Protein 2VBF (pdb70)

Radius of gyration: 30.28 Å; Cα contacts (8 Å, |Δi|>4): 2634; chains: 2; bounding box: 75×97×102 Å

CATH classification: 3.40.50.970 (+2 more: 3.40.50.1220, 3.40.50.970)

Secondary structure (DSSP, 8-state):
-TT----BHHHHHHHHHHHTT--EEEE---GGGHHHHHHHHH-SS-EEEE-SSHHHHHHHHHHHHHHHS-EEEEEETTHHHHHHHHHHHHHHHTT--EEEEEEE--HHHHHHT---TTS-SSS---HHHHHTGGG-SEEEE--TTTHHHHHHHHHHHHHHH---EEEEEEHHHHTSB----SS----HHHHHHHHHHHHHHHH-SSEEEEE-HHHHHTT-HHHHHHHHHHH---EEE-STTTTSS-TTSTTEEEE-BTBTS-HHHHHHHHH-SEEEEES----GGGTTTT-----GGGEEEE-SS-EEETTEEE-SS-HHHHHHTGGG--S----S---PPPP------SSBP-HHHHHHHHHHH--SSEEEEE-TTHHHHHHTTSPP-TT-EEE--TTT--TTTHHHHHHHHHHH-TTSEEEEEEEHHHHHHHGGGHHHHHHTT---EEEEEESSS-HHHHHHS-TT-GGG------GGGHHHHTT--TTTEEEEEE-BHHHHHHHHHHHHH-TTSEEEEEEE--TT---HHHHHHHHHHHHHT-/-TT----BHHHHHHHHHHHTT--EEEE---GGGHHHHHHHHH-SS-EEEE-SSHHHHHHHHHHHHHHHS-EEEEEETTHHHHHHHHHHHHHHHTT--EEEEEEE--HHHHHTT---TTS-SSS---HHHHHTGGG-SEEEE--TTTHHHHHHHHHHHHHHH---EEEEEEHHHHTSB----SS----HHHHHHHHHHHHHHHH-SSEEEEE-HHHHHTT-HHHHHHHHHHH---EEE-STTTTSS-TTSTTEEEE-BTBTS-HHHHHHHHH-SEEEEES--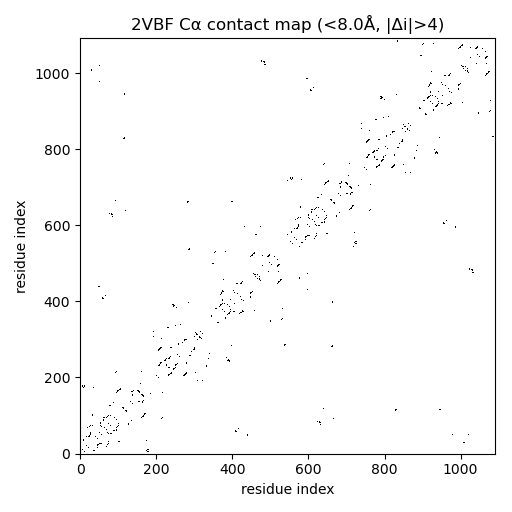--GGGTTTT-----GGGEEEE-SS-EEETTEEE-SS-HHHHHTTGGG--S----S-------------SSBP-HHHHHHHHHHH--SSEEEEE-TTHHHHHHTTSPP-TT-EEE--TTT--TTTHHHHHHHHHHH-TTSEEEEEEEHHHHHHHGGGHHHHHHTT---EEEEEESSS-HHHHHHS-TT-GGG------GGGHHHHTT--TTTEEEEEE-BHHHHHHHHHHHHH-TTSEEEEEEE--TT---TTHHHHHHHHHHHT-

GO terms:
  GO:0009082 branched-chain amino acid biosynthetic process (P, IDA)
  GO:0047433 branched-chain-2-oxoacid decarboxylase activity (F, IDA)

Foldseek 3Di:
DVVPDLAALLNQLVVQCVLLQAQEEEFADDPLCVVSVVVQVPDPRHYYQYFPAQLLRLLLQQLLCLFSVAGEYEAEAQPNLVSNLLSLQLLQQLQALYEYEYRYAAPVQLVVLQQDPNDPSRSHRCVSVVVCVVRAQEEDEDDLVCRNVRSLVRVLSCLQRNHYYYYYAGPVRRGHGDDHDPDHSDVDVLVVLLVLVLVLLQPWLQEEEEEASVLSSNVVQVLVQVLCLVQVHAYEYFLHRFSSYQLARQRDAFHAAAPLDDVLSLVSQQPTQAYEYQADDDDCRRRLHVNHRHDLQRYWYDHQQWIARNNNIDGPDGSVVSSNCSVVRPDRHRDDHHDDDDDQDADFDQAWDFLQNVLSLCLNLADALAEEEAAPALRSLSVSGRRHHHNYYYHYRVRSRQQLSRPSSQVSNCVSPVRHAYEYEHEPASCVVHVRCLLSCQVVLGAHEYEYEYQQFGLLQLLQDDVPDCVRGDDDDPQQCSNVVSPHDCQAEDGEEGTGRVRVNVVSVVSVVPRRHHYRYYRYYHSNGHHPSSNSSSPSNNVVVD/DVVPDFQALLNQLVVQCVLLVAAEEEFADDPLCVVSVVVQCPDPRHYYQYFPAQLLRLLLQQLLCLFRVAGEYEAEAQPNLVSNLLSLQLLQQLQALYEYEYRYAAPVQLVVLQQDPNDPSRSHRCVSVVVCVVRAQEEDEDDLVCSSVRSLVRVLSCLQRNHYYYYYAGSVRRGHGDDHDPDHRDDDVLVVLLVLVLVLLLPWQQEEEEEASVLSSNVNQVLVQVLCLVQVHAYEYFLHHFSSYQLARPRDAFHAAAPLDDPLQLVSQLPTQAYEYQADDDDCRRRLHVNHRHDLQRYWYDHSQWTARNNRIDGPDRSVVNSNCSSVRPNNHHDDDHDDDDDDALDFDQAWDFLQSLLVLCLNPADALAEEEAAPAQRSLSPSGRRHHGNYYYDYRVRSRQQLSRPSSQVSNCVSPVRRAYEYEHEPARCVVHVRCLLSCQVVLGAHEYEYEDQQFRLLQLLQDDVPDCVRGDDDDPQQCSNVVSPHDCQAEDGEEDTTRVRSSVVSVVSVVCSRYHYRYYRYYHSNGHHPSSNSSSHSVNVVVD

Organism: NCBI:txid1358

Structure (mmCIF, N/CA/C/O backbone):
data_2VBF
#
_entry.id   2VBF
#
_cell.length_a   65.603
_cell.length_b   108.421
_cell.length_c   146.593
_cell.angle_alpha   90.00
_cell.angle_beta   90.00
_cell.angle_gamma   90.00
#
_symmetry.space_group_name_H-M   'P 21 21 21'
#
loop_
_entity.id
_entity.type
_entity.pdbx_description
1 polymer 'BRANCHED-CHAIN ALPHA-KETOACID DECARBOXYLASE'
2 non-polymer 'MAGNESIUM ION'
3 non-polymer 'THIAMINE DIPHOSPHATE'
4 water water
#
loop_
_atom_site.group_PDB
_atom_site.id
_atom_site.type_symbol
_atom_site.label_atom_id
_atom_site.label_alt_id
_atom_site.label_comp_id
_atom_site.label_asym_id
_atom_site.label_entity_id
_atom_site.label_seq_id
_atom_site.pdbx_PDB_ins_code
_atom_site.Cartn_x
_atom_site.Cartn_y
_atom_site.Cartn_z
_atom_site.occupancy
_atom_site.B_iso_or_equiv
_atom_site.auth_seq_id
_atom_site.auth_comp_id
_atom_site.auth_asym_id
_atom_site.auth_atom_id
_atom_site.pdbx_PDB_model_num
ATOM 1 N N . HIS A 1 10 ? 0.627 91.529 -18.241 1.00 29.23 -14 HIS A N 1
ATOM 2 C CA . HIS A 1 10 ? -0.465 91.898 -17.284 1.00 28.09 -14 HIS A CA 1
ATOM 3 C C . HIS A 1 10 ? -1.473 90.749 -17.107 1.00 26.75 -14 HIS A C 1
ATOM 4 O O . HIS A 1 10 ? -1.792 90.040 -18.070 1.00 23.66 -14 HIS A O 1
ATOM 11 N N . SER A 1 11 ? -1.979 90.587 -15.882 1.00 25.08 -13 SER A N 1
ATOM 12 C CA . SER A 1 11 ? -2.993 89.562 -15.559 1.00 24.13 -13 SER A CA 1
ATOM 13 C C . SER A 1 11 ? -4.189 89.629 -16.513 1.00 23.16 -13 SER A C 1
ATOM 14 O O . SER A 1 11 ? -4.704 88.605 -16.964 1.00 19.26 -13 SER A O 1
ATOM 17 N N . SER A 1 12 ? -4.611 90.849 -16.830 1.00 22.03 -12 SER A N 1
ATOM 18 C CA . SER A 1 12 ? -5.749 91.072 -17.718 1.00 22.34 -12 SER A CA 1
ATOM 19 C C . SER A 1 12 ? -5.504 90.615 -19.152 1.00 22.22 -12 SER A C 1
ATOM 20 O O . SER A 1 12 ? -6.445 90.505 -19.930 1.00 20.45 -12 SER A O 1
ATOM 23 N N . GLY A 1 13 ? -4.238 90.416 -19.514 1.00 22.67 -11 GLY A N 1
ATOM 24 C CA . GLY A 1 13 ? -3.872 90.057 -20.875 1.00 23.27 -11 GLY A CA 1
ATOM 25 C C . GLY A 1 13 ? -3.705 91.237 -21.806 1.00 23.70 -11 GLY A C 1
ATOM 26 O O . GLY A 1 13 ? -3.525 91.044 -23.009 1.00 24.45 -11 GLY A O 1
ATOM 27 N N . LEU A 1 14 ? -3.775 92.460 -21.272 1.00 25.25 -10 LEU A N 1
ATOM 28 C CA . LEU A 1 14 ? -3.490 93.654 -22.079 1.00 26.25 -10 LEU A CA 1
ATOM 29 C C . LEU A 1 14 ? -1.982 93.832 -22.248 1.00 27.54 -10 LEU A C 1
ATOM 30 O O . LEU A 1 14 ? -1.215 93.582 -21.318 1.00 26.52 -10 LEU A O 1
ATOM 35 N N . MET A 1 24 ? 14.999 102.157 -19.044 1.00 34.26 1 MET A N 1
ATOM 36 C CA . MET A 1 24 ? 16.223 101.305 -18.975 1.00 32.05 1 MET A CA 1
ATOM 37 C C . MET A 1 24 ? 16.189 100.449 -17.704 1.00 29.06 1 MET A C 1
ATOM 38 O O . MET A 1 24 ? 15.909 100.961 -16.613 1.00 29.63 1 MET A O 1
ATOM 43 N N . TYR A 1 25 ? 16.455 99.151 -17.861 1.00 24.60 2 TYR A N 1
ATOM 44 C CA . TYR A 1 25 ? 16.607 98.221 -16.726 1.00 22.51 2 TYR A CA 1
ATOM 45 C C . TYR A 1 25 ? 17.965 98.471 -16.079 1.00 20.43 2 TYR A C 1
ATOM 46 O O . TYR A 1 25 ? 18.969 98.634 -16.775 1.00 18.55 2 TYR A O 1
ATOM 55 N N . THR A 1 26 ? 17.988 98.497 -14.746 1.00 17.97 3 THR A N 1
ATOM 56 C CA . THR A 1 26 ? 19.152 98.942 -13.994 1.00 18.01 3 THR A CA 1
ATOM 57 C C . THR A 1 26 ? 19.617 97.905 -12.966 1.00 15.94 3 THR A C 1
ATOM 58 O O . THR A 1 26 ? 18.906 96.943 -12.649 1.00 15.09 3 THR A O 1
ATOM 62 N N . VAL A 1 27 ? 20.792 98.161 -12.398 1.00 16.43 4 VAL A N 1
ATOM 63 C CA . VAL A 1 27 ? 21.326 97.339 -11.306 1.00 15.45 4 VAL A CA 1
ATOM 64 C C . VAL A 1 27 ? 20.333 97.308 -10.125 1.00 13.45 4 VAL A C 1
ATOM 65 O O . VAL A 1 27 ? 20.101 96.257 -9.519 1.00 13.72 4 VAL A O 1
ATOM 69 N N . GLY A 1 28 ? 19.737 98.457 -9.810 1.00 13.89 5 GLY A N 1
ATOM 70 C CA . GLY A 1 28 ? 18.682 98.528 -8.785 1.00 14.18 5 GLY A CA 1
ATOM 71 C C . GLY A 1 28 ? 17.530 97.569 -9.042 1.00 14.66 5 GLY A C 1
ATOM 72 O O . GLY A 1 28 ? 17.086 96.854 -8.146 1.00 13.54 5 GLY A O 1
ATOM 73 N N . ASP A 1 29 ? 17.049 97.551 -10.285 1.00 15.36 6 ASP A N 1
ATOM 74 C CA . ASP A 1 29 ? 16.000 96.615 -10.698 1.00 15.73 6 ASP A CA 1
ATOM 75 C C . ASP A 1 29 ? 16.445 95.156 -10.556 1.00 14.14 6 ASP A C 1
ATOM 76 O O . ASP A 1 29 ? 15.683 94.310 -10.098 1.00 16.38 6 ASP A O 1
ATOM 81 N N . TYR A 1 30 ? 17.686 94.881 -10.948 1.00 15.54 7 TYR A N 1
ATOM 82 C CA . TYR A 1 30 ? 18.259 93.534 -10.848 1.00 15.24 7 TYR A CA 1
ATOM 83 C C . TYR A 1 30 ? 18.249 93.029 -9.401 1.00 14.56 7 TYR A C 1
ATOM 84 O O . TYR A 1 30 ? 17.770 91.919 -9.109 1.00 13.78 7 TYR A O 1
ATOM 93 N N . LEU A 1 31 ? 18.755 93.873 -8.505 1.00 13.11 8 LEU A N 1
ATOM 94 C CA . LEU A 1 31 ? 18.778 93.571 -7.074 1.00 13.57 8 LEU A CA 1
ATOM 95 C C . LEU A 1 31 ? 17.379 93.323 -6.529 1.00 12.64 8 LEU A C 1
ATOM 96 O O . LEU A 1 31 ? 17.142 92.316 -5.858 1.00 14.50 8 LEU A O 1
ATOM 101 N N . LEU A 1 32 ? 16.436 94.206 -6.867 1.00 13.42 9 LEU A N 1
ATOM 102 C CA . LEU A 1 32 ? 15.082 94.080 -6.367 1.00 13.73 9 LEU A CA 1
ATOM 103 C C . LEU A 1 32 ? 14.388 92.832 -6.950 1.00 12.92 9 LEU A C 1
ATOM 104 O O . LEU A 1 32 ? 13.632 92.159 -6.252 1.00 14.37 9 LEU A O 1
ATOM 109 N N . ASP A 1 33 ? 14.684 92.502 -8.207 1.00 15.25 10 ASP A N 1
ATOM 110 C CA . ASP A 1 33 ? 14.163 91.277 -8.806 1.00 15.47 10 ASP A CA 1
ATOM 111 C C . ASP A 1 33 ? 14.654 90.045 -8.037 1.00 14.62 10 ASP A C 1
ATOM 112 O O . ASP A 1 33 ? 13.864 89.149 -7.724 1.00 15.00 10 ASP A O 1
ATOM 117 N N . ARG A 1 34 ? 15.948 90.019 -7.713 1.00 15.19 11 ARG A N 1
ATOM 118 C CA . ARG A 1 34 ? 16.526 88.901 -6.966 1.00 15.42 11 ARG A CA 1
ATOM 119 C C . ARG A 1 34 ? 15.942 88.804 -5.560 1.00 15.11 11 ARG A C 1
ATOM 120 O O . ARG A 1 34 ? 15.663 87.711 -5.089 1.00 16.08 11 ARG A O 1
ATOM 128 N N . LEU A 1 35 ? 15.754 89.945 -4.893 1.00 15.33 12 LEU A N 1
ATOM 129 C CA . LEU A 1 35 ? 15.102 89.948 -3.580 1.00 16.01 12 LEU A CA 1
ATOM 130 C C . LEU A 1 35 ? 13.678 89.399 -3.664 1.00 15.68 12 LEU A C 1
ATOM 131 O O . LEU A 1 35 ? 13.262 88.610 -2.819 1.00 16.56 12 LEU A O 1
ATOM 136 N N . HIS A 1 36 ? 12.931 89.803 -4.686 1.00 17.31 13 HIS A N 1
ATOM 137 C CA . HIS A 1 36 ? 11.606 89.227 -4.936 1.00 17.66 13 HIS A CA 1
ATOM 138 C C . HIS A 1 36 ? 11.652 87.704 -5.086 1.00 17.32 13 HIS A C 1
ATOM 139 O O . HIS A 1 36 ? 10.812 87.001 -4.534 1.00 17.63 13 HIS A O 1
ATOM 146 N N . GLU A 1 37 ? 12.634 87.199 -5.833 1.00 17.80 14 GLU A N 1
ATOM 147 C CA . GLU A 1 37 ? 12.801 85.756 -6.014 1.00 19.33 14 GLU A CA 1
ATOM 148 C C . GLU A 1 37 ? 12.992 85.025 -4.688 1.00 18.36 14 GLU A C 1
ATOM 149 O O . GLU A 1 37 ? 12.571 83.871 -4.539 1.00 17.42 14 GLU A O 1
ATOM 155 N N . LEU A 1 38 ? 13.661 85.693 -3.745 1.00 17.97 15 LEU A N 1
ATOM 156 C CA . LEU A 1 38 ? 13.875 85.147 -2.401 1.00 17.23 15 LEU A CA 1
ATOM 157 C C . LEU A 1 38 ? 12.621 85.172 -1.517 1.00 16.61 15 LEU A C 1
ATOM 158 O O . LEU A 1 38 ? 12.655 84.659 -0.395 1.00 17.53 15 LEU A O 1
ATOM 163 N N . GLY A 1 39 ? 11.528 85.763 -2.008 1.00 15.38 16 GLY A N 1
ATOM 164 C CA . GLY A 1 39 ? 10.267 85.820 -1.276 1.00 15.70 16 GLY A CA 1
ATOM 165 C C . GLY A 1 39 ? 10.089 87.060 -0.416 1.00 15.24 16 GLY A C 1
ATOM 166 O O . GLY A 1 39 ? 9.126 87.141 0.355 1.00 15.99 16 GLY A O 1
ATOM 167 N N . ILE A 1 40 ? 11.004 88.017 -0.549 1.00 15.14 17 ILE A N 1
ATOM 168 C CA . ILE A 1 40 ? 10.951 89.263 0.207 1.00 14.96 17 ILE A CA 1
ATOM 169 C C . ILE A 1 40 ? 9.929 90.203 -0.438 1.00 15.00 17 ILE A C 1
ATOM 170 O O . ILE A 1 40 ? 10.018 90.518 -1.629 1.00 15.32 17 ILE A O 1
ATOM 175 N N . GLU A 1 41 ? 8.973 90.648 0.376 1.00 15.96 18 GLU A N 1
ATOM 176 C CA . GLU A 1 41 ? 7.886 91.521 -0.075 1.00 17.14 18 GLU A CA 1
ATOM 177 C C . GLU A 1 41 ? 7.893 92.888 0.614 1.00 15.40 18 GLU A C 1
ATOM 178 O O . GLU A 1 41 ? 7.078 93.763 0.302 1.00 14.54 18 GLU A O 1
ATOM 184 N N . GLU A 1 42 ? 8.822 93.063 1.556 1.00 14.44 19 GLU A N 1
ATOM 185 C CA . GLU A 1 42 ? 8.932 94.277 2.354 1.00 14.52 19 GLU A CA 1
ATOM 186 C C . GLU A 1 42 ? 10.407 94.512 2.623 1.00 14.74 19 GLU A C 1
ATOM 187 O O . GLU A 1 42 ? 11.119 93.555 2.899 1.00 13.78 19 GLU A O 1
ATOM 193 N N . ILE A 1 43 ? 10.851 95.771 2.550 1.00 13.29 20 ILE A N 1
ATOM 194 C CA . ILE A 1 43 ? 12.232 96.146 2.884 1.00 12.15 20 ILE A CA 1
ATOM 195 C C . ILE A 1 43 ? 12.197 97.182 3.990 1.00 11.88 20 ILE A C 1
ATOM 196 O O . ILE A 1 43 ? 11.464 98.175 3.908 1.00 11.36 20 ILE A O 1
ATOM 201 N N . PHE A 1 44 ? 12.995 96.932 5.021 1.00 11.55 21 PHE A N 1
ATOM 202 C CA . PHE A 1 44 ? 13.079 97.838 6.171 1.00 11.05 21 PHE A CA 1
ATOM 203 C C . PHE A 1 44 ? 14.268 98.782 6.047 1.00 10.54 21 PHE A C 1
ATOM 204 O O . PHE A 1 44 ? 15.064 98.687 5.119 1.00 11.10 21 PHE A O 1
ATOM 212 N N . GLY A 1 45 ? 14.347 99.736 6.968 1.00 10.54 22 GLY A N 1
ATOM 213 C CA . GLY A 1 45 ? 15.522 100.587 7.078 1.00 10.05 22 GLY A CA 1
ATOM 214 C C . GLY A 1 45 ? 15.255 102.063 7.277 1.00 11.16 22 GLY A C 1
ATOM 215 O O . GLY A 1 45 ? 14.165 102.470 7.660 1.00 11.49 22 GLY A O 1
ATOM 216 N N . VAL A 1 46 ? 16.260 102.862 6.958 1.00 11.32 23 VAL A N 1
ATOM 217 C CA . VAL A 1 46 ? 16.215 104.304 7.173 1.00 10.84 23 VAL A CA 1
ATOM 218 C C . VAL A 1 46 ? 16.867 105.005 5.997 1.00 10.76 23 VAL A C 1
ATOM 219 O O . VAL A 1 46 ? 17.971 104.610 5.567 1.00 11.00 23 VAL A O 1
ATOM 223 N N . PRO A 1 47 ? 16.189 106.040 5.452 1.00 10.30 24 PRO A N 1
ATOM 224 C CA . PRO A 1 47 ? 16.792 106.764 4.338 1.00 11.09 24 PRO A CA 1
ATOM 225 C C . PRO A 1 47 ? 18.038 107.581 4.677 1.00 12.47 24 PRO A C 1
ATOM 226 O O . PRO A 1 47 ? 18.240 107.969 5.825 1.00 11.68 24 PRO A O 1
ATOM 230 N N . GLY A 1 48 ? 18.848 107.843 3.652 1.00 11.40 25 GLY A N 1
ATOM 231 C CA . GLY A 1 48 ? 19.922 108.813 3.717 1.00 13.06 25 GLY A CA 1
ATOM 232 C C . GLY A 1 48 ? 20.251 109.233 2.306 1.00 12.40 25 GLY A C 1
ATOM 233 O O . GLY A 1 48 ? 19.864 108.561 1.355 1.00 13.23 25 GLY A O 1
ATOM 234 N N . ASP A 1 49 ? 20.949 110.346 2.148 1.00 13.53 26 ASP A N 1
ATOM 235 C CA . ASP A 1 49 ? 21.196 110.861 0.802 1.00 14.18 26 ASP A CA 1
ATOM 236 C C . ASP A 1 49 ? 21.894 109.825 -0.108 1.00 13.98 26 ASP A C 1
ATOM 237 O O . ASP A 1 49 ? 21.643 109.796 -1.304 1.00 18.49 26 ASP A O 1
ATOM 242 N N . TYR A 1 50 ? 22.702 108.938 0.477 1.00 11.99 27 TYR A N 1
ATOM 243 C CA . TYR A 1 50 ? 23.412 107.908 -0.288 1.00 12.06 27 TYR A CA 1
ATOM 244 C C . TYR A 1 50 ? 22.512 106.734 -0.712 1.00 11.73 27 TYR A C 1
ATOM 245 O O . TYR A 1 50 ? 22.995 105.811 -1.385 1.00 13.61 27 TYR A O 1
ATOM 254 N N . ASN A 1 51 ? 21.233 106.726 -0.333 1.00 10.33 28 ASN A N 1
ATOM 255 C CA . ASN A 1 51 ? 20.333 105.659 -0.796 1.00 12.21 28 ASN A CA 1
ATOM 256 C C . ASN A 1 51 ? 18.975 106.092 -1.371 1.00 13.89 28 ASN A C 1
ATOM 257 O O . ASN A 1 51 ? 18.140 105.240 -1.655 1.00 14.26 28 ASN A O 1
ATOM 262 N N . LEU A 1 52 ? 18.761 107.400 -1.548 1.00 15.93 29 LEU A N 1
ATOM 263 C CA . LEU A 1 52 ? 17.433 107.893 -1.926 1.00 15.64 29 LEU A CA 1
ATOM 264 C C . LEU A 1 52 ? 17.019 107.478 -3.336 1.00 16.46 29 LEU A C 1
ATOM 265 O O . LEU A 1 52 ? 15.861 107.154 -3.554 1.00 17.55 29 LEU A O 1
ATOM 270 N N . GLN A 1 53 ? 17.963 107.465 -4.278 1.00 17.46 30 GLN A N 1
ATOM 271 C CA A GLN A 1 53 ? 17.667 107.085 -5.660 0.50 18.07 30 GLN A CA 1
ATOM 272 C CA B GLN A 1 53 ? 17.648 107.071 -5.661 0.50 18.35 30 GLN A CA 1
ATOM 273 C C . GLN A 1 53 ? 17.234 105.608 -5.722 1.00 18.32 30 GLN A C 1
ATOM 274 O O . GLN A 1 53 ? 16.271 105.258 -6.403 1.00 19.01 30 GLN A O 1
ATOM 285 N N . PHE A 1 54 ? 17.945 104.742 -5.000 1.00 15.63 31 PHE A N 1
ATOM 286 C CA . PHE A 1 54 ? 17.567 103.339 -4.912 1.00 16.08 31 PHE A CA 1
ATOM 287 C C . PHE A 1 54 ? 16.215 103.206 -4.204 1.00 16.26 31 PHE A C 1
ATOM 288 O O . PHE A 1 54 ? 15.389 102.394 -4.595 1.00 15.48 31 PHE A O 1
ATOM 296 N N . LEU A 1 55 ? 15.990 104.007 -3.160 1.00 14.78 32 LEU A N 1
ATOM 297 C CA . LEU A 1 55 ? 14.688 104.039 -2.482 1.00 15.17 32 LEU A CA 1
ATOM 298 C C . LEU A 1 55 ? 13.536 104.311 -3.452 1.00 15.13 32 LEU A C 1
ATOM 299 O O . LEU A 1 55 ? 12.498 103.645 -3.376 1.00 15.48 32 LEU A O 1
ATOM 304 N N . ASP A 1 56 ? 13.735 105.244 -4.380 1.00 14.42 33 ASP A N 1
ATOM 305 C CA . ASP A 1 56 ? 12.710 105.539 -5.387 1.00 15.86 33 ASP A CA 1
ATOM 306 C C . ASP A 1 56 ? 12.318 104.254 -6.106 1.00 15.94 33 ASP A C 1
ATOM 307 O O . ASP A 1 56 ? 11.149 104.035 -6.395 1.00 17.68 33 ASP A O 1
ATOM 312 N N . GLN A 1 57 ? 13.312 103.411 -6.392 1.00 15.51 34 GLN A N 1
ATOM 313 C CA . GLN A 1 57 ? 13.070 102.151 -7.110 1.00 15.44 34 GLN A CA 1
ATOM 314 C C . GLN A 1 57 ? 12.257 101.178 -6.285 1.00 16.25 34 GLN A C 1
ATOM 315 O O . GLN A 1 57 ? 11.410 100.455 -6.825 1.00 15.22 34 GLN A O 1
ATOM 321 N N . ILE A 1 58 ? 12.512 101.156 -4.976 1.00 15.20 35 ILE A N 1
ATOM 322 C CA . ILE A 1 58 ? 11.735 100.330 -4.062 1.00 16.83 35 ILE A CA 1
ATOM 323 C C . ILE A 1 58 ? 10.288 100.809 -4.017 1.00 17.22 35 ILE A C 1
ATOM 324 O O . ILE A 1 58 ? 9.373 99.993 -4.063 1.00 16.97 35 ILE A O 1
ATOM 329 N N . ILE A 1 59 ? 10.098 102.125 -3.932 1.00 17.40 36 ILE A N 1
ATOM 330 C CA . ILE A 1 59 ? 8.759 102.706 -3.860 1.00 18.67 36 ILE A CA 1
ATOM 331 C C . ILE A 1 59 ? 7.975 102.369 -5.129 1.00 18.73 36 ILE A C 1
ATOM 332 O O . ILE A 1 59 ? 6.784 102.057 -5.064 1.00 21.22 36 ILE A O 1
ATOM 337 N N . SER A 1 60 ? 8.657 102.399 -6.267 1.00 20.23 37 SER A N 1
ATOM 338 C CA . SER A 1 60 ? 8.014 102.159 -7.570 1.00 21.44 37 SER A CA 1
ATOM 339 C C . SER A 1 60 ? 7.594 100.704 -7.807 1.00 22.71 37 SER A C 1
ATOM 340 O O . SER A 1 60 ? 6.743 100.452 -8.654 1.00 22.14 37 SER A O 1
ATOM 343 N N . ARG A 1 61 ? 8.168 99.753 -7.070 1.00 22.19 38 ARG A N 1
ATOM 344 C CA . ARG A 1 61 ? 7.816 98.326 -7.229 1.00 23.87 38 ARG A CA 1
ATOM 345 C C . ARG A 1 61 ? 6.361 98.069 -6.876 1.00 24.48 38 ARG A C 1
ATOM 346 O O . ARG A 1 61 ? 5.899 98.543 -5.847 1.00 26.36 38 ARG A O 1
ATOM 354 N N . GLU A 1 62 ? 5.642 97.281 -7.672 1.00 25.59 39 GLU A N 1
ATOM 355 C CA . GLU A 1 62 ? 4.284 96.884 -7.257 1.00 25.90 39 GLU A CA 1
ATOM 356 C C . GLU A 1 62 ? 4.296 95.757 -6.239 1.00 25.83 39 GLU A C 1
ATOM 357 O O . GLU A 1 62 ? 3.320 95.586 -5.497 1.00 28.35 39 GLU A O 1
ATOM 363 N N . ASP A 1 63 ? 5.399 95.004 -6.199 1.00 23.06 40 ASP A N 1
ATOM 364 C CA . ASP A 1 63 ? 5.464 93.742 -5.465 1.00 22.45 40 ASP A CA 1
ATOM 365 C C . ASP A 1 63 ? 6.308 93.828 -4.192 1.00 21.33 40 ASP A C 1
ATOM 366 O O . ASP A 1 63 ? 6.589 92.802 -3.563 1.00 21.75 40 ASP A O 1
ATOM 371 N N . MET A 1 64 ? 6.669 95.050 -3.816 1.00 20.42 41 MET A N 1
ATOM 372 C CA A MET A 1 64 ? 7.608 95.301 -2.712 0.50 20.85 41 MET A CA 1
ATOM 373 C CA B MET A 1 64 ? 7.575 95.293 -2.705 0.50 21.55 41 MET A CA 1
ATOM 374 C C . MET A 1 64 ? 7.219 96.599 -2.016 1.00 21.08 41 MET A C 1
ATOM 375 O O . MET A 1 64 ? 6.977 97.600 -2.681 1.00 22.96 41 MET A O 1
ATOM 384 N N . LYS A 1 65 ? 7.190 96.584 -0.683 1.00 18.95 42 LYS A N 1
ATOM 385 C CA . LYS A 1 65 ? 6.839 97.768 0.083 1.00 18.95 42 LYS A CA 1
ATOM 386 C C . LYS A 1 65 ? 8.022 98.234 0.931 1.00 16.94 42 LYS A C 1
ATOM 387 O O . LYS A 1 65 ? 8.651 97.429 1.610 1.00 16.43 42 LYS A O 1
ATOM 393 N N . TRP A 1 66 ? 8.303 99.535 0.889 1.00 15.26 43 TRP A N 1
ATOM 394 C CA . TRP A 1 66 ? 9.212 100.166 1.845 1.00 14.85 43 TRP A CA 1
ATOM 395 C C . TRP A 1 66 ? 8.484 100.324 3.179 1.00 14.16 43 TRP A C 1
ATOM 396 O O . TRP A 1 66 ? 7.387 100.902 3.242 1.00 14.07 43 TRP A O 1
ATOM 407 N N . ILE A 1 67 ? 9.105 99.829 4.249 1.00 13.73 44 ILE A N 1
ATOM 408 C CA . ILE A 1 67 ? 8.602 100.043 5.598 1.00 13.80 44 ILE A CA 1
ATOM 409 C C . ILE A 1 67 ? 9.719 100.703 6.404 1.00 13.39 44 ILE A C 1
ATOM 410 O O . ILE A 1 67 ? 10.606 100.027 6.924 1.00 12.84 44 ILE A O 1
ATOM 415 N N . GLY A 1 68 ? 9.661 102.029 6.491 1.00 12.12 45 GLY A N 1
ATOM 416 C CA . GLY A 1 68 ? 10.745 102.804 7.101 1.00 11.87 45 GLY A CA 1
ATOM 417 C C . GLY A 1 68 ? 10.668 102.687 8.599 1.00 12.51 45 GLY A C 1
ATOM 418 O O . GLY A 1 68 ? 9.576 102.739 9.163 1.00 13.10 45 GLY A O 1
ATOM 419 N N . ASN A 1 69 ? 11.828 102.514 9.237 1.00 11.71 46 ASN A N 1
ATOM 420 C CA . ASN A 1 69 ? 11.947 102.440 10.698 1.00 11.57 46 ASN A CA 1
ATOM 421 C C . ASN A 1 69 ? 12.364 103.789 11.302 1.00 10.99 46 ASN A C 1
ATOM 422 O O . ASN A 1 69 ? 12.845 104.668 10.589 1.00 10.79 46 ASN A O 1
ATOM 427 N N . ALA A 1 70 ? 12.200 103.928 12.625 1.00 11.62 47 ALA A N 1
ATOM 428 C CA . ALA A 1 70 ? 12.672 105.118 13.333 1.00 11.81 47 ALA A CA 1
ATOM 429 C C . ALA A 1 70 ? 14.210 105.142 13.365 1.00 10.29 47 ALA A C 1
ATOM 430 O O . ALA A 1 70 ? 14.817 106.190 13.099 1.00 12.09 47 ALA A O 1
ATOM 432 N N . ASN A 1 71 ? 14.838 104.004 13.683 1.00 10.01 48 ASN A N 1
ATOM 433 C CA . ASN A 1 71 ? 16.293 103.887 13.638 1.00 11.01 48 ASN A CA 1
ATOM 434 C C . ASN A 1 71 ? 16.793 102.585 13.005 1.00 9.97 48 ASN A C 1
ATOM 435 O O . ASN A 1 71 ? 16.032 101.622 12.806 1.00 8.95 48 ASN A O 1
ATOM 440 N N . GLU A 1 72 ? 18.085 102.569 12.701 1.00 10.61 49 GLU A N 1
ATOM 441 C CA . GLU A 1 72 ? 18.700 101.438 11.992 1.00 10.53 49 GLU A CA 1
ATOM 442 C C . GLU A 1 72 ? 18.881 100.174 12.824 1.00 11.26 49 GLU A C 1
ATOM 443 O O . GLU A 1 72 ? 18.775 99.055 12.296 1.00 10.47 49 GLU A O 1
ATOM 449 N N . LEU A 1 73 ? 19.209 100.317 14.107 1.00 8.60 50 LEU A N 1
ATOM 450 C CA . LEU A 1 73 ? 19.302 99.141 14.946 1.00 8.90 50 LEU A CA 1
ATOM 451 C C . LEU A 1 73 ? 17.963 98.408 14.931 1.00 7.94 50 LEU A C 1
ATOM 452 O O . LEU A 1 73 ? 17.904 97.190 14.756 1.00 9.82 50 LEU A O 1
ATOM 457 N N . ASN A 1 74 ? 16.879 99.164 15.093 1.00 9.55 51 ASN A N 1
ATOM 458 C CA . ASN A 1 74 ? 15.555 98.584 15.079 1.00 10.17 51 ASN A CA 1
ATOM 459 C C . ASN A 1 74 ? 15.229 97.933 13.744 1.00 9.13 51 ASN A C 1
ATOM 460 O O . ASN A 1 74 ? 14.626 96.850 13.738 1.00 10.51 51 ASN A O 1
ATOM 465 N N . ALA A 1 75 ? 15.638 98.569 12.639 1.00 11.66 52 ALA A N 1
ATOM 466 C CA . ALA A 1 75 ? 15.480 98.029 11.283 1.00 11.43 52 ALA A CA 1
ATOM 467 C C . ALA A 1 75 ? 16.132 96.659 11.162 1.00 11.64 52 ALA A C 1
ATOM 468 O O . ALA A 1 75 ? 15.530 95.725 10.633 1.00 10.69 52 ALA A O 1
ATOM 470 N N . SER A 1 76 ? 17.338 96.531 11.705 1.00 11.09 53 SER A N 1
ATOM 471 C CA . SER A 1 76 ? 18.083 95.273 11.656 1.00 10.42 53 SER A CA 1
ATOM 472 C C . SER A 1 76 ? 17.389 94.164 12.469 1.00 10.12 53 SER A C 1
ATOM 473 O O . SER A 1 76 ? 17.256 93.029 12.016 1.00 9.74 53 SER A O 1
ATOM 476 N N . TYR A 1 77 ? 16.893 94.524 13.647 1.00 7.71 54 TYR A N 1
ATOM 477 C CA . TYR A 1 77 ? 16.112 93.614 14.469 1.00 9.49 54 TYR A CA 1
ATOM 478 C C . TYR A 1 77 ? 14.832 93.177 13.747 1.00 9.19 54 TYR A C 1
ATOM 479 O O . TYR A 1 77 ? 14.427 92.009 13.800 1.00 11.15 54 TYR A O 1
ATOM 488 N N . MET A 1 78 ? 14.178 94.148 13.125 1.00 9.53 55 MET A N 1
ATOM 489 C CA . MET A 1 78 ? 12.922 93.892 12.420 1.00 9.08 55 MET A CA 1
ATOM 490 C C . MET A 1 78 ? 13.120 92.944 11.251 1.00 10.24 55 MET A C 1
ATOM 491 O O . MET A 1 78 ? 12.329 92.019 11.074 1.00 9.86 55 MET A O 1
ATOM 496 N N . ALA A 1 79 ? 14.176 93.188 10.477 1.00 9.99 56 ALA A N 1
ATOM 497 C CA . ALA A 1 79 ? 14.553 92.309 9.361 1.00 10.61 56 ALA A CA 1
ATOM 498 C C . ALA A 1 79 ? 14.845 90.874 9.834 1.00 10.40 56 ALA A C 1
ATOM 499 O O . ALA A 1 79 ? 14.437 89.896 9.198 1.00 9.56 56 ALA A O 1
ATOM 501 N N . ASP A 1 80 ? 15.516 90.745 10.977 1.00 10.14 57 ASP A N 1
ATOM 502 C CA . ASP A 1 80 ? 15.780 89.445 11.581 1.00 10.21 57 ASP A CA 1
ATOM 503 C C . ASP A 1 80 ? 14.460 88.702 11.907 1.00 10.69 57 ASP A C 1
ATOM 504 O O . ASP A 1 80 ? 14.267 87.572 11.473 1.00 11.58 57 ASP A O 1
ATOM 509 N N . GLY A 1 81 ? 13.541 89.338 12.639 1.00 10.46 58 GLY A N 1
ATOM 510 C CA . GLY A 1 81 ? 12.228 88.749 12.888 1.00 11.41 58 GLY A CA 1
ATOM 511 C C . GLY A 1 81 ? 11.479 88.352 11.626 1.00 11.36 58 GLY A C 1
ATOM 512 O O . GLY A 1 81 ? 10.892 87.276 11.544 1.00 11.68 58 GLY A O 1
ATOM 513 N N . TYR A 1 82 ? 11.505 89.227 10.631 1.00 11.56 59 TYR A N 1
ATOM 514 C CA . TYR A 1 82 ? 10.881 88.932 9.342 1.00 12.52 59 TYR A CA 1
ATOM 515 C C . TYR A 1 82 ? 11.512 87.689 8.719 1.00 12.17 59 TYR A C 1
ATOM 516 O O . TYR A 1 82 ? 10.797 86.825 8.206 1.00 12.14 59 TYR A O 1
ATOM 525 N N . ALA A 1 83 ? 12.842 87.583 8.798 1.00 12.46 60 ALA A N 1
ATOM 526 C CA . ALA A 1 83 ? 13.560 86.435 8.231 1.00 12.92 60 ALA A CA 1
ATOM 527 C C . ALA A 1 83 ? 13.167 85.135 8.920 1.00 12.67 60 ALA A C 1
ATOM 528 O O . ALA A 1 83 ? 13.034 84.099 8.267 1.00 13.64 60 ALA A O 1
ATOM 530 N N . ARG A 1 84 ? 12.988 85.182 10.239 1.00 11.54 61 ARG A N 1
ATOM 531 C CA . ARG A 1 84 ? 12.574 84.000 10.985 1.00 11.90 61 ARG A CA 1
ATOM 532 C C . ARG A 1 84 ? 11.254 83.400 10.482 1.00 11.54 61 ARG A C 1
ATOM 533 O O . ARG A 1 84 ? 11.042 82.203 10.611 1.00 14.19 61 ARG A O 1
ATOM 541 N N . THR A 1 85 ? 10.385 84.241 9.929 1.00 12.81 62 THR A N 1
ATOM 542 C CA . THR A 1 85 ? 9.066 83.822 9.490 1.00 12.40 62 THR A CA 1
ATOM 543 C C . THR A 1 85 ? 8.943 83.702 7.967 1.00 13.43 62 THR A C 1
ATOM 544 O O . THR A 1 85 ? 8.406 82.697 7.466 1.00 14.34 62 THR A O 1
ATOM 548 N N . LYS A 1 86 ? 9.450 84.707 7.254 1.00 13.18 63 LYS A N 1
ATOM 549 C CA . LYS A 1 86 ? 9.431 84.751 5.778 1.00 13.38 63 LYS A CA 1
ATOM 550 C C . LYS A 1 86 ? 10.522 83.879 5.159 1.00 14.05 63 LYS A C 1
ATOM 551 O O . LYS A 1 86 ? 10.395 83.455 4.000 1.00 14.26 63 LYS A O 1
ATOM 557 N N . LYS A 1 87 ? 11.590 83.628 5.929 1.00 13.00 64 LYS A N 1
ATOM 558 C CA . LYS A 1 87 ? 12.732 82.777 5.539 1.00 12.63 64 LYS A CA 1
ATOM 559 C C . LYS A 1 87 ? 13.718 83.488 4.584 1.00 12.57 64 LYS A C 1
ATOM 560 O O . LYS A 1 87 ? 14.634 82.875 4.016 1.00 13.97 64 LYS A O 1
ATOM 566 N N . ALA A 1 88 ? 13.524 84.798 4.453 1.00 12.38 65 ALA A N 1
ATOM 567 C CA . ALA A 1 88 ? 14.482 85.714 3.849 1.00 11.68 65 ALA A CA 1
ATOM 568 C C . ALA A 1 88 ? 14.075 87.124 4.254 1.00 11.74 65 ALA A C 1
ATOM 569 O O . ALA A 1 88 ? 12.904 87.372 4.515 1.00 13.15 65 ALA A O 1
ATOM 571 N N . ALA A 1 89 ? 15.037 88.041 4.310 1.00 11.57 66 ALA A N 1
ATOM 572 C CA . ALA A 1 89 ? 14.725 89.443 4.607 1.00 11.50 66 ALA A CA 1
ATOM 573 C C . ALA A 1 89 ? 15.761 90.396 4.040 1.00 11.31 66 ALA A C 1
ATOM 574 O O . ALA A 1 89 ? 16.868 89.996 3.702 1.00 10.57 66 ALA A O 1
ATOM 576 N N . ALA A 1 90 ? 15.381 91.664 3.946 1.00 9.92 67 ALA A N 1
ATOM 577 C CA . ALA A 1 90 ? 16.295 92.734 3.554 1.00 10.20 67 ALA A CA 1
ATOM 578 C C . ALA A 1 90 ? 16.007 94.047 4.277 1.00 10.62 67 ALA A C 1
ATOM 579 O O . ALA A 1 90 ? 14.849 94.403 4.567 1.00 9.74 67 ALA A O 1
ATOM 581 N N . PHE A 1 91 ? 17.083 94.758 4.601 1.00 10.13 68 PHE A N 1
ATOM 582 C CA . PHE A 1 91 ? 16.949 96.144 5.054 1.00 11.13 68 PHE A CA 1
ATOM 583 C C . PHE A 1 91 ? 18.034 97.020 4.420 1.00 11.38 68 PHE A C 1
ATOM 584 O O . PHE A 1 91 ? 19.048 96.520 3.951 1.00 10.95 68 PHE A O 1
ATOM 592 N N . LEU A 1 92 ? 17.745 98.315 4.370 1.00 10.57 69 LEU A N 1
ATOM 593 C CA . LEU A 1 92 ? 18.538 99.307 3.669 1.00 10.88 69 LEU A CA 1
ATOM 594 C C . LEU A 1 92 ? 19.022 100.365 4.647 1.00 12.45 69 LEU A C 1
ATOM 595 O O . LEU A 1 92 ? 18.212 100.949 5.387 1.00 12.18 69 LEU A O 1
ATOM 600 N N . THR A 1 93 ? 20.320 100.659 4.621 1.00 11.09 70 THR A N 1
ATOM 601 C CA . THR A 1 93 ? 20.878 101.718 5.463 1.00 11.80 70 THR A CA 1
ATOM 602 C C . THR A 1 93 ? 21.744 102.630 4.622 1.00 12.89 70 THR A C 1
ATOM 603 O O . THR A 1 93 ? 21.969 102.368 3.438 1.00 12.02 70 THR A O 1
ATOM 607 N N . THR A 1 94 ? 22.231 103.698 5.243 1.00 13.79 71 THR A N 1
ATOM 608 C CA . THR A 1 94 ? 23.172 104.596 4.605 1.00 13.88 71 THR A CA 1
ATOM 609 C C . THR A 1 94 ? 24.584 104.335 5.156 1.00 13.18 71 THR A C 1
ATOM 610 O O . THR A 1 94 ? 24.769 103.910 6.294 1.00 12.60 71 THR A O 1
ATOM 614 N N . PHE A 1 95 ? 25.567 104.559 4.290 1.00 14.60 72 PHE A N 1
ATOM 615 C CA . PHE A 1 95 ? 26.985 104.404 4.578 1.00 12.67 72 PHE A CA 1
ATOM 616 C C . PHE A 1 95 ? 27.419 104.941 5.951 1.00 11.59 72 PHE A C 1
ATOM 617 O O . PHE A 1 95 ? 27.012 106.046 6.346 1.00 11.75 72 PHE A O 1
ATOM 625 N N . GLY A 1 96 ? 28.228 104.154 6.664 1.00 11.11 73 GLY A N 1
ATOM 626 C CA . GLY A 1 96 ? 28.801 104.561 7.939 1.00 10.88 73 GLY A CA 1
ATOM 627 C C . GLY A 1 96 ? 27.806 104.611 9.082 1.00 11.29 73 GLY A C 1
ATOM 628 O O . GLY A 1 96 ? 27.705 103.679 9.884 1.00 11.44 73 GLY A O 1
ATOM 629 N N . VAL A 1 97 ? 27.065 105.706 9.157 1.00 10.10 74 VAL A N 1
ATOM 630 C CA . VAL A 1 97 ? 26.164 105.935 10.300 1.00 9.94 74 VAL A CA 1
ATOM 631 C C . VAL A 1 97 ? 24.973 104.959 10.352 1.00 10.49 74 VAL A C 1
ATOM 632 O O . VAL A 1 97 ? 24.561 104.532 11.432 1.00 10.46 74 VAL A O 1
ATOM 636 N N . GLY A 1 98 ? 24.429 104.592 9.198 1.00 8.24 75 GLY A N 1
ATOM 637 C CA . GLY A 1 98 ? 23.316 103.649 9.138 1.00 10.36 75 GLY A CA 1
ATOM 638 C C . GLY A 1 98 ? 23.795 102.231 9.411 1.00 9.15 75 GLY A C 1
ATOM 639 O O . GLY A 1 98 ? 23.319 101.534 10.335 1.00 9.78 75 GLY A O 1
ATOM 640 N N . GLU A 1 99 ? 24.772 101.793 8.622 1.00 9.88 76 GLU A N 1
ATOM 641 C CA . GLU A 1 99 ? 25.278 100.437 8.768 1.00 9.96 76 GLU A CA 1
ATOM 642 C C . GLU A 1 99 ? 25.872 100.158 10.152 1.00 8.82 76 GLU A C 1
ATOM 643 O O . GLU A 1 99 ? 25.609 99.099 10.732 1.00 9.32 76 GLU A O 1
ATOM 649 N N . LEU A 1 100 ? 26.665 101.078 10.697 1.00 8.91 77 LEU A N 1
ATOM 650 C CA . LEU A 1 100 ? 27.235 100.834 12.030 1.00 8.48 77 LEU A CA 1
ATOM 651 C C . LEU A 1 100 ? 26.181 100.836 13.135 1.00 9.05 77 LEU A C 1
ATOM 652 O O . LEU A 1 100 ? 26.342 100.138 14.129 1.00 9.84 77 LEU A O 1
ATOM 657 N N . SER A 1 101 ? 25.105 101.590 12.958 1.00 9.56 78 SER A N 1
ATOM 658 C CA . SER A 1 101 ? 23.990 101.538 13.927 1.00 8.87 78 SER A CA 1
ATOM 659 C C . SER A 1 101 ? 23.302 100.163 13.913 1.00 9.89 78 SER A C 1
ATOM 660 O O . SER A 1 101 ? 22.781 99.700 14.925 1.00 12.06 78 SER A O 1
ATOM 663 N N . ALA A 1 102 ? 23.320 99.509 12.756 1.00 8.78 79 ALA A N 1
ATOM 664 C CA . ALA A 1 102 ? 22.607 98.255 12.532 1.00 9.25 79 ALA A CA 1
ATOM 665 C C . ALA A 1 102 ? 23.467 97.007 12.835 1.00 9.51 79 ALA A C 1
ATOM 666 O O . ALA A 1 102 ? 22.944 95.890 12.874 1.00 10.52 79 ALA A O 1
ATOM 668 N N . ILE A 1 103 ? 24.765 97.190 13.074 1.00 8.15 80 ILE A N 1
ATOM 669 C CA . ILE A 1 103 ? 25.699 96.039 13.061 1.00 9.59 80 ILE A CA 1
ATOM 670 C C . ILE A 1 103 ? 25.422 95.034 14.190 1.00 9.17 80 ILE A C 1
ATOM 671 O O . ILE A 1 103 ? 25.618 93.835 14.015 1.00 9.32 80 ILE A O 1
ATOM 676 N N . ASN A 1 104 ? 24.894 95.487 15.319 1.00 8.73 81 ASN A N 1
ATOM 677 C CA . ASN A 1 104 ? 24.535 94.546 16.383 1.00 9.69 81 ASN A CA 1
ATOM 678 C C . ASN A 1 104 ? 23.374 93.632 15.977 1.00 8.98 81 ASN A C 1
ATOM 679 O O . ASN A 1 104 ? 23.326 92.464 16.369 1.00 11.73 81 ASN A O 1
ATOM 684 N N . GLY A 1 105 ? 22.413 94.186 15.246 1.00 9.66 82 GLY A N 1
ATOM 685 C CA . GLY A 1 105 ? 21.322 93.386 14.695 1.00 9.58 82 GLY A CA 1
ATOM 686 C C . GLY A 1 105 ? 21.842 92.354 13.713 1.00 10.18 82 GLY A C 1
ATOM 687 O O . GLY A 1 105 ? 21.456 91.190 13.764 1.00 11.00 82 GLY A O 1
ATOM 688 N N . LEU A 1 106 ? 22.730 92.780 12.818 1.00 9.52 83 LEU A N 1
ATOM 689 C CA . LEU A 1 106 ? 23.299 91.861 11.843 1.00 10.68 83 LEU A CA 1
ATOM 690 C C . LEU A 1 106 ? 24.149 90.785 12.526 1.00 10.16 83 LEU A C 1
ATOM 691 O O . LEU A 1 106 ? 24.156 89.630 12.087 1.00 10.68 83 LEU A O 1
ATOM 696 N N . ALA A 1 107 ? 24.859 91.152 13.588 1.00 9.06 84 ALA A N 1
ATOM 697 C CA . ALA A 1 107 ? 25.627 90.186 14.373 1.00 9.64 84 ALA A CA 1
ATOM 698 C C . ALA A 1 107 ? 24.704 89.119 14.977 1.00 9.54 84 ALA A C 1
ATOM 699 O O . ALA A 1 107 ? 25.025 87.932 14.958 1.00 10.17 84 ALA A O 1
ATOM 701 N N . GLY A 1 108 ? 23.547 89.533 15.492 1.00 9.87 85 GLY A N 1
ATOM 702 C CA . GLY A 1 108 ? 22.561 88.562 15.999 1.00 9.79 85 GLY A CA 1
ATOM 703 C C . GLY A 1 108 ? 22.010 87.633 14.936 1.00 9.72 85 GLY A C 1
ATOM 704 O O . GLY A 1 108 ? 21.777 86.438 15.180 1.00 10.26 85 GLY A O 1
ATOM 705 N N . SER A 1 109 ? 21.793 88.181 13.747 1.00 9.42 86 SER A N 1
ATOM 706 C CA . SER A 1 109 ? 21.361 87.381 12.611 1.00 10.05 86 SER A CA 1
ATOM 707 C C . SER A 1 109 ? 22.473 86.388 12.223 1.00 9.84 86 SER A C 1
ATOM 708 O O . SER A 1 109 ? 22.183 85.277 11.800 1.00 11.82 86 SER A O 1
ATOM 711 N N . TYR A 1 110 ? 23.732 86.789 12.369 1.00 9.84 87 TYR A N 1
ATOM 712 C CA . TYR A 1 110 ? 24.842 85.861 12.102 1.00 10.04 87 TYR A CA 1
ATOM 713 C C . TYR A 1 110 ? 24.908 84.768 13.177 1.00 10.45 87 TYR A C 1
ATOM 714 O O . TYR A 1 110 ? 24.997 83.568 12.871 1.00 10.71 87 TYR A O 1
ATOM 723 N N . ALA A 1 111 ? 24.862 85.187 14.435 1.00 9.57 88 ALA A N 1
ATOM 724 C CA . ALA A 1 111 ? 24.930 84.250 15.552 1.00 9.74 88 ALA A CA 1
ATOM 725 C C . ALA A 1 111 ? 23.830 83.178 15.479 1.00 10.80 88 ALA A C 1
ATOM 726 O O . ALA A 1 111 ? 24.106 81.992 15.627 1.00 12.27 88 ALA A O 1
ATOM 728 N N . GLU A 1 112 ? 22.585 83.603 15.255 1.00 10.31 89 GLU A N 1
ATOM 729 C CA . GLU A 1 112 ? 21.452 82.675 15.250 1.00 11.13 89 GLU A CA 1
ATOM 730 C C . GLU A 1 112 ? 21.061 82.253 13.832 1.00 11.63 89 GLU A C 1
ATOM 731 O O . GLU A 1 112 ? 20.053 81.577 13.630 1.00 11.75 89 GLU A O 1
ATOM 737 N N . ASN A 1 113 ? 21.879 82.652 12.856 1.00 10.92 90 ASN A N 1
ATOM 738 C CA . ASN A 1 113 ? 21.826 82.109 11.493 1.00 11.41 90 ASN A CA 1
ATOM 739 C C . ASN A 1 113 ? 20.533 82.440 10.730 1.00 11.07 90 ASN A C 1
ATOM 740 O O . ASN A 1 113 ? 19.819 81.530 10.278 1.00 12.45 90 ASN A O 1
ATOM 745 N N . LEU A 1 114 ? 20.240 83.735 10.596 1.00 11.62 91 LEU A N 1
ATOM 746 C CA . LEU A 1 114 ? 19.076 84.208 9.831 1.00 11.55 91 LEU A CA 1
ATOM 747 C C . LEU A 1 114 ? 19.473 84.878 8.515 1.00 10.38 91 LEU A C 1
ATOM 748 O O . LEU A 1 114 ? 20.438 85.658 8.460 1.00 12.19 91 LEU A O 1
ATOM 753 N N . PRO A 1 115 ? 18.752 84.527 7.434 1.00 10.02 92 PRO A N 1
ATOM 754 C CA . PRO A 1 115 ? 19.064 84.985 6.087 1.00 11.92 92 PRO A CA 1
ATOM 755 C C . PRO A 1 115 ? 18.612 86.414 5.828 1.00 12.65 92 PRO A C 1
ATOM 756 O O . PRO A 1 115 ? 17.594 86.655 5.163 1.00 12.24 92 PRO A O 1
ATOM 760 N N . VAL A 1 116 ? 19.409 87.357 6.336 1.00 10.19 93 VAL A N 1
ATOM 761 C CA . VAL A 1 116 ? 19.134 88.787 6.182 1.00 10.95 93 VAL A CA 1
ATOM 762 C C . VAL A 1 116 ? 20.164 89.424 5.250 1.00 10.62 93 VAL A C 1
ATOM 763 O O . VAL A 1 116 ? 21.373 89.271 5.445 1.00 11.23 93 VAL A O 1
ATOM 767 N N . VAL A 1 117 ? 19.675 90.147 4.245 1.00 10.84 94 VAL A N 1
ATOM 768 C CA . VAL A 1 117 ? 20.513 90.982 3.385 1.00 10.55 94 VAL A CA 1
ATOM 769 C C . VAL A 1 117 ? 20.505 92.432 3.889 1.00 12.22 94 VAL A C 1
ATOM 770 O O . VAL A 1 117 ? 19.446 93.054 3.973 1.00 12.56 94 VAL A O 1
ATOM 774 N N . GLU A 1 118 ? 21.671 92.971 4.216 1.00 12.76 95 GLU A N 1
ATOM 775 C CA . GLU A 1 118 ? 21.790 94.408 4.423 1.00 11.04 95 GLU A CA 1
ATOM 776 C C . GLU A 1 118 ? 22.340 95.060 3.173 1.00 9.95 95 GLU A C 1
ATOM 777 O O . GLU A 1 118 ? 23.373 94.656 2.675 1.00 9.43 95 GLU A O 1
ATOM 783 N N . ILE A 1 119 ? 21.626 96.067 2.677 1.00 9.36 96 ILE A N 1
ATOM 784 C CA . ILE A 1 119 ? 22.060 96.866 1.541 1.00 10.61 96 ILE A CA 1
ATOM 785 C C . ILE A 1 119 ? 22.468 98.217 2.104 1.00 10.34 96 ILE A C 1
ATOM 786 O O . ILE A 1 119 ? 21.686 98.848 2.818 1.00 11.34 96 ILE A O 1
ATOM 791 N N . VAL A 1 120 ? 23.694 98.646 1.817 1.00 11.31 97 VAL A N 1
ATOM 792 C CA . VAL A 1 120 ? 24.218 99.902 2.326 1.00 11.42 97 VAL A CA 1
ATOM 793 C C . VAL A 1 120 ? 24.448 100.853 1.151 1.00 11.28 97 VAL A C 1
ATOM 794 O O . VAL A 1 120 ? 25.256 100.564 0.271 1.00 12.43 97 VAL A O 1
ATOM 798 N N . GLY A 1 121 ? 23.691 101.947 1.114 1.00 11.76 98 GLY A N 1
ATOM 799 C CA . GLY A 1 121 ? 23.889 102.984 0.120 1.00 10.92 98 GLY A CA 1
ATOM 800 C C . GLY A 1 121 ? 25.150 103.773 0.416 1.00 11.20 98 GLY A C 1
ATOM 801 O O . GLY A 1 121 ? 25.350 104.212 1.541 1.00 13.43 98 GLY A O 1
ATOM 802 N N . SER A 1 122 ? 26.009 103.933 -0.588 1.00 12.14 99 SER A N 1
ATOM 803 C CA . SER A 1 122 ? 27.302 104.586 -0.404 1.00 11.77 99 SER A CA 1
ATOM 804 C C . SER A 1 122 ? 27.497 105.738 -1.398 1.00 12.01 99 SER A C 1
ATOM 805 O O . SER A 1 122 ? 26.740 105.867 -2.373 1.00 13.27 99 SER A O 1
ATOM 808 N N . PRO A 1 123 ? 28.488 106.593 -1.141 1.00 12.26 100 PRO A N 1
ATOM 809 C CA . PRO A 1 123 ? 28.742 107.718 -2.067 1.00 13.41 100 PRO A CA 1
ATOM 810 C C . PRO A 1 123 ? 29.043 107.265 -3.506 1.00 14.34 100 PRO A C 1
ATOM 811 O O . PRO A 1 123 ? 29.400 106.110 -3.739 1.00 13.54 100 PRO A O 1
ATOM 815 N N . THR A 1 124 ? 28.912 108.171 -4.468 1.00 14.75 101 THR A N 1
ATOM 816 C CA . THR A 1 124 ? 29.180 107.805 -5.858 1.00 15.27 101 THR A CA 1
ATOM 817 C C . THR A 1 124 ? 30.586 107.240 -6.021 1.00 14.96 101 THR A C 1
ATOM 818 O O . THR A 1 124 ? 31.508 107.603 -5.279 1.00 14.93 101 THR A O 1
ATOM 822 N N . SER A 1 125 ? 30.743 106.341 -6.988 1.00 15.04 102 SER A N 1
ATOM 823 C CA . SER A 1 125 ? 32.046 105.803 -7.349 1.00 16.58 102 SER A CA 1
ATOM 824 C C . SER A 1 125 ? 33.105 106.889 -7.486 1.00 16.02 102 SER A C 1
ATOM 825 O O . SER A 1 125 ? 34.239 106.715 -7.032 1.00 13.85 102 SER A O 1
ATOM 828 N N . LYS A 1 126 ? 32.743 108.016 -8.105 1.00 17.74 103 LYS A N 1
ATOM 829 C CA . LYS A 1 126 ? 33.703 109.102 -8.312 1.00 18.37 103 LYS A CA 1
ATOM 830 C C . LYS A 1 126 ? 34.152 109.710 -6.985 1.00 16.50 103 LYS A C 1
ATOM 831 O O . LYS A 1 126 ? 35.340 109.940 -6.784 1.00 15.86 103 LYS A O 1
ATOM 837 N N . VAL A 1 127 ? 33.207 109.957 -6.079 1.00 14.82 104 VAL A N 1
ATOM 838 C CA . VAL A 1 127 ? 33.549 110.513 -4.760 1.00 14.66 104 VAL A CA 1
ATOM 839 C C . VAL A 1 127 ? 34.478 109.551 -4.006 1.00 13.35 104 VAL A C 1
ATOM 840 O O . VAL A 1 127 ? 35.471 109.964 -3.406 1.00 12.35 104 VAL A O 1
ATOM 844 N N . GLN A 1 128 ? 34.154 108.267 -4.054 1.00 13.89 105 GLN A N 1
ATOM 845 C CA . GLN A 1 128 ? 34.986 107.259 -3.398 1.00 13.29 105 GLN A CA 1
ATOM 846 C C . GLN A 1 128 ? 36.404 107.212 -3.979 1.00 13.63 105 GLN A C 1
ATOM 847 O O . GLN A 1 128 ? 37.391 107.195 -3.237 1.00 13.33 105 GLN A O 1
ATOM 853 N N . ASN A 1 129 ? 36.500 107.217 -5.305 1.00 12.88 106 ASN A N 1
ATOM 854 C CA . ASN A 1 129 ? 37.793 107.168 -5.977 1.00 13.77 106 ASN A CA 1
ATOM 855 C C . ASN A 1 129 ? 38.631 108.425 -5.745 1.00 13.63 106 ASN A C 1
ATOM 856 O O . ASN A 1 129 ? 39.857 108.373 -5.740 1.00 14.08 106 ASN A O 1
ATOM 861 N N . ASP A 1 130 ? 37.957 109.559 -5.571 1.00 14.39 107 ASP A N 1
ATOM 862 C CA . ASP A 1 130 ? 38.626 110.829 -5.281 1.00 14.94 107 ASP A CA 1
ATOM 863 C C . ASP A 1 130 ? 39.081 110.978 -3.826 1.00 14.76 107 ASP A C 1
ATOM 864 O O . ASP A 1 130 ? 39.855 111.886 -3.514 1.00 14.62 107 ASP A O 1
ATOM 869 N N . GLY A 1 131 ? 38.614 110.106 -2.934 1.00 14.49 108 GLY A N 1
ATOM 870 C CA . GLY A 1 131 ? 39.036 110.147 -1.538 1.00 14.48 108 GLY A CA 1
ATOM 871 C C . GLY A 1 131 ? 38.537 111.370 -0.781 1.00 13.71 108 GLY A C 1
ATOM 872 O O . GLY A 1 131 ? 39.203 111.855 0.145 1.00 12.76 108 GLY A O 1
ATOM 873 N N . LYS A 1 132 ? 37.361 111.853 -1.174 1.00 14.77 109 LYS A N 1
ATOM 874 C CA . LYS A 1 132 ? 36.787 113.085 -0.620 1.00 14.80 109 LYS A CA 1
ATOM 875 C C . LYS A 1 132 ? 36.384 112.910 0.845 1.00 12.82 109 LYS A C 1
ATOM 876 O O . LYS A 1 132 ? 35.886 111.850 1.243 1.00 13.96 109 LYS A O 1
ATOM 882 N N . PHE A 1 133 ? 36.580 113.975 1.619 1.00 11.68 110 PHE A N 1
ATOM 883 C CA . PHE A 1 133 ? 36.204 114.029 3.029 1.00 12.84 110 PHE A CA 1
ATOM 884 C C . PHE A 1 133 ? 34.725 114.364 3.135 1.00 12.02 110 PHE A C 1
ATOM 885 O O . PHE A 1 133 ? 34.337 115.490 3.463 1.00 13.85 110 PHE A O 1
ATOM 893 N N . VAL A 1 134 ? 33.886 113.384 2.821 1.00 12.08 111 VAL A N 1
ATOM 894 C CA . VAL A 1 134 ? 32.451 113.565 2.864 1.00 13.51 111 VAL A CA 1
ATOM 895 C C . VAL A 1 134 ? 31.825 113.050 4.166 1.00 12.35 111 VAL A C 1
ATOM 896 O O . VAL A 1 134 ? 32.413 112.254 4.931 1.00 10.82 111 VAL A O 1
ATOM 900 N N . HIS A 1 135 ? 30.598 113.500 4.397 1.00 12.31 112 HIS A N 1
ATOM 901 C CA . HIS A 1 135 ? 29.854 113.095 5.576 1.00 12.31 112 HIS A CA 1
ATOM 902 C C . HIS A 1 135 ? 29.706 111.578 5.670 1.00 11.69 112 HIS A C 1
ATOM 903 O O . HIS A 1 135 ? 29.610 110.883 4.654 1.00 12.06 112 HIS A O 1
ATOM 910 N N . HIS A 1 136 ? 29.681 111.096 6.913 1.00 12.40 113 HIS A N 1
ATOM 911 C CA . HIS A 1 136 ? 29.612 109.679 7.267 1.00 12.46 113 HIS A CA 1
ATOM 912 C C . HIS A 1 136 ? 30.920 108.938 6.960 1.00 11.64 113 HIS A C 1
ATOM 913 O O . HIS A 1 136 ? 30.898 107.732 6.729 1.00 13.14 113 HIS A O 1
ATOM 920 N N . THR A 1 137 ? 32.047 109.654 6.954 1.00 11.83 114 THR A N 1
ATOM 921 C CA . THR A 1 137 ? 33.370 109.029 6.853 1.00 11.05 114 THR A CA 1
ATOM 922 C C . THR A 1 137 ? 34.262 109.502 7.995 1.00 10.61 114 THR A C 1
ATOM 923 O O . THR A 1 137 ? 33.883 110.399 8.754 1.00 11.78 114 THR A O 1
ATOM 927 N N . LEU A 1 138 ? 35.450 108.912 8.094 1.00 10.98 115 LEU A N 1
ATOM 928 C CA . LEU A 1 138 ? 36.445 109.330 9.084 1.00 11.80 115 LEU A CA 1
ATOM 929 C C . LEU A 1 138 ? 37.354 110.454 8.572 1.00 11.44 115 LEU A C 1
ATOM 930 O O . LEU A 1 138 ? 38.363 110.790 9.216 1.00 11.37 115 LEU A O 1
ATOM 935 N N . ALA A 1 139 ? 36.992 111.029 7.423 1.00 11.49 116 ALA A N 1
ATOM 936 C CA . ALA A 1 139 ? 37.768 112.101 6.771 1.00 13.26 116 ALA A CA 1
ATOM 937 C C . ALA A 1 139 ? 39.217 111.665 6.495 1.00 14.34 116 ALA A C 1
ATOM 938 O O . ALA A 1 139 ? 40.172 112.420 6.715 1.00 15.92 116 ALA A O 1
ATOM 940 N N . ASP A 1 140 ? 39.357 110.436 6.010 1.00 13.09 117 ASP A N 1
ATOM 941 C CA . ASP A 1 140 ? 40.645 109.886 5.593 1.00 13.31 117 ASP A CA 1
ATOM 942 C C . ASP A 1 140 ? 40.613 109.377 4.143 1.00 13.97 117 ASP A C 1
ATOM 943 O O . ASP A 1 140 ? 41.590 108.826 3.667 1.00 15.04 117 ASP A O 1
ATOM 948 N N . GLY A 1 141 ? 39.501 109.565 3.439 1.00 14.06 118 GLY A N 1
ATOM 949 C CA . GLY A 1 141 ? 39.394 109.142 2.038 1.00 14.46 118 GLY A CA 1
ATOM 950 C C . GLY A 1 141 ? 39.177 107.653 1.827 1.00 14.31 118 GLY A C 1
ATOM 951 O O . GLY A 1 141 ? 39.147 107.189 0.686 1.00 13.93 118 GLY A O 1
ATOM 952 N N . ASP A 1 142 ? 38.988 106.900 2.913 1.00 14.19 119 ASP A N 1
ATOM 953 C CA . ASP A 1 142 ? 38.861 105.441 2.855 1.00 13.84 119 ASP A CA 1
ATOM 954 C C . ASP A 1 142 ? 37.413 105.016 3.057 1.00 13.32 119 ASP A C 1
ATOM 955 O O . ASP A 1 142 ? 36.819 105.216 4.126 1.00 13.55 119 ASP A O 1
ATOM 960 N N . PHE A 1 143 ? 36.848 104.427 2.013 1.00 11.32 120 PHE A N 1
ATOM 961 C CA . PHE A 1 143 ? 35.450 104.036 1.981 1.00 11.41 120 PHE A CA 1
ATOM 962 C C . PHE A 1 143 ? 35.256 102.535 2.198 1.00 11.95 120 PHE A C 1
ATOM 963 O O . PHE A 1 143 ? 34.164 102.019 1.997 1.00 12.97 120 PHE A O 1
ATOM 971 N N . LYS A 1 144 ? 36.299 101.866 2.679 1.00 11.02 121 LYS A N 1
ATOM 972 C CA . LYS A 1 144 ? 36.277 100.422 2.838 1.00 13.84 121 LYS A CA 1
ATOM 973 C C . LYS A 1 144 ? 36.341 99.918 4.274 1.00 12.40 121 LYS A C 1
ATOM 974 O O . LYS A 1 144 ? 36.201 98.713 4.480 1.00 12.93 121 LYS A O 1
ATOM 980 N N . HIS A 1 145 ? 36.523 100.819 5.248 1.00 11.80 122 HIS A N 1
ATOM 981 C CA . HIS A 1 145 ? 36.620 100.443 6.666 1.00 12.95 122 HIS A CA 1
ATOM 982 C C . HIS A 1 145 ? 35.371 99.701 7.136 1.00 11.74 122 HIS A C 1
ATOM 983 O O . HIS A 1 145 ? 35.454 98.720 7.867 1.00 11.35 122 HIS A O 1
ATOM 990 N N . PHE A 1 146 ? 34.203 100.217 6.759 1.00 12.72 123 PHE A N 1
ATOM 991 C CA . PHE A 1 146 ? 32.961 99.756 7.376 1.00 10.82 123 PHE A CA 1
ATOM 992 C C . PHE A 1 146 ? 32.609 98.363 6.855 1.00 11.33 123 PHE A C 1
ATOM 993 O O . PHE A 1 146 ? 32.157 97.524 7.622 1.00 10.80 123 PHE A O 1
ATOM 1001 N N . MET A 1 147 ? 32.881 98.084 5.584 1.00 11.61 124 MET A N 1
ATOM 1002 C CA . MET A 1 147 ? 32.689 96.738 5.055 1.00 11.79 124 MET A CA 1
ATOM 1003 C C . MET A 1 147 ? 33.644 95.749 5.745 1.00 11.32 124 MET A C 1
ATOM 1004 O O . MET A 1 147 ? 33.228 94.646 6.097 1.00 11.99 124 MET A O 1
ATOM 1009 N N . LYS A 1 148 ? 34.905 96.136 5.926 1.00 12.15 125 LYS A N 1
ATOM 1010 C CA . LYS A 1 148 ? 35.866 95.301 6.660 1.00 13.25 125 LYS A CA 1
ATOM 1011 C C . LYS A 1 148 ? 35.334 94.951 8.063 1.00 11.33 125 LYS A C 1
ATOM 1012 O O . LYS A 1 148 ? 35.420 93.806 8.509 1.00 10.73 125 LYS A O 1
ATOM 1018 N N . MET A 1 149 ? 34.765 95.943 8.742 1.00 10.66 126 MET A N 1
ATOM 1019 C CA . MET A 1 149 ? 34.216 95.737 10.097 1.00 10.98 126 MET A CA 1
ATOM 1020 C C . MET A 1 149 ? 33.079 94.708 10.113 1.00 10.67 126 MET A C 1
ATOM 1021 O O . MET A 1 149 ? 32.800 94.118 11.156 1.00 10.72 126 MET A O 1
ATOM 1026 N N . HIS A 1 150 ? 32.433 94.472 8.969 1.00 10.47 127 HIS A N 1
ATOM 1027 C CA . HIS A 1 150 ? 31.373 93.477 8.896 1.00 10.88 127 HIS A CA 1
ATOM 1028 C C . HIS A 1 150 ? 31.865 92.040 8.612 1.00 11.21 127 HIS A C 1
ATOM 1029 O O . HIS A 1 150 ? 31.062 91.113 8.556 1.00 11.06 127 HIS A O 1
ATOM 1036 N N . GLU A 1 151 ? 33.164 91.863 8.388 1.00 11.31 128 GLU A N 1
ATOM 1037 C CA . GLU A 1 151 ? 33.683 90.546 8.021 1.00 12.03 128 GLU A CA 1
ATOM 1038 C C . GLU A 1 151 ? 33.276 89.433 9.001 1.00 9.65 128 GLU A C 1
ATOM 1039 O O . GLU A 1 151 ? 32.779 88.398 8.558 1.00 12.31 128 GLU A O 1
ATOM 1045 N N . PRO A 1 152 ? 33.426 89.657 10.325 1.00 10.85 129 PRO A N 1
ATOM 1046 C CA . PRO A 1 152 ? 33.081 88.561 11.242 1.00 10.90 129 PRO A CA 1
ATOM 1047 C C . PRO A 1 152 ? 31.604 88.213 11.393 1.00 11.22 129 PRO A C 1
ATOM 1048 O O . PRO A 1 152 ? 31.294 87.173 11.985 1.00 12.91 129 PRO A O 1
ATOM 1052 N N . VAL A 1 153 ? 30.703 89.067 10.892 1.00 10.36 130 VAL A N 1
ATOM 1053 C CA . VAL A 1 153 ? 29.277 88.897 11.090 1.00 10.21 130 VAL A CA 1
ATOM 1054 C C . VAL A 1 153 ? 28.505 88.797 9.756 1.00 9.95 130 VAL A C 1
ATOM 1055 O O . VAL A 1 153 ? 27.286 88.980 9.704 1.00 10.78 130 VAL A O 1
ATOM 1059 N N . THR A 1 154 ? 29.216 88.473 8.678 1.00 10.14 131 THR A N 1
ATOM 1060 C CA . THR A 1 154 ? 28.572 88.239 7.393 1.00 10.81 131 THR A CA 1
ATOM 1061 C C . THR A 1 154 ? 29.176 87.018 6.696 1.00 11.05 131 THR A C 1
ATOM 1062 O O . THR A 1 154 ? 30.363 86.749 6.815 1.00 12.23 131 THR A O 1
ATOM 1066 N N . ALA A 1 155 ? 28.338 86.256 5.997 1.00 10.87 132 ALA A N 1
ATOM 1067 C CA . ALA A 1 155 ? 28.813 85.109 5.221 1.00 12.19 132 ALA A CA 1
ATOM 1068 C C . ALA A 1 155 ? 29.474 85.550 3.922 1.00 12.71 132 ALA A C 1
ATOM 1069 O O . ALA A 1 155 ? 30.335 84.846 3.377 1.00 12.88 132 ALA A O 1
ATOM 1071 N N . ALA A 1 156 ? 29.032 86.689 3.402 1.00 11.93 133 ALA A N 1
ATOM 1072 C CA . ALA A 1 156 ? 29.584 87.248 2.182 1.00 12.34 133 ALA A CA 1
ATOM 1073 C C . ALA A 1 156 ? 29.304 88.740 2.150 1.00 12.42 133 ALA A C 1
ATOM 1074 O O . ALA A 1 156 ? 28.342 89.213 2.762 1.00 11.78 133 ALA A O 1
ATOM 1076 N N . ARG A 1 157 ? 30.142 89.469 1.424 1.00 11.79 134 ARG A N 1
ATOM 1077 C CA . ARG A 1 157 ? 30.020 90.916 1.317 1.00 12.50 134 ARG A CA 1
ATOM 1078 C C . ARG A 1 157 ? 30.562 91.402 -0.014 1.00 12.52 134 ARG A C 1
ATOM 1079 O O . ARG A 1 157 ? 31.484 90.791 -0.563 1.00 11.66 134 ARG A O 1
ATOM 1087 N N . THR A 1 158 ? 29.993 92.489 -0.530 1.00 12.11 135 THR A N 1
ATOM 1088 C CA . THR A 1 158 ? 30.436 93.038 -1.809 1.00 12.94 135 THR A CA 1
ATOM 1089 C C . THR A 1 158 ? 30.313 94.556 -1.881 1.00 13.29 135 THR A C 1
ATOM 1090 O O . THR A 1 158 ? 29.368 95.132 -1.338 1.00 14.36 135 THR A O 1
ATOM 1094 N N . LEU A 1 159 ? 31.297 95.177 -2.528 1.00 14.16 136 LEU A N 1
ATOM 1095 C CA . LEU A 1 159 ? 31.203 96.558 -3.005 1.00 14.97 136 LEU A CA 1
ATOM 1096 C C . LEU A 1 159 ? 30.892 96.502 -4.496 1.00 15.74 136 LEU A C 1
ATOM 1097 O O . LEU A 1 159 ? 31.743 96.067 -5.297 1.00 16.69 136 LEU A O 1
ATOM 1102 N N . LEU A 1 160 ? 29.698 96.945 -4.881 1.00 14.94 137 LEU A N 1
ATOM 1103 C CA . LEU A 1 160 ? 29.281 96.814 -6.263 1.00 15.46 137 LEU A CA 1
ATOM 1104 C C . LEU A 1 160 ? 29.893 97.913 -7.139 1.00 15.61 137 LEU A C 1
ATOM 1105 O O . LEU A 1 160 ? 30.142 99.034 -6.683 1.00 16.40 137 LEU A O 1
ATOM 1110 N N . THR A 1 161 ? 30.138 97.529 -8.388 1.00 17.34 138 THR A N 1
ATOM 1111 C CA . THR A 1 161 ? 30.476 98.435 -9.474 1.00 18.79 138 THR A CA 1
ATOM 1112 C C . THR A 1 161 ? 29.476 98.163 -10.585 1.00 17.91 138 THR A C 1
ATOM 1113 O O . THR A 1 161 ? 28.814 97.128 -10.598 1.00 18.13 138 THR A O 1
ATOM 1117 N N . ALA A 1 162 ? 29.384 99.076 -11.547 1.00 21.23 139 ALA A N 1
ATOM 1118 C CA . ALA A 1 162 ? 28.550 98.836 -12.732 1.00 21.30 139 ALA A CA 1
ATOM 1119 C C . ALA A 1 162 ? 28.855 97.503 -13.434 1.00 22.33 139 ALA A C 1
ATOM 1120 O O . ALA A 1 162 ? 27.941 96.791 -13.850 1.00 24.07 139 ALA A O 1
ATOM 1122 N N . GLU A 1 163 ? 30.136 97.154 -13.546 1.00 22.31 140 GLU A N 1
ATOM 1123 C CA . GLU A 1 163 ? 30.551 95.960 -14.299 1.00 23.04 140 GLU A CA 1
ATOM 1124 C C . GLU A 1 163 ? 30.390 94.681 -13.507 1.00 21.24 140 GLU A C 1
ATOM 1125 O O . GLU A 1 163 ? 30.101 93.631 -14.088 1.00 21.71 140 GLU A O 1
ATOM 1131 N N . ASN A 1 164 ? 30.575 94.766 -12.187 1.00 21.05 141 ASN A N 1
ATOM 1132 C CA . ASN A 1 164 ? 30.543 93.567 -11.359 1.00 19.79 141 ASN A CA 1
ATOM 1133 C C . ASN A 1 164 ? 29.166 93.235 -10.772 1.00 18.35 141 ASN A C 1
ATOM 1134 O O . ASN A 1 164 ? 28.971 92.137 -10.257 1.00 18.16 141 ASN A O 1
ATOM 1139 N N . ALA A 1 165 ? 28.216 94.161 -10.899 1.00 17.55 142 ALA A N 1
ATOM 1140 C CA . ALA A 1 165 ? 27.021 94.143 -10.041 1.00 17.07 142 ALA A CA 1
ATOM 1141 C C . ALA A 1 165 ? 26.181 92.881 -10.134 1.00 18.62 142 ALA A C 1
ATOM 1142 O O . ALA A 1 165 ? 25.851 92.290 -9.103 1.00 17.08 142 ALA A O 1
ATOM 1144 N N . THR A 1 166 ? 25.820 92.456 -11.343 1.00 17.41 143 THR A N 1
ATOM 1145 C CA . THR A 1 166 ? 24.948 91.304 -11.476 1.00 18.54 143 THR A CA 1
ATOM 1146 C C . THR A 1 166 ? 25.618 90.044 -10.929 1.00 16.88 143 THR A C 1
ATOM 1147 O O . THR A 1 166 ? 24.968 89.281 -10.209 1.00 17.11 143 THR A O 1
ATOM 1151 N N . TYR A 1 167 ? 26.898 89.810 -11.240 1.00 17.06 144 TYR A N 1
ATOM 1152 C CA A TYR A 1 167 ? 27.586 88.615 -10.726 0.50 16.50 144 TYR A CA 1
ATOM 1153 C CA B TYR A 1 167 ? 27.550 88.604 -10.723 0.50 16.94 144 TYR A CA 1
ATOM 1154 C C . TYR A 1 167 ? 27.771 88.666 -9.208 1.00 16.05 144 TYR A C 1
ATOM 1155 O O . TYR A 1 167 ? 27.578 87.658 -8.517 1.00 17.09 144 TYR A O 1
ATOM 1172 N N . GLU A 1 168 ? 28.134 89.842 -8.700 1.00 16.53 145 GLU A N 1
ATOM 1173 C CA . GLU A 1 168 ? 28.350 90.028 -7.262 1.00 16.08 145 GLU A CA 1
ATOM 1174 C C . GLU A 1 168 ? 27.063 89.892 -6.449 1.00 14.50 145 GLU A C 1
ATOM 1175 O O . GLU A 1 168 ? 27.040 89.244 -5.390 1.00 13.42 145 GLU A O 1
ATOM 1181 N N . ILE A 1 169 ? 25.984 90.484 -6.945 1.00 15.43 146 ILE A N 1
ATOM 1182 C CA . ILE A 1 169 ? 24.678 90.293 -6.315 1.00 14.96 146 ILE A CA 1
ATOM 1183 C C . ILE A 1 169 ? 24.324 88.814 -6.252 1.00 15.39 146 ILE A C 1
ATOM 1184 O O . ILE A 1 169 ? 23.927 88.297 -5.208 1.00 14.73 146 ILE A O 1
ATOM 1189 N N . ASP A 1 170 ? 24.498 88.121 -7.373 1.00 14.90 147 ASP A N 1
ATOM 1190 C CA . ASP A 1 170 ? 24.181 86.716 -7.446 1.00 16.26 147 ASP A CA 1
ATOM 1191 C C . ASP A 1 170 ? 25.089 85.885 -6.539 1.00 14.33 147 ASP A C 1
ATOM 1192 O O . ASP A 1 170 ? 24.617 84.969 -5.886 1.00 15.30 147 ASP A O 1
ATOM 1197 N N . ARG A 1 171 ? 26.359 86.265 -6.461 1.00 15.15 148 ARG A N 1
ATOM 1198 C CA . ARG A 1 171 ? 27.321 85.571 -5.618 1.00 16.01 148 ARG A CA 1
ATOM 1199 C C . ARG A 1 171 ? 26.897 85.659 -4.160 1.00 15.62 148 ARG A C 1
ATOM 1200 O O . ARG A 1 171 ? 26.832 84.650 -3.471 1.00 16.04 148 ARG A O 1
ATOM 1208 N N . VAL A 1 172 ? 26.609 86.868 -3.694 1.00 15.26 149 VAL A N 1
ATOM 1209 C CA . VAL A 1 172 ? 26.313 87.034 -2.266 1.00 14.85 149 VAL A CA 1
ATOM 1210 C C . VAL A 1 172 ? 24.942 86.441 -1.907 1.00 14.03 149 VAL A C 1
ATOM 1211 O O . VAL A 1 172 ? 24.812 85.813 -0.862 1.00 15.49 149 VAL A O 1
ATOM 1215 N N . LEU A 1 173 ? 23.937 86.593 -2.771 1.00 14.51 150 LEU A N 1
ATOM 1216 C CA . LEU A 1 173 ? 22.621 86.030 -2.499 1.00 14.91 150 LEU A CA 1
ATOM 1217 C C . LEU A 1 173 ? 22.613 84.509 -2.628 1.00 14.66 150 LEU A C 1
ATOM 1218 O O . LEU A 1 173 ? 21.848 83.831 -1.951 1.00 14.94 150 LEU A O 1
ATOM 1223 N N . SER A 1 174 ? 23.460 83.975 -3.510 1.00 16.59 151 SER A N 1
ATOM 1224 C CA . SER A 1 174 ? 23.653 82.527 -3.579 1.00 17.13 151 SER A CA 1
ATOM 1225 C C . SER A 1 174 ? 24.249 82.022 -2.263 1.00 16.18 151 SER A C 1
ATOM 1226 O O . SER A 1 174 ? 23.835 80.970 -1.763 1.00 17.02 151 SER A O 1
ATOM 1229 N N . GLN A 1 175 ? 25.182 82.783 -1.687 1.00 17.20 152 GLN A N 1
ATOM 1230 C CA . GLN A 1 175 ? 25.729 82.460 -0.360 1.00 17.15 152 GLN A CA 1
ATOM 1231 C C . GLN A 1 175 ? 24.651 82.562 0.724 1.00 16.59 152 GLN A C 1
ATOM 1232 O O . GLN A 1 175 ? 24.610 81.741 1.636 1.00 16.54 152 GLN A O 1
ATOM 1238 N N . LEU A 1 176 ? 23.762 83.552 0.624 1.00 14.67 153 LEU A N 1
ATOM 1239 C CA . LEU A 1 176 ? 22.618 83.614 1.543 1.00 15.09 153 LEU A CA 1
ATOM 1240 C C . LEU A 1 176 ? 21.796 82.323 1.465 1.00 15.49 153 LEU A C 1
ATOM 1241 O O . LEU A 1 176 ? 21.449 81.730 2.482 1.00 16.05 153 LEU A O 1
ATOM 1246 N N . LEU A 1 177 ? 21.521 81.873 0.249 1.00 18.44 154 LEU A N 1
ATOM 1247 C CA . LEU A 1 177 ? 20.778 80.591 0.047 1.00 18.63 154 LEU A CA 1
ATOM 1248 C C . LEU A 1 177 ? 21.519 79.368 0.598 1.00 19.09 154 LEU A C 1
ATOM 1249 O O . LEU A 1 177 ? 20.900 78.491 1.209 1.00 17.83 154 LEU A O 1
ATOM 1254 N N . LYS A 1 178 ? 22.834 79.329 0.413 1.00 20.19 155 LYS A N 1
ATOM 1255 C CA . LYS A 1 178 ? 23.638 78.168 0.804 1.00 21.17 155 LYS A CA 1
ATOM 1256 C C . LYS A 1 178 ? 23.715 78.001 2.321 1.00 19.72 155 LYS A C 1
ATOM 1257 O O . LYS A 1 178 ? 23.565 76.885 2.830 1.00 20.41 155 LYS A O 1
ATOM 1263 N N . GLU A 1 179 ? 23.971 79.100 3.029 1.00 18.07 156 GLU A N 1
ATOM 1264 C CA . GLU A 1 179 ? 24.275 79.057 4.467 1.00 18.27 156 GLU A CA 1
ATOM 1265 C C . GLU A 1 179 ? 23.157 79.617 5.352 1.00 15.74 156 GLU A C 1
ATOM 1266 O O . GLU A 1 179 ? 23.155 79.365 6.550 1.00 15.57 156 GLU A O 1
ATOM 1272 N N . ARG A 1 180 ? 22.245 80.386 4.753 1.00 13.91 157 ARG A N 1
ATOM 1273 C CA . ARG A 1 180 ? 21.179 81.122 5.444 1.00 14.89 157 ARG A CA 1
ATOM 1274 C C . ARG A 1 180 ? 21.675 82.076 6.546 1.00 14.27 157 ARG A C 1
ATOM 1275 O O . ARG A 1 180 ? 20.943 82.380 7.491 1.00 14.09 157 ARG A O 1
ATOM 1283 N N . LYS A 1 181 ? 22.898 82.568 6.370 1.00 12.97 158 LYS A N 1
ATOM 1284 C CA . LYS A 1 181 ? 23.504 83.590 7.228 1.00 13.63 158 LYS A CA 1
ATOM 1285 C C . LYS A 1 181 ? 23.435 84.954 6.510 1.00 12.57 158 LYS A C 1
ATOM 1286 O O . LYS A 1 181 ? 23.235 85.018 5.293 1.00 13.03 158 LYS A O 1
ATOM 1292 N N . PRO A 1 182 ? 23.560 86.057 7.274 1.00 11.48 159 PRO A N 1
ATOM 1293 C CA . PRO A 1 182 ? 23.447 87.378 6.646 1.00 10.97 159 PRO A CA 1
ATOM 1294 C C . PRO A 1 182 ? 24.537 87.684 5.623 1.00 10.37 159 PRO A C 1
ATOM 1295 O O . PRO A 1 182 ? 25.670 87.213 5.730 1.00 9.04 159 PRO A O 1
ATOM 1299 N N . VAL A 1 183 ? 24.166 88.491 4.638 1.00 10.80 160 VAL A N 1
ATOM 1300 C CA . VAL A 1 183 ? 25.109 88.997 3.663 1.00 10.03 160 VAL A CA 1
ATOM 1301 C C . VAL A 1 183 ? 24.925 90.498 3.525 1.00 11.31 160 VAL A C 1
ATOM 1302 O O . VAL A 1 183 ? 23.949 91.073 4.024 1.00 11.30 160 VAL A O 1
ATOM 1306 N N . TYR A 1 184 ? 25.868 91.111 2.826 1.00 10.41 161 TYR A N 1
ATOM 1307 C CA . TYR A 1 184 ? 26.072 92.563 2.845 1.00 10.86 161 TYR A CA 1
ATOM 1308 C C . TYR A 1 184 ? 26.404 93.054 1.434 1.00 12.44 161 TYR A C 1
ATOM 1309 O O . TYR A 1 184 ? 27.303 92.524 0.783 1.00 11.99 161 TYR A O 1
ATOM 1318 N N . ILE A 1 185 ? 25.672 94.075 0.990 1.00 10.89 162 ILE A N 1
ATOM 1319 C CA . ILE A 1 185 ? 25.806 94.650 -0.347 1.00 11.24 162 ILE A CA 1
ATOM 1320 C C . ILE A 1 185 ? 25.961 96.148 -0.202 1.00 11.45 162 ILE A C 1
ATOM 1321 O O . ILE A 1 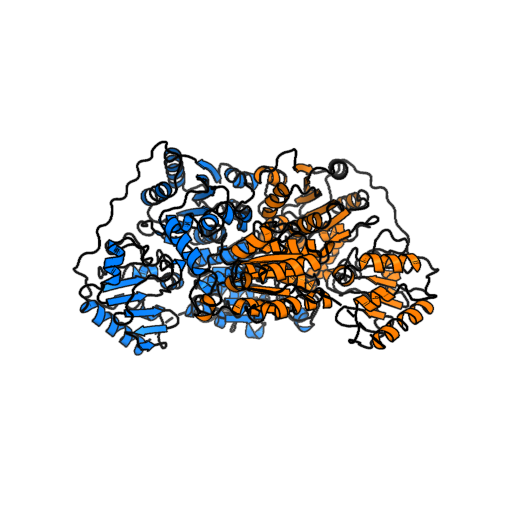185 ? 25.048 96.814 0.273 1.00 13.51 162 ILE A O 1
ATOM 1326 N N . ASN A 1 186 ? 27.138 96.659 -0.562 1.00 11.82 163 ASN A N 1
ATOM 1327 C CA . ASN A 1 186 ? 27.402 98.093 -0.583 1.00 11.90 163 ASN A CA 1
ATOM 1328 C C . ASN A 1 186 ? 27.093 98.561 -2.004 1.00 12.57 163 ASN A C 1
ATOM 1329 O O . ASN A 1 186 ? 27.695 98.082 -2.966 1.00 12.92 163 ASN A O 1
ATOM 1334 N N . LEU A 1 187 ? 26.136 99.489 -2.114 1.00 12.72 164 LEU A N 1
ATOM 1335 C CA . LEU A 1 187 ? 25.595 99.953 -3.391 1.00 12.16 164 LEU A CA 1
ATOM 1336 C C . LEU A 1 187 ? 25.837 101.456 -3.594 1.00 13.28 164 LEU A C 1
ATOM 1337 O O . LEU A 1 187 ? 25.096 102.290 -3.052 1.00 13.85 164 LEU A O 1
ATOM 1342 N N . PRO A 1 188 ? 26.882 101.821 -4.344 1.00 14.28 165 PRO A N 1
ATOM 1343 C CA . PRO A 1 188 ? 27.084 103.250 -4.636 1.00 15.52 165 PRO A CA 1
ATOM 1344 C C . PRO A 1 188 ? 25.902 103.854 -5.403 1.00 16.62 165 PRO A C 1
ATOM 1345 O O . PRO A 1 188 ? 25.266 103.160 -6.188 1.00 19.68 165 PRO A O 1
ATOM 1349 N N . VAL A 1 189 ? 25.608 105.127 -5.167 1.00 20.06 166 VAL A N 1
ATOM 1350 C CA . VAL A 1 189 ? 24.483 105.796 -5.864 1.00 21.10 166 VAL A CA 1
ATOM 1351 C C . VAL A 1 189 ? 24.457 105.601 -7.384 1.00 23.25 166 VAL A C 1
ATOM 1352 O O . VAL A 1 189 ? 23.446 105.147 -7.936 1.00 25.07 166 VAL A O 1
ATOM 1356 N N . ASP A 1 190 ? 25.545 105.952 -8.057 1.00 23.73 167 ASP A N 1
ATOM 1357 C CA . ASP A 1 190 ? 25.631 105.817 -9.521 1.00 23.56 167 ASP A CA 1
ATOM 1358 C C . ASP A 1 190 ? 25.500 104.365 -10.001 1.00 24.13 167 ASP A C 1
ATOM 1359 O O . ASP A 1 190 ? 25.094 104.105 -11.135 1.00 22.96 167 ASP A O 1
ATOM 1364 N N . VAL A 1 191 ? 25.850 103.406 -9.144 1.00 21.63 168 VAL A N 1
ATOM 1365 C CA . VAL A 1 191 ? 25.812 102.005 -9.554 1.00 20.09 168 VAL A CA 1
ATOM 1366 C C . VAL A 1 191 ? 24.374 101.483 -9.659 1.00 19.27 168 VAL A C 1
ATOM 1367 O O . VAL A 1 191 ? 24.048 100.729 -10.586 1.00 17.73 168 VAL A O 1
ATOM 1371 N N . ALA A 1 192 ? 23.511 101.902 -8.736 1.00 18.29 169 ALA A N 1
ATOM 1372 C CA . ALA A 1 192 ? 22.104 101.493 -8.737 1.00 18.25 169 ALA A CA 1
ATOM 1373 C C . ALA A 1 192 ? 21.384 101.900 -10.023 1.00 17.16 169 ALA A C 1
ATOM 1374 O O . ALA A 1 192 ? 20.508 101.184 -10.503 1.00 16.30 169 ALA A O 1
ATOM 1376 N N . ALA A 1 193 ? 21.774 103.055 -10.562 1.00 17.44 170 ALA A N 1
ATOM 1377 C CA . ALA A 1 193 ? 21.207 103.586 -11.812 1.00 18.36 170 ALA A CA 1
ATOM 1378 C C . ALA A 1 193 ? 21.858 103.024 -13.084 1.00 19.16 170 ALA A C 1
ATOM 1379 O O . ALA A 1 193 ? 21.365 103.269 -14.189 1.00 17.87 170 ALA A O 1
ATOM 1381 N N . ALA A 1 194 ? 22.958 102.282 -12.935 1.00 17.82 171 ALA A N 1
ATOM 1382 C CA . ALA A 1 194 ? 23.691 101.750 -14.086 1.00 17.92 171 ALA A CA 1
ATOM 1383 C C . ALA A 1 194 ? 22.867 100.689 -14.792 1.00 17.66 171 ALA A C 1
ATOM 1384 O O . ALA A 1 194 ? 22.046 100.013 -14.183 1.00 16.54 171 ALA A O 1
ATOM 1386 N N . LYS A 1 195 ? 23.096 100.560 -16.091 1.00 19.49 172 LYS A N 1
ATOM 1387 C CA . LYS A 1 195 ? 22.387 99.598 -16.922 1.00 20.65 172 LYS A CA 1
ATOM 1388 C C . LYS A 1 195 ? 22.668 98.163 -16.483 1.00 20.65 172 LYS A C 1
ATOM 1389 O O . LYS A 1 195 ? 23.771 97.849 -16.024 1.00 22.77 172 LYS A O 1
ATOM 1395 N N . ALA A 1 196 ? 21.659 97.309 -16.607 1.00 21.18 173 ALA A N 1
ATOM 1396 C CA . ALA A 1 196 ? 21.796 95.878 -16.370 1.00 22.76 173 ALA A CA 1
ATOM 1397 C C . ALA A 1 196 ? 20.868 95.118 -17.307 1.00 23.69 173 ALA A C 1
ATOM 1398 O O . ALA A 1 196 ? 19.963 95.702 -17.899 1.00 24.94 173 ALA A O 1
ATOM 1400 N N . GLU A 1 197 ? 21.107 93.820 -17.439 1.00 26.48 174 GLU A N 1
ATOM 1401 C CA . GLU A 1 197 ? 20.195 92.921 -18.140 1.00 28.01 174 GLU A CA 1
ATOM 1402 C C . GLU A 1 197 ? 19.461 92.040 -17.126 1.00 29.16 174 GLU A C 1
ATOM 1403 O O . GLU A 1 197 ? 20.062 91.560 -16.165 1.00 27.74 174 GLU A O 1
ATOM 1409 N N . LYS A 1 198 ? 18.162 91.846 -17.338 1.00 31.01 175 LYS A N 1
ATOM 1410 C CA . LYS A 1 198 ? 17.360 90.950 -16.510 1.00 33.05 175 LYS A CA 1
ATOM 1411 C C . LYS A 1 198 ? 18.048 89.604 -16.315 1.00 33.45 175 LYS A C 1
ATOM 1412 O O . LYS A 1 198 ? 18.712 89.119 -17.235 1.00 33.92 175 LYS A O 1
ATOM 1418 N N . PRO A 1 199 ? 17.889 88.990 -15.124 1.00 33.87 176 PRO A N 1
ATOM 1419 C CA . PRO A 1 199 ? 18.500 87.673 -14.930 1.00 34.89 176 PRO A CA 1
ATOM 1420 C C . PRO A 1 199 ? 17.910 86.602 -15.854 1.00 35.61 176 PRO A C 1
ATOM 1421 O O . PRO A 1 199 ? 16.694 86.533 -16.033 1.00 34.65 176 PRO A O 1
ATOM 1425 N N . ALA A 1 200 ? 18.781 85.777 -16.425 1.00 37.47 177 ALA A N 1
ATOM 1426 C CA . ALA A 1 200 ? 18.365 84.701 -17.323 1.00 37.96 177 ALA A CA 1
ATOM 1427 C C . ALA A 1 200 ? 17.860 83.481 -16.548 1.00 38.54 177 ALA A C 1
ATOM 1428 O O . ALA A 1 200 ? 16.880 82.848 -16.946 1.00 40.10 177 ALA A O 1
ATOM 1430 N N . LEU A 1 201 ? 18.529 83.158 -15.445 1.00 38.01 178 LEU A N 1
ATOM 1431 C CA . LEU A 1 201 ? 18.194 81.980 -14.651 1.00 38.63 178 LEU A CA 1
ATOM 1432 C C . LEU A 1 201 ? 17.918 82.364 -13.205 1.00 38.08 178 LEU A C 1
ATOM 1433 O O . LEU A 1 201 ? 18.381 83.396 -12.742 1.00 37.70 178 LEU A O 1
ATOM 1438 N N . SER A 1 202 ? 17.165 81.528 -12.497 1.00 38.77 179 SER A N 1
ATOM 1439 C CA . SER A 1 202 ? 16.897 81.754 -11.080 1.00 39.66 179 SER A CA 1
ATOM 1440 C C . SER A 1 202 ? 18.129 81.422 -10.240 1.00 40.24 179 SER A C 1
ATOM 1441 O O . SER A 1 202 ? 19.010 80.676 -10.681 1.00 39.01 179 SER A O 1
ATOM 1444 N N . LEU A 1 203 ? 18.180 81.988 -9.035 1.00 40.66 180 LEU A N 1
ATOM 1445 C CA . LEU A 1 203 ? 19.286 81.765 -8.105 1.00 42.18 180 LEU A CA 1
ATOM 1446 C C . LEU A 1 203 ? 19.343 80.316 -7.630 1.00 43.32 180 LEU A C 1
ATOM 1447 O O . LEU A 1 203 ? 20.425 79.753 -7.468 1.00 44.34 180 LEU A O 1
ATOM 1452 N N . GLU A 1 204 ? 18.174 79.728 -7.389 1.00 44.89 181 GLU A N 1
ATOM 1453 C CA . GLU A 1 204 ? 18.076 78.327 -6.986 1.00 45.96 181 GLU A CA 1
ATOM 1454 C C . GLU A 1 204 ? 18.583 77.395 -8.083 1.00 46.48 181 GLU A C 1
ATOM 1455 O O . GLU A 1 204 ? 18.083 77.422 -9.206 1.00 46.87 181 GLU A O 1
ATOM 1461 N N . ASN A 1 211 ? 26.502 63.596 -3.311 1.00 48.96 188 ASN A N 1
ATOM 1462 C CA . ASN A 1 211 ? 25.322 62.916 -2.791 1.00 48.48 188 ASN A CA 1
ATOM 1463 C C . ASN A 1 211 ? 25.638 61.536 -2.207 1.00 48.02 188 ASN A C 1
ATOM 1464 O O . ASN A 1 211 ? 24.764 60.911 -1.605 1.00 47.66 188 ASN A O 1
ATOM 1469 N N . THR A 1 212 ? 26.875 61.064 -2.376 1.00 47.32 189 THR A N 1
ATOM 1470 C CA . THR A 1 212 ? 27.276 59.749 -1.855 1.00 46.91 189 THR A CA 1
ATOM 1471 C C . THR A 1 212 ? 27.312 59.749 -0.330 1.00 45.91 189 THR A C 1
ATOM 1472 O O . THR A 1 212 ? 26.707 58.886 0.307 1.00 45.31 189 THR A O 1
ATOM 1476 N N . THR A 1 213 ? 28.024 60.717 0.242 1.00 44.60 190 THR A N 1
ATOM 1477 C CA . THR A 1 213 ? 28.116 60.851 1.699 1.00 43.65 190 THR A CA 1
ATOM 1478 C C . THR A 1 213 ? 26.748 61.168 2.300 1.00 41.90 190 THR A C 1
ATOM 1479 O O . THR A 1 213 ? 26.405 60.673 3.369 1.00 40.86 190 THR A O 1
ATOM 1483 N N . GLU A 1 214 ? 25.972 61.989 1.598 1.00 39.96 191 GLU A N 1
ATOM 1484 C CA . GLU A 1 214 ? 24.602 62.281 1.998 1.00 39.20 191 GLU A CA 1
ATOM 1485 C C . GLU A 1 214 ? 23.752 61.010 2.033 1.00 37.92 191 GLU A C 1
ATOM 1486 O O . GLU A 1 214 ? 22.907 60.855 2.911 1.00 37.69 191 GLU A O 1
ATOM 1492 N N . GLN A 1 215 ? 23.988 60.096 1.092 1.00 37.20 192 GLN A N 1
ATOM 1493 C CA . GLN A 1 215 ? 23.257 58.827 1.067 1.00 36.51 192 GLN A CA 1
ATOM 1494 C C . GLN A 1 215 ? 23.755 57.880 2.159 1.00 34.47 192 GLN A C 1
ATOM 1495 O O . GLN A 1 215 ? 22.964 57.163 2.764 1.00 35.10 192 GLN A O 1
ATOM 1501 N N . VAL A 1 216 ? 25.059 57.888 2.412 1.00 32.42 193 VAL A N 1
ATOM 1502 C CA . VAL A 1 216 ? 25.631 57.150 3.533 1.00 31.68 193 VAL A CA 1
ATOM 1503 C C . VAL A 1 216 ? 25.085 57.671 4.869 1.00 30.85 193 VAL A C 1
ATOM 1504 O O . VAL A 1 216 ? 24.751 56.880 5.756 1.00 30.99 193 VAL A O 1
ATOM 1508 N N . ILE A 1 217 ? 25.012 58.995 5.014 1.00 29.51 194 ILE A N 1
ATOM 1509 C CA . ILE A 1 217 ? 24.467 59.599 6.237 1.00 28.16 194 ILE A CA 1
ATOM 1510 C C . ILE A 1 217 ? 23.023 59.156 6.433 1.00 26.94 194 ILE A C 1
ATOM 1511 O O . ILE A 1 217 ? 22.641 58.752 7.533 1.00 26.17 194 ILE A O 1
ATOM 1516 N N . LEU A 1 218 ? 22.227 59.210 5.367 1.00 25.49 195 LEU A N 1
ATOM 1517 C CA . LEU A 1 218 ? 20.829 58.784 5.442 1.00 27.32 195 LEU A CA 1
ATOM 1518 C C . LEU A 1 218 ? 20.684 57.302 5.807 1.00 26.03 195 LEU A C 1
ATOM 1519 O O . LEU A 1 218 ? 19.810 56.937 6.591 1.00 25.24 195 LEU A O 1
ATOM 1524 N N . SER A 1 219 ? 21.542 56.462 5.234 1.00 27.70 196 SER A N 1
ATOM 1525 C CA . SER A 1 219 ? 21.520 55.020 5.514 1.00 27.79 196 SER A CA 1
ATOM 1526 C C . SER A 1 219 ? 21.835 54.718 6.974 1.00 26.74 196 SER A C 1
ATOM 1527 O O . SER A 1 219 ? 21.189 53.863 7.592 1.00 25.93 196 SER A O 1
ATOM 1530 N N . LYS A 1 220 ? 22.823 55.421 7.521 1.00 26.70 197 LYS A N 1
ATOM 1531 C CA . LYS A 1 220 ? 23.179 55.262 8.931 1.00 26.38 197 LYS A CA 1
ATOM 1532 C C . LYS A 1 220 ? 22.085 55.788 9.864 1.00 25.22 197 LYS A C 1
ATOM 1533 O O . LYS A 1 220 ? 21.833 55.205 10.924 1.00 22.62 197 LYS A O 1
ATOM 1539 N N . ILE A 1 221 ? 21.425 56.878 9.473 1.00 23.18 198 ILE A N 1
ATOM 1540 C CA . ILE A 1 221 ? 20.298 57.389 10.257 1.00 22.98 198 ILE A CA 1
ATOM 1541 C C . ILE A 1 221 ? 19.157 56.374 10.239 1.00 23.06 198 ILE A C 1
ATOM 1542 O O . ILE A 1 221 ? 18.573 56.065 11.278 1.00 21.26 198 ILE A O 1
ATOM 1547 N N . GLU A 1 222 ? 18.860 55.849 9.053 1.00 23.60 199 GLU A N 1
ATOM 1548 C CA . GLU A 1 222 ? 17.811 54.844 8.896 1.00 25.12 199 GLU A CA 1
ATOM 1549 C C . GLU A 1 222 ? 18.078 53.608 9.748 1.00 24.22 199 GLU A C 1
ATOM 1550 O O . GLU A 1 222 ? 17.216 53.173 10.500 1.00 24.48 199 GLU A O 1
ATOM 1556 N N . GLU A 1 223 ? 19.276 53.049 9.604 1.00 25.91 200 GLU A N 1
ATOM 1557 C CA . GLU A 1 223 ? 19.695 51.870 10.366 1.00 26.45 200 GLU A CA 1
ATOM 1558 C C . GLU A 1 223 ? 19.562 52.129 11.865 1.00 25.43 200 GLU A C 1
ATOM 1559 O O . GLU A 1 223 ? 18.965 51.335 12.607 1.00 25.15 200 GLU A O 1
ATOM 1565 N N . SER A 1 224 ? 20.109 53.262 12.303 1.00 24.20 201 SER A N 1
ATOM 1566 C CA . SER A 1 224 ? 20.090 53.620 13.715 1.00 23.06 201 SER A CA 1
ATOM 1567 C C . SER A 1 224 ? 18.671 53.763 14.252 1.00 22.43 201 SER A C 1
ATOM 1568 O O . SER A 1 224 ? 18.365 53.297 15.350 1.00 21.67 201 SER A O 1
ATOM 1571 N N . LEU A 1 225 ? 17.804 54.405 13.475 1.00 21.59 202 LEU A N 1
ATOM 1572 C CA . LEU A 1 225 ? 16.431 54.636 13.916 1.00 22.23 202 LEU A CA 1
ATOM 1573 C C . LEU A 1 225 ? 15.639 53.334 14.017 1.00 23.59 202 LEU A C 1
ATOM 1574 O O . LEU A 1 225 ? 14.858 53.157 14.943 1.00 24.05 202 LEU A O 1
ATOM 1579 N N . LYS A 1 226 ? 15.845 52.434 13.061 1.00 24.43 203 LYS A N 1
ATOM 1580 C CA . LYS A 1 226 ? 15.101 51.172 13.020 1.00 25.49 203 LYS A CA 1
ATOM 1581 C C . LYS A 1 226 ? 15.583 50.182 14.072 1.00 25.83 203 LYS A C 1
ATOM 1582 O O . LYS A 1 226 ? 14.793 49.374 14.549 1.00 27.74 203 LYS A O 1
ATOM 1588 N N . ASN A 1 227 ? 16.861 50.264 14.443 1.00 25.21 204 ASN A N 1
ATOM 1589 C CA . ASN A 1 227 ? 17.430 49.416 15.492 1.00 25.22 204 ASN A CA 1
ATOM 1590 C C . ASN A 1 227 ? 17.237 49.965 16.910 1.00 24.18 204 ASN A C 1
ATOM 1591 O O . ASN A 1 227 ? 17.381 49.229 17.888 1.00 24.26 204 ASN A O 1
ATOM 1596 N N . ALA A 1 228 ? 16.914 51.253 17.032 1.00 22.98 205 ALA A N 1
ATOM 1597 C CA . ALA A 1 228 ? 16.798 51.881 18.346 1.00 22.64 205 ALA A CA 1
ATOM 1598 C C . ALA A 1 228 ? 15.519 51.459 19.066 1.00 21.37 205 ALA A C 1
ATOM 1599 O O . ALA A 1 228 ? 14.459 51.391 18.456 1.00 21.97 205 ALA A O 1
ATOM 1601 N N . GLN A 1 229 ? 15.641 51.167 20.359 1.00 21.78 206 GLN A N 1
ATOM 1602 C CA A GLN A 1 229 ? 14.504 50.864 21.225 0.50 21.96 206 GLN A CA 1
ATOM 1603 C CA B GLN A 1 229 ? 14.466 50.883 21.176 0.50 21.64 206 GLN A CA 1
ATOM 1604 C C . GLN A 1 229 ? 13.934 52.149 21.834 1.00 21.25 206 GLN A C 1
ATOM 1605 O O . GLN A 1 229 ? 12.768 52.201 22.220 1.00 20.71 206 GLN A O 1
ATOM 1616 N N . LYS A 1 230 ? 14.782 53.175 21.948 1.00 20.35 207 LYS A N 1
ATOM 1617 C CA . LYS A 1 230 ? 14.389 54.453 22.523 1.00 19.91 207 LYS A CA 1
ATOM 1618 C C . LYS A 1 230 ? 15.122 55.606 21.829 1.00 16.72 207 LYS A C 1
ATOM 1619 O O . LYS A 1 230 ? 16.006 56.227 22.413 1.00 16.94 207 LYS A O 1
ATOM 1625 N N . PRO A 1 231 ? 14.748 55.885 20.581 1.00 16.21 208 PRO A N 1
ATOM 1626 C CA . PRO A 1 231 ? 15.374 56.995 19.879 1.00 15.92 208 PRO A CA 1
ATOM 1627 C C . PRO A 1 231 ? 14.830 58.329 20.366 1.00 16.19 208 PRO A C 1
ATOM 1628 O O . PRO A 1 231 ? 13.701 58.400 20.856 1.00 14.97 208 PRO A O 1
ATOM 1632 N N . VAL A 1 232 ? 15.618 59.387 20.217 1.00 15.18 209 VAL A N 1
ATOM 1633 C CA . VAL A 1 232 ? 15.110 60.737 20.432 1.00 15.33 209 VAL A CA 1
ATOM 1634 C C . VAL A 1 232 ? 15.716 61.657 19.371 1.00 15.36 209 VAL A C 1
ATOM 1635 O O . VAL A 1 232 ? 16.895 61.538 19.010 1.00 13.57 209 VAL A O 1
ATOM 1639 N N . VAL A 1 233 ? 14.873 62.531 18.826 1.00 15.16 210 VAL A N 1
ATOM 1640 C CA . VAL A 1 233 ? 15.304 63.564 17.894 1.00 14.50 210 VAL A CA 1
ATOM 1641 C C . VAL A 1 233 ? 15.398 64.871 18.672 1.00 13.72 210 VAL A C 1
ATOM 1642 O O . VAL A 1 233 ? 14.531 65.176 19.491 1.00 13.43 210 VAL A O 1
ATOM 1646 N N . ILE A 1 234 ? 16.467 65.628 18.451 1.00 14.01 211 ILE A N 1
ATOM 1647 C CA . ILE A 1 234 ? 16.565 66.971 19.005 1.00 14.47 211 ILE A CA 1
ATOM 1648 C C . ILE A 1 234 ? 16.679 67.940 17.820 1.00 15.40 211 ILE A C 1
ATOM 1649 O O . ILE A 1 234 ? 17.621 67.845 17.029 1.00 16.64 211 ILE A O 1
ATOM 1654 N N . ALA A 1 235 ? 15.705 68.842 17.674 1.00 14.66 212 ALA A N 1
ATOM 1655 C CA . ALA A 1 235 ? 15.713 69.832 16.591 1.00 15.11 212 ALA A CA 1
ATOM 1656 C C . ALA A 1 235 ? 16.133 71.196 17.146 1.00 14.70 212 ALA A C 1
ATOM 1657 O O . ALA A 1 235 ? 15.801 71.540 18.281 1.00 14.12 212 ALA A O 1
ATOM 1659 N N . GLY A 1 236 ? 16.871 71.960 16.342 1.00 13.82 213 GLY A N 1
ATOM 1660 C CA . GLY A 1 236 ? 17.392 73.252 16.765 1.00 14.79 213 GLY A CA 1
ATOM 1661 C C . GLY A 1 236 ? 17.182 74.366 15.759 1.00 14.21 213 GLY A C 1
ATOM 1662 O O . GLY A 1 236 ? 16.443 74.217 14.779 1.00 13.26 213 GLY A O 1
ATOM 1663 N N . HIS A 1 237 ? 17.864 75.483 16.015 1.00 13.22 214 HIS A N 1
ATOM 1664 C CA . HIS A 1 237 ? 17.581 76.730 15.335 1.00 14.27 214 HIS A CA 1
ATOM 1665 C C . HIS A 1 237 ? 17.894 76.666 13.850 1.00 12.43 214 HIS A C 1
ATOM 1666 O O . HIS A 1 237 ? 17.282 77.383 13.087 1.00 12.91 214 HIS A O 1
ATOM 1673 N N . GLU A 1 238 ? 18.836 75.824 13.434 1.00 13.52 215 GLU A N 1
ATOM 1674 C CA . GLU A 1 238 ? 19.207 75.790 12.014 1.00 12.88 215 GLU A CA 1
ATOM 1675 C C . GLU A 1 238 ? 18.075 75.213 11.151 1.00 13.04 215 GLU A C 1
ATOM 1676 O O . GLU A 1 238 ? 17.992 75.497 9.953 1.00 12.16 215 GLU A O 1
ATOM 1682 N N . VAL A 1 239 ? 17.203 74.406 11.759 1.00 13.42 216 VAL A N 1
ATOM 1683 C CA . VAL A 1 239 ? 15.966 73.987 11.089 1.00 13.35 216 VAL A CA 1
ATOM 1684 C C . VAL A 1 239 ? 15.143 75.230 10.724 1.00 14.30 216 VAL A C 1
ATOM 1685 O O . VAL A 1 239 ? 14.690 75.373 9.585 1.00 13.54 216 VAL A O 1
ATOM 1689 N N . ILE A 1 240 ? 15.033 76.156 11.670 1.00 12.99 217 ILE A N 1
ATOM 1690 C CA . ILE A 1 240 ? 14.267 77.387 11.457 1.00 13.95 217 ILE A CA 1
ATOM 1691 C C . ILE A 1 240 ? 14.931 78.253 10.378 1.00 14.50 217 ILE A C 1
ATOM 1692 O O . ILE A 1 240 ? 14.240 78.817 9.510 1.00 14.60 217 ILE A O 1
ATOM 1697 N N . SER A 1 241 ? 16.262 78.336 10.423 1.00 15.00 218 SER A N 1
ATOM 1698 C CA . SER A 1 241 ? 17.064 79.082 9.435 1.00 14.83 218 SER A CA 1
ATOM 1699 C C . SER A 1 241 ? 16.708 78.739 7.983 1.00 15.49 218 SER A C 1
ATOM 1700 O O . SER A 1 241 ? 16.613 79.620 7.126 1.00 14.60 218 SER A O 1
ATOM 1703 N N . PHE A 1 242 ? 16.500 77.448 7.734 1.00 15.14 219 PHE A N 1
ATOM 1704 C CA . PHE A 1 242 ? 16.216 76.935 6.394 1.00 16.39 219 PHE A CA 1
ATOM 1705 C C . PHE A 1 242 ? 14.726 76.755 6.100 1.00 16.93 219 PHE A C 1
ATOM 1706 O O . PHE A 1 242 ? 14.373 76.280 5.025 1.00 18.07 219 PHE A O 1
ATOM 1714 N N . GLY A 1 243 ? 13.848 77.126 7.028 1.00 15.86 220 GLY A N 1
ATOM 1715 C CA . GLY A 1 243 ? 12.415 76.902 6.845 1.00 16.59 220 GLY A CA 1
ATOM 1716 C C . GLY A 1 243 ? 12.065 75.420 6.725 1.00 16.65 220 GLY A C 1
ATOM 1717 O O . GLY A 1 243 ? 11.183 75.044 5.944 1.00 17.39 220 GLY A O 1
ATOM 1718 N N . LEU A 1 244 ? 12.755 74.585 7.496 1.00 16.29 221 LEU A N 1
ATOM 1719 C CA . LEU A 1 244 ? 12.572 73.131 7.469 1.00 16.66 221 LEU A CA 1
ATOM 1720 C C . LEU A 1 244 ? 11.632 72.622 8.565 1.00 16.08 221 LEU A C 1
ATOM 1721 O O . LEU A 1 244 ? 11.486 71.407 8.748 1.00 16.07 221 LEU A O 1
ATOM 1726 N N . GLU A 1 245 ? 10.961 73.524 9.284 1.00 15.61 222 GLU A N 1
ATOM 1727 C CA . GLU A 1 245 ? 10.096 73.101 10.389 1.00 15.16 222 GLU A CA 1
ATOM 1728 C C . GLU A 1 245 ? 9.002 72.140 9.935 1.00 15.56 222 GLU A C 1
ATOM 1729 O O . GLU A 1 245 ? 8.782 71.102 10.574 1.00 15.84 222 GLU A O 1
ATOM 1735 N N . LYS A 1 246 ? 8.302 72.488 8.863 1.00 16.39 223 LYS A N 1
ATOM 1736 C CA . LYS A 1 246 ? 7.191 71.641 8.408 1.00 18.85 223 LYS A CA 1
ATOM 1737 C C . LYS A 1 246 ? 7.694 70.274 7.945 1.00 19.65 223 LYS A C 1
ATOM 1738 O O . LYS A 1 246 ? 7.006 69.272 8.101 1.00 19.40 223 LYS A O 1
ATOM 1744 N N . THR A 1 247 ? 8.898 70.250 7.386 1.00 20.00 224 THR A N 1
ATOM 1745 C CA . THR A 1 247 ? 9.551 69.017 6.920 1.00 20.18 224 THR A CA 1
ATOM 1746 C C . THR A 1 247 ? 9.859 68.080 8.096 1.00 21.39 224 THR A C 1
ATOM 1747 O O . THR A 1 247 ? 9.540 66.887 8.061 1.00 20.36 224 THR A O 1
ATOM 1751 N N . VAL A 1 248 ? 10.468 68.627 9.142 1.00 19.35 225 VAL A N 1
ATOM 1752 C CA . VAL A 1 248 ? 10.749 67.855 10.354 1.00 19.91 225 VAL A CA 1
ATOM 1753 C C . VAL A 1 248 ? 9.461 67.405 11.068 1.00 18.89 225 VAL A C 1
ATOM 1754 O O . VAL A 1 248 ? 9.370 66.262 11.531 1.00 17.32 225 VAL A O 1
ATOM 1758 N N . THR A 1 249 ? 8.473 68.296 11.145 1.00 16.65 226 THR A N 1
ATOM 1759 C CA . THR A 1 249 ? 7.195 67.993 11.766 1.00 17.48 226 THR A CA 1
ATOM 1760 C C . THR A 1 249 ? 6.546 66.809 11.048 1.00 16.60 226 THR A C 1
ATOM 1761 O O . THR A 1 249 ? 6.098 65.879 11.707 1.00 17.68 226 THR A O 1
ATOM 1765 N N . GLN A 1 250 ? 6.567 66.825 9.713 1.00 18.01 227 GLN A N 1
ATOM 1766 C CA A GLN A 1 250 ? 5.999 65.729 8.912 0.50 17.11 227 GLN A CA 1
ATOM 1767 C CA B GLN A 1 250 ? 5.992 65.728 8.929 0.50 17.25 227 GLN A CA 1
ATOM 1768 C C . GLN A 1 250 ? 6.755 64.424 9.157 1.00 16.78 227 GLN A C 1
ATOM 1769 O O . GLN A 1 250 ? 6.143 63.371 9.333 1.00 17.27 227 GLN A O 1
ATOM 1780 N N . PHE A 1 251 ? 8.082 64.490 9.151 1.00 18.68 228 PHE A N 1
ATOM 1781 C CA . PHE A 1 25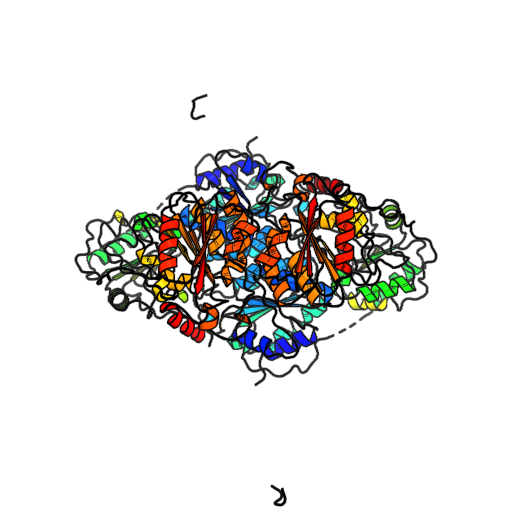1 ? 8.920 63.307 9.440 1.00 18.62 228 PHE A CA 1
ATOM 1782 C C . PHE A 1 251 ? 8.600 62.688 10.808 1.00 19.63 228 PHE A C 1
ATOM 1783 O O . PHE A 1 251 ? 8.367 61.479 10.928 1.00 20.01 228 PHE A O 1
ATOM 1791 N N . VAL A 1 252 ? 8.568 63.524 11.835 1.00 18.80 229 VAL A N 1
ATOM 1792 C CA . VAL A 1 252 ? 8.274 63.064 13.198 1.00 19.34 229 VAL A CA 1
ATOM 1793 C C . VAL A 1 252 ? 6.848 62.531 13.311 1.00 18.05 229 VAL A C 1
ATOM 1794 O O . VAL A 1 252 ? 6.606 61.540 14.005 1.00 18.60 229 VAL A O 1
ATOM 1798 N N . SER A 1 253 ? 5.909 63.198 12.634 1.00 17.61 230 SER A N 1
ATOM 1799 C CA A SER A 1 253 ? 4.513 62.791 12.614 0.50 18.35 230 SER A CA 1
ATOM 1800 C CA B SER A 1 253 ? 4.513 62.764 12.660 0.50 18.54 230 SER A CA 1
ATOM 1801 C C . SER A 1 253 ? 4.371 61.366 12.064 1.00 18.00 230 SER A C 1
ATOM 1802 O O . SER A 1 253 ? 3.713 60.516 12.663 1.00 19.93 230 SER A O 1
ATOM 1807 N N . GLU A 1 254 ? 4.996 61.132 10.913 1.00 18.97 231 GLU A N 1
ATOM 1808 C CA . GLU A 1 254 ? 4.856 59.864 10.187 1.00 20.42 231 GLU A CA 1
ATOM 1809 C C . GLU A 1 254 ? 5.517 58.702 10.946 1.00 20.28 231 GLU A C 1
ATOM 1810 O O . GLU A 1 254 ? 4.982 57.586 10.972 1.00 21.31 231 GLU A O 1
ATOM 1816 N N . THR A 1 255 ? 6.658 58.978 11.570 1.00 18.54 232 THR A N 1
ATOM 1817 C CA . THR A 1 255 ? 7.470 57.949 12.254 1.00 19.62 232 THR A CA 1
ATOM 1818 C C . THR A 1 255 ? 7.161 57.776 13.750 1.00 19.37 232 THR A C 1
ATOM 1819 O O . THR A 1 255 ? 7.602 56.797 14.357 1.00 18.92 232 THR A O 1
ATOM 1823 N N . LYS A 1 256 ? 6.451 58.749 14.336 1.00 18.62 233 LYS A N 1
ATOM 1824 C CA . LYS A 1 256 ? 6.085 58.785 15.762 1.00 19.32 233 LYS A CA 1
ATOM 1825 C C . LYS A 1 256 ? 7.287 58.918 16.696 1.00 17.03 233 LYS A C 1
ATOM 1826 O O . LYS A 1 256 ? 7.172 58.649 17.889 1.00 16.62 233 LYS A O 1
ATOM 1832 N N . LEU A 1 257 ? 8.425 59.359 16.157 1.00 14.98 234 LEU A N 1
ATOM 1833 C CA . LEU A 1 257 ? 9.666 59.414 16.939 1.00 15.31 234 LEU A CA 1
ATOM 1834 C C . LEU A 1 257 ? 9.553 60.450 18.045 1.00 15.11 234 LEU A C 1
ATOM 1835 O O . LEU A 1 257 ? 9.032 61.542 17.808 1.00 16.36 234 LEU A O 1
ATOM 1840 N N . PRO A 1 258 ? 10.036 60.122 19.263 1.00 14.07 235 PRO A N 1
ATOM 1841 C CA . PRO A 1 258 ? 10.112 61.141 20.313 1.00 13.91 235 PRO A CA 1
ATOM 1842 C C . PRO A 1 258 ? 10.986 62.314 19.865 1.00 13.88 235 PRO A C 1
ATOM 1843 O O . PRO A 1 258 ? 12.007 62.105 19.205 1.00 12.59 235 PRO A O 1
ATOM 1847 N N . ILE A 1 259 ? 10.552 63.528 20.189 1.00 13.54 236 ILE A N 1
ATOM 1848 C CA . ILE A 1 259 ? 11.300 64.732 19.816 1.00 13.65 236 ILE A CA 1
ATOM 1849 C C . ILE A 1 259 ? 11.257 65.805 20.901 1.00 12.59 236 ILE A C 1
ATOM 1850 O O . ILE A 1 259 ? 10.242 66.014 21.574 1.00 13.14 236 ILE A O 1
ATOM 1855 N N . THR A 1 260 ? 12.401 66.462 21.052 1.00 14.12 237 THR A N 1
ATOM 1856 C CA . THR A 1 260 ? 12.559 67.604 21.928 1.00 12.63 237 THR A CA 1
ATOM 1857 C C . THR A 1 260 ? 13.281 68.702 21.139 1.00 13.23 237 THR A C 1
ATOM 1858 O O . THR A 1 260 ? 13.830 68.443 20.070 1.00 12.62 237 THR A O 1
ATOM 1862 N N . THR A 1 261 ? 13.210 69.932 21.639 1.00 12.90 238 THR A N 1
ATOM 1863 C CA . THR A 1 261 ? 14.067 71.018 21.178 1.00 12.46 238 THR A CA 1
ATOM 1864 C C . THR A 1 261 ? 14.692 71.683 22.394 1.00 12.45 238 THR A C 1
ATOM 1865 O O . THR A 1 261 ? 14.208 71.546 23.525 1.00 13.08 238 THR A O 1
ATOM 1869 N N . LEU A 1 262 ? 15.778 72.404 22.163 1.00 13.07 239 LEU A N 1
ATOM 1870 C CA . LEU A 1 262 ? 16.288 73.334 23.171 1.00 12.93 239 LEU A CA 1
ATOM 1871 C C . LEU A 1 262 ? 15.392 74.571 23.126 1.00 13.25 239 LEU A C 1
ATOM 1872 O O . LEU A 1 262 ? 14.528 74.703 22.247 1.00 13.90 239 LEU A O 1
ATOM 1877 N N . ASN A 1 263 ? 15.611 75.513 24.037 1.00 11.81 240 ASN A N 1
ATOM 1878 C CA . ASN A 1 263 ? 14.934 76.805 23.921 1.00 12.81 240 ASN A CA 1
ATOM 1879 C C . ASN A 1 263 ? 15.546 77.669 22.792 1.00 12.48 240 ASN A C 1
ATOM 1880 O O . ASN A 1 263 ? 14.938 78.652 22.368 1.00 15.13 240 ASN A O 1
ATOM 1885 N N . PHE A 1 264 ? 16.730 77.267 22.318 1.00 12.86 241 PHE A N 1
ATOM 1886 C CA . PHE A 1 264 ? 17.409 77.854 21.153 1.00 12.14 241 PHE A CA 1
ATOM 1887 C C . PHE A 1 264 ? 16.979 76.985 19.977 1.00 13.23 241 PHE A C 1
ATOM 1888 O O . PHE A 1 264 ? 17.495 75.889 19.784 1.00 13.89 241 PHE A O 1
ATOM 1896 N N . GLY A 1 265 ? 16.011 77.488 19.225 1.00 12.59 242 GLY A N 1
ATOM 1897 C CA . GLY A 1 265 ? 15.329 76.711 18.216 1.00 13.65 242 GLY A CA 1
ATOM 1898 C C . GLY A 1 265 ? 13.944 76.236 18.625 1.00 13.67 242 GLY A C 1
ATOM 1899 O O . GLY A 1 265 ? 13.387 75.371 17.960 1.00 13.94 242 GLY A O 1
ATOM 1900 N N . LYS A 1 266 ? 13.361 76.811 19.684 1.00 13.34 243 LYS A N 1
ATOM 1901 C CA . LYS A 1 266 ? 11.999 76.460 20.067 1.00 13.50 243 LYS A CA 1
ATOM 1902 C C . LYS A 1 266 ? 11.056 76.729 18.890 1.00 12.28 243 LYS A C 1
ATOM 1903 O O . LYS A 1 266 ? 11.133 77.784 18.271 1.00 12.19 243 LYS A O 1
ATOM 1909 N N . SER A 1 267 ? 10.196 75.750 18.612 1.00 11.84 244 SER A N 1
ATOM 1910 C CA . SER A 1 267 ? 9.265 75.718 17.471 1.00 13.31 244 SER A CA 1
ATOM 1911 C C . SER A 1 267 ? 9.927 75.268 16.159 1.00 13.24 244 SER A C 1
ATOM 1912 O O . SER A 1 267 ? 9.321 75.387 15.091 1.00 13.92 244 SER A O 1
ATOM 1915 N N . ALA A 1 268 ? 11.139 74.709 16.255 1.00 12.86 245 ALA A N 1
ATOM 1916 C CA . ALA A 1 268 ? 11.770 74.000 15.129 1.00 14.38 245 ALA A CA 1
ATOM 1917 C C . ALA A 1 268 ? 10.895 72.828 14.656 1.00 13.86 245 ALA A C 1
ATOM 1918 O O . ALA A 1 268 ? 11.050 72.343 13.548 1.00 15.57 245 ALA A O 1
ATOM 1920 N N . VAL A 1 269 ? 10.031 72.355 15.543 1.00 13.88 246 VAL A N 1
ATOM 1921 C CA . VAL A 1 269 ? 8.959 71.418 15.213 1.00 16.45 246 VAL A CA 1
ATOM 1922 C C . VAL A 1 269 ? 7.674 71.908 15.863 1.00 17.03 246 VAL A C 1
ATOM 1923 O O . VAL A 1 269 ? 7.717 72.710 16.791 1.00 17.59 246 VAL A O 1
ATOM 1927 N N . ASP A 1 270 ? 6.542 71.406 15.391 1.00 17.10 247 ASP A N 1
ATOM 1928 C CA . ASP A 1 270 ? 5.239 71.726 15.970 1.00 18.01 247 ASP A CA 1
ATOM 1929 C C . ASP A 1 270 ? 5.113 71.028 17.319 1.00 18.01 247 ASP A C 1
ATOM 1930 O O . ASP A 1 270 ? 5.208 69.802 17.398 1.00 19.02 247 ASP A O 1
ATOM 1935 N N . GLU A 1 271 ? 4.905 71.804 18.376 1.00 16.78 248 GLU A N 1
ATOM 1936 C CA . GLU A 1 271 ? 4.856 71.267 19.733 1.00 18.15 248 GLU A CA 1
ATOM 1937 C C . GLU A 1 271 ? 3.566 70.517 20.118 1.00 19.30 248 GLU A C 1
ATOM 1938 O O . GLU A 1 271 ? 3.498 69.948 21.210 1.00 20.33 248 GLU A O 1
ATOM 1944 N N . SER A 1 272 ? 2.556 70.523 19.254 1.00 20.76 249 SER A N 1
ATOM 1945 C CA . SER A 1 272 ? 1.291 69.839 19.569 1.00 22.01 249 SER A CA 1
ATOM 1946 C C . SER A 1 272 ? 1.386 68.341 19.284 1.00 24.54 249 SER A C 1
ATOM 1947 O O . SER A 1 272 ? 0.572 67.559 19.797 1.00 25.45 249 SER A O 1
ATOM 1950 N N . LEU A 1 273 ? 2.374 67.956 18.469 1.00 24.74 250 LEU A N 1
ATOM 1951 C CA . LEU A 1 273 ? 2.649 66.546 18.147 1.00 24.43 250 LEU A CA 1
ATOM 1952 C C . LEU A 1 273 ? 2.653 65.649 19.374 1.00 23.91 250 LEU A C 1
ATOM 1953 O O . LEU A 1 273 ? 3.219 66.007 20.405 1.00 24.39 250 LEU A O 1
ATOM 1958 N N . PRO A 1 274 ? 2.022 64.459 19.271 1.00 23.43 251 PRO A N 1
ATOM 1959 C CA . PRO A 1 274 ? 1.954 63.594 20.438 1.00 22.87 251 PRO A CA 1
ATOM 1960 C C . PRO A 1 274 ? 3.328 63.143 20.935 1.00 20.15 251 PRO A C 1
ATOM 1961 O O . PRO A 1 274 ? 3.478 62.898 22.124 1.00 22.79 251 PRO A O 1
ATOM 1965 N N . SER A 1 275 ? 4.312 63.068 20.036 1.00 19.67 252 SER A N 1
ATOM 1966 C CA . SER A 1 275 ? 5.669 62.639 20.392 1.00 17.58 252 SER A CA 1
ATOM 1967 C C . SER A 1 275 ? 6.604 63.786 20.819 1.00 17.44 252 SER A C 1
ATOM 1968 O O . SER A 1 275 ? 7.761 63.527 21.136 1.00 15.86 252 SER A O 1
ATOM 1971 N N . PHE A 1 276 ? 6.110 65.028 20.835 1.00 18.39 253 PHE A N 1
ATOM 1972 C CA . PHE A 1 276 ? 6.905 66.156 21.347 1.00 15.94 253 PHE A CA 1
ATOM 1973 C C . PHE A 1 276 ? 6.927 66.093 22.875 1.00 16.09 253 PHE A C 1
ATOM 1974 O O . PHE A 1 276 ? 5.866 66.098 23.525 1.00 16.98 253 PHE A O 1
ATOM 1982 N N . LEU A 1 277 ? 8.136 66.039 23.443 1.00 15.39 254 LEU A N 1
ATOM 1983 C CA . LEU A 1 277 ? 8.345 65.815 24.874 1.00 14.99 254 LEU A CA 1
ATOM 1984 C C . LEU A 1 277 ? 8.297 67.108 25.699 1.00 16.01 254 LEU A C 1
ATOM 1985 O O . LEU A 1 277 ? 7.831 67.110 26.829 1.00 17.59 254 LEU A O 1
ATOM 1990 N N . GLY A 1 278 ? 8.760 68.207 25.116 1.00 14.86 255 GLY A N 1
ATOM 1991 C CA . GLY A 1 278 ? 9.014 69.428 25.857 1.00 14.76 255 GLY A CA 1
ATOM 1992 C C . GLY A 1 278 ? 10.388 69.963 25.494 1.00 13.85 255 GLY A C 1
ATOM 1993 O O . GLY A 1 278 ? 11.040 69.478 24.554 1.00 13.83 255 GLY A O 1
ATOM 1994 N N . ILE A 1 279 ? 10.817 70.971 26.243 1.00 14.69 256 ILE A N 1
ATOM 1995 C CA . ILE A 1 279 ? 12.103 71.615 26.044 1.00 14.44 256 ILE A CA 1
ATOM 1996 C C . ILE A 1 279 ? 13.179 70.988 26.936 1.00 14.87 256 ILE A C 1
ATOM 1997 O O . ILE A 1 279 ? 13.035 70.939 28.165 1.00 16.97 256 ILE A O 1
ATOM 2002 N N . TYR A 1 280 ? 14.239 70.488 26.305 1.00 14.07 257 TYR A N 1
ATOM 2003 C CA . TYR A 1 280 ? 15.391 69.981 27.031 1.00 15.72 257 TYR A CA 1
ATOM 2004 C C . TYR A 1 280 ? 16.287 71.163 27.385 1.00 18.15 257 TYR A C 1
ATOM 2005 O O . TYR A 1 280 ? 16.736 71.884 26.499 1.00 20.20 257 TYR A O 1
ATOM 2014 N N . ASN A 1 281 ? 16.541 71.355 28.674 1.00 17.77 258 ASN A N 1
ATOM 2015 C CA . ASN A 1 281 ? 17.415 72.431 29.137 1.00 17.92 258 ASN A CA 1
ATOM 2016 C C . ASN A 1 281 ? 18.351 71.924 30.232 1.00 17.68 258 ASN A C 1
ATOM 2017 O O . ASN A 1 281 ? 18.370 72.448 31.341 1.00 16.27 258 ASN A O 1
ATOM 2022 N N . GLY A 1 282 ? 19.130 70.900 29.893 1.00 18.15 259 GLY A N 1
ATOM 2023 C CA . GLY A 1 282 ? 20.071 70.289 30.827 1.00 18.93 259 GLY A CA 1
ATOM 2024 C C . GLY A 1 282 ? 19.411 69.901 32.137 1.00 19.27 259 GLY A C 1
ATOM 2025 O O . GLY A 1 282 ? 18.284 69.399 32.154 1.00 18.05 259 GLY A O 1
ATOM 2026 N N . LYS A 1 283 ? 20.103 70.153 33.245 1.00 19.07 260 LYS A N 1
ATOM 2027 C CA . LYS A 1 283 ? 19.599 69.739 34.558 1.00 21.11 260 LYS A CA 1
ATOM 2028 C C . LYS A 1 283 ? 18.329 70.478 34.988 1.00 20.73 260 LYS A C 1
ATOM 2029 O O . LYS A 1 283 ? 17.631 70.011 35.886 1.00 22.42 260 LYS A O 1
ATOM 2035 N N . LEU A 1 284 ? 18.015 71.598 34.330 1.00 20.45 261 LEU A N 1
ATOM 2036 C CA . LEU A 1 284 ? 16.792 72.356 34.606 1.00 21.05 261 LEU A CA 1
ATOM 2037 C C . LEU A 1 284 ? 15.562 71.831 33.850 1.00 19.77 261 LEU A C 1
ATOM 2038 O O . LEU A 1 284 ? 14.478 72.402 33.966 1.00 20.04 261 LEU A O 1
ATOM 2043 N N . SER A 1 285 ? 15.732 70.759 33.081 1.00 20.11 262 SER A N 1
ATOM 2044 C CA . SER A 1 285 ? 14.619 70.119 32.388 1.00 19.18 262 SER A CA 1
ATOM 2045 C C . SER A 1 285 ? 13.631 69.518 33.380 1.00 19.22 262 SER A C 1
ATOM 2046 O O . SER A 1 285 ? 14.006 69.129 34.482 1.00 19.28 262 SER A O 1
ATOM 2049 N N . GLU A 1 286 ? 12.374 69.426 32.972 1.00 20.17 263 GLU A N 1
ATOM 2050 C CA . GLU A 1 286 ? 11.406 68.611 33.700 1.00 20.35 263 GLU A CA 1
ATOM 2051 C C . GLU A 1 286 ? 11.993 67.197 33.831 1.00 20.74 263 GLU A C 1
ATOM 2052 O O . GLU A 1 286 ? 12.621 66.693 32.893 1.00 19.23 263 GLU A O 1
ATOM 2058 N N . ILE A 1 287 ? 11.811 66.577 34.996 1.00 22.36 264 ILE A N 1
ATOM 2059 C CA . ILE A 1 287 ? 12.502 65.322 35.332 1.00 21.98 264 ILE A CA 1
ATOM 2060 C C . ILE A 1 287 ? 12.215 64.155 34.361 1.00 21.01 264 ILE A C 1
ATOM 2061 O O . ILE A 1 287 ? 13.153 63.491 33.896 1.00 19.42 264 ILE A O 1
ATOM 2066 N N . SER A 1 288 ? 10.947 63.905 34.031 1.00 20.55 265 SER A N 1
ATOM 2067 C CA . SER A 1 288 ? 10.651 62.809 33.090 1.00 20.74 265 SER A CA 1
ATOM 2068 C C . SER A 1 288 ? 11.274 63.056 31.713 1.00 20.35 265 SER A C 1
ATOM 2069 O O . SER A 1 288 ? 11.776 62.125 31.093 1.00 19.42 265 SER A O 1
ATOM 2072 N N . LEU A 1 289 ? 11.242 64.306 31.241 1.00 18.89 266 LEU A N 1
ATOM 2073 C CA . LEU A 1 289 ? 11.884 64.663 29.971 1.00 18.39 266 LEU A CA 1
ATOM 2074 C C . LEU A 1 289 ? 13.400 64.434 30.013 1.00 17.58 266 LEU A C 1
ATOM 2075 O O . LEU A 1 289 ? 13.971 63.798 29.128 1.00 17.98 266 LEU A O 1
ATOM 2080 N N . LYS A 1 290 ? 14.036 64.966 31.051 1.00 19.62 267 LYS A N 1
ATOM 2081 C CA . LYS A 1 290 ? 15.461 64.778 31.290 1.00 20.01 267 LYS A CA 1
ATOM 2082 C C . LYS A 1 290 ? 15.855 63.303 31.253 1.00 17.95 267 LYS A C 1
ATOM 2083 O O . LYS A 1 290 ? 16.754 62.904 30.532 1.00 14.23 267 LYS A O 1
ATOM 2089 N N . ASN A 1 291 ? 15.145 62.488 32.015 1.00 19.07 268 ASN A N 1
ATOM 2090 C CA . ASN A 1 291 ? 15.429 61.064 32.060 1.00 18.63 268 ASN A CA 1
ATOM 2091 C C . ASN A 1 291 ? 15.275 60.363 30.707 1.00 17.18 268 ASN A C 1
ATOM 2092 O O . ASN A 1 291 ? 16.063 59.476 30.378 1.00 17.75 268 ASN A O 1
ATOM 2097 N N . PHE A 1 292 ? 14.265 60.767 29.935 1.00 16.36 269 PHE A N 1
ATOM 2098 C CA . PHE A 1 292 ? 13.984 60.165 28.646 1.00 17.86 269 PHE A CA 1
ATOM 2099 C C . PHE A 1 292 ? 15.119 60.478 27.677 1.00 16.42 269 PHE A C 1
ATOM 2100 O O . PHE A 1 292 ? 15.727 59.572 27.087 1.00 17.80 269 PHE A O 1
ATOM 2108 N N . VAL A 1 293 ? 15.405 61.769 27.519 1.00 17.08 270 VAL A N 1
ATOM 2109 C CA . VAL A 1 293 ? 16.450 62.217 26.597 1.00 16.64 270 VAL A CA 1
ATOM 2110 C C . VAL A 1 293 ? 17.801 61.589 26.921 1.00 16.26 270 VAL A C 1
ATOM 2111 O O . VAL A 1 293 ? 18.483 61.110 26.030 1.00 16.40 270 VAL A O 1
ATOM 2115 N N . GLU A 1 294 ? 18.161 61.580 28.200 1.00 16.46 271 GLU A N 1
ATOM 2116 C CA . GLU A 1 294 ? 19.482 61.130 28.649 1.00 18.10 271 GLU A CA 1
ATOM 2117 C C . GLU A 1 294 ? 19.625 59.602 28.762 1.00 18.15 271 GLU A C 1
ATOM 2118 O O . GLU A 1 294 ? 20.737 59.091 28.969 1.00 20.37 271 GLU A O 1
ATOM 2124 N N . SER A 1 295 ? 18.512 58.880 28.636 1.00 18.85 272 SER A N 1
ATOM 2125 C CA . SER A 1 295 ? 18.531 57.407 28.549 1.00 18.99 272 SER A CA 1
ATOM 2126 C C . SER A 1 295 ? 18.284 56.860 27.124 1.00 18.29 272 SER A C 1
ATOM 2127 O O . SER A 1 295 ? 18.354 55.640 26.901 1.00 19.26 272 SER A O 1
ATOM 2130 N N . ALA A 1 296 ? 18.010 57.744 26.160 1.00 18.22 273 ALA A N 1
ATOM 2131 C CA . ALA A 1 296 ? 17.792 57.331 24.772 1.00 17.53 273 ALA A CA 1
ATOM 2132 C C . ALA A 1 296 ? 18.998 56.537 24.280 1.00 17.46 273 ALA A C 1
ATOM 2133 O O . ALA A 1 296 ? 20.134 56.880 24.615 1.00 18.73 273 ALA A O 1
ATOM 2135 N N . ASP A 1 297 ? 18.752 55.467 23.518 1.00 17.34 274 ASP A N 1
ATOM 2136 C CA . ASP A 1 297 ? 19.848 54.655 22.958 1.00 17.47 274 ASP A CA 1
ATOM 2137 C C . ASP A 1 297 ? 20.371 55.153 21.602 1.00 16.90 274 ASP A C 1
ATOM 2138 O O . ASP A 1 297 ? 21.385 54.672 21.115 1.00 17.79 274 ASP A O 1
ATOM 2143 N N . PHE A 1 298 ? 19.679 56.118 21.006 1.00 15.95 275 PHE A N 1
ATOM 2144 C CA . PHE A 1 298 ? 20.159 56.791 19.800 1.00 15.16 275 PHE A CA 1
ATOM 2145 C C . PHE A 1 298 ? 19.631 58.214 19.819 1.00 14.76 275 PHE A C 1
ATOM 2146 O O . PHE A 1 298 ? 18.462 58.428 20.121 1.00 14.57 275 PHE A O 1
ATOM 2154 N N . ILE A 1 299 ? 20.494 59.174 19.493 1.00 14.82 276 ILE A N 1
ATOM 2155 C CA . ILE A 1 299 ? 20.124 60.587 19.443 1.00 14.90 276 ILE A CA 1
ATOM 2156 C C . ILE A 1 299 ? 20.428 61.117 18.047 1.00 14.55 276 ILE A C 1
ATOM 2157 O O . ILE A 1 299 ? 21.561 60.995 17.572 1.00 15.36 276 ILE A O 1
ATOM 2162 N N . LEU A 1 300 ? 19.414 61.694 17.406 1.00 14.31 277 LEU A N 1
ATOM 2163 C CA . LEU A 1 300 ? 19.570 62.425 16.143 1.00 13.73 277 LEU A CA 1
ATOM 2164 C C . LEU A 1 300 ? 19.375 63.922 16.417 1.00 13.43 277 LEU A C 1
ATOM 2165 O O . LEU A 1 300 ? 18.253 64.355 16.755 1.00 11.85 277 LEU A O 1
ATOM 2170 N N . MET A 1 301 ? 20.455 64.704 16.315 1.00 13.43 278 MET A N 1
ATOM 2171 C CA . MET A 1 301 ? 20.354 66.166 16.442 1.00 14.40 278 MET A CA 1
ATOM 2172 C C . MET A 1 301 ? 20.334 66.811 15.061 1.00 14.60 278 MET A C 1
ATOM 2173 O O . MET A 1 301 ? 21.207 66.541 14.218 1.00 14.73 278 MET A O 1
ATOM 2178 N N . LEU A 1 302 ? 19.337 67.661 14.835 1.00 13.77 279 LEU A N 1
ATOM 2179 C CA . LEU A 1 302 ? 19.163 68.357 13.565 1.00 13.90 279 LEU A CA 1
ATOM 2180 C C . LEU A 1 302 ? 19.246 69.855 13.803 1.00 15.09 279 LEU A C 1
ATOM 2181 O O . LEU A 1 302 ? 18.314 70.454 14.329 1.00 15.03 279 LEU A O 1
ATOM 2186 N N . GLY A 1 303 ? 20.370 70.445 13.418 1.00 14.32 280 GLY A N 1
ATOM 2187 C CA . GLY A 1 303 ? 20.544 71.893 13.476 1.00 13.46 280 GLY A CA 1
ATOM 2188 C C . GLY A 1 303 ? 20.619 72.510 14.857 1.00 13.32 280 GLY A C 1
ATOM 2189 O O . GLY A 1 303 ? 20.166 73.639 15.059 1.00 14.09 280 GLY A O 1
ATOM 2190 N N . VAL A 1 304 ? 21.204 71.775 15.795 1.00 12.11 281 VAL A N 1
ATOM 2191 C CA . VAL A 1 304 ? 21.280 72.169 17.203 1.00 12.70 281 VAL A CA 1
ATOM 2192 C C . VAL A 1 304 ? 22.643 72.772 17.566 1.00 11.51 281 VAL A C 1
ATOM 2193 O O . VAL A 1 304 ? 23.674 72.294 17.105 1.00 14.05 281 VAL A O 1
ATOM 2197 N N . LYS A 1 305 ? 22.647 73.807 18.403 1.00 12.15 282 LYS A N 1
ATOM 2198 C CA . LYS A 1 305 ? 23.879 74.253 19.029 1.00 13.05 282 LYS A CA 1
ATOM 2199 C C . LYS A 1 305 ? 23.641 74.377 20.519 1.00 12.23 282 LYS A C 1
ATOM 2200 O O . LYS A 1 305 ? 22.674 75.003 20.942 1.00 13.42 282 LYS A O 1
ATOM 2206 N N . LEU A 1 306 ? 24.550 73.783 21.289 1.00 14.21 283 LEU A N 1
ATOM 2207 C CA . LEU A 1 306 ? 24.459 73.737 22.733 1.00 14.19 283 LEU A CA 1
ATOM 2208 C C . LEU A 1 306 ? 25.142 74.956 23.356 1.00 14.54 283 LEU A C 1
ATOM 2209 O O . LEU A 1 306 ? 26.360 75.064 23.339 1.00 15.29 283 LEU A O 1
ATOM 2214 N N . THR A 1 307 ? 24.335 75.870 23.891 1.00 12.73 284 THR A N 1
ATOM 2215 C CA . THR A 1 307 ? 24.830 77.143 24.440 1.00 13.56 284 THR A CA 1
ATOM 2216 C C . THR A 1 307 ? 24.495 77.233 25.935 1.00 13.25 284 THR A C 1
ATOM 2217 O O . THR A 1 307 ? 23.687 76.450 26.440 1.00 13.58 284 THR A O 1
ATOM 2221 N N . ASP A 1 308 ? 25.074 78.201 26.652 1.00 14.27 285 ASP A N 1
ATOM 2222 C CA . ASP A 1 308 ? 24.820 78.270 28.109 1.00 15.24 285 ASP A CA 1
ATOM 2223 C C . ASP A 1 308 ? 23.328 78.357 28.464 1.00 16.27 285 ASP A C 1
ATOM 2224 O O . ASP A 1 308 ? 22.830 77.578 29.288 1.00 16.49 285 ASP A O 1
ATOM 2229 N N . SER A 1 309 ? 22.601 79.260 27.815 1.00 16.75 286 SER A N 1
ATOM 2230 C CA . SER A 1 309 ? 21.192 79.525 28.163 1.00 17.64 286 SER A CA 1
ATOM 2231 C C . SER A 1 309 ? 20.217 78.422 27.724 1.00 17.75 286 SER A C 1
ATOM 2232 O O . SER A 1 309 ? 19.081 78.374 28.210 1.00 18.02 286 SER A O 1
ATOM 2235 N N . SER A 1 310 ? 20.663 77.562 26.813 1.00 14.61 287 SER A N 1
ATOM 2236 C CA . SER A 1 310 ? 19.844 76.490 26.235 1.00 15.65 287 SER A CA 1
ATOM 2237 C C . SER A 1 310 ? 20.237 75.093 26.737 1.00 15.18 287 SER A C 1
ATOM 2238 O O . SER A 1 310 ? 19.685 74.082 26.280 1.00 16.22 287 SER A O 1
ATOM 2241 N N . THR A 1 311 ? 21.178 75.029 27.680 1.00 15.70 288 THR A N 1
ATOM 2242 C CA . THR A 1 311 ? 21.614 73.755 28.267 1.00 15.83 288 THR A CA 1
ATOM 2243 C C . THR A 1 311 ? 21.675 73.771 29.805 1.00 16.82 288 THR A C 1
ATOM 2244 O O . THR A 1 311 ? 22.348 72.934 30.410 1.00 16.66 288 THR A O 1
ATOM 2248 N N . GLY A 1 312 ? 20.956 74.707 30.432 1.00 17.26 289 GLY A N 1
ATOM 2249 C CA . GLY A 1 312 ? 21.006 74.866 31.887 1.00 17.38 289 GLY A CA 1
ATOM 2250 C C . GLY A 1 312 ? 22.430 75.086 32.367 1.00 18.95 289 GLY A C 1
ATOM 2251 O O . GLY A 1 312 ? 22.868 74.458 33.340 1.00 18.76 289 GLY A O 1
ATOM 2252 N N . ALA A 1 313 ? 23.154 75.955 31.651 1.00 19.29 290 ALA A N 1
ATOM 2253 C CA . ALA A 1 313 ? 24.577 76.252 31.893 1.00 18.62 290 ALA A CA 1
ATOM 2254 C C . ALA A 1 313 ? 25.473 75.020 31.719 1.00 19.54 290 ALA A C 1
ATOM 2255 O O . ALA A 1 313 ? 26.294 74.690 32.588 1.00 17.80 290 ALA A O 1
ATOM 2257 N N . PHE A 1 314 ? 25.296 74.358 30.577 1.00 17.60 291 PHE A N 1
ATOM 2258 C CA . PHE A 1 314 ? 26.119 73.231 30.158 1.00 18.07 291 PHE A CA 1
ATOM 2259 C C . PHE A 1 314 ? 25.988 72.025 31.095 1.00 17.44 291 PHE A C 1
ATOM 2260 O O . PHE A 1 314 ? 26.964 71.321 31.340 1.00 19.59 291 PHE A O 1
ATOM 2268 N N . THR A 1 315 ? 24.775 71.782 31.590 1.00 16.88 292 THR A N 1
ATOM 2269 C CA . THR A 1 315 ? 24.497 70.618 32.446 1.00 17.36 292 THR A CA 1
ATOM 2270 C C . THR A 1 315 ? 23.751 69.498 31.694 1.00 18.15 292 THR A C 1
ATOM 2271 O O . THR A 1 315 ? 23.136 68.634 32.312 1.00 19.92 292 THR A O 1
ATOM 2275 N N . HIS A 1 316 ? 23.811 69.541 30.365 1.00 19.08 293 HIS A N 1
ATOM 2276 C CA . HIS A 1 316 ? 23.275 68.494 29.494 1.00 18.71 293 HIS A CA 1
ATOM 2277 C C . HIS A 1 316 ? 24.114 67.217 29.561 1.00 19.45 293 HIS A C 1
ATOM 2278 O O . HIS A 1 316 ? 25.293 67.248 29.934 1.00 20.03 293 HIS A O 1
ATOM 2285 N N . HIS A 1 317 ? 23.491 66.095 29.217 1.00 18.99 294 HIS A N 1
ATOM 2286 C CA . HIS A 1 317 ? 24.180 64.810 29.124 1.00 19.72 294 HIS A CA 1
ATOM 2287 C C . HIS A 1 317 ? 23.739 64.136 27.836 1.00 18.97 294 HIS A C 1
ATOM 2288 O O . HIS A 1 317 ? 22.770 63.391 27.824 1.00 17.95 294 HIS A O 1
ATOM 2295 N N . LEU A 1 318 ? 24.452 64.429 26.754 1.00 19.14 295 LEU A N 1
ATOM 2296 C CA . LEU A 1 318 ? 24.116 63.912 25.440 1.00 19.44 295 LEU A CA 1
ATOM 2297 C C . LEU A 1 318 ? 25.342 63.174 24.923 1.00 20.79 295 LEU A C 1
ATOM 2298 O O . LEU A 1 318 ? 26.352 63.791 24.604 1.00 22.47 295 LEU A O 1
ATOM 2303 N N . ASP A 1 319 ? 25.231 61.853 24.832 1.00 20.82 296 ASP A N 1
ATOM 2304 C CA . ASP A 1 319 ? 26.367 60.985 24.517 1.00 21.15 296 ASP A CA 1
ATOM 2305 C C . ASP A 1 319 ? 26.673 60.944 23.011 1.00 20.95 296 ASP A C 1
ATOM 2306 O O . ASP A 1 319 ? 25.942 60.348 22.225 1.00 20.05 296 ASP A O 1
ATOM 2311 N N . GLU A 1 320 ? 27.768 61.601 22.630 1.00 21.66 297 GLU A N 1
ATOM 2312 C CA . GLU A 1 320 ? 28.314 61.558 21.269 1.00 22.56 297 GLU A CA 1
ATOM 2313 C C . GLU A 1 320 ? 28.428 60.146 20.682 1.00 20.53 297 GLU A C 1
ATOM 2314 O O . GLU A 1 320 ? 28.227 59.948 19.484 1.00 19.91 297 GLU A O 1
ATOM 2320 N N . ASN A 1 321 ? 28.731 59.156 21.528 1.00 20.28 298 ASN A N 1
ATOM 2321 C CA . ASN A 1 321 ? 28.895 57.774 21.062 1.00 20.40 298 ASN A CA 1
ATOM 2322 C C . ASN A 1 321 ? 27.593 57.134 20.580 1.00 20.27 298 ASN A C 1
ATOM 2323 O O . ASN A 1 321 ? 27.630 56.122 19.883 1.00 19.89 298 ASN A O 1
ATOM 2328 N N . LYS A 1 322 ? 26.461 57.738 20.952 1.00 19.01 299 LYS A N 1
ATOM 2329 C CA . LYS A 1 322 ? 25.133 57.266 20.575 1.00 19.95 299 LYS A CA 1
ATOM 2330 C C . LYS A 1 322 ? 24.419 58.266 19.660 1.00 19.11 299 LYS A C 1
ATOM 2331 O O . LYS A 1 322 ? 23.193 58.231 19.554 1.00 19.18 299 LYS A O 1
ATOM 2337 N N . MET A 1 323 ? 25.174 59.134 18.985 1.00 17.48 300 MET A N 1
ATOM 2338 C CA . MET A 1 323 ? 24.578 60.293 18.312 1.00 18.15 300 MET A CA 1
ATOM 2339 C C . MET A 1 323 ? 24.988 60.436 16.856 1.00 17.40 300 MET A C 1
ATOM 2340 O O . MET A 1 323 ? 26.140 60.177 16.503 1.00 18.45 300 MET A O 1
ATOM 2345 N N . ILE A 1 324 ? 24.030 60.841 16.025 1.00 16.70 301 ILE A N 1
ATOM 2346 C CA . ILE A 1 324 ? 24.311 61.457 14.730 1.00 16.66 301 ILE A CA 1
ATOM 2347 C C . ILE A 1 324 ? 23.801 62.900 14.825 1.00 15.89 301 ILE A C 1
ATOM 2348 O O . ILE A 1 324 ? 22.608 63.125 15.050 1.00 14.96 301 ILE A O 1
ATOM 2353 N N . SER A 1 325 ? 24.706 63.868 14.702 1.00 15.76 302 SER A N 1
ATOM 2354 C CA . SER A 1 325 ? 24.325 65.277 14.671 1.00 15.90 302 SER A CA 1
ATOM 2355 C C . SER A 1 325 ? 24.580 65.830 13.271 1.00 16.46 302 SER A C 1
ATOM 2356 O O . SER A 1 325 ? 25.596 65.511 12.644 1.00 16.66 302 SER A O 1
ATOM 2359 N N . LEU A 1 326 ? 23.628 66.618 12.788 1.00 16.41 303 LEU A N 1
ATOM 2360 C CA . LEU A 1 326 ? 23.726 67.306 11.515 1.00 16.87 303 LEU A CA 1
ATOM 2361 C C . LEU A 1 326 ? 23.568 68.804 11.763 1.00 17.02 303 LEU A C 1
ATOM 2362 O O . LEU A 1 326 ? 22.605 69.237 12.405 1.00 16.94 303 LEU A O 1
ATOM 2367 N N . ASN A 1 327 ? 24.537 69.570 11.271 1.00 17.06 304 ASN A N 1
ATOM 2368 C CA . ASN A 1 327 ? 24.518 71.026 11.335 1.00 17.52 304 ASN A CA 1
ATOM 2369 C C . ASN A 1 327 ? 24.850 71.559 9.955 1.00 18.40 304 ASN A C 1
ATOM 2370 O O . ASN A 1 327 ? 25.345 70.817 9.114 1.00 16.27 304 ASN A O 1
ATOM 2375 N N . ILE A 1 328 ? 24.595 72.849 9.738 1.00 18.03 305 ILE A N 1
ATOM 2376 C CA . ILE A 1 328 ? 24.946 73.493 8.473 1.00 18.94 305 ILE A CA 1
ATOM 2377 C C . ILE A 1 328 ? 26.431 73.280 8.148 1.00 19.09 305 ILE A C 1
ATOM 2378 O O . ILE A 1 328 ? 26.777 72.938 7.015 1.00 20.60 305 ILE A O 1
ATOM 2383 N N . ASP A 1 329 ? 27.302 73.437 9.144 1.00 19.48 306 ASP A N 1
ATOM 2384 C CA . ASP A 1 329 ? 28.755 73.453 8.895 1.00 22.23 306 ASP A CA 1
ATOM 2385 C C . ASP A 1 329 ? 29.403 72.074 8.937 1.00 22.76 306 ASP A C 1
ATOM 2386 O O . ASP A 1 329 ? 30.460 71.858 8.337 1.00 23.16 306 ASP A O 1
ATOM 2391 N N . GLU A 1 330 ? 28.785 71.138 9.648 1.00 22.92 307 GLU A N 1
ATOM 2392 C CA . GLU A 1 330 ? 29.374 69.811 9.789 1.00 22.99 307 GLU A CA 1
ATOM 2393 C C . GLU A 1 330 ? 28.389 68.822 10.379 1.00 23.18 307 GLU A C 1
ATOM 2394 O O . GLU A 1 330 ? 27.336 69.198 10.892 1.00 21.55 307 GLU A O 1
ATOM 2400 N N . GLY A 1 331 ? 28.742 67.546 10.272 1.00 22.46 308 GLY A N 1
ATOM 2401 C CA . GLY A 1 331 ? 27.984 66.464 10.878 1.00 21.71 308 GLY A CA 1
ATOM 2402 C C . GLY A 1 331 ? 28.948 65.626 11.690 1.00 21.65 308 GLY A C 1
ATOM 2403 O O . GLY A 1 331 ? 30.153 65.631 11.418 1.00 20.15 308 GLY A O 1
ATOM 2404 N N . ILE A 1 332 ? 28.429 64.941 12.708 1.00 21.05 309 ILE A N 1
ATOM 2405 C CA . ILE A 1 332 ? 29.219 64.024 13.525 1.00 21.41 309 ILE A CA 1
ATOM 2406 C C . ILE A 1 332 ? 28.438 62.716 13.584 1.00 21.92 309 ILE A C 1
ATOM 2407 O O . ILE A 1 332 ? 27.361 62.663 14.185 1.00 20.99 309 ILE A O 1
ATOM 2412 N N . ILE A 1 333 ? 28.976 61.686 12.933 1.00 21.26 310 ILE A N 1
ATOM 2413 C CA . ILE A 1 333 ? 28.313 60.385 12.810 1.00 21.76 310 ILE A CA 1
ATOM 2414 C C . ILE A 1 333 ? 29.018 59.443 13.771 1.00 22.05 310 ILE A C 1
ATOM 2415 O O . ILE A 1 333 ? 30.079 58.901 13.453 1.00 20.06 310 ILE A O 1
ATOM 2420 N N . PHE A 1 334 ? 28.448 59.271 14.959 1.00 20.93 311 PHE A N 1
ATOM 2421 C CA . PHE A 1 334 ? 29.076 58.450 15.991 1.00 23.00 311 PHE A CA 1
ATOM 2422 C C . PHE A 1 334 ? 30.567 58.789 16.102 1.00 24.04 311 PHE A C 1
ATOM 2423 O O . PHE A 1 334 ? 31.434 57.915 15.968 1.00 25.57 311 PHE A O 1
ATOM 2431 N N . ASN A 1 335 ? 30.839 60.079 16.307 1.00 24.50 312 ASN A N 1
ATOM 2432 C CA . ASN A 1 335 ? 32.186 60.634 16.537 1.00 25.03 312 ASN A CA 1
ATOM 2433 C C . ASN A 1 335 ? 33.027 60.893 15.299 1.00 25.51 312 ASN A C 1
ATOM 2434 O O . ASN A 1 335 ? 34.058 61.536 15.413 1.00 27.04 312 ASN A O 1
ATOM 2439 N N . LYS A 1 336 ? 32.583 60.432 14.132 1.00 25.23 313 LYS A N 1
ATOM 2440 C CA . LYS A 1 336 ? 33.295 60.699 12.884 1.00 25.98 313 LYS A CA 1
ATOM 2441 C C . LYS A 1 336 ? 32.805 62.031 12.324 1.00 24.76 313 LYS A C 1
ATOM 2442 O O . LYS A 1 336 ? 31.644 62.154 11.946 1.00 24.35 313 LYS A O 1
ATOM 2448 N N . VAL A 1 337 ? 33.697 63.020 12.263 1.00 25.10 314 VAL A N 1
ATOM 2449 C CA . VAL A 1 337 ? 33.342 64.340 11.744 1.00 25.46 314 VAL A CA 1
ATOM 2450 C C . VAL A 1 337 ? 33.310 64.296 10.223 1.00 26.44 314 VAL A C 1
ATOM 2451 O O . VAL A 1 337 ? 34.229 63.762 9.589 1.00 27.26 314 VAL A O 1
ATOM 2455 N N . VAL A 1 338 ? 32.246 64.844 9.644 1.00 25.98 315 VAL A N 1
ATOM 2456 C CA . VAL A 1 338 ? 32.117 64.969 8.193 1.00 28.08 315 VAL A CA 1
ATOM 2457 C C . VAL A 1 338 ? 31.726 66.400 7.845 1.00 29.51 315 VAL A C 1
ATOM 2458 O O . VAL A 1 338 ? 31.037 67.075 8.620 1.00 28.88 315 VAL A O 1
ATOM 2462 N N . GLU A 1 339 ? 32.189 66.866 6.690 1.00 29.68 316 GLU A N 1
ATOM 2463 C CA . GLU A 1 339 ? 31.856 68.206 6.205 1.00 31.02 316 GLU A CA 1
ATOM 2464 C C . GLU A 1 339 ? 31.258 68.211 4.786 1.00 30.98 316 GLU A C 1
ATOM 2465 O O . GLU A 1 339 ? 30.628 69.188 4.388 1.00 31.16 316 GLU A O 1
ATOM 2471 N N . ASP A 1 340 ? 31.436 67.118 4.043 1.00 31.29 317 ASP A N 1
ATOM 2472 C CA . ASP A 1 340 ? 31.071 67.066 2.621 1.00 32.18 317 ASP A CA 1
ATOM 2473 C C . ASP A 1 340 ? 29.605 66.688 2.374 1.00 31.27 317 ASP A C 1
ATOM 2474 O O . ASP A 1 340 ? 29.303 65.701 1.702 1.00 32.00 317 ASP A O 1
ATOM 2479 N N . PHE A 1 341 ? 28.690 67.490 2.907 1.00 30.51 318 PHE A N 1
ATOM 2480 C CA . PHE A 1 341 ? 27.259 67.251 2.722 1.00 29.09 318 PHE A CA 1
ATOM 2481 C C . PHE A 1 341 ? 26.480 68.556 2.835 1.00 28.26 318 PHE A C 1
ATOM 2482 O O . PHE A 1 341 ? 26.949 69.509 3.466 1.00 27.82 318 PHE A O 1
ATOM 2490 N N . ASP A 1 342 ? 25.288 68.582 2.242 1.00 27.02 319 ASP A N 1
ATOM 2491 C CA . ASP A 1 342 ? 24.353 69.696 2.408 1.00 26.68 319 ASP A CA 1
ATOM 2492 C C . ASP A 1 342 ? 23.283 69.359 3.450 1.00 24.97 319 ASP A C 1
ATOM 2493 O O . ASP A 1 342 ? 22.508 68.416 3.288 1.00 24.00 319 ASP A O 1
ATOM 2498 N N . PHE A 1 343 ? 23.248 70.157 4.513 1.00 22.56 320 PHE A N 1
ATOM 2499 C CA . PHE A 1 343 ? 22.272 70.025 5.599 1.00 22.71 320 PHE A CA 1
ATOM 2500 C C . PHE A 1 343 ? 20.811 69.988 5.112 1.00 22.14 320 PHE A C 1
ATOM 2501 O O . PHE A 1 343 ? 20.043 69.102 5.488 1.00 22.31 320 PHE A O 1
ATOM 2509 N N . ARG A 1 344 ? 20.428 70.962 4.292 1.00 23.86 321 ARG A N 1
ATOM 2510 C CA . ARG A 1 344 ? 19.063 71.035 3.771 1.00 24.64 321 ARG A CA 1
ATOM 2511 C C . ARG A 1 344 ? 18.703 69.760 3.011 1.00 24.26 321 ARG A C 1
ATOM 2512 O O . ARG A 1 344 ? 17.634 69.172 3.228 1.00 23.11 321 ARG A O 1
ATOM 2520 N N . ALA A 1 345 ? 19.612 69.346 2.128 1.00 23.47 322 ALA A N 1
ATOM 2521 C CA . ALA A 1 345 ? 19.444 68.127 1.325 1.00 24.35 322 ALA A CA 1
ATOM 2522 C C . ALA A 1 345 ? 19.192 66.910 2.206 1.00 24.01 322 ALA A C 1
ATOM 2523 O O . ALA A 1 345 ? 18.262 66.138 1.966 1.00 23.74 322 ALA A O 1
ATOM 2525 N N . VAL A 1 346 ? 19.999 66.753 3.246 1.00 25.13 323 VAL A N 1
ATOM 2526 C CA . VAL A 1 346 ? 19.872 65.578 4.101 1.00 24.63 323 VAL A CA 1
ATOM 2527 C C . VAL A 1 346 ? 18.556 65.614 4.881 1.00 25.13 323 VAL A C 1
ATOM 2528 O O . VAL A 1 346 ? 17.812 64.633 4.896 1.00 24.47 323 VAL A O 1
ATOM 2532 N N . VAL A 1 347 ? 18.235 66.757 5.487 1.00 24.60 324 VAL A N 1
ATOM 2533 C CA . VAL A 1 347 ? 17.012 66.864 6.285 1.00 25.66 324 VAL A CA 1
ATOM 2534 C C . VAL A 1 347 ? 15.763 66.626 5.438 1.00 26.47 324 VAL A C 1
ATOM 2535 O O . VAL A 1 347 ? 14.839 65.939 5.874 1.00 27.23 324 VAL A O 1
ATOM 2539 N N . SER A 1 348 ? 15.752 67.161 4.216 1.00 27.91 325 SER A N 1
ATOM 2540 C CA A SER A 1 348 ? 14.598 66.995 3.328 0.50 28.96 325 SER A CA 1
ATOM 2541 C CA B SER A 1 348 ? 14.615 67.002 3.308 0.50 28.71 325 SER A CA 1
ATOM 2542 C C . SER A 1 348 ? 14.502 65.582 2.736 1.00 29.78 325 SER A C 1
ATOM 2543 O O . SER A 1 348 ? 13.470 65.217 2.174 1.00 31.46 325 SER A O 1
ATOM 2548 N N . SER A 1 349 ? 15.563 64.786 2.870 1.00 30.06 326 SER A N 1
ATOM 2549 C CA A SER A 1 349 ? 15.545 63.394 2.408 0.50 31.00 326 SER A CA 1
ATOM 2550 C CA B SER A 1 349 ? 15.554 63.392 2.412 0.50 30.85 326 SER 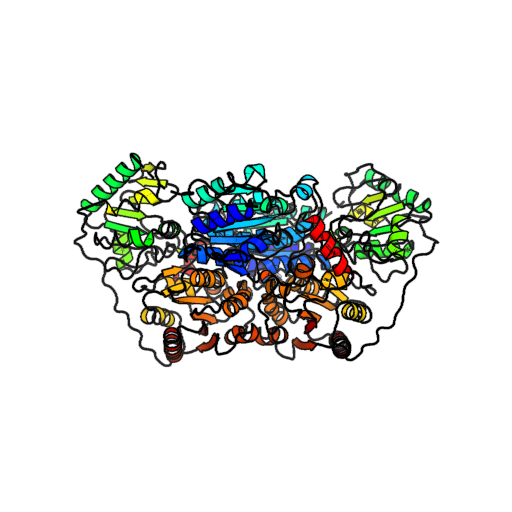A CA 1
ATOM 2551 C C . SER A 1 349 ? 15.087 62.422 3.504 1.00 31.74 326 SER A C 1
ATOM 2552 O O . SER A 1 349 ? 15.004 61.212 3.274 1.00 31.46 326 SER A O 1
ATOM 2557 N N . LEU A 1 350 ? 14.783 62.942 4.694 1.00 32.34 327 LEU A N 1
ATOM 2558 C CA . LEU A 1 350 ? 14.370 62.083 5.808 1.00 32.40 327 LEU A CA 1
ATOM 2559 C C . LEU A 1 350 ? 13.049 61.357 5.533 1.00 34.73 327 LEU A C 1
ATOM 2560 O O . LEU A 1 350 ? 12.872 60.218 5.967 1.00 35.06 327 LEU A O 1
ATOM 2565 N N . SER A 1 351 ? 12.127 62.000 4.817 1.00 35.79 328 SER A N 1
ATOM 2566 C CA . SER A 1 351 ? 10.843 61.354 4.503 1.00 36.15 328 SER A CA 1
ATOM 2567 C C . SER A 1 351 ? 10.902 60.444 3.254 1.00 36.29 328 SER A C 1
ATOM 2568 O O . SER A 1 351 ? 9.892 59.858 2.872 1.00 38.55 328 SER A O 1
ATOM 2571 N N . GLU A 1 352 ? 12.076 60.321 2.635 1.00 35.40 329 GLU A N 1
ATOM 2572 C CA . GLU A 1 352 ? 12.359 59.199 1.730 1.00 34.73 329 GLU A CA 1
ATOM 2573 C C . GLU A 1 352 ? 12.501 57.896 2.523 1.00 32.84 329 GLU A C 1
ATOM 2574 O O . GLU A 1 352 ? 12.402 56.802 1.950 1.00 32.68 329 GLU A O 1
ATOM 2580 N N . LEU A 1 353 ? 12.797 58.013 3.820 1.00 29.68 330 LEU A N 1
ATOM 2581 C CA . LEU A 1 353 ? 13.004 56.845 4.664 1.00 27.79 330 LEU A CA 1
ATOM 2582 C C . LEU A 1 353 ? 11.650 56.271 5.027 1.00 25.78 330 LEU A C 1
ATOM 2583 O O . LEU A 1 353 ? 10.770 56.978 5.529 1.00 23.99 330 LEU A O 1
ATOM 2588 N N . LYS A 1 354 ? 11.501 54.982 4.758 1.00 24.27 331 LYS A N 1
ATOM 2589 C CA . LYS A 1 354 ? 10.262 54.274 4.978 1.00 22.88 331 LYS A CA 1
ATOM 2590 C C . LYS A 1 354 ? 10.426 53.214 6.059 1.00 21.54 331 LYS A C 1
ATOM 2591 O O . LYS A 1 354 ? 11.527 52.721 6.314 1.00 23.84 331 LYS A O 1
ATOM 2597 N N . GLY A 1 355 ? 9.317 52.871 6.695 1.00 21.13 332 GLY A N 1
ATOM 2598 C CA . GLY A 1 355 ? 9.278 51.763 7.615 1.00 20.99 332 GLY A CA 1
ATOM 2599 C C . GLY A 1 355 ? 9.757 52.064 9.018 1.00 20.78 332 GLY A C 1
ATOM 2600 O O . GLY A 1 355 ? 9.864 51.153 9.820 1.00 20.34 332 GLY A O 1
ATOM 2601 N N . ILE A 1 356 ? 10.029 53.336 9.310 1.00 20.53 333 ILE A N 1
ATOM 2602 C CA . ILE A 1 356 ? 10.409 53.746 10.659 1.00 21.01 333 ILE A CA 1
ATOM 2603 C C . ILE A 1 356 ? 9.151 54.052 11.455 1.00 20.74 333 ILE A C 1
ATOM 2604 O O . ILE A 1 356 ? 8.365 54.927 11.075 1.00 20.85 333 ILE A O 1
ATOM 2609 N N . GLU A 1 357 ? 8.964 53.334 12.559 1.00 20.43 334 GLU A N 1
ATOM 2610 C CA . GLU A 1 357 ? 7.805 53.523 13.410 1.00 21.58 334 GLU A CA 1
ATOM 2611 C C . GLU A 1 357 ? 8.155 53.240 14.871 1.00 22.65 334 GLU A C 1
ATOM 2612 O O . GLU A 1 357 ? 8.406 52.094 15.254 1.00 21.93 334 GLU A O 1
ATOM 2618 N N . TYR A 1 358 ? 8.191 54.297 15.681 1.00 20.57 335 TYR A N 1
ATOM 2619 C CA . TYR A 1 358 ? 8.400 54.160 17.118 1.00 21.96 335 TYR A CA 1
ATOM 2620 C C . TYR A 1 358 ? 7.143 53.569 17.764 1.00 22.61 335 TYR A C 1
ATOM 2621 O O . TYR A 1 358 ? 6.045 54.082 17.559 1.00 23.08 335 TYR A O 1
ATOM 2630 N N . GLU A 1 359 ? 7.315 52.510 18.556 1.00 23.88 336 GLU A N 1
ATOM 2631 C CA . GLU A 1 359 ? 6.194 51.800 19.178 1.00 25.72 336 GLU A CA 1
ATOM 2632 C C . GLU A 1 359 ? 6.179 51.894 20.711 1.00 25.42 336 GLU A C 1
ATOM 2633 O O . GLU A 1 359 ? 5.383 51.227 21.368 1.00 26.52 336 GLU A O 1
ATOM 2639 N N . GLY A 1 360 ? 7.062 52.705 21.280 1.00 23.78 337 GLY A N 1
ATOM 2640 C CA . GLY A 1 360 ? 7.150 52.858 22.716 1.00 24.47 337 GLY A CA 1
ATOM 2641 C C . GLY A 1 360 ? 6.294 54.001 23.202 1.00 23.30 337 GLY A C 1
ATOM 2642 O O . GLY A 1 360 ? 5.440 54.511 22.482 1.00 23.28 337 GLY A O 1
ATOM 2643 N N . GLN A 1 361 ? 6.544 54.394 24.443 1.00 24.55 338 GLN A N 1
ATOM 2644 C CA . GLN A 1 361 ? 5.799 55.446 25.098 1.00 26.14 338 GLN A CA 1
ATOM 2645 C C . GLN A 1 361 ? 6.614 56.729 25.081 1.00 25.08 338 GLN A C 1
ATOM 2646 O O . GLN A 1 361 ? 7.798 56.726 24.739 1.00 23.50 338 GLN A O 1
ATOM 2652 N N . TYR A 1 362 ? 5.956 57.825 25.436 1.00 24.65 339 TYR A N 1
ATOM 2653 C CA . TYR A 1 362 ? 6.625 59.111 25.574 1.00 24.74 339 TYR A CA 1
ATOM 2654 C C . TYR A 1 362 ? 6.685 59.385 27.080 1.00 25.89 339 TYR A C 1
ATOM 2655 O O . TYR A 1 362 ? 7.057 58.498 27.844 1.00 25.42 339 TYR A O 1
ATOM 2664 N N . ILE A 1 363 ? 6.363 60.602 27.500 1.00 26.71 340 ILE A N 1
ATOM 2665 C CA . ILE A 1 363 ? 6.281 60.925 28.913 1.00 29.21 340 ILE A CA 1
ATOM 2666 C C . ILE A 1 363 ? 4.904 61.494 29.191 1.00 31.55 340 ILE A C 1
ATOM 2667 O O . ILE A 1 363 ? 4.258 62.022 28.282 1.00 32.66 340 ILE A O 1
ATOM 2672 N N . ASP A 1 364 ? 4.457 61.379 30.437 1.00 34.67 341 ASP A N 1
ATOM 2673 C CA . ASP A 1 364 ? 3.123 61.838 30.805 1.00 37.44 341 ASP A CA 1
ATOM 2674 C C . ASP A 1 364 ? 3.044 63.342 30.610 1.00 38.91 341 ASP A C 1
ATOM 2675 O O . ASP A 1 364 ? 3.886 64.087 31.111 1.00 39.31 341 ASP A O 1
ATOM 2680 N N . LYS A 1 365 ? 2.051 63.777 29.846 1.00 40.83 342 LYS A N 1
ATOM 2681 C CA . LYS A 1 365 ? 1.799 65.197 29.667 1.00 42.37 342 LYS A CA 1
ATOM 2682 C C . LYS A 1 365 ? 0.902 65.684 30.798 1.00 43.37 342 LYS A C 1
ATOM 2683 O O . LYS A 1 365 ? -0.136 65.080 31.082 1.00 43.87 342 LYS A O 1
ATOM 2689 N N . GLN A 1 366 ? 1.320 66.766 31.450 1.00 44.46 343 GLN A N 1
ATOM 2690 C CA . GLN A 1 366 ? 0.530 67.379 32.511 1.00 44.69 343 GLN A CA 1
ATOM 2691 C C . GLN A 1 366 ? -0.689 68.078 31.909 1.00 44.58 343 GLN A C 1
ATOM 2692 O O . GLN A 1 366 ? -0.610 68.679 30.829 1.00 44.31 343 GLN A O 1
ATOM 2698 N N . TYR A 1 367 ? -1.818 67.982 32.603 1.00 43.78 344 TYR A N 1
ATOM 2699 C CA . TYR A 1 367 ? -3.055 68.603 32.139 1.00 43.36 344 TYR A CA 1
ATOM 2700 C C . TYR A 1 367 ? -2.970 70.134 32.257 1.00 43.33 344 TYR A C 1
ATOM 2701 O O . TYR A 1 367 ? -2.602 70.670 33.304 1.00 43.66 344 TYR A O 1
ATOM 2710 N N . GLU A 1 368 ? -3.316 70.830 31.176 1.00 42.95 345 GLU A N 1
ATOM 2711 C CA . GLU A 1 368 ? -3.209 72.287 31.128 1.00 42.16 345 GLU A CA 1
ATOM 2712 C C . GLU A 1 368 ? -4.539 72.971 31.418 1.00 41.79 345 GLU A C 1
ATOM 2713 O O . GLU A 1 368 ? -5.492 72.868 30.640 1.00 42.27 345 GLU A O 1
ATOM 2719 N N . GLU A 1 369 ? -4.580 73.684 32.539 1.00 40.94 346 GLU A N 1
ATOM 2720 C CA . GLU A 1 369 ? -5.755 74.428 32.944 1.00 39.53 346 GLU A CA 1
ATOM 2721 C C . GLU A 1 369 ? -5.328 75.659 33.740 1.00 37.82 346 GLU A C 1
ATOM 2722 O O . GLU A 1 369 ? -4.343 75.615 34.483 1.00 39.64 346 GLU A O 1
ATOM 2728 N N . PHE A 1 370 ? -6.058 76.755 33.564 1.00 33.87 347 PHE A N 1
ATOM 2729 C CA . PHE A 1 370 ? -5.847 77.953 34.372 1.00 32.32 347 PHE A CA 1
ATOM 2730 C C . PHE A 1 370 ? -7.184 78.536 34.791 1.00 30.74 347 PHE A C 1
ATOM 2731 O O . PHE A 1 370 ? -7.976 78.955 33.944 1.00 32.25 347 PHE A O 1
ATOM 2739 N N . ILE A 1 371 ? -7.417 78.551 36.097 1.00 31.37 348 ILE A N 1
ATOM 2740 C CA . ILE A 1 371 ? -8.613 79.155 36.670 1.00 30.64 348 ILE A CA 1
ATOM 2741 C C . ILE A 1 371 ? -8.146 80.399 37.413 1.00 27.63 348 ILE A C 1
ATOM 2742 O O . ILE A 1 371 ? -7.466 80.276 38.421 1.00 25.17 348 ILE A O 1
ATOM 2747 N N . PRO A 1 372 ? -8.504 81.598 36.919 1.00 26.53 349 PRO A N 1
ATOM 2748 C CA . PRO A 1 372 ? -8.003 82.800 37.586 1.00 26.65 349 PRO A CA 1
ATOM 2749 C C . PRO A 1 372 ? -8.658 83.058 38.940 1.00 27.03 349 PRO A C 1
ATOM 2750 O O . PRO A 1 372 ? -9.777 82.595 39.189 1.00 26.35 349 PRO A O 1
ATOM 2754 N N . SER A 1 373 ? -7.933 83.768 39.800 1.00 26.05 350 SER A N 1
ATOM 2755 C CA . SER A 1 373 ? -8.468 84.310 41.041 1.00 26.46 350 SER A CA 1
ATOM 2756 C C . SER A 1 373 ? -8.270 85.829 41.031 1.00 25.99 350 SER A C 1
ATOM 2757 O O . SER A 1 373 ? -7.783 86.394 40.042 1.00 25.22 350 SER A O 1
ATOM 2760 N N . SER A 1 374 ? -8.631 86.482 42.131 1.00 25.05 351 SER A N 1
ATOM 2761 C CA . SER A 1 374 ? -8.412 87.913 42.282 1.00 25.04 351 SER A CA 1
ATOM 2762 C C . SER A 1 374 ? -6.989 88.238 42.743 1.00 24.82 351 SER A C 1
ATOM 2763 O O . SER A 1 374 ? -6.678 89.401 42.988 1.00 24.47 351 SER A O 1
ATOM 2766 N N . ALA A 1 375 ? -6.130 87.222 42.860 1.00 22.67 352 ALA A N 1
ATOM 2767 C CA . ALA A 1 375 ? -4.779 87.412 43.358 1.00 22.70 352 ALA A CA 1
ATOM 2768 C C . ALA A 1 375 ? -3.985 88.325 42.431 1.00 21.46 352 ALA A C 1
ATOM 2769 O O . ALA A 1 375 ? -4.210 88.326 41.221 1.00 20.06 352 ALA A O 1
ATOM 2771 N N . PRO A 1 376 ? -3.054 89.103 42.999 1.00 21.35 353 PRO A N 1
ATOM 2772 C CA . PRO A 1 376 ? -2.149 89.863 42.135 1.00 21.79 353 PRO A CA 1
ATOM 2773 C C . PRO A 1 376 ? -1.355 88.915 41.244 1.00 21.03 353 PRO A C 1
ATOM 2774 O O . PRO A 1 376 ? -1.042 87.801 41.654 1.00 22.32 353 PRO A O 1
ATOM 2778 N N . LEU A 1 377 ? -1.034 89.368 40.040 1.00 22.06 354 LEU A N 1
ATOM 2779 C CA . LEU A 1 377 ? -0.264 88.562 39.096 1.00 21.09 354 LEU A CA 1
ATOM 2780 C C . LEU A 1 377 ? 1.091 88.161 39.651 1.00 20.83 354 LEU A C 1
ATOM 2781 O O . LEU A 1 377 ? 1.810 88.982 40.214 1.00 21.30 354 LEU A O 1
ATOM 2786 N N . SER A 1 378 ? 1.423 86.888 39.470 1.00 20.76 355 SER A N 1
ATOM 2787 C CA . SER A 1 378 ? 2.741 86.364 39.791 1.00 21.54 355 SER A CA 1
ATOM 2788 C C . SER A 1 378 ? 3.311 85.731 38.525 1.00 20.45 355 SER A C 1
ATOM 2789 O O . SER A 1 378 ? 2.559 85.328 37.620 1.00 17.83 355 SER A O 1
ATOM 2792 N N . GLN A 1 379 ? 4.633 85.632 38.475 1.00 20.28 356 GLN A N 1
ATOM 2793 C CA . GLN A 1 379 ? 5.310 85.125 37.283 1.00 19.45 356 GLN A CA 1
ATOM 2794 C C . GLN A 1 379 ? 4.881 83.702 36.925 1.00 18.70 356 GLN A C 1
ATOM 2795 O O . GLN A 1 379 ? 4.467 83.449 35.806 1.00 18.51 356 GLN A O 1
ATOM 2801 N N . ASP A 1 380 ? 4.962 82.783 37.874 1.00 19.68 357 ASP A N 1
ATOM 2802 C CA . ASP A 1 380 ? 4.617 81.385 37.582 1.00 20.75 357 ASP A CA 1
ATOM 2803 C C . ASP A 1 380 ? 3.180 81.223 37.069 1.00 20.64 357 ASP A C 1
ATOM 2804 O O . ASP A 1 380 ? 2.943 80.510 36.090 1.00 20.63 357 ASP A O 1
ATOM 2809 N N . ARG A 1 381 ? 2.234 81.909 37.710 1.00 20.29 358 ARG A N 1
ATOM 2810 C CA . ARG A 1 381 ? 0.838 81.894 37.267 1.00 19.76 358 ARG A CA 1
ATOM 2811 C C . ARG A 1 381 ? 0.636 82.571 35.914 1.00 19.25 358 ARG A C 1
ATOM 2812 O O . ARG A 1 381 ? -0.195 82.132 35.116 1.00 18.80 358 ARG A O 1
ATOM 2820 N N . LEU A 1 382 ? 1.388 83.647 35.657 1.00 17.54 359 LEU A N 1
ATOM 2821 C CA . LEU A 1 382 ? 1.323 84.330 34.376 1.00 16.86 359 LEU A CA 1
ATOM 2822 C C . LEU A 1 382 ? 1.584 83.353 33.233 1.00 16.27 359 LEU A C 1
ATOM 2823 O O . LEU A 1 382 ? 0.820 83.317 32.264 1.00 15.88 359 LEU A O 1
ATOM 2828 N N . TRP A 1 383 ? 2.657 82.566 33.338 1.00 17.29 360 TRP A N 1
ATOM 2829 C CA . TRP A 1 383 ? 3.039 81.698 32.203 1.00 16.61 360 TRP A CA 1
ATOM 2830 C C . TRP A 1 383 ? 2.086 80.508 32.079 1.00 17.48 360 TRP A C 1
ATOM 2831 O O . TRP A 1 383 ? 1.850 80.032 30.977 1.00 18.65 360 TRP A O 1
ATOM 2842 N N . GLN A 1 384 ? 1.530 80.058 33.206 1.00 18.40 361 GLN A N 1
ATOM 2843 C CA A GLN A 1 384 ? 0.464 79.040 33.192 0.50 18.66 361 GLN A CA 1
ATOM 2844 C CA B GLN A 1 384 ? 0.460 79.044 33.199 0.50 19.02 361 GLN A CA 1
ATOM 2845 C C . GLN A 1 384 ? -0.741 79.574 32.420 1.00 18.88 361 GLN A C 1
ATOM 2846 O O . GLN A 1 384 ? -1.325 78.876 31.579 1.00 19.15 361 GLN A O 1
ATOM 2857 N N . ALA A 1 385 ? -1.107 80.823 32.698 1.00 17.35 362 ALA A N 1
ATOM 2858 C CA . ALA A 1 385 ? -2.202 81.488 32.005 1.00 18.09 362 ALA A CA 1
ATOM 2859 C C . ALA A 1 385 ? -1.945 81.636 30.505 1.00 19.53 362 ALA A C 1
ATOM 2860 O O . ALA A 1 385 ? -2.825 81.354 29.695 1.00 20.52 362 ALA A O 1
ATOM 2862 N N . VAL A 1 386 ? -0.738 82.075 30.135 1.00 19.20 363 VAL A N 1
ATOM 2863 C CA . VAL A 1 386 ? -0.387 82.231 28.719 1.00 19.05 363 VAL A CA 1
ATOM 2864 C C . VAL A 1 386 ? -0.445 80.877 27.995 1.00 18.96 363 VAL A C 1
ATOM 2865 O O . VAL A 1 386 ? -0.973 80.793 26.884 1.00 20.16 363 VAL A O 1
ATOM 2869 N N . GLU A 1 387 ? 0.057 79.830 28.647 1.00 20.06 364 GLU A N 1
ATOM 2870 C CA . GLU A 1 387 ? 0.053 78.484 28.070 1.00 23.17 364 GLU A CA 1
ATOM 2871 C C . GLU A 1 387 ? -1.363 78.021 27.764 1.00 23.78 364 GLU A C 1
ATOM 2872 O O . GLU A 1 387 ? -1.629 77.510 26.679 1.00 25.84 364 GLU A O 1
ATOM 2878 N N . SER A 1 388 ? -2.257 78.203 28.732 1.00 25.94 365 SER A N 1
ATOM 2879 C CA . SER A 1 388 ? -3.666 77.835 28.581 1.00 26.21 365 SER A CA 1
ATOM 2880 C C . SER A 1 388 ? -4.360 78.663 27.499 1.00 27.17 365 SER A C 1
ATOM 2881 O O . SER A 1 388 ? -5.036 78.116 26.621 1.00 28.42 365 SER A O 1
ATOM 2884 N N . LEU A 1 389 ? -4.165 79.975 27.542 1.00 26.18 366 LEU A N 1
ATOM 2885 C CA . LEU A 1 389 ? -4.923 80.899 26.704 1.00 26.84 366 LEU A CA 1
ATOM 2886 C C . LEU A 1 389 ? -4.332 81.159 25.328 1.00 27.58 366 LEU A C 1
ATOM 2887 O O . LEU A 1 389 ? -4.982 81.806 24.506 1.00 28.96 366 LEU A O 1
ATOM 2892 N N . THR A 1 390 ? -3.109 80.694 25.066 1.00 27.47 367 THR A N 1
ATOM 2893 C CA . THR A 1 390 ? -2.534 80.829 23.729 1.00 26.40 367 THR A CA 1
ATOM 2894 C C . THR A 1 390 ? -3.265 79.846 22.815 1.00 25.78 367 THR A C 1
ATOM 2895 O O . THR A 1 390 ? -3.648 78.751 23.244 1.00 26.76 367 THR A O 1
ATOM 2899 N N . GLN A 1 391 ? -3.498 80.279 21.577 1.00 24.19 368 GLN A N 1
ATOM 2900 C CA . GLN A 1 391 ? -4.256 79.518 20.589 1.00 22.96 368 GLN A CA 1
ATOM 2901 C C . GLN A 1 391 ? -3.356 78.946 19.490 1.00 22.04 368 GLN A C 1
ATOM 2902 O O . GLN A 1 391 ? -2.159 79.240 19.417 1.00 19.98 368 GLN A O 1
ATOM 2908 N N . SER A 1 392 ? -3.946 78.114 18.641 1.00 19.27 369 SER A N 1
ATOM 2909 C CA A SER A 1 392 ? -3.284 77.665 17.418 0.50 19.43 369 SER A CA 1
ATOM 2910 C CA B SER A 1 392 ? -3.281 77.663 17.420 0.50 19.44 369 SER A CA 1
ATOM 2911 C C . SER A 1 392 ? -3.033 78.841 16.465 1.00 18.13 369 SER A C 1
ATOM 2912 O O . SER A 1 392 ? -3.693 79.888 16.560 1.00 18.32 369 SER A O 1
ATOM 2917 N N . ASN A 1 393 ? -2.090 78.658 15.541 1.00 17.68 370 ASN A N 1
ATOM 2918 C CA . ASN A 1 393 ? -1.708 79.672 14.554 1.00 18.43 370 ASN A CA 1
ATOM 2919 C C . ASN A 1 393 ? -1.339 81.022 15.186 1.00 18.03 370 ASN A C 1
ATOM 2920 O O . ASN A 1 393 ? -1.737 82.079 14.698 1.00 18.33 370 ASN A O 1
ATOM 2925 N N . GLU A 1 394 ? -0.600 80.975 16.285 1.00 15.79 371 GLU A N 1
ATOM 2926 C CA . GLU A 1 394 ? -0.025 82.186 16.895 1.00 16.56 371 GLU A CA 1
ATOM 2927 C C . GLU A 1 394 ? 1.484 82.101 16.920 1.00 15.19 371 GLU A C 1
ATOM 2928 O O . GLU A 1 394 ? 2.050 81.014 16.833 1.00 14.22 371 GLU A O 1
ATOM 2934 N N . THR A 1 395 ? 2.123 83.262 17.043 1.00 14.62 372 THR A N 1
ATOM 2935 C CA . THR A 1 395 ? 3.566 83.338 17.231 1.00 14.71 372 THR A CA 1
ATOM 2936 C C . THR A 1 395 ? 3.817 84.038 18.567 1.00 14.64 372 THR A C 1
ATOM 2937 O O . THR A 1 395 ? 3.340 85.167 18.776 1.00 14.89 372 THR A O 1
ATOM 2941 N N . ILE A 1 396 ? 4.518 83.347 19.467 1.00 13.20 373 ILE A N 1
ATOM 2942 C CA . ILE A 1 396 ? 4.923 83.909 20.762 1.00 13.90 373 ILE A CA 1
ATOM 2943 C C . ILE A 1 396 ? 6.343 84.443 20.632 1.00 13.68 373 ILE A C 1
ATOM 2944 O O . ILE A 1 396 ? 7.245 83.725 20.204 1.00 13.01 373 ILE A O 1
ATOM 2949 N N . VAL A 1 397 ? 6.532 85.706 20.990 1.00 12.95 374 VAL A N 1
ATOM 2950 C CA . VAL A 1 397 ? 7.858 86.331 20.942 1.00 12.80 374 VAL A CA 1
ATOM 2951 C C . VAL A 1 397 ? 8.201 86.741 22.370 1.00 12.69 374 VAL A C 1
ATOM 2952 O O . VAL A 1 397 ? 7.393 87.397 23.040 1.00 12.13 374 VAL A O 1
ATOM 2956 N N . ALA A 1 398 ? 9.370 86.328 22.857 1.00 11.59 375 ALA A N 1
ATOM 2957 C CA . ALA A 1 398 ? 9.717 86.529 24.273 1.00 11.36 375 ALA A CA 1
ATOM 2958 C C . ALA A 1 398 ? 11.139 87.051 24.483 1.00 10.87 375 ALA A C 1
ATOM 2959 O O . ALA A 1 398 ? 12.114 86.435 24.059 1.00 10.31 375 ALA A O 1
ATOM 2961 N N . GLU A 1 399 ? 11.228 88.181 25.176 1.00 10.46 376 GLU A N 1
ATOM 2962 C CA . GLU A 1 399 ? 12.494 88.881 25.371 1.00 11.05 376 GLU A CA 1
ATOM 2963 C C . GLU A 1 399 ? 13.323 88.254 26.496 1.00 12.26 376 GLU A C 1
ATOM 2964 O O . GLU A 1 399 ? 12.780 87.711 27.462 1.00 13.09 376 GLU A O 1
ATOM 2970 N N . GLN A 1 400 ? 14.643 88.341 26.361 1.00 10.83 377 GLN A N 1
ATOM 2971 C CA . GLN A 1 400 ? 15.566 87.974 27.442 1.00 11.57 377 GLN A CA 1
ATOM 2972 C C . GLN A 1 400 ? 15.152 88.697 28.732 1.00 11.69 377 GLN A C 1
ATOM 2973 O O . GLN A 1 400 ? 14.854 89.890 28.716 1.00 12.10 377 GLN A O 1
ATOM 2979 N N . GLY A 1 401 ? 15.137 87.941 29.827 1.00 13.29 378 GLY A N 1
ATOM 2980 C CA . GLY A 1 401 ? 14.515 88.368 31.070 1.00 13.14 378 GLY A CA 1
ATOM 2981 C C . GLY A 1 401 ? 13.472 87.368 31.516 1.00 11.82 378 GLY A C 1
ATOM 2982 O O . GLY A 1 401 ? 13.427 86.229 31.042 1.00 13.81 378 GLY A O 1
ATOM 2983 N N . THR A 1 402 ? 12.621 87.783 32.452 1.00 12.51 379 THR A N 1
ATOM 2984 C CA . THR A 1 402 ? 11.592 86.870 32.960 1.00 12.51 379 THR A CA 1
ATOM 2985 C C . THR A 1 402 ? 10.732 86.326 31.820 1.00 11.61 379 THR A C 1
ATOM 2986 O O . THR A 1 402 ? 10.323 85.172 31.870 1.00 13.08 379 THR A O 1
ATOM 2990 N N . SER A 1 403 ? 10.468 87.151 30.810 1.00 10.90 380 SER A N 1
ATOM 2991 C CA . SER A 1 403 ? 9.614 86.734 29.675 1.00 11.62 380 SER A CA 1
ATOM 2992 C C . SER A 1 403 ? 10.156 85.496 28.943 1.00 12.75 380 SER A C 1
ATOM 2993 O O . SER A 1 403 ? 9.439 84.504 28.766 1.00 11.01 380 SER A O 1
ATOM 2996 N N . PHE A 1 404 ? 11.419 85.538 28.522 1.00 12.96 381 PHE A N 1
ATOM 2997 C CA . PHE A 1 404 ? 11.995 84.386 27.821 1.00 14.82 381 PHE A CA 1
ATOM 2998 C C . PHE A 1 404 ? 11.978 83.146 28.696 1.00 15.59 381 PHE A C 1
ATOM 2999 O O . PHE A 1 404 ? 11.548 82.086 28.249 1.00 17.31 381 PHE A O 1
ATOM 3007 N N . PHE A 1 405 ? 12.441 83.262 29.934 1.00 16.37 382 PHE A N 1
ATOM 3008 C CA . PHE A 1 405 ? 12.545 82.078 30.785 1.00 17.61 382 PHE A CA 1
ATOM 3009 C C . PHE A 1 405 ? 11.186 81.499 31.191 1.00 18.51 382 PHE A C 1
ATOM 3010 O O . PHE A 1 405 ? 11.042 80.284 31.283 1.00 21.22 382 PHE A O 1
ATOM 3018 N N . GLY A 1 406 ? 10.187 82.362 31.347 1.00 15.68 383 GLY A N 1
ATOM 3019 C CA . GLY A 1 406 ? 8.812 81.916 31.553 1.00 15.91 383 GLY A CA 1
ATOM 3020 C C . GLY A 1 406 ? 8.150 81.325 30.320 1.00 15.05 383 GLY A C 1
ATOM 3021 O O . GLY A 1 406 ? 7.575 80.225 30.373 1.00 16.70 383 GLY A O 1
ATOM 3022 N N . ALA A 1 407 ? 8.212 82.057 29.210 1.00 13.86 384 ALA A N 1
ATOM 3023 C CA . ALA A 1 407 ? 7.509 81.650 27.999 1.00 13.55 384 ALA A CA 1
ATOM 3024 C C . ALA A 1 407 ? 8.156 80.417 27.356 1.00 13.84 384 ALA A C 1
ATOM 3025 O O . ALA A 1 407 ? 7.484 79.666 26.646 1.00 15.01 384 ALA A O 1
ATOM 3027 N N . SER A 1 408 ? 9.452 80.213 27.589 1.00 14.23 385 SER A N 1
ATOM 3028 C CA . SER A 1 408 ? 10.202 79.179 26.871 1.00 15.48 385 SER A CA 1
ATOM 3029 C C . SER A 1 408 ? 9.682 77.769 27.158 1.00 16.58 385 SER A C 1
ATOM 3030 O O . SER A 1 408 ? 9.795 76.892 26.301 1.00 19.53 385 SER A O 1
ATOM 3033 N N . THR A 1 409 ? 9.094 77.551 28.332 1.00 18.32 386 THR A N 1
ATOM 3034 C CA . THR A 1 409 ? 8.621 76.194 28.694 1.00 20.09 386 THR A CA 1
ATOM 3035 C C . THR A 1 409 ? 7.135 75.944 28.416 1.00 21.21 386 THR A C 1
ATOM 3036 O O . THR A 1 409 ? 6.629 74.859 28.717 1.00 22.96 386 THR A O 1
ATOM 3040 N N . ILE A 1 410 ? 6.449 76.913 27.819 1.00 18.66 387 ILE A N 1
ATOM 3041 C CA A ILE A 1 410 ? 5.036 76.709 27.493 0.50 19.25 387 ILE A CA 1
ATOM 3042 C CA B ILE A 1 410 ? 5.037 76.781 27.419 0.50 18.82 387 ILE A CA 1
ATOM 3043 C C . ILE A 1 410 ? 4.896 75.804 26.258 1.00 18.83 387 ILE A C 1
ATOM 3044 O O . ILE A 1 410 ? 5.669 75.883 25.301 1.00 19.82 387 ILE A O 1
ATOM 3053 N N . PHE A 1 411 ? 3.920 74.895 26.323 1.00 19.22 388 PHE A N 1
ATOM 3054 C CA . PHE A 1 411 ? 3.617 74.024 25.189 1.00 17.67 388 PHE A CA 1
ATOM 3055 C C . PHE A 1 411 ? 2.761 74.804 24.220 1.00 17.60 388 PHE A C 1
ATOM 3056 O O . PHE A 1 411 ? 1.677 75.281 24.570 1.00 17.90 388 PHE A O 1
ATOM 3064 N N . LEU A 1 412 ? 3.272 74.957 23.007 1.00 16.00 389 LEU A N 1
ATOM 3065 C CA . LEU A 1 412 ? 2.569 75.676 21.975 1.00 19.02 389 LEU A CA 1
ATOM 3066 C C . LEU A 1 412 ? 1.538 74.756 21.355 1.00 20.60 389 LEU A C 1
ATOM 3067 O O . LEU A 1 412 ? 1.705 73.526 21.330 1.00 20.64 389 LEU A O 1
ATOM 3072 N N . LYS A 1 413 ? 0.486 75.376 20.839 1.00 22.24 390 LYS A N 1
ATOM 3073 C CA . LYS A 1 413 ? -0.564 74.657 20.140 1.00 22.67 390 LYS A CA 1
ATOM 3074 C C . LYS A 1 413 ? -0.213 74.465 18.679 1.00 22.37 390 LYS A C 1
ATOM 3075 O O . LYS A 1 413 ? 0.845 74.896 18.195 1.00 21.73 390 LYS A O 1
ATOM 3081 N N . SER A 1 414 ? -1.094 73.785 17.962 1.00 21.93 391 SER A N 1
ATOM 3082 C CA . SER A 1 414 ? -0.834 73.449 16.579 1.00 21.74 391 SER A CA 1
ATOM 3083 C C . SER A 1 414 ? -0.558 74.685 15.711 1.00 20.96 391 SER A C 1
ATOM 3084 O O . SER A 1 414 ? -1.207 75.722 15.876 1.00 20.68 391 SER A O 1
ATOM 3087 N N . ASN A 1 415 ? 0.404 74.550 14.796 1.00 19.29 392 ASN A N 1
ATOM 3088 C CA . ASN A 1 415 ? 0.826 75.602 13.863 1.00 20.56 392 ASN A CA 1
ATOM 3089 C C . ASN A 1 415 ? 1.258 76.910 14.537 1.00 20.31 392 ASN A C 1
ATOM 3090 O O . ASN A 1 415 ? 1.242 77.983 13.925 1.00 21.21 392 ASN A O 1
ATOM 3095 N N . SER A 1 416 ? 1.669 76.810 15.790 1.00 18.58 393 SER A N 1
ATOM 3096 C CA . SER A 1 416 ? 2.164 77.968 16.511 1.00 18.24 393 SER A CA 1
ATOM 3097 C C . SER A 1 416 ? 3.685 77.993 16.526 1.00 18.84 393 SER A C 1
ATOM 3098 O O . SER A 1 416 ? 4.354 76.947 16.457 1.00 16.81 393 SER A O 1
ATOM 3101 N N . ARG A 1 417 ? 4.227 79.205 16.618 1.00 17.14 394 ARG A N 1
ATOM 3102 C CA . ARG A 1 417 ? 5.660 79.407 16.563 1.00 17.18 394 ARG A CA 1
ATOM 3103 C C . ARG A 1 417 ? 6.153 80.246 17.732 1.00 15.40 394 ARG A C 1
ATOM 3104 O O . ARG A 1 417 ? 5.361 80.821 18.474 1.00 12.54 394 ARG A O 1
ATOM 3112 N N . PHE A 1 418 ? 7.471 80.274 17.874 1.00 13.69 395 PHE A N 1
ATOM 3113 C CA . PHE A 1 418 ? 8.147 80.983 18.951 1.00 13.44 395 PHE A CA 1
ATOM 3114 C C . PHE A 1 418 ? 9.341 81.720 18.354 1.00 12.42 395 PHE A C 1
ATOM 3115 O O . PHE A 1 418 ? 10.034 81.201 17.467 1.00 12.00 395 PHE A O 1
ATOM 3123 N N . ILE A 1 419 ? 9.571 82.934 18.843 1.00 10.83 396 ILE A N 1
ATOM 3124 C CA . ILE A 1 419 ? 10.779 83.674 18.555 1.00 11.32 396 ILE A CA 1
ATOM 3125 C C . ILE A 1 419 ? 11.414 84.110 19.888 1.00 10.58 396 ILE A C 1
ATOM 3126 O O . ILE A 1 419 ? 10.793 84.797 20.701 1.00 11.52 396 ILE A O 1
ATOM 3131 N N . GLY A 1 420 ? 12.632 83.633 20.104 1.00 12.27 397 GLY A N 1
ATOM 3132 C CA . GLY A 1 420 ? 13.487 84.040 21.211 1.00 11.82 397 GLY A CA 1
ATOM 3133 C C . GLY A 1 420 ? 14.928 84.014 20.711 1.00 12.31 397 GLY A C 1
ATOM 3134 O O . GLY A 1 420 ? 15.241 83.355 19.720 1.00 9.90 397 GLY A O 1
ATOM 3135 N N . GLN A 1 421 ? 15.805 84.732 21.401 1.00 10.33 398 GLN A N 1
ATOM 3136 C CA . GLN A 1 421 ? 17.173 84.955 20.925 1.00 10.83 398 GLN A CA 1
ATOM 3137 C C . GLN A 1 421 ? 18.165 84.604 22.037 1.00 10.34 398 GLN A C 1
ATOM 3138 O O . GLN A 1 421 ? 18.896 85.462 22.513 1.00 10.35 398 GLN A O 1
ATOM 3144 N N . PRO A 1 422 ? 18.196 83.332 22.460 1.00 11.42 399 PRO A N 1
ATOM 3145 C CA . PRO A 1 422 ? 19.009 82.973 23.637 1.00 10.86 399 PRO A CA 1
ATOM 3146 C C . PRO A 1 422 ? 20.525 82.970 23.466 1.00 11.65 399 PRO A C 1
ATOM 3147 O O . PRO A 1 422 ? 21.242 83.061 24.470 1.00 11.99 399 PRO A O 1
ATOM 3151 N N . LEU A 1 423 ? 21.016 82.820 22.236 1.00 10.17 400 LEU A N 1
ATOM 3152 C CA . LEU A 1 423 ? 22.463 82.876 21.997 1.00 9.95 400 LEU A CA 1
ATOM 3153 C C . LEU A 1 423 ? 22.948 84.337 21.969 1.00 10.82 400 LEU A C 1
ATOM 3154 O O . LEU A 1 423 ? 23.794 84.741 22.771 1.00 9.82 400 LEU A O 1
ATOM 3159 N N . TRP A 1 424 ? 22.431 85.132 21.037 1.00 10.85 401 TRP A N 1
ATOM 3160 C CA . TRP A 1 424 ? 22.896 86.504 20.931 1.00 9.28 401 TRP A CA 1
ATOM 3161 C C . TRP A 1 424 ? 22.383 87.321 22.120 1.00 9.63 401 TRP A C 1
ATOM 3162 O O . TRP A 1 424 ? 23.159 88.014 22.777 1.00 11.35 401 TRP A O 1
ATOM 3173 N N . GLY A 1 425 ? 21.100 87.177 22.435 1.00 10.38 402 GLY A N 1
ATOM 3174 C CA . GLY A 1 425 ? 20.531 87.735 23.663 1.00 10.30 402 GLY A CA 1
ATOM 3175 C C . GLY A 1 425 ? 20.582 89.241 23.826 1.00 12.20 402 GLY A C 1
ATOM 3176 O O . GLY A 1 425 ? 20.922 89.740 24.899 1.00 13.11 402 GLY A O 1
ATOM 3177 N N . SER A 1 426 ? 20.200 89.957 22.781 1.00 10.41 403 SER A N 1
ATOM 3178 C CA . SER A 1 426 ? 20.269 91.412 22.759 1.00 10.45 403 SER A CA 1
ATOM 3179 C C . SER A 1 426 ? 18.937 92.013 23.183 1.00 10.17 403 SER A C 1
ATOM 3180 O O . SER A 1 426 ? 17.971 91.998 22.414 1.00 11.60 403 SER A O 1
ATOM 3183 N N . ILE A 1 427 ? 18.870 92.537 24.406 1.00 10.16 404 ILE A N 1
ATOM 3184 C CA . ILE A 1 427 ? 17.594 93.042 24.891 1.00 10.40 404 ILE A CA 1
ATOM 3185 C C . ILE A 1 427 ? 17.117 94.207 24.035 1.00 9.54 404 ILE A C 1
ATOM 3186 O O . ILE A 1 427 ? 17.916 95.053 23.616 1.00 9.99 404 ILE A O 1
ATOM 3191 N N . GLY A 1 428 ? 15.803 94.235 23.803 1.00 11.02 405 GLY A N 1
ATOM 3192 C CA . GLY A 1 428 ? 15.168 95.192 22.918 1.00 10.05 405 GLY A CA 1
ATOM 3193 C C . GLY A 1 428 ? 14.847 94.595 21.563 1.00 9.67 405 GLY A C 1
ATOM 3194 O O . GLY A 1 428 ? 13.935 95.053 20.897 1.00 11.19 405 GLY A O 1
ATOM 3195 N N . TYR A 1 429 ? 15.633 93.594 21.155 1.00 10.28 406 TYR A N 1
ATOM 3196 C CA . TYR A 1 429 ? 15.441 92.877 19.901 1.00 9.95 406 TYR A CA 1
ATOM 3197 C C . TYR A 1 429 ? 13.974 92.539 19.622 1.00 8.72 406 TYR A C 1
ATOM 3198 O O . TYR A 1 429 ? 13.490 92.729 18.503 1.00 10.51 406 TYR A O 1
ATOM 3207 N N . THR A 1 430 ? 13.287 92.008 20.633 1.00 9.15 407 THR A N 1
ATOM 3208 C CA . THR A 1 430 ? 11.987 91.375 20.402 1.00 9.61 407 THR A CA 1
ATOM 3209 C C . THR A 1 430 ? 10.871 92.300 19.909 1.00 11.02 407 THR A C 1
ATOM 3210 O O . THR A 1 430 ? 9.944 91.835 19.236 1.00 11.21 407 THR A O 1
ATOM 3214 N N . PHE A 1 431 ? 10.935 93.580 20.250 1.00 9.38 408 PHE A N 1
ATOM 3215 C CA . PHE A 1 431 ? 9.865 94.488 19.868 1.00 10.43 408 PHE A CA 1
ATOM 3216 C C . PHE A 1 431 ? 9.866 94.727 18.350 1.00 10.57 408 PHE A C 1
ATOM 3217 O O . PHE A 1 431 ? 8.913 94.345 17.673 1.00 12.04 408 PHE A O 1
ATOM 3225 N N . PRO A 1 432 ? 10.952 95.288 17.775 1.00 11.30 409 PRO A N 1
ATOM 3226 C CA . PRO A 1 432 ? 10.938 95.352 16.308 1.00 11.65 409 PRO A CA 1
ATOM 3227 C C . PRO A 1 432 ? 10.847 93.969 15.637 1.00 11.52 409 PRO A C 1
ATOM 3228 O O . PRO A 1 432 ? 10.201 93.814 14.591 1.00 11.72 409 PRO A O 1
ATOM 3232 N N . ALA A 1 433 ? 11.509 92.971 16.209 1.00 11.18 410 ALA A N 1
ATOM 3233 C CA . ALA A 1 433 ? 11.487 91.621 15.626 1.00 11.19 410 ALA A CA 1
ATOM 3234 C C . ALA A 1 433 ? 10.059 91.052 15.553 1.00 10.63 410 ALA A C 1
ATOM 3235 O O . ALA A 1 433 ? 9.662 90.468 14.537 1.00 10.80 410 ALA A O 1
ATOM 3237 N N . ALA A 1 434 ? 9.278 91.233 16.619 1.00 11.61 411 ALA A N 1
ATOM 3238 C CA . ALA A 1 434 ? 7.886 90.798 16.627 1.00 11.60 411 ALA A CA 1
ATOM 3239 C C . ALA A 1 434 ? 7.082 91.477 15.527 1.00 11.57 411 ALA A C 1
ATOM 3240 O O . ALA A 1 434 ? 6.237 90.840 14.884 1.00 12.23 411 ALA A O 1
ATOM 3242 N N . LEU A 1 435 ? 7.328 92.767 15.320 1.00 10.89 412 LEU A N 1
ATOM 3243 C CA . LEU A 1 435 ? 6.637 93.523 14.279 1.00 11.96 412 LEU A CA 1
ATOM 3244 C C . LEU A 1 435 ? 7.036 93.005 12.908 1.00 11.19 412 LEU A C 1
ATOM 3245 O O . LEU A 1 435 ? 6.186 92.843 12.032 1.00 12.82 412 LEU A O 1
ATOM 3250 N N . GLY A 1 436 ? 8.326 92.760 12.712 1.00 10.67 413 GLY A N 1
ATOM 3251 C CA . GLY A 1 436 ? 8.810 92.224 11.431 1.00 9.69 413 GLY A CA 1
ATOM 3252 C C . GLY A 1 436 ? 8.203 90.872 11.086 1.00 12.09 413 GLY A C 1
ATOM 3253 O O . GLY A 1 436 ? 7.764 90.631 9.959 1.00 11.81 413 GLY A O 1
ATOM 3254 N N . SER A 1 437 ? 8.196 89.984 12.065 1.00 11.80 414 SER A N 1
ATOM 3255 C CA . SER A 1 437 ? 7.605 88.663 11.922 1.00 11.79 414 SER A CA 1
ATOM 3256 C C . SER A 1 437 ? 6.092 88.771 11.662 1.00 12.69 414 SER A C 1
ATOM 3257 O O . SER A 1 437 ? 5.552 88.053 10.820 1.00 12.28 414 SER A O 1
ATOM 3260 N N . GLN A 1 438 ? 5.418 89.677 12.362 1.00 11.62 415 GLN A N 1
ATOM 3261 C CA . GLN A 1 438 ? 3.981 89.909 12.153 1.00 13.14 415 GLN A CA 1
ATOM 3262 C C . GLN A 1 438 ? 3.654 90.381 10.740 1.00 13.62 415 GLN A C 1
ATOM 3263 O O . GLN A 1 438 ? 2.629 89.976 10.180 1.00 13.21 415 GLN A O 1
ATOM 3269 N N . ILE A 1 439 ? 4.510 91.242 10.180 1.00 12.53 416 ILE A N 1
ATOM 3270 C CA . ILE A 1 439 ? 4.401 91.706 8.792 1.00 13.46 416 ILE A CA 1
ATOM 3271 C C . ILE A 1 439 ? 4.618 90.526 7.838 1.00 13.98 416 ILE A C 1
ATOM 3272 O O . ILE A 1 439 ? 3.899 90.381 6.837 1.00 14.52 416 ILE A O 1
ATOM 3277 N N . ALA A 1 440 ? 5.592 89.676 8.173 1.00 13.56 417 ALA A N 1
ATOM 3278 C CA . ALA A 1 440 ? 5.933 88.503 7.354 1.00 13.24 417 ALA A CA 1
ATOM 3279 C C . ALA A 1 440 ? 4.766 87.510 7.200 1.00 14.62 417 ALA A C 1
ATOM 3280 O O . ALA A 1 440 ? 4.564 86.953 6.118 1.00 16.57 417 ALA A O 1
ATOM 3282 N N . ASP A 1 441 ? 4.036 87.260 8.288 1.00 14.28 418 ASP A N 1
ATOM 3283 C CA . ASP A 1 441 ? 2.865 86.381 8.269 1.00 15.88 418 ASP A CA 1
ATOM 3284 C C . ASP A 1 441 ? 1.707 87.047 9.000 1.00 16.57 418 ASP A C 1
ATOM 3285 O O . ASP A 1 441 ? 1.517 86.859 10.209 1.00 16.15 418 ASP A O 1
ATOM 3290 N N . LYS A 1 442 ? 0.904 87.792 8.240 1.00 18.45 419 LYS A N 1
ATOM 3291 C CA . LYS A 1 442 ? -0.211 88.524 8.831 1.00 19.78 419 LYS A CA 1
ATOM 3292 C C . LYS A 1 442 ? -1.353 87.606 9.278 1.00 19.64 419 LYS A C 1
ATOM 3293 O O . LYS A 1 442 ? -2.262 88.053 9.968 1.00 20.55 419 LYS A O 1
ATOM 3299 N N . GLU A 1 443 ? -1.288 86.328 8.915 1.00 19.37 420 GLU A N 1
ATOM 3300 C CA . GLU A 1 443 ? -2.271 85.338 9.355 1.00 20.69 420 GLU A CA 1
ATOM 3301 C C . GLU A 1 443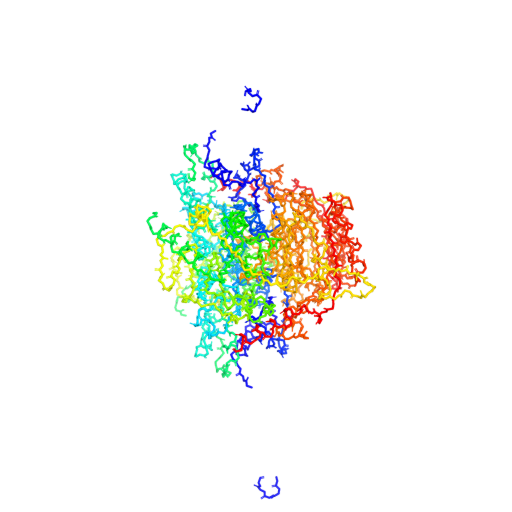 ? -1.927 84.672 10.690 1.00 19.82 420 GLU A C 1
ATOM 3302 O O . GLU A 1 443 ? -2.750 83.928 11.240 1.00 21.04 420 GLU A O 1
ATOM 3308 N N . SER A 1 444 ? -0.726 84.926 11.217 1.00 17.62 421 SER A N 1
ATOM 3309 C CA . SER A 1 444 ? -0.304 84.344 12.492 1.00 16.77 421 SER A CA 1
ATOM 3310 C C . SER A 1 444 ? -0.279 85.464 13.520 1.00 15.95 421 SER A C 1
ATOM 3311 O O . SER A 1 444 ? 0.543 86.365 13.412 1.00 17.20 421 SER A O 1
ATOM 3314 N N . ARG A 1 445 ? -1.196 85.417 14.488 1.00 16.75 422 ARG A N 1
ATOM 3315 C CA . ARG A 1 445 ? -1.315 86.470 15.507 1.00 15.56 422 ARG A CA 1
ATOM 3316 C C . ARG A 1 445 ? -0.103 86.410 16.423 1.00 13.65 422 ARG A C 1
ATOM 3317 O O . ARG A 1 445 ? 0.134 85.402 17.074 1.00 13.38 422 ARG A O 1
ATOM 3325 N N . HIS A 1 446 ? 0.626 87.517 16.485 1.00 14.00 423 HIS A N 1
ATOM 3326 C CA . HIS A 1 446 ? 1.796 87.630 17.338 1.00 14.00 423 HIS A CA 1
ATOM 3327 C C . HIS A 1 446 ? 1.463 88.150 18.726 1.00 13.95 423 HIS A C 1
ATOM 3328 O O . HIS A 1 446 ? 0.772 89.175 18.876 1.00 15.00 423 HIS A O 1
ATOM 3335 N N . LEU A 1 447 ? 1.966 87.424 19.714 1.00 13.68 424 LEU A N 1
ATOM 3336 C CA . LEU A 1 447 ? 1.904 87.785 21.113 1.00 13.36 424 LEU A CA 1
ATOM 3337 C C . LEU A 1 447 ? 3.334 88.052 21.582 1.00 13.09 424 LEU A C 1
ATOM 3338 O O . LEU A 1 447 ? 4.174 87.151 21.555 1.00 13.17 424 LEU A O 1
ATOM 3343 N N . LEU A 1 448 ? 3.601 89.303 21.969 1.00 12.22 425 LEU A N 1
ATOM 3344 C CA . LEU A 1 448 ? 4.913 89.737 22.469 1.00 12.40 425 LEU A CA 1
ATOM 3345 C C . LEU A 1 448 ? 4.931 89.876 23.981 1.00 12.08 425 LEU A C 1
ATOM 3346 O O . LEU A 1 448 ? 4.068 90.532 24.551 1.00 13.51 425 LEU A O 1
ATOM 3351 N N . PHE A 1 449 ? 5.949 89.287 24.598 1.00 11.82 426 PHE A N 1
ATOM 3352 C CA . PHE A 1 449 ? 6.237 89.476 25.999 1.00 12.36 426 PHE A CA 1
ATOM 3353 C C . PHE A 1 449 ? 7.616 90.104 26.104 1.00 12.82 426 PHE A C 1
ATOM 3354 O O . PHE A 1 449 ? 8.626 89.462 25.788 1.00 12.60 426 PHE A O 1
ATOM 3362 N N . ILE A 1 450 ? 7.634 91.362 26.529 1.00 13.41 427 ILE A N 1
ATOM 3363 C CA . ILE A 1 450 ? 8.861 92.142 26.648 1.00 12.07 427 ILE A CA 1
ATOM 3364 C C . ILE A 1 450 ? 8.897 92.867 27.997 1.00 12.30 427 ILE A C 1
ATOM 3365 O O . ILE A 1 450 ? 7.873 93.359 28.476 1.00 11.56 427 ILE A O 1
ATOM 3370 N N . GLY A 1 451 ? 10.072 92.905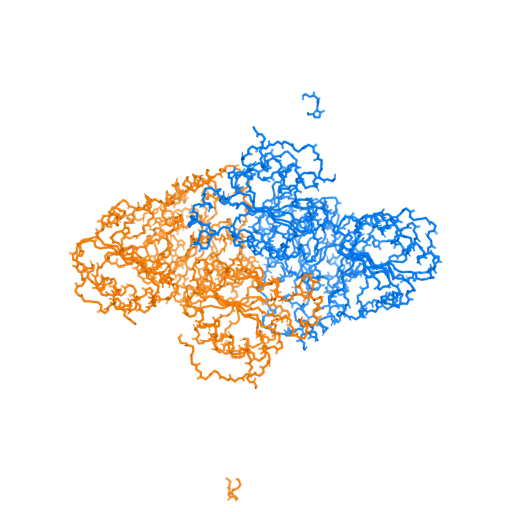 28.620 1.00 12.07 428 GLY A N 1
ATOM 3371 C CA . GLY A 1 451 ? 10.244 93.581 29.884 1.00 11.59 428 GLY A CA 1
ATOM 3372 C C . GLY A 1 451 ? 10.273 95.096 29.722 1.00 11.00 428 GLY A C 1
ATOM 3373 O O . GLY A 1 451 ? 10.569 95.625 28.647 1.00 11.41 428 GLY A O 1
ATOM 3374 N N . ASP A 1 452 ? 9.955 95.799 30.803 1.00 11.53 429 ASP A N 1
ATOM 3375 C CA . ASP A 1 452 ? 10.099 97.242 30.848 1.00 11.72 429 ASP A CA 1
ATOM 3376 C C . ASP A 1 452 ? 11.499 97.734 30.452 1.00 11.14 429 ASP A C 1
ATOM 3377 O O . ASP A 1 452 ? 11.631 98.641 29.631 1.00 13.00 429 ASP A O 1
ATOM 3382 N N . GLY A 1 453 ? 12.528 97.101 30.988 1.00 10.80 430 GLY A N 1
ATOM 3383 C CA . GLY A 1 453 ? 13.898 97.524 30.739 1.00 11.54 430 GLY A CA 1
ATOM 3384 C C . GLY A 1 453 ? 14.290 97.345 29.291 1.00 10.76 430 GLY A C 1
ATOM 3385 O O . GLY A 1 453 ? 15.011 98.172 28.742 1.00 13.17 430 GLY A O 1
ATOM 3386 N N . SER A 1 454 ? 13.809 96.255 28.682 1.00 10.10 431 SER A N 1
ATOM 3387 C CA . SER A 1 454 ? 14.116 95.925 27.284 1.00 11.62 431 SER A CA 1
ATOM 3388 C C . SER A 1 454 ? 13.336 96.784 26.311 1.00 12.31 431 SER A C 1
ATOM 3389 O O . SER A 1 454 ? 13.875 97.222 25.286 1.00 10.45 431 SER A O 1
ATOM 3392 N N . LEU A 1 455 ? 12.060 97.041 26.612 1.00 10.61 432 LEU A N 1
ATOM 3393 C CA . LEU A 1 455 ? 11.252 97.947 25.769 1.00 11.58 432 LEU A CA 1
ATOM 3394 C C . LEU A 1 455 ? 11.911 99.317 25.603 1.00 10.47 432 LEU A C 1
ATOM 3395 O O . LEU A 1 455 ? 11.842 99.905 24.545 1.00 11.76 432 LEU A O 1
ATOM 3400 N N . GLN A 1 456 ? 12.578 99.800 26.651 1.00 10.70 433 GLN A N 1
ATOM 3401 C CA . GLN A 1 456 ? 13.174 101.120 26.619 1.00 10.37 433 GLN A CA 1
ATOM 3402 C C . GLN A 1 456 ? 14.278 101.254 25.544 1.00 10.39 433 GLN A C 1
ATOM 3403 O O . GLN A 1 456 ? 14.560 102.353 25.079 1.00 10.73 433 GLN A O 1
ATOM 3409 N N . LEU A 1 457 ? 14.872 100.142 25.125 1.00 8.47 434 LEU A N 1
ATOM 3410 C CA . LEU A 1 457 ? 15.914 100.196 24.088 1.00 10.00 434 LEU A CA 1
ATOM 3411 C C . LEU A 1 457 ? 15.378 100.428 22.670 1.00 9.18 434 LEU A C 1
ATOM 3412 O O . LEU A 1 457 ? 16.099 100.959 21.816 1.00 12.13 434 LEU A O 1
ATOM 3417 N N . THR A 1 458 ? 14.133 100.015 22.407 1.00 10.17 435 THR A N 1
ATOM 3418 C CA . THR A 1 458 ? 13.606 99.948 21.024 1.00 10.84 435 THR A CA 1
ATOM 3419 C C . THR A 1 458 ? 12.163 100.473 20.856 1.00 11.13 435 THR A C 1
ATOM 3420 O O . THR A 1 458 ? 11.545 100.282 19.798 1.00 10.98 435 THR A O 1
ATOM 3424 N N . VAL A 1 459 ? 11.677 101.210 21.858 1.00 12.77 436 VAL A N 1
ATOM 3425 C CA . VAL A 1 459 ? 10.305 101.711 21.912 1.00 11.86 436 VAL A CA 1
ATOM 3426 C C . VAL A 1 459 ? 9.843 102.501 20.680 1.00 13.20 436 VAL A C 1
ATOM 3427 O O . VAL A 1 459 ? 8.660 102.485 20.351 1.00 12.88 436 VAL A O 1
ATOM 3431 N N . GLN A 1 460 ? 10.763 103.163 19.974 1.00 9.88 437 GLN A N 1
ATOM 3432 C CA . GLN A 1 460 ? 10.367 104.081 18.897 1.00 11.76 437 GLN A CA 1
ATOM 3433 C C . GLN A 1 460 ? 9.693 103.407 17.707 1.00 12.37 437 GLN A C 1
ATOM 3434 O O . GLN A 1 460 ? 9.046 104.105 16.906 1.00 13.50 437 GLN A O 1
ATOM 3440 N N . GLU A 1 461 ? 9.785 102.077 17.580 1.00 12.72 438 GLU A N 1
ATOM 3441 C CA . GLU A 1 461 ? 9.067 101.396 16.478 1.00 12.90 438 GLU A CA 1
ATOM 3442 C C . GLU A 1 461 ? 7.554 101.278 16.729 1.00 11.96 438 GLU A C 1
ATOM 3443 O O . GLU A 1 461 ? 6.812 100.773 15.885 1.00 13.88 438 GLU A O 1
ATOM 3449 N N . LEU A 1 462 ? 7.094 101.740 17.889 1.00 14.04 439 LEU A N 1
ATOM 3450 C CA . LEU A 1 462 ? 5.663 101.938 18.116 1.00 14.54 439 LEU A CA 1
ATOM 3451 C C . LEU A 1 462 ? 5.044 102.768 16.969 1.00 13.05 439 LEU A C 1
ATOM 3452 O O . LEU A 1 462 ? 3.951 102.457 16.507 1.00 14.14 439 LEU A O 1
ATOM 3457 N N . GLY A 1 463 ? 5.741 103.797 16.482 1.00 10.87 440 GLY A N 1
ATOM 3458 C CA . GLY A 1 463 ? 5.243 104.601 15.364 1.00 12.16 440 GLY A CA 1
ATOM 3459 C C . GLY A 1 463 ? 4.939 103.773 14.125 1.00 12.75 440 GLY A C 1
ATOM 3460 O O . GLY A 1 463 ? 3.863 103.878 13.534 1.00 12.88 440 GLY A O 1
ATOM 3461 N N . LEU A 1 464 ? 5.903 102.945 13.731 1.00 12.02 441 LEU A N 1
ATOM 3462 C CA . LEU A 1 464 ? 5.732 102.021 12.622 1.00 11.93 441 LEU A CA 1
ATOM 3463 C C . LEU A 1 464 ? 4.525 101.105 12.810 1.00 11.86 441 LEU A C 1
ATOM 3464 O O . LEU A 1 464 ? 3.756 100.889 11.878 1.00 13.97 441 LEU A O 1
ATOM 3469 N N . SER A 1 465 ? 4.364 100.554 14.010 1.00 10.69 442 SER A N 1
ATOM 3470 C CA . SER A 1 465 ? 3.282 99.600 14.255 1.00 12.32 442 SER A CA 1
ATOM 3471 C C . SER A 1 465 ? 1.919 100.259 14.006 1.00 13.94 442 SER A C 1
ATOM 3472 O O . SER A 1 465 ? 0.997 99.620 13.506 1.00 14.31 442 SER A O 1
ATOM 3475 N N . ILE A 1 466 ? 1.829 101.539 14.333 1.00 13.47 443 ILE A N 1
ATOM 3476 C CA . ILE A 1 466 ? 0.599 102.316 14.195 1.00 14.24 443 ILE A CA 1
ATOM 3477 C C . ILE A 1 466 ? 0.359 102.631 12.729 1.00 14.76 443 ILE A C 1
ATOM 3478 O O . ILE A 1 466 ? -0.737 102.366 12.196 1.00 16.07 443 ILE A O 1
ATOM 3483 N N . ARG A 1 467 ? 1.389 103.147 12.062 1.00 14.95 444 ARG A N 1
ATOM 3484 C CA . ARG A 1 467 ? 1.306 103.465 10.638 1.00 14.87 444 ARG A CA 1
ATOM 3485 C C . ARG A 1 467 ? 0.934 102.251 9.789 1.00 14.92 444 ARG A C 1
ATOM 3486 O O . ARG A 1 467 ? 0.101 102.363 8.889 1.00 14.93 444 ARG A O 1
ATOM 3494 N N . GLU A 1 468 ? 1.570 101.113 10.054 1.00 14.20 445 GLU A N 1
ATOM 3495 C CA . GLU A 1 468 ? 1.343 99.880 9.286 1.00 14.26 445 GLU A CA 1
ATOM 3496 C C . GLU A 1 468 ? 0.078 99.118 9.691 1.00 13.95 445 GLU A C 1
ATOM 3497 O O . GLU A 1 468 ? -0.272 98.100 9.066 1.00 15.07 445 GLU A O 1
ATOM 3503 N N . LYS A 1 469 ? -0.599 99.592 10.738 1.00 15.24 446 LYS A N 1
ATOM 3504 C CA . LYS A 1 469 ? -1.849 99.004 11.214 1.00 16.09 446 LYS A CA 1
ATOM 3505 C C . LYS A 1 469 ? -1.712 97.528 11.585 1.00 15.76 446 LYS A C 1
ATOM 3506 O O . LYS A 1 469 ? -2.566 96.695 11.280 1.00 14.77 446 LYS A O 1
ATOM 3512 N N . LEU A 1 470 ? -0.619 97.222 12.280 1.00 14.74 447 LEU A N 1
ATOM 3513 C CA . LEU A 1 470 ? -0.343 95.872 12.735 1.00 14.75 447 LEU A CA 1
ATOM 3514 C C . LEU A 1 470 ? -1.183 95.603 13.966 1.00 15.32 447 LEU A C 1
ATOM 3515 O O . LEU A 1 470 ? -1.405 96.507 14.774 1.00 14.96 447 LEU A O 1
ATOM 3520 N N . ASN A 1 471 ? -1.621 94.358 14.123 1.00 14.17 448 ASN A N 1
ATOM 3521 C CA . ASN A 1 471 ? -2.516 93.991 15.207 1.00 15.11 448 ASN A CA 1
ATOM 3522 C C . ASN A 1 471 ? -1.959 92.968 16.201 1.00 15.33 448 ASN A C 1
ATOM 3523 O O . ASN A 1 471 ? -2.688 92.094 16.646 1.00 15.99 448 ASN A O 1
ATOM 3528 N N . PRO A 1 472 ? -0.680 93.101 16.597 1.00 14.21 449 PRO A N 1
ATOM 3529 C CA . PRO A 1 472 ? -0.175 92.137 17.567 1.00 14.00 449 PRO A CA 1
ATOM 3530 C C . PRO A 1 472 ? -0.756 92.400 18.952 1.00 13.53 449 PRO A C 1
ATOM 3531 O O . PRO A 1 472 ? -1.333 93.462 19.184 1.00 15.68 449 PRO A O 1
ATOM 3535 N N . ILE A 1 473 ? -0.570 91.448 19.859 1.00 13.21 450 ILE A N 1
ATOM 3536 C CA . ILE A 1 473 ? -0.941 91.605 21.257 1.00 14.31 450 ILE A CA 1
ATOM 3537 C C . ILE A 1 473 ? 0.376 91.713 22.038 1.00 14.89 450 ILE A C 1
ATOM 3538 O O . ILE A 1 473 ? 1.158 90.758 22.088 1.00 15.51 450 ILE A O 1
ATOM 3543 N N . CYS A 1 474 ? 0.627 92.891 22.603 1.00 12.87 451 CYS A N 1
ATOM 3544 C CA . CYS A 1 474 ? 1.894 93.198 23.246 1.00 14.08 451 CYS A CA 1
ATOM 3545 C C . CYS A 1 474 ? 1.699 93.297 24.743 1.00 13.95 451 CYS A C 1
ATOM 3546 O O . CYS A 1 474 ? 0.845 94.062 25.203 1.00 15.80 451 CYS A O 1
ATOM 3549 N N . PHE A 1 475 ? 2.479 92.516 25.481 1.00 14.57 452 PHE A N 1
ATOM 3550 C CA . PHE A 1 475 ? 2.490 92.513 26.947 1.00 14.53 452 PHE A CA 1
ATOM 3551 C C . PHE A 1 475 ? 3.809 93.094 27.436 1.00 14.83 452 PHE A C 1
ATOM 3552 O O . PHE A 1 475 ? 4.870 92.542 27.142 1.00 14.81 452 PHE A O 1
ATOM 3560 N N . ILE A 1 476 ? 3.735 94.192 28.181 1.00 12.74 453 ILE A N 1
ATOM 3561 C CA . ILE A 1 476 ? 4.925 94.853 28.746 1.00 14.40 453 ILE A CA 1
ATOM 3562 C C . ILE A 1 476 ? 4.991 94.490 30.230 1.00 14.54 453 ILE A C 1
ATOM 3563 O O . ILE A 1 476 ? 4.076 94.827 30.997 1.00 15.20 453 ILE A O 1
ATOM 3568 N N . ILE A 1 477 ? 6.060 93.802 30.639 1.00 14.25 454 ILE A N 1
ATOM 3569 C CA . ILE A 1 477 ? 6.202 93.396 32.033 1.00 14.30 454 ILE A CA 1
ATOM 3570 C C . ILE A 1 477 ? 6.866 94.507 32.846 1.00 14.65 454 ILE A C 1
ATOM 3571 O O . ILE A 1 477 ? 8.072 94.656 32.858 1.00 15.88 454 ILE A O 1
ATOM 3576 N N . ASN A 1 478 ? 6.037 95.291 33.526 1.00 13.89 455 ASN A N 1
ATOM 3577 C CA . ASN A 1 478 ? 6.541 96.342 34.377 1.00 12.98 455 ASN A CA 1
ATOM 3578 C C . ASN A 1 478 ? 6.805 95.754 35.760 1.00 14.16 455 ASN A C 1
ATOM 3579 O O . ASN A 1 478 ? 5.875 95.596 36.565 1.00 15.55 455 ASN A O 1
ATOM 3584 N N . ASN A 1 479 ? 8.066 95.422 36.025 1.00 13.18 456 ASN A N 1
ATOM 3585 C CA . ASN A 1 479 ? 8.504 94.978 37.351 1.00 12.22 456 ASN A CA 1
ATOM 3586 C C . ASN A 1 479 ? 9.557 95.930 37.942 1.00 10.80 456 ASN A C 1
ATOM 3587 O O . ASN A 1 479 ? 10.397 95.521 38.745 1.00 12.17 456 ASN A O 1
ATOM 3592 N N . ASP A 1 480 ? 9.479 97.194 37.541 1.00 13.88 457 ASP A N 1
ATOM 3593 C CA . ASP A 1 480 ? 10.295 98.251 38.120 1.00 13.02 457 ASP A CA 1
ATOM 3594 C C . ASP A 1 480 ? 11.796 97.955 37.978 1.00 12.36 457 ASP A C 1
ATOM 3595 O O . ASP A 1 480 ? 12.557 98.085 38.946 1.00 12.39 457 ASP A O 1
ATOM 3600 N N . GLY A 1 481 ? 12.220 97.603 36.756 1.00 13.07 458 GLY A N 1
ATOM 3601 C CA . GLY A 1 481 ? 13.647 97.409 36.431 1.00 12.65 458 GLY A CA 1
ATOM 3602 C C . GLY A 1 481 ? 14.055 96.049 35.873 1.00 11.88 458 GLY A C 1
ATOM 3603 O O . GLY A 1 481 ? 13.224 95.314 35.318 1.00 10.95 458 GLY A O 1
ATOM 3604 N N . TYR A 1 482 ? 15.333 95.712 36.063 1.00 11.95 459 TYR A N 1
ATOM 3605 C CA . TYR A 1 482 ? 15.966 94.561 35.414 1.00 12.76 459 TYR A CA 1
ATOM 3606 C C . TYR A 1 482 ? 15.960 93.362 36.352 1.00 11.76 459 TYR A C 1
ATOM 3607 O O . TYR A 1 482 ? 16.952 93.086 37.049 1.00 12.79 459 TYR A O 1
ATOM 3616 N N . THR A 1 483 ? 14.849 92.637 36.381 1.00 12.69 460 THR A N 1
ATOM 3617 C CA . THR A 1 483 ? 14.684 91.535 37.334 1.00 14.27 460 THR A CA 1
ATOM 3618 C C . THR A 1 483 ? 15.646 90.387 37.060 1.00 14.00 460 THR A C 1
ATOM 3619 O O . THR A 1 483 ? 16.225 89.841 37.985 1.00 14.78 460 THR A O 1
ATOM 3623 N N . VAL A 1 484 ? 15.837 90.014 35.796 1.00 13.90 461 VAL A N 1
ATOM 3624 C CA . VAL A 1 484 ? 16.826 88.979 35.487 1.00 15.73 461 VAL A CA 1
ATOM 3625 C C . VAL A 1 484 ? 18.216 89.364 36.013 1.00 16.44 461 VAL A C 1
ATOM 3626 O O . VAL A 1 484 ? 18.923 88.520 36.564 1.00 17.00 461 VAL A O 1
ATOM 3630 N N . GLU A 1 485 ? 18.587 90.639 35.887 1.00 15.22 462 GLU A N 1
ATOM 3631 C CA . GLU A 1 485 ? 19.883 91.100 36.403 1.00 17.32 462 GLU A CA 1
ATOM 3632 C C . GLU A 1 485 ? 19.940 91.025 37.928 1.00 16.14 462 GLU A C 1
ATOM 3633 O O . GLU A 1 485 ? 20.954 90.588 38.502 1.00 17.03 462 GLU A O 1
ATOM 3639 N N . ARG A 1 486 ? 18.849 91.419 38.586 1.00 16.91 463 ARG A N 1
ATOM 3640 C CA . ARG A 1 486 ? 18.751 91.334 40.052 1.00 16.79 463 ARG A CA 1
ATOM 3641 C C . ARG A 1 486 ? 18.946 89.900 40.540 1.00 17.78 463 ARG A C 1
ATOM 3642 O O . ARG A 1 486 ? 19.541 89.671 41.589 1.00 19.13 463 ARG A O 1
ATOM 3650 N N . GLU A 1 487 ? 18.443 88.943 39.767 1.00 18.39 464 GLU A N 1
ATOM 3651 C CA . GLU A 1 487 ? 18.586 87.512 40.071 1.00 19.29 464 GLU A CA 1
ATOM 3652 C C . GLU A 1 487 ? 20.013 86.988 39.926 1.00 19.51 464 GLU A C 1
ATOM 3653 O O . GLU A 1 487 ? 20.402 86.043 40.623 1.00 23.16 464 GLU A O 1
ATOM 3659 N N . ILE A 1 488 ? 20.785 87.575 39.013 1.00 18.93 465 ILE A N 1
ATOM 3660 C CA . ILE A 1 488 ? 22.177 87.167 38.794 1.00 18.53 465 ILE A CA 1
ATOM 3661 C C . ILE A 1 488 ? 23.086 87.829 39.827 1.00 18.76 465 ILE A C 1
ATOM 3662 O O . ILE A 1 488 ? 23.871 87.149 40.503 1.00 16.62 465 ILE A O 1
ATOM 3667 N N . HIS A 1 489 ? 22.949 89.146 39.971 1.00 19.05 466 HIS A N 1
ATOM 3668 C CA . HIS A 1 489 ? 23.854 89.932 40.814 1.00 19.36 466 HIS A CA 1
ATOM 3669 C C . HIS A 1 489 ? 23.297 91.311 41.176 1.00 19.16 466 HIS A C 1
ATOM 3670 O O . HIS A 1 489 ? 22.806 92.039 40.311 1.00 17.70 466 HIS A O 1
ATOM 3677 N N . GLY A 1 490 ? 23.404 91.679 42.456 1.00 19.07 467 GLY A N 1
ATOM 3678 C CA . GLY A 1 490 ? 23.051 93.031 42.913 1.00 18.78 467 GLY A CA 1
ATOM 3679 C C . GLY A 1 490 ? 21.564 93.339 42.922 1.00 18.54 467 GLY A C 1
ATOM 3680 O O . GLY A 1 490 ? 21.133 94.333 42.354 1.00 17.42 467 GLY A O 1
ATOM 3681 N N . PRO A 1 491 ? 20.764 92.493 43.597 1.00 18.94 468 PRO A N 1
ATOM 3682 C CA . PRO A 1 491 ? 19.311 92.632 43.582 1.00 19.65 468 PRO A CA 1
ATOM 3683 C C . PRO A 1 491 ? 18.799 93.997 44.030 1.00 17.99 468 PRO A C 1
ATOM 3684 O O . PRO A 1 491 ? 17.738 94.414 43.581 1.00 19.33 468 PRO A O 1
ATOM 3688 N N . THR A 1 492 ? 19.524 94.678 44.918 1.00 19.19 469 THR A N 1
ATOM 3689 C CA . THR A 1 492 ? 19.112 96.011 45.359 1.00 19.06 469 THR A CA 1
ATOM 3690 C C . THR A 1 492 ? 20.093 97.115 44.954 1.00 19.12 469 THR A C 1
ATOM 3691 O O . THR A 1 492 ? 20.041 98.210 45.504 1.00 19.37 469 THR A O 1
ATOM 3695 N N . GLN A 1 493 ? 20.962 96.842 43.976 1.00 17.46 470 GLN A N 1
ATOM 3696 C CA . GLN A 1 493 ? 21.898 97.840 43.466 1.00 17.59 470 GLN A CA 1
ATOM 3697 C C . GLN A 1 493 ? 21.183 98.784 42.497 1.00 17.06 470 GLN A C 1
ATOM 3698 O O . GLN A 1 493 ? 20.352 98.348 41.694 1.00 15.72 470 GLN A O 1
ATOM 3704 N N . SER A 1 494 ? 21.526 100.068 42.558 1.00 16.02 471 SER A N 1
ATOM 3705 C CA . SER A 1 494 ? 20.814 101.108 41.812 1.00 16.46 471 SER A CA 1
ATOM 3706 C C . SER A 1 494 ? 20.900 100.951 40.287 1.00 14.83 471 SER A C 1
ATOM 3707 O O . SER A 1 494 ? 20.052 101.458 39.556 1.00 15.07 471 SER A O 1
ATOM 3710 N N . TYR A 1 495 ? 21.929 100.262 39.809 1.00 14.36 472 TYR A N 1
ATOM 3711 C CA . TYR A 1 495 ? 22.079 100.075 38.374 1.00 13.80 472 TYR A CA 1
ATOM 3712 C C . TYR A 1 495 ? 21.028 99.136 37.786 1.00 13.52 472 TYR A C 1
ATOM 3713 O O . TYR A 1 495 ? 20.897 99.057 36.562 1.00 14.13 472 TYR A O 1
ATOM 3722 N N . ASN A 1 496 ? 20.296 98.406 38.636 1.00 13.57 473 ASN A N 1
ATOM 3723 C CA . ASN A 1 496 ? 19.223 97.519 38.166 1.00 14.15 473 ASN A CA 1
ATOM 3724 C C . ASN A 1 496 ? 17.877 98.229 38.126 1.00 14.81 473 ASN A C 1
ATOM 3725 O O . ASN A 1 496 ? 16.877 97.682 37.647 1.00 14.52 473 ASN A O 1
ATOM 3730 N N . ASP A 1 497 ? 17.874 99.470 38.613 1.00 13.10 474 ASP A N 1
ATOM 3731 C CA . ASP A 1 497 ? 16.722 100.354 38.500 1.00 14.10 474 ASP A CA 1
ATOM 3732 C C . ASP A 1 497 ? 16.733 101.089 37.157 1.00 12.90 474 ASP A C 1
ATOM 3733 O O . ASP A 1 497 ? 17.804 101.421 36.632 1.00 14.08 474 ASP A O 1
ATOM 3738 N N . ILE A 1 498 ? 15.545 101.358 36.626 1.00 13.91 475 ILE A N 1
ATOM 3739 C CA . ILE A 1 498 ? 15.361 102.188 35.435 1.00 13.82 475 ILE A CA 1
ATOM 3740 C C . ILE A 1 498 ? 14.297 103.252 35.693 1.00 14.83 475 ILE A C 1
ATOM 3741 O O . ILE A 1 498 ? 13.460 103.090 36.595 1.00 14.89 475 ILE A O 1
ATOM 3746 N N . PRO A 1 499 ? 14.316 104.342 34.922 1.00 14.31 476 PRO A N 1
ATOM 3747 C CA . PRO A 1 499 ? 13.238 105.330 35.050 1.00 15.76 476 PRO A CA 1
ATOM 3748 C C . PRO A 1 499 ? 11.886 104.696 34.695 1.00 16.43 476 PRO A C 1
ATOM 3749 O O . PRO A 1 499 ? 11.790 104.012 33.674 1.00 15.29 476 PRO A O 1
ATOM 3753 N N . MET A 1 500 ? 10.858 104.852 35.535 1.00 16.16 477 MET A N 1
ATOM 3754 C CA . MET A 1 500 ? 9.575 104.229 35.209 1.00 16.58 477 MET A CA 1
ATOM 3755 C C . MET A 1 500 ? 8.748 105.129 34.296 1.00 16.75 477 MET A C 1
ATOM 3756 O O . MET A 1 500 ? 8.332 106.236 34.667 1.00 17.74 477 MET A O 1
ATOM 3761 N N . TRP A 1 501 ? 8.508 104.639 33.096 1.00 13.97 478 TRP A N 1
ATOM 3762 C CA . TRP A 1 501 ? 7.587 105.282 32.180 1.00 13.79 478 TRP A CA 1
ATOM 3763 C C . TRP A 1 501 ? 6.151 104.853 32.479 1.00 13.38 478 TRP A C 1
ATOM 3764 O O . TRP A 1 501 ? 5.918 103.842 33.141 1.00 15.21 478 TRP A O 1
ATOM 3775 N N . ASN A 1 502 ? 5.203 105.625 31.959 1.00 14.25 479 ASN A N 1
ATOM 3776 C CA . ASN A 1 502 ? 3.792 105.234 31.936 1.00 14.80 479 ASN A CA 1
ATOM 3777 C C . ASN A 1 502 ? 3.534 104.410 30.685 1.00 13.73 479 ASN A C 1
ATOM 3778 O O . ASN A 1 502 ? 3.036 104.920 29.683 1.00 13.40 479 ASN A O 1
ATOM 3783 N N . TYR A 1 503 ? 3.890 103.128 30.766 1.00 13.43 480 TYR A N 1
ATOM 3784 C CA . TYR A 1 503 ? 3.959 102.243 29.581 1.00 14.12 480 TYR A CA 1
ATOM 3785 C C . TYR A 1 503 ? 2.632 102.170 28.834 1.00 14.46 480 TYR A C 1
ATOM 3786 O O . TYR A 1 503 ? 2.617 102.188 27.622 1.00 14.08 480 TYR A O 1
ATOM 3795 N N . SER A 1 504 ? 1.517 102.125 29.563 1.00 15.21 481 SER A N 1
ATOM 3796 C CA . SER A 1 504 ? 0.203 101.986 28.927 1.00 15.97 481 SER A CA 1
ATOM 3797 C C . SER A 1 504 ? -0.187 103.202 28.065 1.00 16.78 481 SER A C 1
ATOM 3798 O O . SER A 1 504 ? -1.033 103.094 27.167 1.00 20.17 481 SER A O 1
ATOM 3801 N N . LYS A 1 505 ? 0.447 104.345 28.323 1.00 16.02 482 LYS A N 1
ATOM 3802 C CA . LYS A 1 505 ? 0.153 105.585 27.617 1.00 17.62 482 LYS A CA 1
ATOM 3803 C C . LYS A 1 505 ? 1.038 105.823 26.388 1.00 15.94 482 LYS A C 1
ATOM 3804 O O . LYS A 1 505 ? 0.850 106.805 25.668 1.00 16.21 482 LYS A O 1
ATOM 3810 N N . LEU A 1 506 ? 1.982 104.921 26.121 1.00 14.71 483 LEU A N 1
ATOM 3811 C CA . LEU A 1 506 ? 2.854 105.076 24.958 1.00 14.79 483 LEU A CA 1
ATOM 3812 C C . LEU A 1 506 ? 2.117 105.164 23.604 1.00 15.00 483 LEU A C 1
ATOM 3813 O O . LEU A 1 506 ? 2.378 106.080 22.818 1.00 16.37 483 LEU A O 1
ATOM 3818 N N . PRO A 1 507 ? 1.218 104.202 23.301 1.00 15.24 484 PRO A N 1
ATOM 3819 C CA . PRO A 1 507 ? 0.557 104.294 21.992 1.00 16.41 484 PRO A CA 1
ATOM 3820 C C . PRO A 1 507 ? -0.136 105.638 21.742 1.00 16.98 484 PRO A C 1
ATOM 3821 O O . PRO A 1 507 ? 0.022 106.217 20.674 1.00 16.80 484 PRO A O 1
ATOM 3825 N N . GLU A 1 508 ? -0.872 106.149 22.724 1.00 16.94 485 GLU A N 1
ATOM 3826 C CA . GLU A 1 508 ? -1.532 107.455 22.583 1.00 18.66 485 GLU A CA 1
ATOM 3827 C C . GLU A 1 508 ? -0.513 108.555 22.286 1.00 17.11 485 GLU A C 1
ATOM 3828 O O . GLU A 1 508 ? -0.706 109.382 21.391 1.00 17.18 485 GLU A O 1
ATOM 3834 N N . THR A 1 509 ? 0.573 108.560 23.055 1.00 15.77 486 THR A N 1
ATOM 3835 C CA . THR A 1 509 ? 1.600 109.585 22.916 1.00 17.05 486 THR A CA 1
ATOM 3836 C C . THR A 1 509 ? 2.304 109.496 21.553 1.00 16.41 486 THR A C 1
ATOM 3837 O O . THR A 1 509 ? 2.707 110.512 20.994 1.00 16.42 486 THR A O 1
ATOM 3841 N N . PHE A 1 510 ? 2.393 108.283 21.009 1.00 15.65 487 PHE A N 1
ATOM 3842 C CA . PHE A 1 510 ? 3.032 108.042 19.718 1.00 18.10 487 PHE A CA 1
ATOM 3843 C C . PHE A 1 510 ? 2.049 108.130 18.539 1.00 19.34 487 PHE A C 1
ATOM 3844 O O . PHE A 1 510 ? 2.405 107.781 17.403 1.00 21.87 487 PHE A O 1
ATOM 3852 N N . GLY A 1 511 ? 0.831 108.599 18.815 1.00 19.79 488 GLY A N 1
ATOM 3853 C CA . GLY A 1 511 ? -0.137 108.968 17.775 1.00 20.22 488 GLY A CA 1
ATOM 3854 C C . GLY A 1 511 ? -1.290 108.009 17.540 1.00 19.98 488 GLY A C 1
ATOM 3855 O O . GLY A 1 511 ? -2.106 108.252 16.649 1.00 20.99 488 GLY A O 1
ATOM 3856 N N . ALA A 1 512 ? -1.380 106.938 18.329 1.00 19.58 489 ALA A N 1
ATOM 3857 C CA . ALA A 1 512 ? -2.448 105.947 18.151 1.00 21.12 489 ALA A CA 1
ATOM 3858 C C . ALA A 1 512 ? -3.781 106.476 18.665 1.00 22.57 489 ALA A C 1
ATOM 3859 O O . ALA A 1 512 ? -3.826 107.202 19.656 1.00 23.00 489 ALA A O 1
ATOM 3861 N N . THR A 1 513 ? -4.853 106.082 17.983 1.00 24.65 490 THR A N 1
ATOM 3862 C CA . THR A 1 513 ? -6.212 106.289 18.463 1.00 25.01 490 THR A CA 1
ATOM 3863 C C . THR A 1 513 ? -6.804 104.971 18.962 1.00 25.85 490 THR A C 1
ATOM 3864 O O . THR A 1 513 ? -6.268 103.875 18.709 1.00 24.32 490 THR A O 1
ATOM 3868 N N . GLU A 1 514 ? -7.916 105.083 19.676 1.00 25.02 491 GLU A N 1
ATOM 3869 C CA . GLU A 1 514 ? -8.556 103.935 20.314 1.00 26.95 491 GLU A CA 1
ATOM 3870 C C . GLU A 1 514 ? -9.072 102.898 19.308 1.00 24.87 491 GLU A C 1
ATOM 3871 O O . GLU A 1 514 ? -9.268 101.736 19.661 1.00 23.53 491 GLU A O 1
ATOM 3877 N N . ASP A 1 515 ? -9.297 103.316 18.067 1.00 24.32 492 ASP A N 1
ATOM 3878 C CA . ASP A 1 515 ? -9.722 102.385 17.013 1.00 24.92 492 ASP A CA 1
ATOM 3879 C C . ASP A 1 515 ? -8.544 101.622 16.372 1.00 22.84 492 ASP A C 1
ATOM 3880 O O . ASP A 1 515 ? -8.750 100.782 15.495 1.00 22.65 492 ASP A O 1
ATOM 3885 N N . ARG A 1 516 ? -7.324 101.924 16.807 1.00 20.73 493 ARG A N 1
ATOM 3886 C CA . ARG A 1 516 ? -6.111 101.265 16.291 1.00 19.45 493 ARG A CA 1
ATOM 3887 C C . ARG A 1 516 ? -5.452 100.433 17.394 1.00 18.62 493 ARG A C 1
ATOM 3888 O O . ARG A 1 516 ? -5.206 99.233 17.232 1.00 16.83 493 ARG A O 1
ATOM 3896 N N . VAL A 1 517 ? -5.169 101.081 18.516 1.00 17.54 494 VAL A N 1
ATOM 3897 C CA . VAL A 1 517 ? -4.555 100.425 19.672 1.00 17.76 494 VAL A CA 1
ATOM 3898 C C . VAL A 1 517 ? -5.441 100.516 20.905 1.00 19.16 494 VAL A C 1
ATOM 3899 O O . VAL A 1 517 ? -5.905 101.609 21.255 1.00 20.93 494 VAL A O 1
ATOM 3903 N N . VAL A 1 518 ? -5.655 99.376 21.552 1.00 17.77 495 VAL A N 1
ATOM 3904 C CA . VAL A 1 518 ? -6.310 99.309 22.856 1.00 18.61 495 VAL A CA 1
ATOM 3905 C C . VAL A 1 518 ? -5.250 99.116 23.942 1.00 18.73 495 VAL A C 1
ATOM 3906 O O . VAL A 1 518 ? -4.516 98.108 23.948 1.00 17.74 495 VAL A O 1
ATOM 3910 N N . SER A 1 519 ? -5.184 100.069 24.867 1.00 19.39 496 SER A N 1
ATOM 3911 C CA . SER A 1 519 ? -4.197 100.030 25.948 1.00 19.58 496 SER A CA 1
ATOM 3912 C C . SER A 1 519 ? -4.830 99.713 27.298 1.00 20.35 496 SER A C 1
ATOM 3913 O O . SER A 1 519 ? -5.931 100.183 27.597 1.00 19.42 496 SER A O 1
ATOM 3916 N N . LYS A 1 520 ? -4.113 98.928 28.103 1.00 19.02 497 LYS A N 1
ATOM 3917 C CA . LYS A 1 520 ? -4.605 98.390 29.366 1.00 20.11 497 LYS A CA 1
ATOM 3918 C C . LYS A 1 520 ? -3.515 98.366 30.424 1.00 19.05 497 LYS A C 1
ATOM 3919 O O . LYS A 1 520 ? -2.346 98.224 30.091 1.00 20.42 497 LYS A O 1
ATOM 3925 N N . ILE A 1 521 ? -3.912 98.459 31.694 1.00 19.37 498 ILE A N 1
ATOM 3926 C CA . ILE A 1 521 ? -3.031 98.116 32.817 1.00 19.70 498 ILE A CA 1
ATOM 3927 C C . ILE A 1 521 ? -3.644 96.933 33.580 1.00 19.66 498 ILE A C 1
ATOM 3928 O O . ILE A 1 521 ? -4.809 96.975 33.958 1.00 20.51 498 ILE A O 1
ATOM 3933 N N . VAL A 1 522 ? -2.852 95.886 33.797 1.00 17.87 499 VAL A N 1
ATOM 3934 C CA . VAL A 1 522 ? -3.319 94.638 34.415 1.00 18.99 499 VAL A CA 1
ATOM 3935 C C . VAL A 1 522 ? -2.509 94.337 35.673 1.00 19.38 499 VAL A C 1
ATOM 3936 O O . VAL A 1 522 ? -1.278 94.319 35.630 1.00 19.07 499 VAL A O 1
ATOM 3940 N N . ARG A 1 523 ? -3.203 94.097 36.788 1.00 18.43 500 ARG A N 1
ATOM 3941 C CA . ARG A 1 523 ? -2.561 93.798 38.072 1.00 19.29 500 ARG A CA 1
ATOM 3942 C C . ARG A 1 523 ? -2.897 92.423 38.662 1.00 18.02 500 ARG A C 1
ATOM 3943 O O . ARG A 1 523 ? -2.102 91.873 39.434 1.00 17.88 500 ARG A O 1
ATOM 3951 N N . THR A 1 524 ? -4.059 91.870 38.316 1.00 18.06 501 THR A N 1
ATOM 3952 C CA . THR A 1 524 ? -4.537 90.625 38.920 1.00 19.44 501 THR A CA 1
ATOM 3953 C C . THR A 1 524 ? -4.737 89.541 37.860 1.00 19.01 501 THR A C 1
ATOM 3954 O O . THR A 1 524 ? -4.763 89.823 36.659 1.00 18.65 501 THR A O 1
ATOM 3958 N N . GLU A 1 525 ? -4.880 88.300 38.309 1.00 18.96 502 GLU A N 1
ATOM 3959 C CA . GLU A 1 525 ? -5.107 87.182 37.398 1.00 19.44 502 GLU A CA 1
ATOM 3960 C C . GLU A 1 525 ? -6.417 87.338 36.635 1.00 20.74 502 GLU A C 1
ATOM 3961 O O . GLU A 1 525 ? -6.471 87.034 35.457 1.00 19.07 502 GLU A O 1
ATOM 3967 N N . ASN A 1 526 ? -7.475 87.789 37.310 1.00 20.48 503 ASN A N 1
ATOM 3968 C CA . ASN A 1 526 ? -8.774 87.995 36.654 1.00 21.01 503 ASN A CA 1
ATOM 3969 C C . ASN A 1 526 ? -8.692 89.015 35.533 1.00 20.36 503 ASN A C 1
ATOM 3970 O O . ASN A 1 526 ? -9.266 88.829 34.456 1.00 18.91 503 ASN A O 1
ATOM 3975 N N . GLU A 1 527 ? -7.996 90.113 35.813 1.00 19.88 504 GLU A N 1
ATOM 3976 C CA . GLU A 1 527 ? -7.787 91.157 34.824 1.00 20.06 504 GLU A CA 1
ATOM 3977 C C . GLU A 1 527 ? -6.998 90.628 33.631 1.00 19.14 504 GLU A C 1
ATOM 3978 O O . GLU A 1 527 ? -7.320 90.949 32.495 1.00 19.54 504 GLU A O 1
ATOM 3984 N N . PHE A 1 528 ? -5.990 89.803 33.897 1.00 19.29 505 PHE A N 1
ATOM 3985 C CA . PHE A 1 528 ? -5.176 89.229 32.821 1.00 19.69 505 PHE A CA 1
ATOM 3986 C C . PHE A 1 528 ? -6.002 88.364 31.870 1.00 19.11 505 PHE A C 1
ATOM 3987 O O . PHE A 1 528 ? -5.954 88.542 30.653 1.00 20.71 505 PHE A O 1
ATOM 3995 N N . VAL A 1 529 ? -6.782 87.447 32.436 1.00 20.39 506 VAL A N 1
ATOM 3996 C CA . VAL A 1 529 ? -7.662 86.587 31.643 1.00 20.28 506 VAL A CA 1
ATOM 3997 C C . VAL A 1 529 ? -8.681 87.402 30.842 1.00 21.11 506 VAL A C 1
ATOM 3998 O O . VAL A 1 529 ? -8.883 87.126 29.658 1.00 23.39 506 VAL A O 1
ATOM 4002 N N . SER A 1 530 ? -9.294 88.414 31.462 1.00 20.96 507 SER A N 1
ATOM 4003 C CA . SER A 1 530 ? -10.278 89.269 30.779 1.00 22.67 507 SER A CA 1
ATOM 4004 C C . SER A 1 530 ? -9.669 89.965 29.563 1.00 22.86 507 SER A C 1
ATOM 4005 O O . SER A 1 530 ? -10.208 89.894 28.461 1.00 24.27 507 SER A O 1
ATOM 4008 N N . VAL A 1 531 ? -8.529 90.616 29.771 1.00 23.04 508 VAL A N 1
ATOM 4009 C CA . VAL A 1 531 ? -7.871 91.366 28.703 1.00 22.78 508 VAL A CA 1
ATOM 4010 C C . VAL A 1 531 ? -7.298 90.447 27.622 1.00 22.30 508 VAL A C 1
ATOM 4011 O O . VAL A 1 531 ? -7.367 90.760 26.438 1.00 20.40 508 VAL A O 1
ATOM 4015 N N . MET A 1 532 ? -6.726 89.320 28.023 1.00 22.39 509 MET A N 1
ATOM 4016 C CA . MET A 1 532 ? -6.206 88.360 27.055 1.00 23.47 509 MET A CA 1
ATOM 4017 C C . MET A 1 532 ? -7.304 87.859 26.114 1.00 23.83 509 MET A C 1
ATOM 4018 O O . MET A 1 532 ? -7.108 87.806 24.907 1.00 22.11 509 MET A O 1
ATOM 4023 N N . LYS A 1 533 ? -8.453 87.486 26.675 1.00 24.22 510 LYS A N 1
ATOM 4024 C CA . LYS A 1 533 ? -9.574 86.990 25.869 1.00 25.13 510 LYS A CA 1
ATOM 4025 C C . LYS A 1 533 ? -10.125 88.082 24.959 1.00 24.29 510 LYS A C 1
ATOM 4026 O O . LYS A 1 533 ? -10.435 87.838 23.786 1.00 24.36 510 LYS A O 1
ATOM 4032 N N . GLU A 1 534 ? -10.247 89.281 25.520 1.00 23.63 511 GLU A N 1
ATOM 4033 C CA . GLU A 1 534 ? -10.676 90.480 24.800 1.00 23.57 511 GLU A CA 1
ATOM 4034 C C . GLU A 1 534 ? -9.747 90.705 23.607 1.00 22.74 511 GLU A C 1
ATOM 4035 O O . GLU A 1 534 ? -10.204 90.860 22.468 1.00 22.87 511 GLU A O 1
ATOM 4041 N N . ALA A 1 535 ? -8.443 90.704 23.879 1.00 21.13 512 ALA A N 1
ATOM 4042 C CA . ALA A 1 535 ? -7.419 90.897 22.836 1.00 21.50 512 ALA A CA 1
ATOM 4043 C C . ALA A 1 535 ? -7.511 89.824 21.750 1.00 20.95 512 ALA A C 1
ATOM 4044 O O . ALA A 1 535 ? -7.600 90.148 20.557 1.00 21.03 512 ALA A O 1
ATOM 4046 N N . GLN A 1 536 ? -7.522 88.558 22.160 1.00 21.03 513 GLN A N 1
ATOM 4047 C CA . GLN A 1 536 ? -7.603 87.432 21.216 1.00 22.20 513 GLN A CA 1
ATOM 4048 C C . GLN A 1 536 ? -8.840 87.470 20.318 1.00 21.53 513 GLN A C 1
ATOM 4049 O O . GLN A 1 536 ? -8.774 87.133 19.137 1.00 21.91 513 GLN A O 1
ATOM 4055 N N . ALA A 1 537 ? -9.967 87.874 20.892 1.00 22.39 514 ALA A N 1
ATOM 4056 C CA . ALA A 1 537 ? -11.224 87.993 20.144 1.00 22.80 514 ALA A CA 1
ATOM 4057 C C . ALA A 1 537 ? -11.168 89.091 19.088 1.00 23.36 514 ALA A C 1
ATOM 4058 O O . ALA A 1 537 ? -11.669 88.921 17.978 1.00 24.90 514 ALA A O 1
ATOM 4060 N N . ASP A 1 538 ? -10.539 90.211 19.435 1.00 21.32 515 ASP A N 1
ATOM 4061 C CA . ASP A 1 538 ? -10.518 91.400 18.594 1.00 20.66 515 ASP A CA 1
ATOM 4062 C C . ASP A 1 538 ? -9.272 91.380 17.710 1.00 20.80 515 ASP A C 1
ATOM 4063 O O . ASP A 1 538 ? -8.238 91.948 18.057 1.00 21.77 515 ASP A O 1
ATOM 4068 N N . VAL A 1 539 ? -9.387 90.727 16.560 1.00 19.45 516 VAL A N 1
ATOM 4069 C CA . VAL A 1 539 ? -8.254 90.556 15.634 1.00 19.42 516 VAL A CA 1
ATOM 4070 C C . VAL A 1 539 ? -7.909 91.808 14.810 1.00 19.40 516 VAL A C 1
ATOM 4071 O O . VAL A 1 539 ? -6.885 91.836 14.123 1.00 20.22 516 VAL A O 1
ATOM 4075 N N . ASN A 1 540 ? -8.741 92.849 14.874 1.00 18.58 517 ASN A N 1
ATOM 4076 C CA . ASN A 1 540 ? -8.552 94.025 14.021 1.00 19.54 517 ASN A CA 1
ATOM 4077 C C . ASN A 1 540 ? -7.913 95.227 14.709 1.00 17.33 517 ASN A C 1
ATOM 4078 O O . ASN A 1 540 ? -7.835 96.315 14.120 1.00 16.55 517 ASN A O 1
ATOM 4083 N N . ARG A 1 541 ? -7.456 95.036 15.943 1.00 16.66 518 ARG A N 1
ATOM 4084 C CA . ARG A 1 541 ? -6.706 96.079 16.642 1.00 17.24 518 ARG A CA 1
ATOM 4085 C C . ARG A 1 541 ? -5.487 95.504 17.356 1.00 16.55 518 ARG A C 1
ATOM 4086 O O . ARG A 1 541 ? -5.436 94.321 17.678 1.00 16.36 518 ARG A O 1
ATOM 4094 N N . MET A 1 542 ? -4.510 96.374 17.579 1.00 16.70 519 MET A N 1
ATOM 4095 C CA . MET A 1 542 ? -3.326 96.065 18.358 1.00 16.10 519 MET A CA 1
ATOM 4096 C C . MET A 1 542 ? -3.682 96.235 19.834 1.00 15.84 519 MET A C 1
ATOM 4097 O O . MET A 1 542 ? -4.457 97.129 20.196 1.00 15.55 519 MET A O 1
ATOM 4102 N N . TYR A 1 543 ? -3.124 95.379 20.678 1.00 15.48 520 TYR A N 1
ATOM 4103 C CA . TYR A 1 543 ? -3.301 95.492 22.116 1.00 15.42 520 TYR A CA 1
ATOM 4104 C C . TYR A 1 543 ? -1.956 95.787 22.783 1.00 14.74 520 TYR A C 1
ATOM 4105 O O . TYR A 1 543 ? -0.936 95.194 22.425 1.00 14.37 520 TYR A O 1
ATOM 4114 N N . TRP A 1 544 ? -1.982 96.735 23.718 1.00 14.95 521 TRP A N 1
ATOM 4115 C CA . TRP A 1 544 ? -0.796 97.211 24.425 1.00 13.99 521 TRP A CA 1
ATOM 4116 C C . TRP A 1 544 ? -1.087 97.134 25.927 1.00 15.08 521 TRP A C 1
ATOM 4117 O O . TRP A 1 544 ? -1.771 97.994 26.491 1.00 16.09 521 TRP A O 1
ATOM 4128 N N . ILE A 1 545 ? -0.580 96.080 26.557 1.00 14.77 522 ILE A N 1
ATOM 4129 C CA . ILE A 1 545 ? -1.013 95.677 27.877 1.00 15.39 522 ILE A CA 1
ATOM 4130 C C . ILE A 1 545 ? 0.134 95.751 28.862 1.00 16.02 522 ILE A C 1
ATOM 4131 O O . ILE A 1 545 ? 1.072 94.947 28.802 1.00 13.79 522 ILE A O 1
ATOM 4136 N N . GLU A 1 546 ? 0.041 96.707 29.788 1.00 15.13 523 GLU A N 1
ATOM 4137 C CA . GLU A 1 546 ? 1.046 96.847 30.830 1.00 15.91 523 GLU A CA 1
ATOM 4138 C C . GLU A 1 546 ? 0.712 95.887 31.971 1.00 16.83 523 GLU A C 1
ATOM 4139 O O . GLU A 1 546 ? -0.321 96.037 32.634 1.00 17.88 523 GLU A O 1
ATOM 4145 N N . LEU A 1 547 ? 1.574 94.891 32.178 1.00 14.84 524 LEU A N 1
ATOM 4146 C CA . LEU A 1 547 ? 1.447 93.950 33.298 1.00 16.26 524 LEU A CA 1
ATOM 4147 C C . LEU A 1 547 ? 2.291 94.450 34.452 1.00 17.82 524 LEU A C 1
ATOM 4148 O O . LEU A 1 547 ? 3.476 94.743 34.272 1.00 17.70 524 LEU A O 1
ATOM 4153 N N . VAL A 1 548 ? 1.696 94.543 35.643 1.00 16.11 525 VAL A N 1
ATOM 4154 C CA . VAL A 1 548 ? 2.452 94.932 36.825 1.00 16.31 525 VAL A CA 1
ATOM 4155 C C . VAL A 1 548 ? 2.809 93.694 37.652 1.00 16.79 525 VAL A C 1
ATOM 4156 O O . VAL A 1 548 ? 1.935 92.920 38.061 1.00 16.15 525 VAL A O 1
ATOM 4160 N N . LEU A 1 549 ? 4.105 93.508 37.881 1.00 16.55 526 LEU A N 1
ATOM 4161 C CA . LEU A 1 549 ? 4.618 92.403 38.673 1.00 16.91 526 LEU A CA 1
ATOM 4162 C C . LEU A 1 549 ? 5.722 92.898 39.601 1.00 17.68 526 LEU A C 1
ATOM 4163 O O . LEU A 1 549 ? 6.322 93.948 39.358 1.00 17.32 526 LEU A O 1
ATOM 4168 N N . GLU A 1 550 ? 5.975 92.154 40.675 1.00 17.66 527 GLU A N 1
ATOM 4169 C CA . GLU A 1 550 ? 6.961 92.569 41.670 1.00 19.08 527 GLU A CA 1
ATOM 4170 C C . GLU A 1 550 ? 8.380 92.367 41.153 1.00 18.34 527 GLU A C 1
ATOM 4171 O O . GLU A 1 550 ? 8.666 91.399 40.454 1.00 16.88 527 GLU A O 1
ATOM 4177 N N . LYS A 1 551 ? 9.273 93.286 41.502 1.00 17.87 528 LYS A N 1
ATOM 4178 C CA . LYS A 1 551 ? 10.662 93.196 41.053 1.00 19.57 528 LYS A CA 1
ATOM 4179 C C . LYS A 1 551 ? 11.378 91.934 41.549 1.00 18.71 528 LYS A C 1
ATOM 4180 O O . LYS A 1 551 ? 12.285 91.428 40.885 1.00 17.36 528 LYS A O 1
ATOM 4186 N N . GLU A 1 552 ? 10.953 91.424 42.707 1.00 17.81 529 GLU A N 1
ATOM 4187 C CA . GLU A 1 552 ? 11.563 90.241 43.327 1.00 19.55 529 GLU A CA 1
ATOM 4188 C C . GLU A 1 552 ? 11.050 88.932 42.738 1.00 18.14 529 GLU A C 1
ATOM 4189 O O . GLU A 1 552 ? 11.588 87.863 43.031 1.00 21.08 529 GLU A O 1
ATOM 4195 N N . ASP A 1 553 ? 10.009 89.018 41.917 1.00 18.16 530 ASP A N 1
ATOM 4196 C CA . ASP A 1 553 ? 9.344 87.836 41.371 1.00 17.88 530 ASP A CA 1
ATOM 4197 C C . ASP A 1 553 ? 10.005 87.386 40.066 1.00 17.77 530 ASP A C 1
ATOM 4198 O O . ASP A 1 553 ? 10.134 88.161 39.124 1.00 16.08 530 ASP A O 1
ATOM 4203 N N . ALA A 1 554 ? 10.426 86.132 40.033 1.00 18.81 531 ALA A N 1
ATOM 4204 C CA . ALA A 1 554 ? 11.007 85.531 38.831 1.00 18.48 531 ALA A CA 1
ATOM 4205 C C . ALA A 1 554 ? 10.423 84.131 38.628 1.00 19.35 531 ALA A C 1
ATOM 4206 O O . ALA A 1 554 ? 10.173 83.428 39.607 1.00 19.67 531 ALA A O 1
ATOM 4208 N N . PRO A 1 555 ? 10.215 83.722 37.367 1.00 19.10 532 PRO A N 1
ATOM 4209 C CA . PRO A 1 555 ? 9.700 82.380 37.109 1.00 19.27 532 PRO A CA 1
ATOM 4210 C C . PRO A 1 555 ? 10.683 81.324 37.603 1.00 20.46 532 PRO A C 1
ATOM 4211 O O . PRO A 1 555 ? 11.888 81.570 37.636 1.00 17.06 532 PRO A O 1
ATOM 4215 N N . LYS A 1 556 ? 10.165 80.166 38.006 1.00 20.29 533 LYS A N 1
ATOM 4216 C CA . LYS A 1 556 ? 11.002 79.106 38.582 1.00 22.75 533 LYS A CA 1
ATOM 4217 C C . LYS A 1 556 ? 12.270 78.826 37.780 1.00 21.44 533 LYS A C 1
ATOM 4218 O O . LYS A 1 556 ? 13.344 78.679 38.359 1.00 22.80 533 LYS A O 1
ATOM 4224 N N . LEU A 1 557 ? 12.163 78.775 36.456 1.00 22.07 534 LEU A N 1
ATOM 4225 C CA . LEU A 1 557 ? 13.336 78.472 35.623 1.00 22.30 534 LEU A CA 1
ATOM 4226 C C . LEU A 1 557 ? 14.433 79.524 35.823 1.00 21.74 534 LEU A C 1
ATOM 4227 O O . LEU A 1 557 ? 15.613 79.175 35.905 1.00 22.62 534 LEU A O 1
ATOM 4232 N N . LEU A 1 558 ? 14.044 80.797 35.909 1.00 21.18 535 LEU A N 1
ATOM 4233 C CA . LEU A 1 558 ? 15.013 81.891 36.043 1.00 22.08 535 LEU A CA 1
ATOM 4234 C C . LEU A 1 558 ? 15.608 81.944 37.447 1.00 22.29 535 LEU A C 1
ATOM 4235 O O . LEU A 1 558 ? 16.772 82.308 37.620 1.00 21.08 535 LEU A O 1
ATOM 4240 N N . LYS A 1 559 ? 14.820 81.582 38.452 1.00 22.53 536 LYS A N 1
ATOM 4241 C CA . LYS A 1 559 ? 15.348 81.506 39.810 1.00 24.32 536 LYS A CA 1
ATOM 4242 C C . LYS A 1 559 ? 16.556 80.573 39.843 1.00 24.36 536 LYS A C 1
ATOM 4243 O O . LYS A 1 559 ? 17.534 80.843 40.538 1.00 24.72 536 LYS A O 1
ATOM 4249 N N . LYS A 1 560 ? 16.496 79.493 39.066 1.00 23.62 537 LYS A N 1
ATOM 4250 C CA . LYS A 1 560 ? 17.592 78.527 38.998 1.00 24.02 537 LYS A CA 1
ATOM 4251 C C . LYS A 1 560 ? 18.711 79.014 38.082 1.00 23.28 537 LYS A C 1
ATOM 4252 O O . LYS A 1 560 ? 19.883 78.954 38.433 1.00 21.02 537 LYS A O 1
ATOM 4258 N N . MET A 1 561 ? 18.335 79.517 36.912 1.00 21.95 538 MET A N 1
ATOM 4259 C CA . MET A 1 561 ? 19.320 79.924 35.906 1.00 22.75 538 MET A CA 1
ATOM 4260 C C . MET A 1 561 ? 20.125 81.167 36.307 1.00 22.88 538 MET A C 1
ATOM 4261 O O . MET A 1 561 ? 21.301 81.323 35.916 1.00 21.46 538 MET A O 1
ATOM 4266 N N . GLY A 1 562 ? 19.491 82.063 37.061 1.00 22.66 539 GLY A N 1
ATOM 4267 C CA . GLY A 1 562 ? 20.154 83.268 37.566 1.00 22.78 539 GLY A CA 1
ATOM 4268 C C . GLY A 1 562 ? 21.400 82.914 38.360 1.00 22.99 539 GLY A C 1
ATOM 4269 O O . GLY A 1 562 ? 22.451 83.542 38.201 1.00 22.36 539 GLY A O 1
ATOM 4270 N N . LYS A 1 563 ? 21.275 81.891 39.206 1.00 22.51 540 LYS A N 1
ATOM 4271 C CA . LYS A 1 563 ? 22.378 81.465 40.058 1.00 22.83 540 LYS A CA 1
ATOM 4272 C C . LYS A 1 563 ? 23.472 80.762 39.245 1.00 21.86 540 LYS A C 1
ATOM 4273 O O . LYS A 1 563 ? 24.653 80.844 39.580 1.00 22.13 540 LYS A O 1
ATOM 4279 N N . LEU A 1 564 ? 23.081 80.103 38.155 1.00 21.79 541 LEU A N 1
ATOM 4280 C CA . LEU A 1 564 ? 24.040 79.433 37.287 1.00 20.82 541 LEU A CA 1
ATOM 4281 C C . LEU A 1 564 ? 24.816 80.439 36.440 1.00 20.77 541 LEU A C 1
ATOM 4282 O O . LEU A 1 564 ? 26.013 80.244 36.209 1.00 20.11 541 LEU A O 1
ATOM 4287 N N . PHE A 1 565 ? 24.146 81.498 35.970 1.00 19.74 542 PHE A N 1
ATOM 4288 C CA . PHE A 1 565 ? 24.852 82.604 35.319 1.00 19.52 542 PHE A CA 1
ATOM 4289 C C . PHE A 1 565 ? 25.862 83.241 36.286 1.00 19.28 542 PHE A C 1
ATOM 4290 O O . PHE A 1 565 ? 27.001 83.525 35.906 1.00 17.82 542 PHE A O 1
ATOM 4298 N N . ALA A 1 566 ? 25.437 83.459 37.530 1.00 19.97 543 ALA A N 1
ATOM 4299 C CA . ALA A 1 566 ? 26.296 84.049 38.553 1.00 19.81 543 ALA A CA 1
ATOM 4300 C C . ALA A 1 566 ? 27.553 83.205 38.746 1.00 20.91 543 ALA A C 1
ATOM 4301 O O . ALA A 1 566 ? 28.665 83.728 38.841 1.00 21.09 543 ALA A O 1
ATOM 4303 N N . GLU A 1 567 ? 27.364 81.891 38.778 1.00 21.83 544 GLU A N 1
ATOM 4304 C CA . GLU A 1 567 ? 28.449 80.936 38.981 1.00 23.01 544 GLU A CA 1
ATOM 4305 C C . GLU A 1 567 ? 29.421 80.938 37.796 1.00 21.91 544 GLU A C 1
ATOM 4306 O O . GLU A 1 567 ? 30.640 80.826 37.964 1.00 19.75 544 GLU A O 1
ATOM 4312 N N . GLN A 1 568 ? 28.866 81.092 36.596 1.00 20.14 545 GLN A N 1
ATOM 4313 C CA . GLN A 1 568 ? 29.661 81.153 35.370 1.00 20.22 545 GLN A CA 1
ATOM 4314 C C . GLN A 1 568 ? 30.604 82.353 35.356 1.00 19.52 545 GLN A C 1
ATOM 4315 O O . GLN A 1 568 ? 31.655 82.330 34.697 1.00 18.79 545 GLN A O 1
ATOM 4321 N N . ASN A 1 569 ? 30.232 83.401 36.081 1.00 19.90 546 ASN A N 1
ATOM 4322 C CA . ASN A 1 569 ? 31.040 84.624 36.153 1.00 21.56 546 ASN A CA 1
ATOM 4323 C C . ASN A 1 569 ? 31.989 84.671 37.355 1.00 23.13 546 ASN A C 1
ATOM 4324 O O . ASN A 1 569 ? 32.620 85.703 37.602 1.00 23.98 546 ASN A O 1
ATOM 4329 N N . LYS A 1 570 ? 32.077 83.564 38.097 1.00 24.43 547 LYS A N 1
ATOM 4330 C CA . LYS A 1 570 ? 33.018 83.452 39.221 1.00 26.61 547 LYS A CA 1
ATOM 4331 C C . LYS A 1 570 ? 34.259 82.673 38.796 1.00 27.53 547 LYS A C 1
ATOM 4332 O O . LYS A 1 570 ? 34.246 81.971 37.783 1.00 28.51 547 LYS A O 1
ATOM 4338 N N . HIS B 1 10 ? 51.851 102.049 75.978 1.00 32.68 -14 HIS B N 1
ATOM 4339 C CA . HIS B 1 10 ? 51.677 100.965 76.997 1.00 30.12 -14 HIS B CA 1
ATOM 4340 C C . HIS B 1 10 ? 52.808 101.026 78.016 1.00 28.86 -14 HIS B C 1
ATOM 4341 O O . HIS B 1 10 ? 53.984 100.977 77.647 1.00 27.61 -14 HIS B O 1
ATOM 4348 N N . SER B 1 11 ? 52.436 101.097 79.293 1.00 26.91 -13 SER B N 1
ATOM 4349 C CA . SER B 1 11 ? 53.379 101.172 80.417 1.00 25.75 -13 SER B CA 1
ATOM 4350 C C . SER B 1 11 ? 54.442 100.064 80.368 1.00 24.00 -13 SER B C 1
ATOM 4351 O O . SER B 1 11 ? 55.619 100.310 80.611 1.00 21.17 -13 SER B O 1
ATOM 4354 N N . SER B 1 12 ? 54.022 98.853 80.016 1.00 22.52 -12 SER B N 1
ATOM 4355 C CA . SER B 1 12 ? 54.919 97.695 79.957 1.00 23.04 -12 SER B CA 1
ATOM 4356 C C . SER B 1 12 ? 56.021 97.797 78.891 1.00 21.93 -12 SER B C 1
ATOM 4357 O O . SER B 1 12 ? 57.015 97.089 78.970 1.00 21.38 -12 SER B O 1
ATOM 4360 N N . GLY B 1 13 ? 55.811 98.638 77.881 1.00 22.71 -11 GLY B N 1
ATOM 4361 C CA . GLY B 1 13 ? 56.754 98.770 76.780 1.00 23.09 -11 GLY B CA 1
ATOM 4362 C C . GLY B 1 13 ? 56.461 97.825 75.634 1.00 23.83 -11 GLY B C 1
ATOM 4363 O O . GLY B 1 13 ? 57.235 97.765 74.682 1.00 24.73 -11 GLY B O 1
ATOM 4364 N N . LEU B 1 14 ? 55.357 97.081 75.720 1.00 25.98 -10 LEU B N 1
ATOM 4365 C CA . LEU B 1 14 ? 54.884 96.272 74.582 1.00 26.84 -10 LEU B CA 1
ATOM 4366 C C . LEU B 1 14 ? 54.044 97.121 73.622 1.00 27.99 -10 LEU B C 1
ATOM 4367 O O . LEU B 1 14 ? 53.482 98.146 74.015 1.00 28.04 -10 LEU B O 1
ATOM 4372 N N . MET B 1 24 ? 41.478 95.400 49.674 1.00 36.57 1 MET B N 1
ATOM 4373 C CA . MET B 1 24 ? 42.241 94.738 48.586 1.00 33.19 1 MET B CA 1
ATOM 4374 C C . MET B 1 24 ? 42.013 95.525 47.303 1.00 30.90 1 MET B C 1
ATOM 4375 O O . MET B 1 24 ? 40.942 95.457 46.697 1.00 30.78 1 MET B O 1
ATOM 4380 N N . TYR B 1 25 ? 43.024 96.294 46.921 1.00 26.64 2 TYR B N 1
ATOM 4381 C CA . TYR B 1 25 ? 42.975 97.132 45.729 1.00 24.02 2 TYR B CA 1
ATOM 4382 C C . TYR B 1 25 ? 43.038 96.225 44.508 1.00 21.85 2 TYR B C 1
ATOM 4383 O O . TYR B 1 25 ? 43.815 95.276 44.475 1.00 22.59 2 TYR B O 1
ATOM 4392 N N . THR B 1 26 ? 42.198 96.513 43.513 1.00 20.59 3 THR B N 1
ATOM 4393 C CA . THR B 1 26 ? 42.048 95.652 42.346 1.00 19.11 3 THR B CA 1
ATOM 4394 C C . THR B 1 26 ? 42.285 96.399 41.041 1.00 18.22 3 THR B C 1
ATOM 4395 O O . THR B 1 26 ? 42.406 97.624 41.012 1.00 16.07 3 THR B O 1
ATOM 4399 N N . VAL B 1 27 ? 42.335 95.634 39.956 1.00 16.58 4 VAL B N 1
ATOM 4400 C CA . VAL B 1 27 ? 42.424 96.197 38.606 1.00 15.20 4 VAL B CA 1
ATOM 4401 C C . VAL B 1 27 ? 41.265 97.165 38.313 1.00 15.17 4 VAL B C 1
ATOM 4402 O O . VAL B 1 27 ? 41.482 98.219 37.727 1.00 14.19 4 VAL B O 1
ATOM 4406 N N . GLY B 1 28 ? 40.044 96.811 38.708 1.00 14.02 5 GLY B N 1
ATOM 4407 C CA . GLY B 1 28 ? 38.904 97.723 38.559 1.00 14.90 5 GLY B CA 1
ATOM 4408 C C . GLY B 1 28 ? 39.151 99.048 39.259 1.00 13.96 5 GLY B C 1
ATOM 4409 O O . GLY B 1 28 ? 38.862 100.110 38.712 1.00 15.25 5 GLY B O 1
ATOM 4410 N N . ASP B 1 29 ? 39.698 98.993 40.475 1.00 14.97 6 ASP B N 1
ATOM 4411 C CA . ASP B 1 29 ? 40.025 100.214 41.223 1.00 15.63 6 ASP B CA 1
ATOM 4412 C C . ASP B 1 29 ? 41.070 101.057 40.499 1.00 14.79 6 ASP B C 1
ATOM 4413 O O . ASP B 1 29 ? 40.953 102.285 40.432 1.00 15.58 6 ASP B O 1
ATOM 4418 N N . TYR B 1 30 ? 42.083 100.378 39.962 1.00 14.56 7 TYR B N 1
ATOM 4419 C CA . TYR B 1 30 ? 43.140 101.006 39.170 1.00 13.42 7 TYR B CA 1
ATOM 4420 C C . TYR B 1 30 ? 42.561 101.753 37.975 1.00 13.88 7 TYR B C 1
ATOM 4421 O O . TYR B 1 30 ? 42.870 102.919 37.760 1.00 12.65 7 TYR B O 1
ATOM 4430 N N . LEU B 1 31 ? 41.717 101.074 37.204 1.00 13.51 8 LEU B N 1
ATOM 4431 C CA . LEU B 1 31 ? 41.042 101.713 36.067 1.00 12.97 8 LEU B CA 1
ATOM 4432 C C . LEU B 1 31 ? 40.244 102.959 36.474 1.00 12.67 8 LEU B C 1
ATOM 4433 O O . LEU B 1 31 ? 40.390 104.035 35.895 1.00 13.30 8 LEU B O 1
ATOM 4438 N N . LEU B 1 32 ? 39.420 102.813 37.498 1.00 12.90 9 LEU B N 1
ATOM 4439 C CA . LEU B 1 32 ? 38.590 103.913 37.950 1.00 13.08 9 LEU B CA 1
ATOM 4440 C C . LEU B 1 32 ? 39.448 105.065 38.503 1.00 13.17 9 LEU B C 1
ATOM 4441 O O . LEU B 1 32 ? 39.155 106.212 38.253 1.00 12.66 9 LEU B O 1
ATOM 4446 N N . ASP B 1 33 ? 40.544 104.753 39.199 1.00 13.51 10 ASP B N 1
ATOM 4447 C CA . ASP B 1 33 ? 41.491 105.790 39.625 1.00 14.44 10 ASP B CA 1
ATOM 4448 C C . ASP B 1 33 ? 42.057 106.564 38.430 1.00 13.72 10 ASP B C 1
ATOM 4449 O O . ASP B 1 33 ? 42.133 107.790 38.460 1.00 15.26 10 ASP B O 1
ATOM 4454 N N . ARG B 1 34 ? 42.443 105.854 37.368 1.00 13.59 11 ARG B N 1
ATOM 4455 C CA . ARG B 1 34 ? 42.927 106.523 36.150 1.00 13.25 11 ARG B CA 1
ATOM 4456 C C . ARG B 1 34 ? 41.834 107.382 35.490 1.00 13.41 11 ARG B C 1
ATOM 4457 O O . ARG B 1 34 ? 42.116 108.485 35.032 1.00 12.63 11 ARG B O 1
ATOM 4465 N N . LEU B 1 35 ? 40.596 106.891 35.433 1.00 13.41 12 LEU B N 1
ATOM 4466 C CA . LEU B 1 35 ? 39.503 107.704 34.875 1.00 14.12 12 LEU B CA 1
ATOM 4467 C C . LEU B 1 35 ? 39.289 108.986 35.688 1.00 13.41 12 LEU B C 1
ATOM 4468 O O . LEU B 1 35 ? 39.021 110.049 35.135 1.00 13.03 12 LEU B O 1
ATOM 4473 N N . HIS B 1 36 ? 39.397 108.878 37.008 1.00 14.41 13 HIS B N 1
ATOM 4474 C CA . HIS B 1 36 ? 39.341 110.049 37.874 1.00 15.96 13 HIS B CA 1
ATOM 4475 C C . HIS B 1 36 ? 40.435 111.057 37.498 1.00 14.86 13 HIS B C 1
ATOM 4476 O O . HIS B 1 36 ? 40.186 112.261 37.447 1.00 13.27 13 HIS B O 1
ATOM 4483 N N . GLU B 1 37 ? 41.641 110.547 37.256 1.00 15.63 14 GLU B N 1
ATOM 4484 C CA . GLU B 1 37 ? 42.784 111.379 36.852 1.00 17.78 14 GLU B CA 1
ATOM 4485 C C . GLU B 1 37 ? 42.548 112.165 35.577 1.00 15.24 14 GLU B C 1
ATOM 4486 O O . GLU B 1 37 ? 43.098 113.248 35.404 1.00 16.29 14 GLU B O 1
ATOM 4492 N N . LEU B 1 38 ? 41.771 111.583 34.667 1.00 13.92 15 LEU B N 1
ATOM 4493 C CA . LEU B 1 38 ? 41.407 112.227 33.408 1.00 15.48 15 LEU B CA 1
ATOM 4494 C C . LEU B 1 38 ? 40.325 113.293 33.594 1.00 15.06 15 LEU B C 1
ATOM 4495 O O . LEU B 1 38 ? 40.005 114.017 32.660 1.00 17.20 15 LEU B O 1
ATOM 4500 N N . GLY B 1 39 ? 39.749 113.380 34.787 1.00 14.93 16 GLY B N 1
ATOM 4501 C CA . GLY B 1 39 ? 38.733 114.391 35.089 1.00 14.21 16 GLY B CA 1
ATOM 4502 C C . GLY B 1 39 ? 37.306 113.896 34.949 1.00 14.37 16 GLY B C 1
ATOM 4503 O O . GLY B 1 39 ? 36.364 114.683 35.034 1.00 15.73 16 GLY B O 1
ATOM 4504 N N . ILE B 1 40 ? 37.158 112.589 34.753 1.00 13.56 17 ILE B N 1
ATOM 4505 C CA . ILE B 1 40 ? 35.860 111.955 34.568 1.00 14.07 17 ILE B CA 1
ATOM 4506 C C . ILE B 1 40 ? 35.153 111.765 35.917 1.00 13.94 17 ILE B C 1
ATOM 4507 O O . ILE B 1 40 ? 35.716 111.163 36.838 1.00 16.01 17 ILE B O 1
ATOM 4512 N N . GLU B 1 41 ? 33.942 112.313 36.030 1.00 14.47 18 GLU B N 1
ATOM 4513 C CA . GLU B 1 41 ? 33.138 112.224 37.254 1.00 15.10 18 GLU B CA 1
ATOM 4514 C C . GLU B 1 41 ? 31.833 111.455 37.092 1.00 15.63 18 GLU B C 1
ATOM 4515 O O . GLU B 1 41 ? 31.062 111.299 38.067 1.00 14.23 18 GLU B O 1
ATOM 4521 N N . GLU B 1 42 ? 31.558 111.028 35.861 1.00 13.72 19 GLU B N 1
ATOM 4522 C CA . GLU B 1 42 ? 30.340 110.299 35.526 1.00 13.87 19 GLU B CA 1
ATOM 4523 C C . GLU B 1 42 ? 30.688 109.247 34.491 1.00 11.03 19 GLU B C 1
ATOM 4524 O O . GLU B 1 42 ? 31.481 109.512 33.584 1.00 13.50 19 GLU B O 1
ATOM 4530 N N . ILE B 1 43 ? 30.109 108.061 34.629 1.00 12.71 20 ILE B N 1
ATOM 4531 C CA . ILE B 1 43 ? 30.304 106.984 33.652 1.00 13.02 20 ILE B CA 1
ATOM 4532 C C . ILE B 1 43 ? 28.932 106.567 33.148 1.00 11.98 20 ILE B C 1
ATOM 4533 O O . ILE B 1 43 ? 28.010 106.314 33.937 1.00 13.54 20 ILE B O 1
ATOM 4538 N N . PHE B 1 44 ? 28.800 106.518 31.829 1.00 11.02 21 PHE B N 1
ATOM 4539 C CA . PHE B 1 44 ? 27.549 106.136 31.176 1.00 9.97 21 PHE B CA 1
ATOM 4540 C C . PHE B 1 44 ? 27.580 104.675 30.773 1.00 9.42 21 PHE B C 1
ATOM 4541 O O . PHE B 1 44 ? 28.617 104.005 30.893 1.00 9.69 21 PHE B O 1
ATOM 4549 N N . GLY B 1 45 ? 26.441 104.194 30.287 1.00 9.27 22 GLY B N 1
ATOM 4550 C CA . GLY B 1 45 ? 26.367 102.843 29.787 1.00 9.43 22 GLY B CA 1
ATOM 4551 C C . GLY B 1 45 ? 25.134 102.071 30.186 1.00 9.73 22 GLY B C 1
ATOM 4552 O O . GLY B 1 45 ? 24.124 102.638 30.660 1.00 10.48 22 GLY B O 1
ATOM 4553 N N . VAL B 1 46 ? 25.228 100.769 29.967 1.00 9.35 23 VAL B N 1
ATOM 4554 C CA . VAL B 1 46 ? 24.140 99.823 30.244 1.00 9.67 23 VAL B CA 1
ATOM 4555 C C . VAL B 1 46 ? 24.709 98.539 30.883 1.00 10.05 23 VAL B C 1
ATOM 4556 O O . VAL B 1 46 ? 25.701 97.975 30.400 1.00 8.71 23 VAL B O 1
ATOM 4560 N N . PRO B 1 47 ? 24.108 98.061 31.992 1.00 10.62 24 PRO B N 1
ATOM 4561 C CA . PRO B 1 47 ? 24.595 96.842 32.634 1.00 11.40 24 PRO B CA 1
ATOM 4562 C C . PRO B 1 47 ? 24.380 95.583 31.810 1.00 11.53 24 PRO B C 1
ATOM 4563 O O . PRO B 1 47 ? 23.489 95.535 30.949 1.00 12.29 24 PRO B O 1
ATOM 4567 N N . GLY B 1 48 ? 25.191 94.584 32.110 1.00 12.17 25 GLY B N 1
ATOM 4568 C CA . GLY B 1 48 ? 25.010 93.212 31.658 1.00 11.84 25 GLY B CA 1
ATOM 4569 C C . GLY B 1 48 ? 25.765 92.310 32.622 1.00 11.30 25 GLY B C 1
ATOM 4570 O O . GLY B 1 48 ? 26.648 92.782 33.343 1.00 11.18 25 GLY B O 1
ATOM 4571 N N . ASP B 1 49 ? 25.439 91.027 32.648 1.00 13.21 26 ASP B N 1
ATOM 4572 C CA . ASP B 1 49 ? 26.054 90.146 33.655 1.00 13.75 26 ASP B CA 1
ATOM 4573 C C . ASP B 1 49 ? 27.602 90.193 33.632 1.00 13.09 26 ASP B C 1
ATOM 4574 O O . ASP B 1 49 ? 28.245 90.115 34.683 1.00 14.95 26 ASP B O 1
ATOM 4579 N N . TYR B 1 50 ? 28.194 90.379 32.454 1.00 12.49 27 TYR B N 1
ATOM 4580 C CA . TYR B 1 50 ? 29.652 90.430 32.312 1.00 12.10 27 TYR B CA 1
ATOM 4581 C C . TYR B 1 50 ? 30.286 91.715 32.858 1.00 13.29 27 TYR B C 1
ATOM 4582 O O . TYR B 1 50 ? 31.514 91.806 32.901 1.00 16.03 27 TYR B O 1
ATOM 4591 N N . ASN B 1 51 ? 29.483 92.703 33.262 1.00 11.85 28 ASN B N 1
ATOM 4592 C CA . ASN B 1 51 ? 30.046 93.914 33.868 1.00 12.95 28 ASN B CA 1
ATOM 4593 C C . ASN B 1 51 ? 29.497 94.319 35.246 1.00 12.94 28 ASN B C 1
ATOM 4594 O O . ASN B 1 51 ? 29.916 95.343 35.770 1.00 13.49 28 ASN B O 1
ATOM 4599 N N . LEU B 1 52 ? 28.579 93.538 35.823 1.00 12.50 29 LEU B N 1
ATOM 4600 C CA . LEU B 1 52 ? 27.904 93.951 37.064 1.00 13.67 29 LEU B CA 1
ATOM 4601 C C . LEU B 1 52 ? 28.851 94.083 38.263 1.00 14.37 29 LEU B C 1
ATOM 4602 O O . LEU B 1 52 ? 28.693 94.992 39.076 1.00 13.88 29 LEU B O 1
ATOM 4607 N N . GLN B 1 53 ? 29.817 93.182 38.382 1.00 16.69 30 GLN B N 1
ATOM 4608 C CA . GLN B 1 53 ? 30.749 93.239 39.515 1.00 15.95 30 GLN B CA 1
ATOM 4609 C C . GLN B 1 53 ? 31.661 94.480 39.423 1.00 15.91 30 GLN B C 1
ATOM 4610 O O . GLN B 1 53 ? 31.956 95.127 40.442 1.00 17.16 30 GLN B O 1
ATOM 4616 N N . PHE B 1 54 ? 32.070 94.845 38.208 1.00 15.18 31 PHE B N 1
ATOM 4617 C CA . PHE B 1 54 ? 32.783 96.099 37.990 1.00 14.42 31 PHE B CA 1
ATOM 4618 C C . PHE B 1 54 ? 31.857 97.289 38.303 1.00 15.18 31 PHE B C 1
ATOM 4619 O O . PHE B 1 54 ? 32.272 98.273 38.913 1.00 15.76 31 PHE B O 1
ATOM 4627 N N . LEU B 1 55 ? 30.596 97.192 37.881 1.00 15.26 32 LEU B N 1
ATOM 4628 C CA . LEU B 1 55 ? 29.600 98.200 38.241 1.00 15.12 32 LEU B CA 1
ATOM 4629 C C . LEU B 1 55 ? 29.504 98.461 39.745 1.00 15.76 32 LEU B C 1
ATOM 4630 O O . LEU B 1 55 ? 29.370 99.617 40.135 1.00 16.79 32 LEU B O 1
ATOM 4635 N N . ASP B 1 56 ? 29.566 97.409 40.569 1.00 15.54 33 ASP B N 1
ATOM 4636 C CA . ASP B 1 56 ? 29.585 97.575 42.037 1.00 16.02 33 ASP B CA 1
ATOM 4637 C C . ASP B 1 56 ? 30.708 98.533 42.447 1.00 16.26 33 ASP B C 1
ATOM 4638 O O . ASP B 1 56 ? 30.535 99.365 43.344 1.00 16.14 33 ASP B O 1
ATOM 4643 N N . GLN B 1 57 ? 31.859 98.391 41.788 1.00 16.46 34 GLN B N 1
ATOM 4644 C CA . GLN B 1 57 ? 33.025 99.229 42.070 1.00 16.32 34 GLN B CA 1
ATOM 4645 C C . GLN B 1 57 ? 32.775 100.679 41.694 1.00 16.82 34 GLN B C 1
ATOM 4646 O O . GLN B 1 57 ? 33.205 101.584 42.397 1.00 18.18 34 GLN B O 1
ATOM 4652 N N . ILE B 1 58 ? 32.069 100.911 40.594 1.00 14.14 35 ILE B N 1
ATOM 4653 C CA . ILE B 1 58 ? 31.704 102.270 40.205 1.00 14.81 35 ILE B CA 1
ATOM 4654 C C . ILE B 1 58 ? 30.748 102.881 41.241 1.00 15.43 35 ILE B C 1
ATOM 4655 O O . ILE B 1 58 ? 30.948 103.996 41.704 1.00 16.62 35 ILE B O 1
ATOM 4660 N N . ILE B 1 59 ? 29.714 102.121 41.592 1.00 16.33 36 ILE B N 1
ATOM 4661 C CA . ILE B 1 59 ? 28.691 102.571 42.542 1.00 17.32 36 ILE B CA 1
ATOM 4662 C C . ILE B 1 59 ? 29.298 102.932 43.899 1.00 17.10 36 ILE B C 1
ATOM 4663 O O . ILE B 1 59 ? 28.865 103.880 44.542 1.00 18.24 36 ILE B O 1
ATOM 4668 N N . SER B 1 60 ? 30.286 102.165 44.325 1.00 16.51 37 SER B N 1
ATOM 4669 C CA . SER B 1 60 ? 30.949 102.411 45.610 1.00 19.06 37 SER B CA 1
ATOM 4670 C C . SER B 1 60 ? 31.871 103.640 45.622 1.00 19.85 37 SER B C 1
ATOM 4671 O O . SER B 1 60 ? 32.202 104.144 46.698 1.00 18.37 37 SER B O 1
ATOM 4674 N N . ARG B 1 61 ? 32.292 104.114 44.450 1.00 20.10 38 ARG B N 1
ATOM 4675 C CA . ARG B 1 61 ? 33.139 105.311 44.347 1.00 20.77 38 ARG B CA 1
ATOM 4676 C C . ARG B 1 61 ? 32.430 106.522 44.910 1.00 20.93 38 ARG B C 1
ATOM 4677 O O . ARG B 1 61 ? 31.247 106.724 44.666 1.00 21.13 38 ARG B O 1
ATOM 4685 N N . GLU B 1 62 ? 33.171 107.359 45.621 1.00 21.40 39 GLU B N 1
ATOM 4686 C CA . GLU B 1 62 ? 32.637 108.624 46.105 1.00 22.70 39 GLU B CA 1
ATOM 4687 C C . GLU B 1 62 ? 32.883 109.765 45.108 1.00 22.45 39 GLU B C 1
ATOM 4688 O O . GLU B 1 62 ? 32.216 110.801 45.162 1.00 25.55 39 GLU B O 1
ATOM 4694 N N . ASP B 1 63 ? 33.826 109.560 44.187 1.00 20.13 40 ASP B N 1
ATOM 4695 C CA . ASP B 1 63 ? 34.296 110.626 43.295 1.00 19.55 40 ASP B CA 1
ATOM 4696 C C . ASP B 1 63 ? 33.691 110.575 41.885 1.00 19.59 40 ASP B C 1
ATOM 4697 O O . ASP B 1 63 ? 34.003 111.420 41.046 1.00 18.81 40 ASP B O 1
ATOM 4702 N N . MET B 1 64 ? 32.835 109.585 41.637 1.00 18.33 41 MET B N 1
ATOM 4703 C CA . MET B 1 64 ? 32.114 109.505 40.381 1.00 19.36 41 MET B CA 1
ATOM 4704 C C . MET B 1 64 ? 30.815 108.722 40.488 1.00 18.54 41 MET B C 1
ATOM 4705 O O . MET B 1 64 ? 30.636 107.902 41.392 1.00 21.95 41 MET B O 1
ATOM 4710 N N . LYS B 1 65 ? 29.944 108.970 39.517 1.00 18.02 42 LYS B N 1
ATOM 4711 C CA . LYS B 1 65 ? 28.578 108.492 39.526 1.00 17.50 42 LYS B CA 1
ATOM 4712 C C . LYS B 1 65 ? 28.278 107.656 38.279 1.00 15.59 42 LYS B C 1
ATOM 4713 O O . LYS B 1 65 ? 28.641 108.045 37.156 1.00 15.90 42 LYS B O 1
ATOM 4719 N N . TRP B 1 66 ? 27.618 106.519 38.487 1.00 14.16 43 TRP B N 1
ATOM 4720 C CA . TRP B 1 66 ? 27.027 105.752 37.378 1.00 13.40 43 TRP B CA 1
ATOM 4721 C C . TRP B 1 66 ? 25.764 106.438 36.896 1.00 14.01 43 TRP B C 1
ATOM 4722 O O . TRP B 1 66 ? 24.860 106.720 37.683 1.00 12.40 43 TRP B O 1
ATOM 4733 N N . ILE B 1 67 ? 25.691 106.667 35.590 1.00 13.49 44 ILE B N 1
ATOM 4734 C CA . ILE B 1 67 ? 24.516 107.280 34.973 1.00 13.60 44 ILE B CA 1
ATOM 4735 C C . ILE B 1 67 ? 24.056 106.335 33.869 1.00 12.22 44 ILE B C 1
ATOM 4736 O O . ILE B 1 67 ? 24.532 106.401 32.739 1.00 12.09 44 ILE B O 1
ATOM 4741 N N . GLY B 1 68 ? 23.162 105.425 34.230 1.00 12.60 45 GLY B N 1
ATOM 4742 C CA . GLY B 1 68 ? 22.734 104.375 33.331 1.00 11.56 45 GLY B CA 1
ATOM 4743 C C . GLY B 1 68 ? 21.862 104.926 32.223 1.00 12.47 45 GLY B C 1
ATOM 4744 O O . GLY B 1 68 ? 20.978 105.731 32.464 1.00 11.22 45 GLY B O 1
ATOM 4745 N N . ASN B 1 69 ? 22.112 104.480 31.002 1.00 10.21 46 ASN B N 1
ATOM 4746 C CA . ASN B 1 69 ? 21.290 104.848 29.842 1.00 9.60 46 ASN B CA 1
ATOM 4747 C C . ASN B 1 69 ? 20.230 103.790 29.531 1.00 9.34 46 ASN B C 1
ATOM 4748 O O . ASN B 1 69 ? 20.301 102.674 30.014 1.00 10.09 46 ASN B O 1
ATOM 4753 N N . ALA B 1 70 ? 19.264 104.159 28.685 1.00 10.34 47 ALA B N 1
ATOM 4754 C CA . ALA B 1 70 ? 18.260 103.207 28.200 1.00 10.60 47 ALA B CA 1
ATOM 4755 C C . ALA B 1 70 ? 18.876 102.224 27.211 1.00 9.68 47 ALA B C 1
ATOM 4756 O O . ALA B 1 70 ? 18.607 101.031 27.271 1.00 11.00 47 ALA B O 1
ATOM 4758 N N . ASN B 1 71 ? 19.695 102.730 26.287 1.00 9.74 48 ASN B N 1
ATOM 4759 C CA . ASN B 1 71 ? 20.442 101.843 25.371 1.00 9.35 48 ASN B CA 1
ATOM 4760 C C . ASN B 1 71 ? 21.875 102.300 25.145 1.00 9.07 48 ASN B C 1
ATOM 4761 O O . ASN B 1 71 ? 22.247 103.427 25.487 1.00 8.39 48 ASN B O 1
ATOM 4766 N N . GLU B 1 72 ? 22.672 101.403 24.558 1.00 9.20 49 GLU B N 1
ATOM 4767 C CA . GLU B 1 72 ? 24.112 101.601 24.430 1.00 9.24 49 GLU B CA 1
ATOM 4768 C C . GLU B 1 72 ? 24.493 102.587 23.331 1.00 9.88 49 GLU B C 1
ATOM 4769 O O . GLU B 1 72 ? 25.490 103.320 23.487 1.00 9.63 49 GLU B O 1
ATOM 4775 N N . LEU B 1 73 ? 23.744 102.622 22.229 1.00 9.31 50 LEU B N 1
ATOM 4776 C CA . LEU B 1 73 ? 24.046 103.608 21.199 1.00 9.93 50 LEU B CA 1
ATOM 4777 C C . LEU B 1 73 ? 23.945 104.984 21.844 1.00 8.72 50 LEU B C 1
ATOM 4778 O O . LEU B 1 73 ? 24.814 105.853 21.673 1.00 9.01 50 LEU B O 1
ATOM 4783 N N . ASN B 1 74 ? 22.890 105.176 22.628 1.00 8.08 51 ASN B N 1
ATOM 4784 C CA . ASN B 1 74 ? 22.684 106.462 23.285 1.00 9.81 51 ASN B CA 1
ATOM 4785 C C . ASN B 1 74 ? 23.750 106.781 24.316 1.00 6.85 51 ASN B C 1
ATOM 4786 O O . ASN B 1 74 ? 24.172 107.933 24.447 1.00 11.07 51 ASN B O 1
ATOM 4791 N N . ALA B 1 75 ? 24.193 105.759 25.034 1.00 9.01 52 ALA B N 1
ATOM 4792 C CA . ALA B 1 75 ? 25.319 105.897 25.960 1.00 7.95 52 ALA B CA 1
ATOM 4793 C C . ALA B 1 75 ? 26.554 106.426 25.251 1.00 8.24 52 ALA B C 1
ATOM 4794 O O . ALA B 1 75 ? 27.193 107.362 25.744 1.00 9.65 52 ALA B O 1
ATOM 4796 N N . SER B 1 76 ? 26.869 105.871 24.075 1.00 8.93 53 SER B N 1
ATOM 4797 C CA . SER B 1 76 ? 28.069 106.285 23.357 1.00 8.62 53 SER B CA 1
ATOM 4798 C C . SER B 1 76 ? 27.966 107.746 22.879 1.00 8.40 53 SER B C 1
ATOM 4799 O O . SER B 1 76 ? 28.931 108.528 22.967 1.00 9.77 53 SER B O 1
ATOM 4802 N N . TYR B 1 77 ? 26.784 108.110 22.391 1.00 8.75 54 TYR B N 1
ATOM 4803 C CA . TYR B 1 77 ? 26.489 109.498 22.046 1.00 9.99 54 TYR B CA 1
ATOM 4804 C C . TYR B 1 77 ? 26.630 110.431 23.256 1.00 8.89 54 TYR B C 1
ATOM 4805 O O . TYR B 1 77 ? 27.206 111.519 23.164 1.00 9.77 54 TYR B O 1
ATOM 4814 N N . MET B 1 78 ? 26.085 110.002 24.388 1.00 11.05 55 MET B N 1
ATOM 4815 C CA . MET B 1 78 ? 26.133 110.802 25.608 1.00 9.83 55 MET B CA 1
ATOM 4816 C C . MET B 1 78 ? 27.570 111.021 26.073 1.00 9.52 55 MET B C 1
ATOM 4817 O O . MET B 1 78 ? 27.949 112.150 26.423 1.00 8.68 55 MET B O 1
ATOM 4822 N N . ALA B 1 79 ? 28.384 109.967 26.009 1.00 9.86 56 ALA B N 1
ATOM 4823 C CA . ALA B 1 79 ? 29.790 110.041 26.416 1.00 10.50 56 ALA B CA 1
ATOM 4824 C C . ALA B 1 79 ? 30.554 111.013 25.486 1.00 8.80 56 ALA B C 1
ATOM 4825 O O . ALA B 1 79 ? 31.418 111.775 25.914 1.00 8.76 56 ALA B O 1
ATOM 4827 N N . ASP B 1 80 ? 30.207 110.996 24.208 1.00 9.82 57 ASP B N 1
ATOM 4828 C CA . ASP B 1 80 ? 30.801 111.906 23.231 1.00 10.06 57 ASP B CA 1
ATOM 4829 C C . ASP B 1 80 ? 30.499 113.366 23.609 1.00 9.28 57 ASP B C 1
ATOM 4830 O O . ASP B 1 80 ? 31.405 114.209 23.718 1.00 10.05 57 ASP B O 1
ATOM 4835 N N . GLY B 1 81 ? 29.222 113.679 23.808 1.00 10.54 58 GLY B N 1
ATOM 4836 C CA . GLY B 1 81 ? 28.841 115.021 24.254 1.00 10.84 58 GLY B CA 1
ATOM 4837 C C . GLY B 1 81 ? 29.540 115.439 25.546 1.00 10.57 58 GLY B C 1
ATOM 4838 O O . GLY B 1 81 ? 30.020 116.585 25.680 1.00 11.17 58 GLY B O 1
ATOM 4839 N N . TYR B 1 82 ? 29.603 114.514 26.505 1.00 10.31 59 TYR B N 1
ATOM 4840 C CA . TYR B 1 82 ? 30.334 114.755 27.762 1.00 11.25 59 TYR B CA 1
ATOM 4841 C C . TYR B 1 82 ? 31.801 115.082 27.491 1.00 11.26 59 TYR B C 1
ATOM 4842 O O . TYR B 1 82 ? 32.333 116.036 28.059 1.00 12.47 59 TYR B O 1
ATOM 4851 N N . ALA B 1 83 ? 32.441 114.303 26.611 1.00 9.80 60 ALA B N 1
ATOM 4852 C CA . ALA B 1 83 ? 33.833 114.539 26.245 1.00 10.37 60 ALA B CA 1
ATOM 4853 C C . ALA B 1 83 ? 34.032 115.923 25.635 1.00 9.31 60 ALA B C 1
ATOM 4854 O O . ALA B 1 83 ? 35.032 116.582 25.894 1.00 9.76 60 ALA B O 1
ATOM 4856 N N . ARG B 1 84 ? 33.091 116.384 24.815 1.00 10.26 61 ARG B N 1
ATOM 4857 C CA . ARG B 1 84 ? 33.239 117.685 24.158 1.00 10.93 61 ARG B CA 1
ATOM 4858 C C . ARG B 1 84 ? 33.343 118.834 25.149 1.00 11.06 61 ARG B C 1
ATOM 4859 O O . ARG B 1 84 ? 33.956 119.857 24.853 1.00 11.65 61 ARG B O 1
ATOM 4867 N N . THR B 1 85 ? 32.733 118.651 26.317 1.00 11.79 62 THR B N 1
ATOM 4868 C CA . THR B 1 85 ? 32.726 119.677 27.363 1.00 11.47 62 THR B CA 1
ATOM 4869 C C . THR B 1 85 ? 33.690 119.405 28.522 1.00 12.37 62 THR B C 1
ATOM 4870 O O . THR B 1 85 ? 34.418 120.317 28.939 1.00 12.06 62 THR B O 1
ATOM 4874 N N . LYS B 1 86 ? 33.702 118.162 29.006 1.00 12.42 63 LYS B N 1
ATOM 4875 C CA . LYS B 1 86 ? 34.567 117.737 30.111 1.00 12.12 63 LYS B CA 1
ATOM 4876 C C . LYS B 1 86 ? 36.008 117.488 29.666 1.00 13.43 63 LYS B C 1
ATOM 4877 O O . LYS B 1 86 ? 36.934 117.543 30.492 1.00 14.32 63 LYS B O 1
ATOM 4883 N N . LYS B 1 87 ? 36.173 117.180 28.378 1.00 12.40 64 LYS B N 1
ATOM 4884 C CA . LYS B 1 87 ? 37.473 116.924 27.725 1.00 12.41 64 LYS B CA 1
ATOM 4885 C C . LYS B 1 87 ? 38.031 115.517 27.983 1.00 13.10 64 LYS B C 1
ATOM 4886 O O . LYS B 1 87 ? 39.179 115.210 27.633 1.00 13.09 64 LYS B O 1
ATOM 4892 N N . ALA B 1 88 ? 37.197 114.660 28.568 1.00 12.34 65 ALA B N 1
ATOM 4893 C CA . ALA B 1 88 ? 37.439 113.218 28.635 1.00 12.02 65 ALA B CA 1
ATOM 4894 C C . ALA B 1 88 ? 36.096 112.596 29.008 1.00 10.86 65 ALA B C 1
ATOM 4895 O O . ALA B 1 88 ? 35.267 113.274 29.618 1.00 11.70 65 ALA B O 1
ATOM 4897 N N . ALA B 1 89 ? 35.888 111.336 28.651 1.00 10.93 66 ALA B N 1
ATOM 4898 C CA . ALA B 1 89 ? 34.638 110.619 28.971 1.00 10.38 66 ALA B CA 1
ATOM 4899 C C . ALA B 1 89 ? 34.843 109.121 28.978 1.00 10.80 66 ALA B C 1
ATOM 4900 O O . ALA B 1 89 ? 35.793 108.604 28.396 1.00 11.10 66 ALA B O 1
ATOM 4902 N N . ALA B 1 90 ? 33.937 108.426 29.654 1.00 9.27 67 ALA B N 1
ATOM 4903 C CA . ALA B 1 90 ? 33.922 106.982 29.628 1.00 10.25 67 ALA B CA 1
ATOM 4904 C C . ALA B 1 90 ? 32.514 106.433 29.645 1.00 9.61 67 ALA B C 1
ATOM 4905 O O . ALA B 1 90 ? 31.611 107.004 30.283 1.00 9.13 67 ALA B O 1
ATOM 4907 N N . PHE B 1 91 ? 32.342 105.294 28.994 1.00 10.09 68 PHE B N 1
ATOM 4908 C CA . PHE B 1 91 ? 31.115 104.516 29.123 1.00 9.93 68 PHE B CA 1
ATOM 4909 C C . PHE B 1 91 ? 31.382 103.019 29.148 1.00 11.05 68 PHE B C 1
ATOM 4910 O O . PHE B 1 91 ? 32.426 102.551 28.676 1.00 11.92 68 PHE B O 1
ATOM 4918 N N . LEU B 1 92 ? 30.423 102.287 29.717 1.00 10.78 69 LEU B N 1
ATOM 4919 C CA . LEU B 1 92 ? 30.553 100.865 30.012 1.00 10.51 69 LEU B CA 1
ATOM 4920 C C . LEU B 1 92 ? 29.476 100.060 29.274 1.00 9.06 69 LEU B C 1
ATOM 4921 O O . LEU B 1 92 ? 28.289 100.366 29.383 1.00 10.30 69 LEU B O 1
ATOM 4926 N N . THR B 1 93 ? 29.896 99.038 28.535 1.00 9.42 70 THR B N 1
ATOM 4927 C CA . THR B 1 93 ? 28.977 98.134 27.851 1.00 8.26 70 THR B CA 1
ATOM 4928 C C . THR B 1 93 ? 29.297 96.694 28.216 1.00 9.52 70 THR B C 1
ATOM 4929 O O . THR B 1 93 ? 30.317 96.405 28.866 1.00 10.48 70 THR B O 1
ATOM 4933 N N . THR B 1 94 ? 28.405 95.788 27.809 1.00 10.57 71 THR B N 1
ATOM 4934 C CA . THR B 1 94 ? 28.641 94.366 27.945 1.00 10.72 71 THR B CA 1
ATOM 4935 C C . THR B 1 94 ? 29.120 93.797 26.600 1.00 10.13 71 THR B C 1
ATOM 4936 O O . THR B 1 94 ? 28.775 94.316 25.527 1.00 10.26 71 THR B O 1
ATOM 4940 N N . PHE B 1 95 ? 29.915 92.739 26.688 1.00 10.73 72 PHE B N 1
ATOM 4941 C CA . PHE B 1 95 ? 30.504 92.023 25.549 1.00 11.54 72 PHE B CA 1
ATOM 4942 C C . PHE B 1 95 ? 29.494 91.733 24.438 1.00 10.43 72 PHE B C 1
ATOM 4943 O O . PHE B 1 95 ? 28.383 91.289 24.710 1.00 10.73 72 PHE B O 1
ATOM 4951 N N . GLY B 1 96 ? 29.896 91.983 23.192 1.00 10.49 73 GLY B N 1
ATOM 4952 C CA . GLY B 1 96 ? 29.097 91.622 22.019 1.00 9.30 73 GLY B CA 1
ATOM 4953 C C . GLY B 1 96 ? 27.935 92.569 21.815 1.00 9.11 73 GLY B C 1
ATOM 4954 O O . GLY B 1 96 ? 28.020 93.521 21.052 1.00 8.79 73 GLY B O 1
ATOM 4955 N N . VAL B 1 97 ? 26.842 92.307 22.509 1.00 9.10 74 VAL B N 1
ATOM 4956 C CA . VAL B 1 97 ? 25.602 93.072 22.307 1.00 9.63 74 VAL B CA 1
ATOM 4957 C C . VAL B 1 97 ? 25.685 94.551 22.702 1.00 10.19 74 VAL B C 1
ATOM 4958 O O . VAL B 1 97 ? 25.130 95.420 22.036 1.00 10.25 74 VAL B O 1
ATOM 4962 N N . GLY B 1 98 ? 26.364 94.851 23.797 1.00 8.06 75 GLY B N 1
ATOM 4963 C CA . GLY B 1 98 ? 26.483 96.226 24.245 1.00 9.31 75 GLY B CA 1
ATOM 4964 C C . GLY B 1 98 ? 27.451 96.996 23.369 1.00 8.64 75 GLY B C 1
ATOM 4965 O O . GLY B 1 98 ? 27.124 98.060 22.832 1.00 10.24 75 GLY B O 1
ATOM 4966 N N . GLU B 1 99 ? 28.645 96.447 23.203 1.00 8.12 76 GLU B N 1
ATOM 4967 C CA . GLU B 1 99 ? 29.692 97.129 22.440 1.00 8.78 76 GLU B CA 1
ATOM 4968 C C . GLU B 1 99 ? 29.296 97.347 20.980 1.00 8.20 76 GLU B C 1
ATOM 4969 O O . GLU B 1 99 ? 29.518 98.439 20.451 1.00 10.83 76 GLU B O 1
ATOM 4975 N N . LEU B 1 100 ? 28.698 96.336 20.322 1.00 8.81 77 LEU B N 1
ATOM 4976 C CA . LEU B 1 100 ? 28.286 96.510 18.913 1.00 8.69 77 LEU B CA 1
ATOM 4977 C C . LEU B 1 100 ? 27.116 97.499 18.777 1.00 8.34 77 LEU B C 1
ATOM 4978 O O . LEU B 1 100 ? 27.015 98.198 17.784 1.00 10.02 77 LEU B O 1
ATOM 4983 N N . SER B 1 101 ? 26.249 97.580 19.790 1.00 8.57 78 SER B N 1
ATOM 4984 C CA . SER B 1 101 ? 25.211 98.595 19.785 1.00 8.20 78 SER B CA 1
ATOM 4985 C C . SER B 1 101 ? 25.804 100.020 19.806 1.00 8.66 78 SER B C 1
ATOM 4986 O O . SER B 1 101 ? 25.222 100.946 19.249 1.00 9.69 78 SER B O 1
ATOM 4989 N N . ALA B 1 102 ? 26.959 100.177 20.453 1.00 8.76 79 ALA B N 1
ATOM 4990 C CA . ALA B 1 102 ? 27.582 101.482 20.677 1.00 10.44 79 ALA B CA 1
ATOM 4991 C C . ALA B 1 102 ? 28.581 101.881 19.601 1.00 9.29 79 ALA B C 1
ATOM 4992 O O . ALA B 1 102 ? 29.094 103.005 19.624 1.00 10.47 79 ALA B O 1
ATOM 4994 N N . ILE B 1 103 ? 28.892 100.977 18.671 1.00 8.32 80 ILE B N 1
ATOM 4995 C CA . ILE B 1 103 ? 30.044 101.203 17.771 1.00 9.49 80 ILE B CA 1
ATOM 4996 C C . ILE B 1 103 ? 29.869 102.416 16.839 1.00 8.97 80 ILE B C 1
ATOM 4997 O O . ILE B 1 103 ? 30.857 103.096 16.502 1.00 9.51 80 ILE B O 1
ATOM 5002 N N . ASN B 1 104 ? 28.635 102.719 16.443 1.00 9.25 81 ASN B N 1
ATOM 5003 C CA . ASN B 1 104 ? 28.389 103.921 15.657 1.00 9.71 81 ASN B CA 1
ATOM 5004 C C . ASN B 1 104 ? 28.715 105.211 16.427 1.00 10.05 81 ASN B C 1
ATOM 5005 O O . ASN B 1 104 ? 29.222 106.178 15.853 1.00 10.62 81 ASN B O 1
ATOM 5010 N N . GLY B 1 105 ? 28.399 105.242 17.716 1.00 11.54 82 GLY B N 1
ATOM 5011 C CA . GLY B 1 105 ? 28.781 106.377 18.546 1.00 11.28 82 GLY B CA 1
ATOM 5012 C C . GLY B 1 105 ? 30.276 106.510 18.645 1.00 11.20 82 GLY B C 1
ATOM 5013 O O . GLY B 1 105 ? 30.821 107.612 18.520 1.00 13.00 82 GLY B O 1
ATOM 5014 N N . LEU B 1 106 ? 30.953 105.384 18.889 1.00 10.54 83 LEU B N 1
ATOM 5015 C CA . LEU B 1 106 ? 32.407 105.405 19.030 1.00 9.72 83 LEU B CA 1
ATOM 5016 C C . LEU B 1 106 ? 33.033 105.822 17.703 1.00 9.39 83 LEU B C 1
ATOM 5017 O O . LEU B 1 106 ? 33.988 106.582 17.686 1.00 9.37 83 LEU B O 1
ATOM 5022 N N . ALA B 1 107 ? 32.466 105.352 16.596 1.00 9.58 84 ALA B N 1
ATOM 5023 C CA . ALA B 1 107 ? 32.914 105.775 15.266 1.00 9.84 84 ALA B CA 1
ATOM 5024 C C . ALA B 1 107 ? 32.829 107.291 15.099 1.00 10.28 84 ALA B C 1
ATOM 5025 O O . ALA B 1 107 ? 33.727 107.933 14.518 1.00 10.43 84 ALA B O 1
ATOM 5027 N N . GLY B 1 108 ? 31.737 107.883 15.574 1.00 8.80 85 GLY B N 1
ATOM 5028 C CA . GLY B 1 108 ? 31.598 109.333 15.504 1.00 9.78 85 GLY B CA 1
ATOM 5029 C C . GLY B 1 108 ? 32.612 110.064 16.365 1.00 9.67 85 GLY B C 1
ATOM 5030 O O . GLY B 1 108 ? 33.097 111.132 15.991 1.00 8.91 85 GLY B O 1
ATOM 5031 N N . SER B 1 109 ? 32.935 109.485 17.522 1.00 8.87 86 SER B N 1
ATOM 5032 C CA . SER B 1 109 ? 33.981 110.017 18.403 1.00 10.24 86 SER B CA 1
ATOM 5033 C C . SER B 1 109 ? 35.361 109.914 17.743 1.00 9.81 86 SER B C 1
ATOM 5034 O O . SER B 1 109 ? 36.222 110.779 17.950 1.00 11.00 86 SER B O 1
ATOM 5037 N N . TYR B 1 110 ? 35.574 108.871 16.945 1.00 10.61 87 TYR B N 1
ATOM 5038 C CA . TYR B 1 110 ? 36.814 108.747 16.177 1.00 9.58 87 TYR B CA 1
ATOM 5039 C C . TYR B 1 110 ? 36.881 109.800 15.058 1.00 11.15 87 TYR B C 1
ATOM 5040 O O . TYR B 1 110 ? 37.853 110.552 14.958 1.00 11.01 87 TYR B O 1
ATOM 5049 N N . ALA B 1 111 ? 35.817 109.876 14.264 1.00 9.57 88 ALA B N 1
ATOM 5050 C CA . ALA B 1 111 ? 35.735 110.812 13.145 1.00 9.99 88 ALA B CA 1
ATOM 5051 C C . ALA B 1 111 ? 35.970 112.255 13.567 1.00 9.73 88 ALA B C 1
ATOM 5052 O O . ALA B 1 111 ? 36.754 112.965 12.920 1.00 11.38 88 ALA B O 1
ATOM 5054 N N . GLU B 1 112 ? 35.304 112.686 14.645 1.00 9.27 89 GLU B N 1
ATOM 5055 C CA . GLU B 1 112 ? 35.403 114.066 15.108 1.00 10.85 89 GLU B CA 1
ATOM 5056 C C . GLU B 1 112 ? 36.369 114.247 16.292 1.00 10.05 89 GLU B C 1
ATOM 5057 O O . GLU B 1 112 ? 36.447 115.327 16.900 1.00 11.00 89 GLU B O 1
ATOM 5063 N N . ASN B 1 113 ? 37.146 113.197 16.566 1.00 10.48 90 ASN B N 1
ATOM 5064 C CA . ASN B 1 113 ? 38.282 113.251 17.490 1.00 9.99 90 ASN B CA 1
ATOM 5065 C C . ASN B 1 113 ? 37.920 113.631 18.930 1.00 10.16 90 ASN B C 1
ATOM 5066 O O . ASN B 1 113 ? 38.448 114.591 19.461 1.00 11.63 90 ASN B O 1
ATOM 5071 N N . LEU B 1 114 ? 37.062 112.845 19.569 1.00 9.68 91 LEU B N 1
ATOM 5072 C CA . LEU B 1 114 ? 36.745 113.041 20.980 1.00 10.55 91 LEU B CA 1
ATOM 5073 C C . LEU B 1 114 ? 37.336 111.946 21.864 1.00 11.50 91 LEU B C 1
ATOM 5074 O O . LEU B 1 114 ? 37.279 110.766 21.538 1.00 12.68 91 LEU B O 1
ATOM 5079 N N . PRO B 1 115 ? 37.910 112.344 23.002 1.00 10.49 92 PRO B N 1
ATOM 5080 C CA . PRO B 1 115 ? 38.593 111.429 23.921 1.00 11.09 92 PRO B CA 1
ATOM 5081 C C . PRO B 1 115 ? 37.622 110.630 24.803 1.00 11.62 92 PRO B C 1
ATOM 5082 O O . PRO B 1 115 ? 37.392 110.963 25.976 1.00 12.39 92 PRO B O 1
ATOM 5086 N N . VAL B 1 116 ? 37.037 109.600 24.200 1.00 11.44 93 VAL B N 1
ATOM 5087 C CA . VAL B 1 116 ? 36.077 108.708 24.872 1.00 10.37 93 VAL B CA 1
ATOM 5088 C C . VAL B 1 116 ? 36.689 107.337 25.084 1.00 11.92 93 VAL B C 1
ATOM 5089 O O . VAL B 1 116 ? 37.284 106.754 24.166 1.00 10.87 93 VAL B O 1
ATOM 5093 N N . VAL B 1 117 ? 36.550 106.821 26.301 1.00 11.47 94 VAL B N 1
ATOM 5094 C CA . VAL B 1 117 ? 37.006 105.478 26.628 1.00 10.88 94 VAL B CA 1
ATOM 5095 C C . VAL B 1 117 ? 35.795 104.580 26.706 1.00 11.18 94 VAL B C 1
ATOM 5096 O O . VAL B 1 117 ? 34.878 104.861 27.482 1.00 12.46 94 VAL B O 1
ATOM 5100 N N . GLU B 1 118 ? 35.776 103.512 25.918 1.00 9.94 95 GLU B N 1
ATOM 5101 C CA . GLU B 1 118 ? 34.738 102.505 26.081 1.00 10.04 95 GLU B CA 1
ATOM 5102 C C . GLU B 1 118 ? 35.333 101.336 26.830 1.00 11.40 95 GLU B C 1
ATOM 5103 O O . GLU B 1 118 ? 36.355 100.797 26.407 1.00 10.40 95 GLU B O 1
ATOM 5109 N N . ILE B 1 119 ? 34.663 100.949 27.921 1.00 10.69 96 ILE B N 1
ATOM 5110 C CA . ILE B 1 119 ? 34.993 99.776 28.712 1.00 10.36 96 ILE B CA 1
ATOM 5111 C C . ILE B 1 119 ? 33.950 98.711 28.386 1.00 9.68 96 ILE B C 1
ATOM 5112 O O . ILE B 1 119 ? 32.740 98.980 28.455 1.00 9.56 96 ILE B O 1
ATOM 5117 N N . VAL B 1 120 ? 34.418 97.526 28.006 1.00 9.49 97 VAL B N 1
ATOM 5118 C CA . VAL B 1 120 ? 33.554 96.399 27.662 1.00 10.07 97 VAL B CA 1
ATOM 5119 C C . VAL B 1 120 ? 33.778 95.264 28.664 1.00 11.23 97 VAL B C 1
ATOM 5120 O O . VAL B 1 120 ? 34.850 94.681 28.680 1.00 11.94 97 VAL B O 1
ATOM 5124 N N . GLY B 1 121 ? 32.770 94.959 29.482 1.00 11.28 98 GLY B N 1
ATOM 5125 C CA . GLY B 1 121 ? 32.832 93.814 30.394 1.00 11.27 98 GLY B CA 1
ATOM 5126 C C . GLY B 1 121 ? 32.690 92.515 29.616 1.00 11.51 98 GLY B C 1
ATOM 5127 O O . GLY B 1 121 ? 31.767 92.375 28.811 1.00 12.22 98 GLY B O 1
ATOM 5128 N N . SER B 1 122 ? 33.609 91.572 29.833 1.00 12.92 99 SER B N 1
ATOM 5129 C CA . SER B 1 122 ? 33.641 90.323 29.063 1.00 12.24 99 SER B CA 1
ATOM 5130 C C . SER B 1 122 ? 33.680 89.087 29.980 1.00 12.58 99 SER B C 1
ATOM 5131 O O . SER B 1 122 ? 33.899 89.220 31.191 1.00 14.29 99 SER B O 1
ATOM 5134 N N . PRO B 1 123 ? 33.424 87.888 29.419 1.00 13.97 100 PRO B N 1
ATOM 5135 C CA . PRO B 1 123 ? 33.365 86.690 30.252 1.00 13.14 100 PRO B CA 1
ATOM 5136 C C . PRO B 1 123 ? 34.693 86.421 30.960 1.00 14.91 100 PRO B C 1
ATOM 5137 O O . PRO B 1 123 ? 35.727 86.959 30.580 1.00 13.62 100 PRO B O 1
ATOM 5141 N N . THR B 1 124 ? 34.667 85.612 32.006 1.00 14.54 101 THR B N 1
ATOM 5142 C CA . THR B 1 124 ? 35.914 85.267 32.675 1.00 15.54 101 THR B CA 1
ATOM 5143 C C . THR B 1 124 ? 36.946 84.686 31.707 1.00 15.52 101 THR B C 1
ATOM 5144 O O . THR B 1 124 ? 36.600 84.080 30.691 1.00 16.60 101 THR B O 1
ATOM 5148 N N . SER B 1 125 ? 38.220 84.850 32.043 1.00 16.56 102 SER B N 1
ATOM 5149 C CA A SER B 1 125 ? 39.287 84.342 31.183 0.50 17.77 102 SER B CA 1
ATOM 5150 C CA B SER B 1 125 ? 39.319 84.334 31.229 0.50 17.40 102 SER B CA 1
ATOM 5151 C C . SER B 1 125 ? 39.178 82.824 31.013 1.00 17.32 102 SER B C 1
ATOM 5152 O O . SER B 1 125 ? 39.515 82.309 29.961 1.00 19.47 102 SER B O 1
ATOM 5157 N N . LYS B 1 126 ? 38.673 82.126 32.029 1.00 20.52 103 LYS B N 1
ATOM 5158 C CA . LYS B 1 126 ? 38.484 80.667 31.933 1.00 19.87 103 LYS B CA 1
ATOM 5159 C C . LYS B 1 126 ? 37.452 80.321 30.866 1.00 19.49 103 LYS B C 1
ATOM 5160 O O . LYS B 1 126 ? 37.673 79.439 30.041 1.00 18.71 103 LYS B O 1
ATOM 5166 N N . VAL B 1 127 ? 36.318 81.015 30.898 1.00 17.14 104 VAL B N 1
ATOM 5167 C CA . VAL B 1 127 ? 35.282 80.835 29.888 1.00 16.93 104 VAL B CA 1
ATOM 5168 C C . VAL B 1 127 ? 35.814 81.146 28.475 1.00 15.42 104 VAL B C 1
ATOM 5169 O O . VAL B 1 127 ? 35.552 80.396 27.534 1.00 16.43 104 VAL B O 1
ATOM 5173 N N . GLN B 1 128 ? 36.572 82.233 28.339 1.00 14.93 105 GLN B N 1
ATOM 5174 C CA . GLN B 1 128 ? 37.125 82.621 27.039 1.00 15.84 105 GLN B CA 1
ATOM 5175 C C . GLN B 1 128 ? 38.143 81.594 26.556 1.00 17.27 105 GLN B C 1
ATOM 5176 O O . GLN B 1 128 ? 38.132 81.173 25.392 1.00 17.13 105 GLN B O 1
ATOM 5182 N N . ASN B 1 129 ? 39.014 81.172 27.463 1.00 17.87 106 ASN B N 1
ATOM 5183 C CA . ASN B 1 129 ? 40.042 80.188 27.123 1.00 19.30 106 ASN B CA 1
ATOM 5184 C C . ASN B 1 129 ? 39.477 78.817 26.717 1.00 18.48 106 ASN B C 1
ATOM 5185 O O . ASN B 1 129 ? 40.020 78.159 25.828 1.00 19.67 106 ASN B O 1
ATOM 5190 N N . ASP B 1 130 ? 38.385 78.411 27.355 1.00 18.69 107 ASP B N 1
ATOM 5191 C CA . ASP B 1 130 ? 37.699 77.145 27.047 1.00 19.84 107 ASP B CA 1
ATOM 5192 C C . ASP B 1 130 ? 36.863 77.202 25.761 1.00 19.02 107 ASP B C 1
ATOM 5193 O O . ASP B 1 130 ? 36.356 76.176 25.302 1.00 20.90 107 ASP B O 1
ATOM 5198 N N . GLY B 1 131 ? 36.690 78.393 25.191 1.00 17.96 108 GLY B N 1
ATOM 5199 C CA . GLY B 1 131 ? 35.914 78.540 23.956 1.00 17.77 108 GLY B CA 1
ATOM 5200 C C . GLY B 1 131 ? 34.439 78.212 24.124 1.00 16.71 108 GLY B C 1
ATOM 5201 O O . GLY B 1 131 ? 33.806 77.682 23.199 1.00 17.24 108 GLY B O 1
ATOM 5202 N N . LYS B 1 132 ? 33.884 78.533 25.289 1.00 17.09 109 LYS B N 1
ATOM 5203 C CA . LYS B 1 132 ? 32.505 78.145 25.614 1.00 17.09 109 LYS B CA 1
ATOM 5204 C C . LYS B 1 132 ? 31.493 78.892 24.751 1.00 15.94 109 LYS B C 1
ATOM 5205 O O . LYS B 1 132 ? 31.706 80.052 24.406 1.00 14.56 109 LYS B O 1
ATOM 5211 N N . PHE B 1 133 ? 30.411 78.203 24.382 1.00 15.85 110 PHE B N 1
ATOM 5212 C CA . PHE B 1 133 ? 29.328 78.794 23.583 1.00 14.57 110 PHE B CA 1
ATOM 5213 C C . PHE B 1 133 ? 28.378 79.571 24.510 1.00 13.76 110 PHE B C 1
ATOM 5214 O O . PHE B 1 133 ? 27.266 79.129 24.800 1.00 13.95 110 PHE B O 1
ATOM 5222 N N . VAL B 1 134 ? 28.840 80.718 24.997 1.00 13.18 111 VAL B N 1
ATOM 5223 C CA . VAL B 1 134 ? 28.063 81.540 25.920 1.00 13.69 111 VAL B CA 1
ATOM 5224 C C . VAL B 1 134 ? 27.344 82.684 25.211 1.00 12.27 111 VAL B C 1
ATOM 5225 O O . VAL B 1 134 ? 27.679 83.078 24.079 1.00 12.40 111 VAL B O 1
ATOM 5229 N N . HIS B 1 135 ? 26.344 83.218 25.898 1.00 11.57 112 HIS B N 1
ATOM 5230 C CA . HIS B 1 135 ? 25.528 84.306 25.380 1.00 12.62 112 HIS B CA 1
ATOM 5231 C C . HIS B 1 135 ? 26.375 85.522 24.993 1.00 11.48 112 HIS B C 1
ATOM 5232 O O . HIS B 1 135 ? 27.397 85.803 25.633 1.00 10.48 112 HIS B O 1
ATOM 5239 N N . HIS B 1 136 ? 25.914 86.243 23.961 1.00 10.79 113 HIS B N 1
ATOM 5240 C CA . HIS B 1 136 ? 26.604 87.407 23.373 1.00 11.38 113 HIS B CA 1
ATOM 5241 C C . HIS B 1 136 ? 27.848 86.976 22.568 1.00 11.63 113 HIS B C 1
ATOM 5242 O O . HIS B 1 136 ? 28.768 87.758 22.395 1.00 12.48 113 HIS B O 1
ATOM 5249 N N . THR B 1 137 ? 27.861 85.741 22.069 1.00 12.38 114 THR B N 1
ATOM 5250 C CA . THR B 1 137 ? 28.913 85.285 21.155 1.00 12.28 114 THR B CA 1
ATOM 5251 C C . THR B 1 137 ? 28.275 84.661 19.921 1.00 12.16 114 THR B C 1
ATOM 5252 O O . THR B 1 137 ? 27.058 84.492 19.861 1.00 13.24 114 THR B O 1
ATOM 5256 N N . LEU B 1 138 ? 29.104 84.341 18.937 1.00 11.63 115 LEU B N 1
ATOM 5257 C CA . LEU B 1 138 ? 28.652 83.696 17.707 1.00 11.95 115 LEU B CA 1
ATOM 5258 C C . LEU B 1 138 ? 28.652 82.156 17.838 1.00 13.25 115 LEU B C 1
ATOM 5259 O O . LEU B 1 138 ? 28.498 81.457 16.843 1.00 12.83 115 LEU B O 1
ATOM 5264 N N . ALA B 1 139 ? 28.837 81.640 19.057 1.00 12.81 116 ALA B N 1
ATOM 5265 C CA . ALA B 1 139 ? 28.932 80.194 19.318 1.00 13.53 116 ALA B CA 1
ATOM 5266 C C . ALA B 1 139 ? 30.001 79.538 18.435 1.00 13.82 116 ALA B C 1
ATOM 5267 O O . ALA B 1 139 ? 29.773 78.483 17.840 1.00 14.72 116 ALA B O 1
ATOM 5269 N N . ASP B 1 140 ? 31.149 80.203 18.341 1.00 13.96 117 ASP B N 1
ATOM 5270 C CA . ASP B 1 140 ? 32.341 79.665 17.703 1.00 15.25 117 ASP B CA 1
ATOM 5271 C C . ASP B 1 140 ? 33.562 79.654 18.642 1.00 14.70 117 ASP B C 1
ATOM 5272 O O . ASP B 1 140 ? 34.668 79.347 18.203 1.00 18.81 117 ASP B O 1
ATOM 5277 N N . GLY B 1 141 ? 33.372 79.999 19.914 1.00 16.41 118 GLY B N 1
ATOM 5278 C CA . GLY B 1 141 ? 34.453 79.987 20.903 1.00 15.75 118 GLY B CA 1
ATOM 5279 C C . GLY B 1 141 ? 35.494 81.085 20.754 1.00 17.11 118 GLY B C 1
ATOM 5280 O O . GLY B 1 141 ? 36.527 81.044 21.420 1.00 15.69 118 GLY B O 1
ATOM 5281 N N . ASP B 1 142 ? 35.217 82.075 19.899 1.00 14.73 119 ASP B N 1
ATOM 5282 C CA . ASP B 1 142 ? 36.160 83.145 19.590 1.00 15.08 119 ASP B CA 1
ATOM 5283 C C . ASP B 1 142 ? 35.712 84.439 20.273 1.00 14.01 119 ASP B C 1
ATOM 5284 O O . ASP B 1 142 ? 34.642 84.958 19.971 1.00 14.43 119 ASP B O 1
ATOM 5289 N N . PHE B 1 143 ? 36.515 84.934 21.213 1.00 13.07 120 PHE B N 1
ATOM 5290 C CA . PHE B 1 143 ? 36.140 86.104 21.996 1.00 12.64 120 PHE B CA 1
ATOM 5291 C C . PHE B 1 143 ? 36.879 87.363 21.544 1.00 12.76 120 PHE B C 1
ATOM 5292 O O . PHE B 1 143 ? 36.858 88.376 22.234 1.00 13.09 120 PHE B O 1
ATOM 5300 N N . LYS B 1 144 ? 37.483 87.305 20.358 1.00 12.88 121 LYS B N 1
ATOM 5301 C CA . LYS B 1 144 ? 38.313 88.404 19.829 1.00 14.31 121 LYS B CA 1
ATOM 5302 C C . LYS B 1 144 ? 37.723 89.156 18.622 1.00 12.12 121 LYS B C 1
ATOM 5303 O O . LYS B 1 144 ? 38.276 90.188 18.232 1.00 14.01 121 LYS B O 1
ATOM 5309 N N . HIS B 1 145 ? 36.630 88.648 18.042 1.00 11.37 122 HIS B N 1
ATOM 5310 C CA . HIS B 1 145 ? 36.036 89.271 16.828 1.00 11.12 122 HIS B CA 1
ATOM 5311 C C . HIS B 1 145 ? 35.665 90.744 17.071 1.00 9.95 122 HIS B C 1
ATOM 5312 O O . HIS B 1 145 ? 35.888 91.614 16.224 1.00 11.04 122 HIS B O 1
ATOM 5319 N N . PHE B 1 146 ? 35.073 91.023 18.227 1.00 9.29 123 PHE B N 1
ATOM 5320 C CA . PHE B 1 146 ? 34.449 92.322 18.425 1.00 9.52 123 PHE B CA 1
ATOM 5321 C C . PHE B 1 146 ? 35.501 93.396 18.648 1.00 8.99 123 PHE B C 1
ATOM 5322 O O . PHE B 1 146 ? 35.368 94.506 18.154 1.00 10.10 123 PHE B O 1
ATOM 5330 N N . MET B 1 147 ? 36.587 93.060 19.338 1.00 10.14 124 MET B N 1
ATOM 5331 C CA . MET B 1 147 ? 37.692 94.012 19.467 1.00 10.61 124 MET B CA 1
ATOM 5332 C C . MET B 1 147 ? 38.308 94.292 18.089 1.00 11.68 124 MET B C 1
ATOM 5333 O O . MET B 1 147 ? 38.611 95.447 17.782 1.00 12.57 124 MET B O 1
ATOM 5338 N N . LYS B 1 148 ? 38.493 93.242 17.278 1.00 12.02 125 LYS B N 1
ATOM 5339 C CA . LYS B 1 148 ? 38.998 93.417 15.905 1.00 12.56 125 LYS B CA 1
ATOM 5340 C C . LYS B 1 148 ? 38.095 94.366 15.113 1.00 11.50 125 LYS B C 1
ATOM 5341 O O . LYS B 1 148 ? 38.578 95.244 14.391 1.00 11.01 125 LYS B O 1
ATOM 5347 N N . MET B 1 149 ? 36.786 94.214 15.275 1.00 10.58 126 MET B N 1
ATOM 5348 C CA . MET B 1 149 ? 35.823 95.099 14.579 1.00 10.52 126 MET B CA 1
ATOM 5349 C C . MET B 1 149 ? 35.954 96.579 14.953 1.00 10.57 126 MET B C 1
ATOM 5350 O O . MET B 1 149 ? 35.496 97.450 14.209 1.00 9.94 126 MET B O 1
ATOM 5355 N N . HIS B 1 150 ? 36.559 96.860 16.108 1.00 9.65 127 HIS B N 1
ATOM 5356 C CA . HIS B 1 150 ? 36.793 98.232 16.562 1.00 10.93 127 HIS B CA 1
ATOM 5357 C C . HIS B 1 150 ? 38.085 98.857 16.028 1.00 10.63 127 HIS B C 1
ATOM 5358 O O . HIS B 1 150 ? 38.366 100.024 16.294 1.00 10.84 127 HIS B O 1
ATOM 5365 N N . GLU B 1 151 ? 38.880 98.088 15.296 1.00 11.58 128 GLU B N 1
ATOM 5366 C CA . GLU B 1 151 ? 40.199 98.565 14.930 1.00 12.30 128 GLU B CA 1
ATOM 5367 C C . GLU B 1 151 ? 40.162 99.899 14.173 1.00 11.73 128 GLU B C 1
ATOM 5368 O O . GLU B 1 151 ? 40.935 100.792 14.504 1.00 11.69 128 GLU B O 1
ATOM 5374 N N . PRO B 1 152 ? 39.281 100.041 13.164 1.00 11.82 129 PRO B N 1
ATOM 5375 C CA . PRO B 1 152 ? 39.273 101.303 12.401 1.00 11.51 129 PRO B CA 1
ATOM 5376 C C . PRO B 1 152 ? 38.734 102.543 13.117 1.00 11.98 129 PRO B C 1
ATOM 5377 O O . PRO B 1 152 ? 38.892 103.638 12.595 1.00 11.21 129 PRO B O 1
ATOM 5381 N N . VAL B 1 153 ? 38.111 102.366 14.280 1.00 11.39 130 VAL B N 1
ATOM 5382 C CA . VAL B 1 153 ? 37.454 103.466 14.973 1.00 11.43 130 VAL B CA 1
ATOM 5383 C C . VAL B 1 153 ? 37.982 103.648 16.410 1.00 11.93 130 VAL B C 1
ATOM 5384 O O . VAL B 1 153 ? 37.331 104.264 17.263 1.00 11.61 130 VAL B O 1
ATOM 5388 N N . THR B 1 154 ? 39.185 103.138 16.675 1.00 12.36 131 THR B N 1
ATOM 5389 C CA . THR B 1 154 ? 39.844 103.323 17.966 1.00 11.62 131 THR B CA 1
ATOM 5390 C C . THR B 1 154 ? 41.320 103.635 17.756 1.00 12.27 131 THR B C 1
ATOM 5391 O O . THR B 1 154 ? 41.962 103.048 16.881 1.00 11.60 131 THR B O 1
ATOM 5395 N N . ALA B 1 155 ? 41.847 104.561 18.553 1.00 11.17 132 ALA B N 1
ATOM 5396 C CA . ALA B 1 155 ? 43.274 104.901 18.505 1.00 11.25 132 ALA B CA 1
ATOM 5397 C C . ALA B 1 155 ? 44.112 103.790 19.137 1.00 13.01 132 ALA B C 1
ATOM 5398 O O . ALA B 1 155 ? 45.278 103.591 18.774 1.00 12.83 132 ALA B O 1
ATOM 5400 N N . ALA B 1 156 ? 43.518 103.070 20.091 1.00 11.13 133 ALA B N 1
ATOM 5401 C CA . ALA B 1 156 ? 44.174 101.948 20.780 1.00 10.80 133 ALA B CA 1
ATOM 5402 C C . ALA B 1 156 ? 43.127 101.054 21.449 1.00 11.05 133 ALA B C 1
ATOM 5403 O O . ALA B 1 156 ? 42.027 101.490 21.760 1.00 11.18 133 ALA B O 1
ATOM 5405 N N . ARG B 1 157 ? 43.487 99.801 21.675 1.00 11.32 134 ARG B N 1
ATOM 5406 C CA . ARG B 1 157 ? 42.565 98.841 22.244 1.00 11.79 134 ARG B CA 1
ATOM 5407 C C . ARG B 1 157 ? 43.331 97.753 22.983 1.00 13.20 134 ARG B C 1
ATOM 5408 O O . ARG B 1 157 ? 44.479 97.435 22.644 1.00 12.90 134 ARG B O 1
ATOM 5416 N N . THR B 1 158 ? 42.687 97.180 23.993 1.00 11.37 135 THR B N 1
ATOM 5417 C CA . THR B 1 158 ? 43.322 96.131 24.754 1.00 13.24 135 THR B CA 1
ATOM 5418 C C . THR B 1 158 ? 42.294 95.157 25.317 1.00 13.59 135 THR B C 1
ATOM 5419 O O . THR B 1 158 ? 41.175 95.552 25.677 1.00 13.66 135 THR B O 1
ATOM 5423 N N . LEU B 1 159 ? 42.690 93.882 25.345 1.00 14.17 136 LEU B N 1
ATOM 5424 C CA . LEU B 1 159 ? 42.003 92.835 26.083 1.00 14.14 136 LEU B CA 1
ATOM 5425 C C . LEU B 1 159 ? 42.870 92.562 27.300 1.00 15.31 136 LEU B C 1
ATOM 5426 O O . LEU B 1 159 ? 43.939 91.974 27.179 1.00 16.05 136 LEU B O 1
ATOM 5431 N N . LEU B 1 160 ? 42.411 93.004 28.467 1.00 14.35 137 LEU B N 1
ATOM 5432 C CA . LEU B 1 160 ? 43.201 92.897 29.693 1.00 15.23 137 LEU B CA 1
ATOM 5433 C C . LEU B 1 160 ? 43.338 91.476 30.206 1.00 15.56 137 LEU B C 1
ATOM 5434 O O . LEU B 1 160 ? 42.401 90.673 30.129 1.00 13.67 137 LEU B O 1
ATOM 5439 N N . THR B 1 161 ? 44.520 91.204 30.755 1.00 16.04 138 THR B N 1
ATOM 5440 C CA . THR B 1 161 ? 44.789 90.002 31.531 1.00 17.90 138 THR B CA 1
ATOM 5441 C C . THR B 1 161 ? 45.209 90.464 32.924 1.00 18.76 138 THR B C 1
ATOM 5442 O O . THR B 1 161 ? 45.586 91.626 33.123 1.00 20.31 138 THR B O 1
ATOM 5446 N N . ALA B 1 162 ? 45.159 89.552 33.889 1.00 21.42 139 ALA B N 1
ATOM 5447 C CA . ALA B 1 162 ? 45.631 89.853 35.239 1.00 22.79 139 ALA B CA 1
ATOM 5448 C C . ALA B 1 162 ? 47.098 90.265 35.211 1.00 23.39 139 ALA B C 1
ATOM 5449 O O . ALA B 1 162 ? 47.515 91.151 35.957 1.00 26.39 139 ALA B O 1
ATOM 5451 N N . GLU B 1 163 ? 47.870 89.653 34.318 1.00 24.40 140 GLU B N 1
ATOM 5452 C CA . GLU B 1 163 ? 49.316 89.903 34.271 1.00 25.06 140 GLU B CA 1
ATOM 5453 C C . GLU B 1 163 ? 49.685 91.209 33.568 1.00 24.29 140 GLU B C 1
ATOM 5454 O O . GLU B 1 163 ? 50.701 91.805 33.902 1.00 26.41 140 GLU B O 1
ATOM 5460 N N . ASN B 1 164 ? 48.870 91.676 32.621 1.00 20.85 141 ASN B N 1
ATOM 5461 C CA . ASN B 1 164 ? 49.213 92.899 31.896 1.00 20.50 141 ASN B CA 1
ATOM 5462 C C . ASN B 1 164 ? 48.330 94.126 32.190 1.00 17.81 141 ASN B C 1
ATOM 5463 O O . ASN B 1 164 ? 48.527 95.176 31.583 1.00 17.44 141 ASN B O 1
ATOM 5468 N N . ALA B 1 165 ? 47.383 93.999 33.125 1.00 18.50 142 ALA B N 1
ATOM 5469 C CA . ALA B 1 165 ? 46.276 94.969 33.237 1.00 18.40 142 ALA B CA 1
ATOM 5470 C C . ALA B 1 165 ? 46.709 96.420 33.408 1.00 17.61 142 ALA B C 1
ATOM 5471 O O . ALA B 1 165 ? 46.287 97.277 32.641 1.00 17.66 142 ALA B O 1
ATOM 5473 N N . THR B 1 166 ? 47.535 96.709 34.413 1.00 18.48 143 THR B N 1
ATOM 5474 C CA . THR B 1 166 ? 47.949 98.097 34.682 1.00 19.00 143 THR B CA 1
ATOM 5475 C C . THR B 1 166 ? 48.781 98.693 33.541 1.00 17.80 143 THR B C 1
ATOM 5476 O O . THR B 1 166 ? 48.593 99.856 33.172 1.00 17.17 143 THR B O 1
ATOM 5480 N N . TYR B 1 167 ? 49.671 97.883 32.977 1.00 18.98 144 TYR B N 1
ATOM 5481 C CA . TYR B 1 167 ? 50.475 98.255 31.814 1.00 19.09 144 TYR B CA 1
ATOM 5482 C C . TYR B 1 167 ? 49.585 98.674 30.635 1.00 18.46 144 TYR B C 1
ATOM 5483 O O . TYR B 1 167 ? 49.789 99.719 30.013 1.00 18.40 144 TYR B O 1
ATOM 5492 N N . GLU B 1 168 ? 48.597 97.836 30.338 1.00 17.64 145 GLU B N 1
ATOM 5493 C CA . GLU B 1 168 ? 47.718 98.039 29.184 1.00 16.57 145 GLU B CA 1
ATOM 5494 C C . GLU B 1 168 ? 46.738 99.195 29.365 1.00 16.32 145 GLU B C 1
ATOM 5495 O O . GLU B 1 168 ? 46.511 99.973 28.427 1.00 14.87 145 GLU B O 1
ATOM 5501 N N . ILE B 1 169 ? 46.172 99.317 30.564 1.00 15.45 146 ILE B N 1
ATOM 5502 C CA . ILE B 1 169 ? 45.332 100.478 30.903 1.00 13.88 146 ILE B CA 1
ATOM 5503 C C . ILE B 1 169 ? 46.117 101.775 30.665 1.00 14.83 146 ILE B C 1
ATOM 5504 O O . ILE B 1 169 ? 45.643 102.678 29.983 1.00 14.37 146 ILE B O 1
ATOM 5509 N N . ASP B 1 170 ? 47.331 101.859 31.205 1.00 15.94 147 ASP B N 1
ATOM 5510 C CA . ASP B 1 170 ? 48.130 103.071 31.051 1.00 15.86 147 ASP B CA 1
ATOM 5511 C C . ASP B 1 170 ? 48.521 103.348 29.604 1.00 15.62 147 ASP B C 1
ATOM 5512 O O . ASP B 1 170 ? 48.542 104.510 29.182 1.00 17.19 147 ASP B O 1
ATOM 5517 N N . ARG B 1 171 ? 48.822 102.290 28.859 1.00 15.91 148 ARG B N 1
ATOM 5518 C CA . ARG B 1 171 ? 49.168 102.404 27.448 1.00 15.73 148 ARG B CA 1
ATOM 5519 C C . ARG B 1 171 ? 48.019 103.029 26.663 1.00 15.70 148 ARG B C 1
ATOM 5520 O O . ARG B 1 171 ? 48.220 103.981 25.915 1.00 15.77 148 ARG B O 1
ATOM 5528 N N . VAL B 1 172 ? 46.815 102.486 26.840 1.00 15.73 149 VAL B N 1
ATOM 5529 C CA A VAL B 1 172 ? 45.686 102.936 26.027 0.50 15.55 149 VAL B CA 1
ATOM 5530 C CA B VAL B 1 172 ? 45.654 102.905 26.070 0.50 16.05 149 VAL B CA 1
ATOM 5531 C C . VAL B 1 172 ? 45.205 104.310 26.488 1.00 15.65 149 VAL B C 1
ATOM 5532 O O . VAL B 1 172 ? 44.832 105.146 25.655 1.00 16.40 149 VAL B O 1
ATOM 5539 N N . LEU B 1 173 ? 45.236 104.585 27.791 1.00 15.80 150 LEU B N 1
ATOM 5540 C CA . LEU B 1 173 ? 44.833 105.910 28.267 1.00 16.15 150 LEU B CA 1
ATOM 5541 C C . LEU B 1 173 ? 45.882 106.984 27.944 1.00 17.37 150 LEU B C 1
ATOM 5542 O O . LEU B 1 173 ? 45.529 108.146 27.736 1.00 17.33 150 LEU B O 1
ATOM 5547 N N . SER B 1 174 ? 47.154 106.591 27.876 1.00 17.95 151 SER B N 1
ATOM 5548 C CA . SER B 1 174 ? 48.203 107.495 27.397 1.00 19.21 151 SER B CA 1
ATOM 5549 C C . SER B 1 174 ? 47.992 107.837 25.912 1.00 19.29 151 SER B C 1
ATOM 5550 O O . SER B 1 174 ? 48.236 108.968 25.493 1.00 20.29 151 SER B O 1
ATOM 5553 N N . GLN B 1 175 ? 47.502 106.877 25.130 1.00 19.82 152 GLN B N 1
ATOM 5554 C CA . GLN B 1 175 ? 47.197 107.129 23.721 1.00 19.46 152 GLN B CA 1
ATOM 5555 C C . GLN B 1 175 ? 45.996 108.076 23.601 1.00 18.09 152 GLN B C 1
ATOM 5556 O O . GLN B 1 175 ? 45.968 108.952 22.734 1.00 17.43 152 GLN B O 1
ATOM 5562 N N . LEU B 1 176 ? 45.005 107.896 24.473 1.00 17.09 153 LEU B N 1
ATOM 5563 C CA . LEU B 1 176 ? 43.887 108.833 24.543 1.00 18.12 153 LEU B CA 1
ATOM 5564 C C . LEU B 1 176 ? 44.365 110.258 24.833 1.00 17.21 153 LEU B C 1
ATOM 5565 O O . LEU B 1 176 ? 43.874 111.228 24.236 1.00 17.32 153 LEU B O 1
ATOM 5570 N N . LEU B 1 177 ? 45.323 110.389 25.742 1.00 17.52 154 LEU B N 1
ATOM 5571 C CA . LEU B 1 177 ? 45.894 111.709 26.047 1.00 17.70 154 LEU B CA 1
ATOM 5572 C C . LEU B 1 177 ? 46.715 112.289 24.878 1.00 18.06 154 LEU B C 1
ATOM 5573 O O . LEU B 1 177 ? 46.682 113.496 24.634 1.00 19.02 154 LEU B O 1
ATOM 5578 N N . LYS B 1 178 ? 47.418 111.430 24.149 1.00 20.19 155 LYS B N 1
ATOM 5579 C CA . LYS B 1 178 ? 48.253 111.872 23.020 1.00 20.45 155 LYS B CA 1
ATOM 5580 C C . LYS B 1 178 ? 47.454 112.368 21.799 1.00 20.21 155 LYS B C 1
ATOM 5581 O O . LYS B 1 178 ? 47.794 113.392 21.203 1.00 19.61 155 LYS B O 1
ATOM 5587 N N . GLU B 1 179 ? 46.424 111.623 21.408 1.00 19.41 156 GLU B N 1
ATOM 5588 C CA . GLU B 1 179 ? 45.664 111.927 20.192 1.00 19.23 156 GLU B CA 1
ATOM 5589 C C . GLU B 1 179 ? 44.256 112.478 20.436 1.00 15.69 156 GLU B C 1
ATOM 5590 O O . GLU B 1 179 ? 43.663 113.035 19.505 1.00 15.86 156 GLU B O 1
ATOM 5596 N N . ARG B 1 180 ? 43.724 112.269 21.647 1.00 15.52 157 ARG B N 1
ATOM 5597 C CA . ARG B 1 180 ? 42.358 112.655 22.050 1.00 15.19 157 ARG B CA 1
ATOM 5598 C C . ARG B 1 180 ? 41.279 111.986 21.184 1.00 13.26 157 ARG B C 1
ATOM 5599 O O . ARG B 1 180 ? 40.184 112.544 20.989 1.00 12.32 157 ARG B O 1
ATOM 5607 N N . LYS B 1 181 ? 41.631 110.807 20.658 1.00 13.73 158 LYS B N 1
ATOM 5608 C CA . LYS B 1 181 ? 40.717 109.930 19.938 1.00 13.15 158 LYS B CA 1
ATOM 5609 C C . LYS B 1 181 ? 40.254 108.816 20.881 1.00 11.55 158 LYS B C 1
ATOM 5610 O O . LYS B 1 181 ? 40.897 108.561 21.919 1.00 11.70 158 LYS B O 1
ATOM 5616 N N . PRO B 1 182 ? 39.133 108.151 20.542 1.00 9.59 159 PRO B N 1
ATOM 5617 C CA . PRO B 1 182 ? 38.609 107.085 21.414 1.00 11.34 159 PRO B CA 1
ATOM 5618 C C . PRO B 1 182 ? 39.507 105.858 21.540 1.00 10.30 159 PRO B C 1
ATOM 5619 O O . PRO B 1 182 ? 40.235 105.498 20.591 1.00 12.50 159 PRO B O 1
ATOM 5623 N N . VAL B 1 183 ? 39.430 105.215 22.710 1.00 9.75 160 VAL B N 1
ATOM 5624 C CA . VAL B 1 183 ? 40.170 103.997 23.013 1.00 10.55 160 VAL B CA 1
ATOM 5625 C C . VAL B 1 183 ? 39.215 102.999 23.669 1.00 11.66 160 VAL B C 1
ATOM 5626 O O . VAL B 1 183 ? 38.116 103.366 24.084 1.00 11.99 160 VAL B O 1
ATOM 5630 N N . TYR B 1 184 ? 39.658 101.755 23.779 1.00 10.25 161 TYR B N 1
ATOM 5631 C CA . TYR B 1 184 ? 38.790 100.622 24.081 1.00 11.23 161 TYR B CA 1
ATOM 5632 C C . TYR B 1 184 ? 39.511 99.648 25.010 1.00 12.06 161 TYR B C 1
ATOM 5633 O O . TYR B 1 184 ? 40.653 99.268 24.761 1.00 11.67 161 TYR B O 1
ATOM 5642 N N . ILE B 1 185 ? 38.839 99.278 26.097 1.00 11.61 162 ILE B N 1
ATOM 5643 C CA . ILE B 1 185 ? 39.359 98.367 27.099 1.00 11.69 162 ILE B CA 1
ATOM 5644 C C . ILE B 1 185 ? 38.338 97.250 27.313 1.00 11.69 162 ILE B C 1
ATOM 5645 O O . ILE B 1 185 ? 37.250 97.498 27.810 1.00 11.18 162 ILE B O 1
ATOM 5650 N N . ASN B 1 186 ? 38.698 96.026 26.939 1.00 11.23 163 ASN B N 1
ATOM 5651 C CA . ASN B 1 186 ? 37.905 94.836 27.227 1.00 11.68 163 ASN B CA 1
ATOM 5652 C C . ASN B 1 186 ? 38.392 94.307 28.581 1.00 11.84 163 ASN B C 1
ATOM 5653 O O . ASN B 1 186 ? 39.586 94.032 28.763 1.00 12.05 163 ASN B O 1
ATOM 5658 N N . LEU B 1 187 ? 37.455 94.201 29.535 1.00 11.23 164 LEU B N 1
ATOM 5659 C CA . LEU B 1 187 ? 37.740 93.928 30.946 1.00 12.53 164 LEU B CA 1
ATOM 5660 C C . LEU B 1 187 ? 37.038 92.622 31.361 1.00 12.13 164 LEU B C 1
ATOM 5661 O O . LEU B 1 187 ? 35.858 92.631 31.691 1.00 11.01 164 LEU B O 1
ATOM 5666 N N . PRO B 1 188 ? 37.743 91.479 31.307 1.00 12.51 165 PRO B N 1
ATOM 5667 C CA . PRO B 1 188 ? 37.104 90.250 31.789 1.00 12.38 165 PRO B CA 1
ATOM 5668 C C . PRO B 1 188 ? 36.725 90.312 33.262 1.00 13.08 165 PRO B C 1
ATOM 5669 O O . PRO B 1 188 ? 37.417 90.943 34.058 1.00 13.67 165 PRO B O 1
ATOM 5673 N N . VAL B 1 189 ? 35.619 89.670 33.608 1.00 14.36 166 VAL B N 1
ATOM 5674 C CA . VAL B 1 189 ? 35.098 89.689 34.972 1.00 14.24 166 VAL B CA 1
ATOM 5675 C C . VAL B 1 189 ? 36.197 89.435 36.018 1.00 14.44 166 VAL B C 1
ATOM 5676 O O . VAL B 1 189 ? 36.328 90.204 36.983 1.00 15.12 166 VAL B O 1
ATOM 5680 N N . ASP B 1 190 ? 36.959 88.359 35.833 1.00 14.81 167 ASP B N 1
ATOM 5681 C CA . ASP B 1 190 ? 37.939 87.927 36.836 1.00 16.59 167 ASP B CA 1
ATOM 5682 C C . ASP B 1 190 ? 39.137 88.865 36.872 1.00 16.04 167 ASP B C 1
ATOM 5683 O O . ASP B 1 190 ? 39.805 89.004 37.904 1.00 17.84 167 ASP B O 1
ATOM 5688 N N . VAL B 1 191 ? 39.417 89.511 35.745 1.00 15.70 168 VAL B N 1
ATOM 5689 C CA . VAL B 1 191 ? 40.542 90.451 35.673 1.00 15.10 168 VAL B CA 1
ATOM 5690 C C . VAL B 1 191 ? 40.230 91.727 36.461 1.00 14.78 168 VAL B C 1
ATOM 5691 O O . VAL B 1 191 ? 41.091 92.233 37.171 1.00 15.21 168 VAL B O 1
ATOM 5695 N N . ALA B 1 192 ? 39.004 92.243 36.374 1.00 14.44 169 ALA B N 1
ATOM 5696 C CA . ALA B 1 192 ? 38.618 93.423 37.156 1.00 15.74 169 ALA B CA 1
ATOM 5697 C C . ALA B 1 192 ? 38.775 93.218 38.667 1.00 16.20 169 ALA B C 1
ATOM 5698 O O . ALA B 1 192 ? 39.065 94.172 39.393 1.00 16.01 169 ALA B O 1
ATOM 5700 N N . ALA B 1 193 ? 38.565 91.983 39.125 1.00 16.59 170 ALA B N 1
ATOM 5701 C CA . ALA B 1 193 ? 38.646 91.646 40.550 1.00 17.96 170 ALA B CA 1
ATOM 5702 C C . ALA B 1 193 ? 40.057 91.237 40.993 1.00 18.92 170 ALA B C 1
ATOM 5703 O O . ALA B 1 193 ? 40.289 90.986 42.186 1.00 19.58 170 ALA B O 1
ATOM 5705 N N . ALA B 1 194 ? 40.977 91.153 40.034 1.00 19.78 171 ALA B N 1
ATOM 5706 C CA . ALA B 1 194 ? 42.360 90.736 40.268 1.00 20.32 171 ALA B CA 1
ATOM 5707 C C . ALA B 1 194 ? 43.123 91.787 41.062 1.00 21.01 171 ALA B C 1
ATOM 5708 O O . ALA B 1 194 ? 42.835 92.973 40.961 1.00 17.82 171 ALA B O 1
ATOM 5710 N N . LYS B 1 195 ? 44.115 91.339 41.828 1.00 23.19 172 LYS B N 1
ATOM 5711 C CA . LYS B 1 195 ? 44.984 92.239 42.591 1.00 25.14 172 LYS B CA 1
ATOM 5712 C C . LYS B 1 195 ? 45.700 93.253 41.719 1.00 23.89 172 LYS B C 1
ATOM 5713 O O . LYS B 1 195 ? 46.153 92.932 40.623 1.00 23.46 172 LYS B O 1
ATOM 5719 N N . ALA B 1 196 ? 45.811 94.473 42.228 1.00 23.34 173 ALA B N 1
ATOM 5720 C CA . ALA B 1 196 ? 46.626 95.504 41.602 1.00 24.91 173 ALA B CA 1
ATOM 5721 C C . ALA B 1 196 ? 47.306 96.354 42.666 1.00 24.41 173 ALA B C 1
ATOM 5722 O O . ALA B 1 196 ? 46.917 96.341 43.839 1.00 23.27 173 ALA B O 1
ATOM 5724 N N . GLU B 1 197 ? 48.312 97.102 42.232 1.00 25.94 174 GLU B N 1
ATOM 5725 C CA . GLU B 1 197 ? 48.972 98.101 43.072 1.00 28.27 174 GLU B CA 1
ATOM 5726 C C . GLU B 1 197 ? 48.612 99.490 42.554 1.00 28.42 174 GLU B C 1
ATOM 5727 O O . GLU B 1 197 ? 48.522 99.685 41.340 1.00 27.91 174 GLU B O 1
ATOM 5733 N N . LYS B 1 198 ? 48.421 100.445 43.464 1.00 28.72 175 LYS B N 1
ATOM 5734 C CA . LYS B 1 198 ? 48.150 101.839 43.091 1.00 29.51 175 LYS B CA 1
ATOM 5735 C C . LYS B 1 198 ? 49.198 102.358 42.098 1.00 28.82 175 LYS B C 1
ATOM 5736 O O . LYS B 1 198 ? 50.367 101.973 42.168 1.00 27.33 175 LYS B O 1
ATOM 5742 N N . PRO B 1 199 ? 48.779 103.220 41.155 1.00 28.78 176 PRO B N 1
ATOM 5743 C CA . PRO B 1 199 ? 49.716 103.725 40.147 1.00 28.86 176 PRO B CA 1
ATOM 5744 C C . PRO B 1 199 ? 50.875 104.507 40.763 1.00 29.32 176 PRO B C 1
ATOM 5745 O O . PRO B 1 199 ? 50.655 105.346 41.641 1.00 28.35 176 PRO B O 1
ATOM 5749 N N . ALA B 1 200 ? 52.092 104.204 40.318 1.00 29.68 177 ALA B N 1
ATOM 5750 C CA . ALA B 1 200 ? 53.299 104.850 40.832 1.00 29.82 177 ALA B CA 1
ATOM 5751 C C . ALA B 1 200 ? 53.543 106.181 40.128 1.00 29.98 177 ALA B C 1
ATOM 5752 O O . ALA B 1 200 ? 54.028 107.140 40.738 1.00 32.14 177 ALA B O 1
ATOM 5754 N N . LEU B 1 201 ? 53.201 106.239 38.845 1.00 28.23 178 LEU B N 1
ATOM 5755 C CA . LEU B 1 201 ? 53.397 107.437 38.049 1.00 26.76 178 LEU B CA 1
ATOM 5756 C C . LEU B 1 201 ? 52.059 107.999 37.623 1.00 26.64 178 LEU B C 1
ATOM 5757 O O . LEU B 1 201 ? 51.086 107.260 37.465 1.00 23.31 178 LEU B O 1
ATOM 5762 N N . SER B 1 202 ? 52.020 109.314 37.438 1.00 26.41 179 SER B N 1
ATOM 5763 C CA . SER B 1 202 ? 50.842 109.982 36.908 1.00 27.97 179 SER B CA 1
ATOM 5764 C C . SER B 1 202 ? 50.817 109.819 35.388 1.00 28.07 179 SER B C 1
ATOM 5765 O O . SER B 1 202 ? 51.871 109.711 34.751 1.00 26.74 179 SER B O 1
ATOM 5768 N N . LEU B 1 203 ? 49.619 109.777 34.804 1.00 29.55 180 LEU B N 1
ATOM 5769 C CA . LEU B 1 203 ? 49.497 109.833 33.350 1.00 31.49 180 LEU B CA 1
ATOM 5770 C C . LEU B 1 203 ? 49.921 111.230 32.917 1.00 34.01 180 LEU B C 1
ATOM 5771 O O . LEU B 1 203 ? 49.557 112.227 33.554 1.00 34.13 180 LEU B O 1
ATOM 5776 N N . GLU B 1 204 ? 50.680 111.297 31.831 1.00 36.11 181 GLU B N 1
ATOM 5777 C CA . GLU B 1 204 ? 51.393 112.520 31.463 1.00 38.12 181 GLU B CA 1
ATOM 5778 C C . GLU B 1 204 ? 50.628 113.314 30.400 1.00 39.89 181 GLU B C 1
ATOM 5779 O O . GLU B 1 204 ? 49.677 112.811 29.794 1.00 40.97 181 GLU B O 1
ATOM 5785 N N . ASN B 1 211 ? 60.913 120.583 20.898 1.00 30.89 188 ASN B N 1
ATOM 5786 C CA . ASN B 1 211 ? 61.972 120.293 19.939 1.00 28.43 188 ASN B CA 1
ATOM 5787 C C . ASN B 1 211 ? 62.168 121.397 18.893 1.00 27.59 188 ASN B C 1
ATOM 5788 O O . ASN B 1 211 ? 61.450 122.401 18.878 1.00 26.57 188 ASN B O 1
ATOM 5793 N N . THR B 1 212 ? 63.151 121.195 18.022 1.00 25.97 189 THR B N 1
ATOM 5794 C CA . THR B 1 212 ? 63.455 122.139 16.953 1.00 25.75 189 THR B CA 1
ATOM 5795 C C . THR B 1 212 ? 62.315 122.277 15.946 1.00 23.92 189 THR B C 1
ATOM 5796 O O . THR B 1 212 ? 62.061 123.374 15.447 1.00 23.32 189 THR B O 1
ATOM 5800 N N . THR B 1 213 ? 61.632 121.175 15.653 1.00 24.18 190 THR B N 1
ATOM 5801 C CA . THR B 1 213 ? 60.506 121.222 14.726 1.00 24.58 190 THR B CA 1
ATOM 5802 C C . THR B 1 213 ? 59.454 122.220 15.225 1.00 24.03 190 THR B C 1
ATOM 5803 O O . THR B 1 213 ? 58.958 123.045 14.454 1.00 22.99 190 THR B O 1
ATOM 5807 N N . GLU B 1 214 ? 59.155 122.161 16.519 1.00 24.05 191 GLU B N 1
ATOM 5808 C CA . GLU B 1 214 ? 58.174 123.061 17.120 1.00 24.63 191 GLU B CA 1
ATOM 5809 C C . GLU B 1 214 ? 58.643 124.523 17.137 1.00 23.88 191 GLU B C 1
ATOM 5810 O O . GLU B 1 214 ? 57.861 125.432 16.858 1.00 22.05 191 GLU B O 1
ATOM 5816 N N . GLN B 1 215 ? 59.916 124.746 17.445 1.00 23.20 192 GLN B N 1
ATOM 5817 C CA . GLN B 1 215 ? 60.504 126.098 17.395 1.00 23.07 192 GLN B CA 1
ATOM 5818 C C . GLN B 1 215 ? 60.495 126.696 15.994 1.00 22.52 192 GLN B C 1
ATOM 5819 O O . GLN B 1 215 ? 60.207 127.884 15.827 1.00 22.00 192 GLN B O 1
ATOM 5825 N N . VAL B 1 216 ? 60.823 125.879 14.992 1.00 20.26 193 VAL B N 1
ATOM 5826 C CA . VAL B 1 216 ? 60.798 126.311 13.602 1.00 21.51 193 VAL B CA 1
ATOM 5827 C C . VAL B 1 216 ? 59.372 126.685 13.187 1.00 20.86 193 VAL B C 1
ATOM 5828 O O . VAL B 1 216 ? 59.153 127.724 12.555 1.00 21.15 193 VAL B O 1
ATOM 5832 N N . ILE B 1 217 ? 58.406 125.839 13.539 1.00 20.42 194 ILE B N 1
ATOM 5833 C CA . ILE B 1 217 ? 57.002 126.143 13.274 1.00 19.88 194 ILE B CA 1
ATOM 5834 C C . ILE B 1 217 ? 56.588 127.461 13.934 1.00 18.43 194 ILE B C 1
ATOM 5835 O O . ILE B 1 217 ? 56.013 128.322 13.281 1.00 21.73 194 ILE B O 1
ATOM 5840 N N . LEU B 1 218 ? 56.889 127.618 15.214 1.00 21.00 195 LEU B N 1
ATOM 5841 C CA . LEU B 1 218 ? 56.512 128.841 15.935 1.00 20.28 195 LEU B CA 1
ATOM 5842 C C . LEU B 1 218 ? 57.203 130.062 15.316 1.00 20.77 195 LEU B C 1
ATOM 5843 O O . LEU B 1 218 ? 56.577 131.105 15.115 1.00 19.89 195 LEU B O 1
ATOM 5848 N N . SER B 1 219 ? 58.482 129.912 14.969 1.00 22.12 196 SER B N 1
ATOM 5849 C CA A SER B 1 219 ? 59.227 131.002 14.335 0.50 21.74 196 SER B CA 1
ATOM 5850 C CA B SER B 1 219 ? 59.243 130.981 14.327 0.50 21.91 196 SER B CA 1
ATOM 5851 C C . SER B 1 219 ? 58.652 131.376 12.971 1.00 21.92 196 SER B C 1
ATOM 5852 O O . SER B 1 219 ? 58.587 132.562 12.629 1.00 23.15 196 SER B O 1
ATOM 5857 N N . LYS B 1 220 ? 58.222 130.379 12.197 1.00 23.01 197 LYS B N 1
ATOM 5858 C CA . LYS B 1 220 ? 57.644 130.633 10.883 1.00 22.89 197 LYS B CA 1
ATOM 5859 C C . LYS B 1 220 ? 56.267 131.278 10.992 1.00 22.14 197 LYS B C 1
ATOM 5860 O O . LYS B 1 220 ? 55.932 132.142 10.191 1.00 22.84 197 LYS B O 1
ATOM 5866 N N . ILE B 1 221 ? 55.475 130.856 11.978 1.00 20.94 198 ILE B N 1
ATOM 5867 C CA . ILE B 1 221 ? 54.182 131.496 12.241 1.00 22.07 198 ILE B CA 1
ATOM 5868 C C . ILE B 1 221 ? 54.393 132.955 12.654 1.00 22.46 198 ILE B C 1
ATOM 5869 O O . ILE B 1 221 ? 53.734 133.854 12.144 1.00 23.75 198 ILE B O 1
ATOM 5874 N N . GLU B 1 222 ? 55.308 133.177 13.588 1.00 24.17 199 GLU B N 1
ATOM 5875 C CA . GLU B 1 222 ? 55.628 134.530 14.051 1.00 25.78 199 GLU B CA 1
ATOM 5876 C C . GLU B 1 222 ? 56.037 135.432 12.878 1.00 26.41 199 GLU B C 1
ATOM 5877 O O . GLU B 1 222 ? 55.488 136.522 12.705 1.00 25.21 199 GLU B O 1
ATOM 5883 N N . GLU B 1 223 ? 56.979 134.951 12.067 1.00 27.98 200 GLU B N 1
ATOM 5884 C CA . GLU B 1 223 ? 57.459 135.668 10.877 1.00 29.28 200 GLU B CA 1
ATOM 5885 C C . GLU B 1 223 ? 56.326 135.993 9.902 1.00 28.68 200 GLU B C 1
ATOM 5886 O O . GLU B 1 223 ? 56.221 137.111 9.396 1.00 27.82 200 GLU B O 1
ATOM 5892 N N . SER B 1 224 ? 55.469 135.015 9.653 1.00 27.19 201 SER B N 1
ATOM 5893 C CA . SER B 1 224 ? 54.373 135.189 8.705 1.00 28.20 201 SER B CA 1
ATOM 5894 C C . SER B 1 224 ? 53.347 136.220 9.185 1.00 28.24 201 SER B C 1
ATOM 5895 O O . SER B 1 224 ? 52.843 137.018 8.392 1.00 27.83 201 SER B O 1
ATOM 5898 N N . LEU B 1 225 ? 53.044 136.197 10.478 1.00 29.23 202 LEU B N 1
ATOM 5899 C CA . LEU B 1 225 ? 52.108 137.153 11.062 1.00 30.18 202 LEU B CA 1
ATOM 5900 C C . LEU B 1 225 ? 52.706 138.566 11.104 1.00 31.43 202 LEU B C 1
ATOM 5901 O O . LEU B 1 225 ? 51.986 139.540 10.926 1.00 31.66 202 LEU B O 1
ATOM 5906 N N . LYS B 1 226 ? 54.018 138.670 11.320 1.00 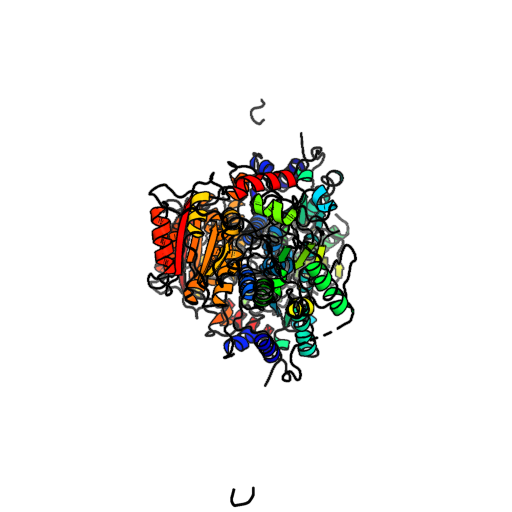33.14 203 LYS B N 1
ATOM 5907 C CA . LYS B 1 226 ? 54.715 139.963 11.238 1.00 34.41 203 LYS B CA 1
ATOM 5908 C C . LYS B 1 226 ? 54.683 140.573 9.832 1.00 34.74 203 LYS B C 1
ATOM 5909 O O . LYS B 1 226 ? 54.563 141.793 9.680 1.00 37.08 203 LYS B O 1
ATOM 5915 N N . ASN B 1 227 ? 54.809 139.732 8.811 1.00 34.29 204 ASN B N 1
ATOM 5916 C CA . ASN B 1 227 ? 54.856 140.193 7.426 1.00 33.70 204 ASN B CA 1
ATOM 5917 C C . ASN B 1 227 ? 53.482 140.399 6.784 1.00 32.99 204 ASN B C 1
ATOM 5918 O O . ASN B 1 227 ? 53.389 141.041 5.740 1.00 33.10 204 ASN B O 1
ATOM 5923 N N . ALA B 1 228 ? 52.426 139.856 7.395 1.00 30.70 205 ALA B N 1
ATOM 5924 C CA . ALA B 1 228 ? 51.085 139.902 6.801 1.00 29.99 205 ALA B CA 1
ATOM 5925 C C . ALA B 1 228 ? 50.379 141.243 7.040 1.00 27.73 205 ALA B C 1
ATOM 5926 O O . ALA B 1 228 ? 50.412 141.782 8.139 1.00 27.88 205 ALA B O 1
ATOM 5928 N N . GLN B 1 229 ? 49.743 141.759 5.990 1.00 28.31 206 GLN B N 1
ATOM 5929 C CA . GLN B 1 229 ? 48.865 142.932 6.080 1.00 28.51 206 GLN B CA 1
ATOM 5930 C C . GLN B 1 229 ? 47.417 142.516 6.380 1.00 26.64 206 GLN B C 1
ATOM 5931 O O . GLN B 1 229 ? 46.642 143.299 6.935 1.00 24.86 206 GLN B O 1
ATOM 5937 N N . LYS B 1 230 ? 47.066 141.281 6.021 1.00 23.63 207 LYS B N 1
ATOM 5938 C CA . LYS B 1 230 ? 45.696 140.786 6.167 1.00 21.83 207 LYS B CA 1
ATOM 5939 C C . LYS B 1 230 ? 45.706 139.288 6.483 1.00 20.57 207 LYS B C 1
ATOM 5940 O O . LYS B 1 230 ? 45.297 138.464 5.651 1.00 19.97 207 LYS B O 1
ATOM 5946 N N . PRO B 1 231 ? 46.179 138.930 7.687 1.00 19.33 208 PRO B N 1
ATOM 5947 C CA . PRO B 1 231 ? 46.197 137.529 8.105 1.00 19.49 208 PRO B CA 1
ATOM 5948 C C . PRO B 1 231 ? 44.813 137.100 8.540 1.00 18.02 208 PRO B C 1
ATOM 5949 O O . PRO B 1 231 ? 44.013 137.942 8.948 1.00 17.35 208 PRO B O 1
ATOM 5953 N N . VAL B 1 232 ? 44.524 135.808 8.434 1.00 18.00 209 VAL B N 1
ATOM 5954 C CA . VAL B 1 232 ? 43.318 135.237 9.031 1.00 17.70 209 VAL B CA 1
ATOM 5955 C C . VAL B 1 232 ? 43.674 133.917 9.720 1.00 17.81 209 VAL B C 1
ATOM 5956 O O . VAL B 1 232 ? 44.479 133.130 9.205 1.00 16.71 209 VAL B O 1
ATOM 5960 N N . VAL B 1 233 ? 43.105 133.708 10.901 1.00 15.94 210 VAL B N 1
ATOM 5961 C CA . VAL B 1 233 ? 43.188 132.437 11.596 1.00 16.79 210 VAL B CA 1
ATOM 5962 C C . VAL B 1 233 ? 41.895 131.659 11.341 1.00 15.25 210 VAL B C 1
ATOM 5963 O O . VAL B 1 233 ? 40.801 132.236 11.341 1.00 15.59 210 VAL B O 1
ATOM 5967 N N . ILE B 1 234 ? 42.025 130.362 11.073 1.00 15.67 211 ILE B N 1
ATOM 5968 C CA . ILE B 1 234 ? 40.872 129.459 10.971 1.00 15.33 211 ILE B CA 1
ATOM 5969 C C . ILE B 1 234 ? 41.051 128.382 12.031 1.00 15.58 211 ILE B C 1
ATOM 5970 O O . ILE B 1 234 ? 42.047 127.655 12.020 1.00 14.66 211 ILE B O 1
ATOM 5975 N N . ALA B 1 235 ? 40.104 128.292 12.960 1.00 14.72 212 ALA B N 1
ATOM 5976 C CA . ALA B 1 235 ? 40.194 127.353 14.067 1.00 15.83 212 ALA B CA 1
ATOM 5977 C C . ALA B 1 235 ? 39.144 126.270 13.848 1.00 15.12 212 ALA B C 1
ATOM 5978 O O . ALA B 1 235 ? 38.046 126.552 13.360 1.00 17.19 212 ALA B O 1
ATOM 5980 N N . GLY B 1 236 ? 39.503 125.036 14.193 1.00 13.66 213 GLY B N 1
ATOM 5981 C CA . GLY B 1 236 ? 38.647 123.883 13.940 1.00 13.30 213 GLY B CA 1
ATOM 5982 C C . GLY B 1 236 ? 38.461 122.938 15.102 1.00 11.65 213 GLY B C 1
ATOM 5983 O O . GLY B 1 236 ? 38.867 123.205 16.230 1.00 12.53 213 GLY B O 1
ATOM 5984 N N . HIS B 1 237 ? 37.850 121.798 14.802 1.00 11.51 214 HIS B N 1
ATOM 5985 C CA . HIS B 1 237 ? 37.368 120.884 15.833 1.00 12.42 214 HIS B CA 1
ATOM 5986 C C . HIS B 1 237 ? 38.476 120.279 16.705 1.00 13.04 214 HIS B C 1
ATOM 5987 O O . HIS B 1 237 ? 38.242 119.971 17.872 1.00 12.47 214 HIS B O 1
ATOM 5994 N N . GLU B 1 238 ? 39.685 120.112 16.166 1.00 12.15 215 GLU B N 1
ATOM 5995 C CA . GLU B 1 238 ? 40.785 119.577 16.992 1.00 12.43 215 GLU B CA 1
ATOM 5996 C C . GLU B 1 238 ? 41.206 120.509 18.144 1.00 12.50 215 GLU B C 1
ATOM 5997 O O . GLU B 1 238 ? 41.757 120.060 19.141 1.00 10.86 215 GLU B O 1
ATOM 6003 N N . VAL B 1 239 ? 40.917 121.799 18.028 1.00 11.72 216 VAL B N 1
ATOM 6004 C CA . VAL B 1 239 ? 41.067 122.713 19.179 1.00 11.74 216 VAL B CA 1
ATOM 6005 C C . VAL B 1 239 ? 40.136 122.279 20.326 1.00 11.96 216 VAL B C 1
ATOM 6006 O O . VAL B 1 239 ? 40.542 122.202 21.482 1.00 13.53 216 VAL B O 1
ATOM 6010 N N . ILE B 1 240 ? 38.893 121.957 19.975 1.00 11.48 217 ILE B N 1
ATOM 6011 C CA . ILE B 1 240 ? 37.905 121.483 20.945 1.00 11.85 217 ILE B CA 1
ATOM 6012 C C . ILE B 1 240 ? 38.336 120.137 21.547 1.00 10.84 217 ILE B C 1
ATOM 6013 O O . ILE B 1 240 ? 38.209 119.925 22.743 1.00 13.55 217 ILE B O 1
ATOM 6018 N N . SER B 1 241 ? 38.860 119.232 20.716 1.00 11.87 218 SER B N 1
ATOM 6019 C CA . SER B 1 241 ? 39.332 117.923 21.146 1.00 13.97 218 SER B CA 1
ATOM 6020 C C . SER B 1 241 ? 40.311 118.011 22.309 1.00 13.72 218 SER B C 1
ATOM 6021 O O . SER B 1 241 ? 40.257 117.210 23.239 1.00 14.27 218 SER B O 1
ATOM 6024 N N . PHE B 1 242 ? 41.209 118.995 22.245 1.00 13.44 219 PHE B N 1
ATOM 6025 C CA . PHE B 1 242 ? 42.264 119.177 23.250 1.00 15.64 219 PHE B CA 1
ATOM 6026 C C . PHE B 1 242 ? 41.926 120.174 24.365 1.00 16.22 219 PHE B C 1
ATOM 6027 O O . PHE B 1 242 ? 42.752 120.425 25.244 1.00 18.21 219 PHE B O 1
ATOM 6035 N N . GLY B 1 243 ? 40.727 120.741 24.339 1.00 15.76 220 GLY B N 1
ATOM 6036 C CA . GLY B 1 243 ? 40.340 121.741 25.319 1.00 15.20 220 GLY B CA 1
ATOM 6037 C C . GLY B 1 243 ? 41.140 123.022 25.215 1.00 15.38 220 GLY B C 1
ATOM 6038 O O . GLY B 1 243 ? 41.445 123.654 26.234 1.00 16.01 220 GLY B O 1
ATOM 6039 N N . LEU B 1 244 ? 41.456 123.417 23.981 1.00 14.03 221 LEU B N 1
ATOM 6040 C CA . LEU B 1 244 ? 42.301 124.587 23.717 1.00 15.27 221 LEU B CA 1
ATOM 6041 C C . LEU B 1 244 ? 41.503 125.849 23.336 1.00 15.62 221 LEU B C 1
ATOM 6042 O O . LEU B 1 244 ? 42.088 126.845 22.921 1.00 15.30 221 LEU B O 1
ATOM 6047 N N . GLU B 1 245 ? 40.177 125.817 23.476 1.00 15.05 222 GLU B N 1
ATOM 6048 C CA . GLU B 1 245 ? 39.339 126.961 23.087 1.00 14.98 222 GLU B CA 1
ATOM 6049 C C . GLU B 1 245 ? 39.766 128.242 23.805 1.00 15.18 222 GLU B C 1
ATOM 6050 O O . GLU B 1 245 ? 39.936 129.279 23.161 1.00 15.74 222 GLU B O 1
ATOM 6056 N N . LYS B 1 246 ? 39.940 128.166 25.123 1.00 16.91 223 LYS B N 1
ATOM 6057 C CA . LYS B 1 246 ? 40.347 129.344 25.895 1.00 18.47 223 LYS B CA 1
ATOM 6058 C C . LYS B 1 246 ? 41.726 129.853 25.473 1.00 18.10 223 LYS B C 1
ATOM 6059 O O . LYS B 1 246 ? 41.933 131.063 25.367 1.00 17.98 223 LYS B O 1
ATOM 6065 N N . THR B 1 247 ? 42.650 128.929 25.212 1.00 17.72 224 THR B N 1
ATOM 6066 C CA . THR B 1 247 ? 43.998 129.271 24.724 1.00 17.53 224 THR B CA 1
ATOM 6067 C C . THR B 1 247 ? 43.954 130.026 23.395 1.00 17.91 224 THR B C 1
ATOM 6068 O O . THR B 1 247 ? 44.599 131.061 23.234 1.00 17.40 224 THR B O 1
ATOM 6072 N N . VAL B 1 248 ? 43.186 129.514 22.442 1.00 16.61 225 VAL B N 1
ATOM 6073 C CA . VAL B 1 248 ? 43.052 130.191 21.161 1.00 16.73 225 VAL B CA 1
ATOM 6074 C C . VAL B 1 248 ? 42.352 131.541 21.322 1.00 17.29 225 VAL B C 1
ATOM 6075 O O . VAL B 1 248 ? 42.763 132.539 20.720 1.00 17.43 225 VAL B O 1
ATOM 6079 N N . THR B 1 249 ? 41.321 131.577 22.163 1.00 16.38 226 THR B N 1
ATOM 6080 C CA . THR B 1 249 ? 40.584 132.814 22.423 1.00 16.71 226 THR B CA 1
ATOM 6081 C C . THR B 1 249 ? 41.528 133.885 22.979 1.00 17.27 226 THR B C 1
ATOM 6082 O O . THR B 1 249 ? 41.490 135.029 22.547 1.00 16.10 226 THR B O 1
ATOM 6086 N N . GLN B 1 250 ? 42.364 133.496 23.937 1.00 17.84 227 GLN B N 1
ATOM 6087 C CA . GLN B 1 250 ? 43.288 134.432 24.583 1.00 18.84 227 GLN B CA 1
ATOM 6088 C C . GLN B 1 250 ? 44.285 134.976 23.574 1.00 18.06 227 GLN B C 1
ATOM 6089 O O . GLN B 1 250 ? 44.541 136.179 23.529 1.00 20.29 227 GLN B O 1
ATOM 6095 N N . PHE B 1 251 ? 44.857 134.074 22.779 1.00 17.19 228 PHE B N 1
ATOM 6096 C CA . PHE B 1 251 ? 45.786 134.439 21.714 1.00 18.56 228 PHE B CA 1
ATOM 6097 C C . PHE B 1 251 ? 45.156 135.443 20.754 1.00 18.77 228 PHE B C 1
ATOM 6098 O O . PHE B 1 251 ? 45.771 136.452 20.400 1.00 17.81 228 PHE B O 1
ATOM 6106 N N . VAL B 1 252 ? 43.938 135.167 20.310 1.00 17.81 229 VAL B N 1
ATOM 6107 C CA . VAL B 1 252 ? 43.270 136.056 19.352 1.00 18.99 229 VAL B CA 1
ATOM 6108 C C . VAL B 1 252 ? 42.896 137.404 19.982 1.00 19.45 229 VAL B C 1
ATOM 6109 O O . VAL B 1 252 ? 42.978 138.444 19.333 1.00 20.06 229 VAL B O 1
ATOM 6113 N N . SER B 1 253 ? 42.510 137.378 21.250 1.00 20.06 230 SER B N 1
ATOM 6114 C CA . SER B 1 253 ? 42.156 138.590 21.985 1.00 21.74 230 SER B CA 1
ATOM 6115 C C . SER B 1 253 ? 43.356 139.534 22.112 1.00 22.38 230 SER B C 1
ATOM 6116 O O . SER B 1 253 ? 43.236 140.744 21.887 1.00 22.18 230 SER B O 1
ATOM 6119 N N . GLU B 1 254 ? 44.506 138.970 22.457 1.00 21.72 231 GLU B N 1
ATOM 6120 C CA . GLU B 1 254 ? 45.746 139.743 22.619 1.00 22.73 231 GLU B CA 1
ATOM 6121 C C . GLU B 1 254 ? 46.275 140.343 21.316 1.00 22.78 231 GLU B C 1
ATOM 6122 O O . GLU B 1 254 ? 46.747 141.484 21.301 1.00 22.65 231 GLU B O 1
ATOM 6128 N N . THR B 1 255 ? 46.215 139.563 20.235 1.00 20.80 232 THR B N 1
ATOM 6129 C CA . THR B 1 255 ? 46.779 139.937 18.942 1.00 20.28 232 THR B CA 1
ATOM 6130 C C . THR B 1 255 ? 45.809 140.683 18.026 1.00 20.04 232 THR B C 1
ATOM 6131 O O . THR B 1 255 ? 46.237 141.321 17.052 1.00 20.71 232 THR B O 1
ATOM 6135 N N . LYS B 1 256 ? 44.511 140.567 18.307 1.00 18.60 233 LYS B N 1
ATOM 6136 C CA . LYS B 1 256 ? 43.451 141.160 17.482 1.00 19.82 233 LYS B CA 1
ATOM 6137 C C . LYS B 1 256 ? 43.360 140.543 16.080 1.00 18.33 233 LYS B C 1
ATOM 6138 O O . LYS B 1 256 ? 42.765 141.129 15.181 1.00 18.49 233 LYS B O 1
ATOM 6144 N N . LEU B 1 257 ? 43.928 139.350 15.907 1.00 18.05 234 LEU B N 1
ATOM 6145 C CA . LEU B 1 257 ? 43.958 138.700 14.597 1.00 17.85 234 LEU B CA 1
ATOM 6146 C C . LEU B 1 257 ? 42.546 138.327 14.149 1.00 17.13 234 LEU B C 1
ATOM 6147 O O . LEU B 1 257 ? 41.759 137.801 14.951 1.00 16.71 234 LEU B O 1
ATOM 6152 N N . PRO B 1 258 ? 42.216 138.600 12.871 1.00 16.52 235 PRO B N 1
ATOM 6153 C CA . PRO B 1 258 ? 40.945 138.112 12.355 1.00 14.92 235 PRO B CA 1
ATOM 6154 C C . PRO B 1 258 ? 40.870 136.595 12.517 1.00 15.03 235 PRO B C 1
ATOM 6155 O O . PRO B 1 258 ? 41.858 135.899 12.266 1.00 16.09 235 PRO B O 1
ATOM 6159 N N . ILE B 1 259 ? 39.719 136.100 12.960 1.00 15.26 236 ILE B N 1
ATOM 6160 C CA . ILE B 1 259 ? 39.514 134.663 13.094 1.00 14.87 236 ILE B CA 1
ATOM 6161 C C . ILE B 1 259 ? 38.136 134.237 12.576 1.00 14.63 236 ILE B C 1
ATOM 6162 O O . ILE B 1 259 ? 37.139 134.955 12.712 1.00 14.18 236 ILE B O 1
ATOM 6167 N N . THR B 1 260 ? 38.114 133.070 11.939 1.00 14.80 237 THR B N 1
ATOM 6168 C CA . THR B 1 260 ? 36.876 132.431 11.525 1.00 14.39 237 THR B CA 1
ATOM 6169 C C . THR B 1 260 ? 36.972 130.972 11.978 1.00 14.45 237 THR B C 1
ATOM 6170 O O . THR B 1 260 ? 38.057 130.503 12.320 1.00 14.80 237 THR B O 1
ATOM 6174 N N . THR B 1 261 ? 35.839 130.277 12.020 1.00 12.19 238 THR B N 1
ATOM 6175 C CA . THR B 1 261 ? 35.842 128.811 12.137 1.00 13.51 238 THR B CA 1
ATOM 6176 C C . THR B 1 261 ? 34.954 128.266 11.042 1.00 12.40 238 THR B C 1
ATOM 6177 O O . THR B 1 261 ? 34.128 128.985 10.485 1.00 12.98 238 THR B O 1
ATOM 6181 N N . LEU B 1 262 ? 35.123 126.983 10.741 1.00 12.86 239 LEU B N 1
ATOM 6182 C CA . LEU B 1 262 ? 34.146 126.272 9.940 1.00 14.47 239 LEU B CA 1
ATOM 6183 C C . LEU B 1 262 ? 32.988 125.963 10.877 1.00 14.20 239 LEU B C 1
ATOM 6184 O O . LEU B 1 262 ? 33.083 126.203 12.086 1.00 15.56 239 LEU B O 1
ATOM 6189 N N . ASN B 1 263 ? 31.902 125.425 10.333 1.00 13.83 240 ASN B N 1
ATOM 6190 C CA . ASN B 1 263 ? 30.840 124.889 11.201 1.00 13.39 240 ASN B CA 1
ATOM 6191 C C . ASN B 1 263 ? 31.297 123.586 11.880 1.00 14.67 240 ASN B C 1
ATOM 6192 O O . ASN B 1 263 ? 30.710 123.173 12.891 1.00 15.95 240 ASN B O 1
ATOM 6197 N N . PHE B 1 264 ? 32.347 122.971 11.326 1.00 12.44 241 PHE B N 1
ATOM 6198 C CA . PHE B 1 264 ? 33.014 121.798 11.909 1.00 12.41 241 PHE B CA 1
ATOM 6199 C C . PHE B 1 264 ? 34.107 122.339 12.828 1.00 13.30 241 PHE B C 1
ATOM 6200 O O . PHE B 1 264 ? 35.213 122.694 12.385 1.00 13.79 241 PHE B O 1
ATOM 6208 N N . GLY B 1 265 ? 33.766 122.420 14.113 1.00 12.89 242 GLY B N 1
ATOM 6209 C CA . GLY B 1 265 ? 34.589 123.086 15.123 1.00 13.42 242 GLY B CA 1
ATOM 6210 C C . GLY B 1 265 ? 34.049 124.442 15.580 1.00 13.46 242 GLY B C 1
ATOM 6211 O O . GLY B 1 265 ? 34.784 125.206 16.213 1.00 14.59 242 GLY B O 1
ATOM 6212 N N . LYS B 1 266 ? 32.781 124.748 15.281 1.00 13.59 243 LYS B N 1
ATOM 6213 C CA . LYS B 1 266 ? 32.165 125.994 15.759 1.00 12.94 243 LYS B CA 1
ATOM 6214 C C . LYS B 1 266 ? 32.295 126.080 17.281 1.00 13.03 243 LYS B C 1
ATOM 6215 O O . LYS B 1 266 ? 32.026 125.103 17.989 1.00 11.75 243 LYS B O 1
ATOM 6221 N N . SER B 1 267 ? 32.710 127.254 17.751 1.00 13.08 244 SER B N 1
ATOM 6222 C CA . SER B 1 267 ? 33.000 127.556 19.166 1.00 13.01 244 SER B CA 1
ATOM 6223 C C . SER B 1 267 ? 34.405 127.118 19.605 1.00 12.43 244 SER B C 1
ATOM 6224 O O . SER B 1 267 ? 34.734 127.137 20.786 1.00 12.56 244 SER B O 1
ATOM 6227 N N . ALA B 1 268 ? 35.254 126.769 18.635 1.00 12.85 245 ALA B N 1
ATOM 6228 C CA . ALA B 1 268 ? 36.670 126.554 18.899 1.00 13.51 245 ALA B CA 1
ATOM 6229 C C . ALA B 1 268 ? 37.342 127.836 19.403 1.00 14.11 245 ALA B C 1
ATOM 6230 O O . ALA B 1 268 ? 38.395 127.770 20.006 1.00 13.51 245 ALA B O 1
ATOM 6232 N N . VAL B 1 269 ? 36.740 128.985 19.093 1.00 13.89 246 VAL B N 1
ATOM 6233 C CA . VAL B 1 269 ? 37.072 130.263 19.718 1.00 14.88 246 VAL B CA 1
ATOM 6234 C C . VAL B 1 269 ? 35.774 130.907 20.218 1.00 16.22 246 VAL B C 1
ATOM 6235 O O . VAL B 1 269 ? 34.677 130.563 19.763 1.00 14.53 246 VAL B O 1
ATOM 6239 N N . ASP B 1 270 ? 35.901 131.823 21.170 1.00 14.85 247 ASP B N 1
ATOM 6240 C CA . ASP B 1 270 ? 34.758 132.602 21.649 1.00 15.91 247 ASP B CA 1
ATOM 6241 C C . ASP B 1 270 ? 34.283 133.570 20.554 1.00 15.43 247 ASP B C 1
ATOM 6242 O O . ASP B 1 270 ? 35.044 134.436 20.111 1.00 18.69 247 ASP B O 1
ATOM 6247 N N . GLU B 1 271 ? 33.028 133.429 20.134 1.00 15.30 248 GLU B N 1
ATOM 6248 C CA . GLU B 1 271 ? 32.492 134.213 19.011 1.00 15.96 248 GLU B CA 1
ATOM 6249 C C . GLU B 1 271 ? 32.179 135.678 19.354 1.00 16.06 248 GLU B C 1
ATOM 6250 O O . GLU B 1 271 ? 31.798 136.456 18.473 1.00 16.36 248 GLU B O 1
ATOM 6256 N N . SER B 1 272 ? 32.311 136.042 20.624 1.00 17.08 249 SER B N 1
ATOM 6257 C CA . SER B 1 272 ? 32.112 137.433 21.046 1.00 18.50 249 SER B CA 1
ATOM 6258 C C . SER B 1 272 ? 33.354 138.307 20.843 1.00 19.97 249 SER B C 1
ATOM 6259 O O . SER B 1 272 ? 33.306 139.520 21.055 1.00 19.17 249 SER B O 1
ATOM 6262 N N . LEU B 1 273 ? 34.467 137.692 20.457 1.00 19.18 250 LEU B N 1
ATOM 6263 C CA . LEU B 1 273 ? 35.681 138.432 20.142 1.00 19.53 250 LEU B CA 1
ATOM 6264 C C . LEU B 1 273 ? 35.441 139.459 19.041 1.00 17.88 250 LEU B C 1
ATOM 6265 O O . LEU B 1 273 ? 34.780 139.170 18.033 1.00 17.03 250 LEU B O 1
ATOM 6270 N N . PRO B 1 274 ? 35.988 140.676 19.225 1.00 19.56 251 PRO B N 1
ATOM 6271 C CA . PRO B 1 274 ? 35.858 141.725 18.211 1.00 19.39 251 PRO B CA 1
ATOM 6272 C C . PRO B 1 274 ? 36.331 141.296 16.813 1.00 17.67 251 PRO B C 1
ATOM 6273 O O . PRO B 1 274 ? 35.744 141.706 15.812 1.00 20.27 251 PRO B O 1
ATOM 6277 N N . SER B 1 275 ? 37.368 140.460 16.767 1.00 16.88 252 SER B N 1
ATOM 6278 C CA . SER B 1 275 ? 37.982 140.023 15.510 1.00 17.04 252 SER B CA 1
ATOM 6279 C C . SER B 1 275 ? 37.372 138.737 14.932 1.00 16.93 252 SER B C 1
ATOM 6280 O O . SER B 1 275 ? 37.834 138.242 13.903 1.00 15.29 252 SER B O 1
ATOM 6283 N N . PHE B 1 276 ? 36.363 138.180 15.600 1.00 16.76 253 PHE B N 1
ATOM 6284 C CA . PHE B 1 276 ? 35.659 137.016 15.055 1.00 15.89 253 PHE B CA 1
ATOM 6285 C C . PHE B 1 276 ? 34.740 137.441 13.918 1.00 15.81 253 PHE B C 1
ATOM 6286 O O . PHE B 1 276 ? 33.822 138.247 14.109 1.00 17.63 253 PHE B O 1
ATOM 6294 N N . LEU B 1 277 ? 34.964 136.858 12.744 1.00 16.13 254 LEU B N 1
ATOM 6295 C CA . LEU B 1 277 ? 34.305 137.267 11.514 1.00 16.37 254 LEU B CA 1
ATOM 6296 C C . LEU B 1 277 ? 32.956 136.601 11.294 1.00 16.48 254 LEU B C 1
ATOM 6297 O O . LEU B 1 277 ? 32.051 137.205 10.700 1.00 17.32 254 LEU B O 1
ATOM 6302 N N . GLY B 1 278 ? 32.822 135.369 11.778 1.00 16.08 255 GLY B N 1
ATOM 6303 C CA . GLY B 1 278 ? 31.685 134.508 11.456 1.00 15.61 255 GLY B CA 1
ATOM 6304 C C . GLY B 1 278 ? 32.191 133.155 10.989 1.00 14.91 255 GLY B C 1
ATOM 6305 O O . GLY B 1 278 ? 33.382 132.838 11.137 1.00 14.72 255 GLY B O 1
ATOM 6306 N N . ILE B 1 279 ? 31.283 132.381 10.401 1.00 14.43 256 ILE B N 1
ATOM 6307 C CA . ILE B 1 279 ? 31.566 131.025 9.961 1.00 15.43 256 ILE B CA 1
ATOM 6308 C C . ILE B 1 279 ? 31.903 131.017 8.467 1.00 15.52 256 ILE B C 1
ATOM 6309 O O . ILE B 1 279 ? 31.103 131.473 7.641 1.00 16.31 256 ILE B O 1
ATOM 6314 N N . TYR B 1 280 ? 33.069 130.467 8.123 1.00 15.69 257 TYR B N 1
ATOM 6315 C CA . TYR B 1 280 ? 33.457 130.263 6.731 1.00 16.96 257 TYR B CA 1
ATOM 6316 C C . TYR B 1 280 ? 32.901 128.922 6.245 1.00 16.30 257 TYR B C 1
ATOM 6317 O O . TYR B 1 280 ? 33.227 127.880 6.810 1.00 16.60 257 TYR B O 1
ATOM 6326 N N . ASN B 1 281 ? 32.066 128.962 5.206 1.00 17.84 258 ASN B N 1
ATOM 6327 C CA . ASN B 1 281 ? 31.433 127.756 4.651 1.00 18.72 258 ASN B CA 1
ATOM 6328 C C . ASN B 1 281 ? 31.447 127.808 3.110 1.00 18.43 258 ASN B C 1
ATOM 6329 O O . ASN B 1 281 ? 30.419 127.662 2.453 1.00 18.57 258 ASN B O 1
ATOM 6334 N N . GLY B 1 282 ? 32.639 127.999 2.557 1.00 19.25 259 GLY B N 1
ATOM 6335 C CA . GLY B 1 282 ? 32.832 128.058 1.108 1.00 20.40 259 GLY B CA 1
ATOM 6336 C C . GLY B 1 282 ? 32.008 129.149 0.460 1.00 21.53 259 GLY B C 1
ATOM 6337 O O . GLY B 1 282 ? 31.887 130.242 1.002 1.00 20.96 259 GLY B O 1
ATOM 6338 N N . LYS B 1 283 ? 31.395 128.851 -0.681 1.00 22.93 260 LYS B N 1
ATOM 6339 C CA . LYS B 1 283 ? 30.653 129.888 -1.415 1.00 25.05 260 LYS B CA 1
ATOM 6340 C C . LYS B 1 283 ? 29.328 130.266 -0.733 1.00 25.68 260 LYS B C 1
ATOM 6341 O O . LYS B 1 283 ? 28.690 131.253 -1.112 1.00 27.13 260 LYS B O 1
ATOM 6347 N N . LEU B 1 284 ? 28.940 129.491 0.279 1.00 24.07 261 LEU B N 1
ATOM 6348 C CA . LEU B 1 284 ? 27.750 129.755 1.091 1.00 24.52 261 LEU B CA 1
ATOM 6349 C C . LEU B 1 284 ? 28.047 130.672 2.285 1.00 23.74 261 LEU B C 1
ATOM 6350 O O . LEU B 1 284 ? 27.155 130.964 3.075 1.00 24.60 261 LEU B O 1
ATOM 6355 N N . SER B 1 285 ? 29.296 131.114 2.415 1.00 22.94 262 SER B N 1
ATOM 6356 C CA . SER B 1 285 ? 29.663 132.104 3.426 1.00 22.27 262 SER B CA 1
ATOM 6357 C C . SER B 1 285 ? 28.978 133.425 3.110 1.00 22.45 262 SER B C 1
ATOM 6358 O O . SER B 1 285 ? 28.671 133.715 1.955 1.00 22.57 262 SER B O 1
ATOM 6361 N N . GLU B 1 286 ? 28.750 134.224 4.144 1.00 23.96 263 GLU B N 1
ATOM 6362 C CA . GLU B 1 286 ? 28.372 135.619 3.950 1.00 24.09 263 GLU B CA 1
ATOM 6363 C C . GLU B 1 286 ? 29.464 136.294 3.110 1.00 23.33 263 GLU B C 1
ATOM 6364 O O . GLU B 1 286 ? 30.659 136.046 3.307 1.00 20.69 263 GLU B O 1
ATOM 6370 N N . ILE B 1 287 ? 29.044 137.129 2.160 1.00 23.98 264 ILE B N 1
ATOM 6371 C CA . ILE B 1 287 ? 29.944 137.633 1.109 1.00 24.44 264 ILE B CA 1
ATOM 6372 C C . ILE B 1 287 ? 31.183 138.373 1.618 1.00 23.55 264 ILE B C 1
ATOM 6373 O O . ILE B 1 287 ? 32.295 138.103 1.159 1.00 24.36 264 ILE B O 1
ATOM 6378 N N . SER B 1 288 ? 31.009 139.299 2.558 1.00 22.48 265 SER B N 1
ATOM 6379 C CA . SER B 1 288 ? 32.149 140.047 3.085 1.00 22.76 265 SER B CA 1
ATOM 6380 C C . SER B 1 288 ? 33.103 139.128 3.851 1.00 20.80 265 SER B C 1
ATOM 6381 O O . SER B 1 288 ? 34.306 139.334 3.826 1.00 20.34 265 SER B O 1
ATOM 6384 N N . LEU B 1 289 ? 32.564 138.116 4.534 1.00 19.59 266 LEU B N 1
ATOM 6385 C CA . LEU B 1 289 ? 33.421 137.136 5.227 1.00 19.42 266 LEU B CA 1
ATOM 6386 C C . LEU B 1 289 ? 34.250 136.320 4.228 1.00 19.76 266 LEU B C 1
ATOM 6387 O O . LEU B 1 289 ? 35.463 136.196 4.370 1.00 17.09 266 LEU B O 1
ATOM 6392 N N . LYS B 1 290 ? 33.568 135.757 3.237 1.00 20.84 267 LYS B N 1
ATOM 6393 C CA . LYS B 1 290 ? 34.201 135.009 2.147 1.00 21.51 267 LYS B CA 1
ATOM 6394 C C . LYS B 1 290 ? 35.316 135.816 1.479 1.00 22.05 267 LYS B C 1
ATOM 6395 O O . LYS B 1 290 ? 36.442 135.338 1.323 1.00 20.86 267 LYS B O 1
ATOM 6401 N N . ASN B 1 291 ? 35.001 137.051 1.102 1.00 21.27 268 ASN B N 1
ATOM 6402 C CA . ASN B 1 291 ? 35.982 137.930 0.463 1.00 21.13 268 ASN B CA 1
ATOM 6403 C C . ASN B 1 291 ? 37.201 138.182 1.341 1.00 21.05 268 ASN B C 1
ATOM 6404 O O . ASN B 1 291 ? 38.328 138.161 0.852 1.00 21.66 268 ASN B O 1
ATOM 6409 N N . PHE B 1 292 ? 36.971 138.393 2.638 1.00 20.16 269 PHE B N 1
ATOM 6410 C CA . PHE B 1 292 ? 38.049 138.635 3.587 1.00 20.55 269 PHE B CA 1
ATOM 6411 C C . PHE B 1 292 ? 38.964 137.422 3.722 1.00 19.92 269 PHE B C 1
ATOM 6412 O O . PHE B 1 292 ? 40.187 137.536 3.635 1.00 20.47 269 PHE B O 1
ATOM 6420 N N . VAL B 1 293 ? 38.364 136.262 3.969 1.00 20.02 270 VAL B N 1
ATOM 6421 C CA . VAL B 1 293 ? 39.136 135.041 4.152 1.00 19.96 270 VAL B CA 1
ATOM 6422 C C . VAL B 1 293 ? 39.921 134.709 2.888 1.00 19.28 270 VAL B C 1
ATOM 6423 O O . VAL B 1 293 ? 41.106 134.401 2.962 1.00 20.26 270 VAL B O 1
ATOM 6427 N N . GLU B 1 294 ? 39.262 134.810 1.738 1.00 20.77 271 GLU B N 1
ATOM 6428 C CA . GLU B 1 294 ? 39.847 134.389 0.451 1.00 20.92 271 GLU B CA 1
ATOM 6429 C C . GLU B 1 294 ? 40.836 135.415 -0.150 1.00 24.08 271 GLU B C 1
ATOM 6430 O O . GLU B 1 294 ? 41.546 135.096 -1.114 1.00 22.71 271 GLU B O 1
ATOM 6436 N N . SER B 1 295 ? 40.890 136.626 0.423 1.00 20.76 272 SER B N 1
ATOM 6437 C CA . SER B 1 295 ? 41.912 137.613 0.057 1.00 21.54 272 SER B CA 1
ATOM 6438 C C . SER B 1 295 ? 42.990 137.801 1.133 1.00 20.47 272 SER B C 1
ATOM 6439 O O . SER B 1 295 ? 43.893 138.625 0.967 1.00 21.70 272 SER B O 1
ATOM 6442 N N . ALA B 1 296 ? 42.912 137.048 2.228 1.00 20.86 273 ALA B N 1
ATOM 6443 C CA . ALA B 1 296 ? 43.948 137.101 3.265 1.00 21.01 273 ALA B CA 1
ATOM 6444 C C . ALA B 1 296 ? 45.299 136.733 2.657 1.00 21.39 273 ALA B C 1
ATOM 6445 O O . ALA B 1 296 ? 45.377 135.820 1.825 1.00 22.15 273 ALA B O 1
ATOM 6447 N N . ASP B 1 297 ? 46.353 137.453 3.044 1.00 22.47 274 ASP B N 1
ATOM 6448 C CA . ASP B 1 297 ? 47.688 137.208 2.486 1.00 22.59 274 ASP B CA 1
ATOM 6449 C C . ASP B 1 297 ? 48.463 136.131 3.258 1.00 21.31 274 ASP B C 1
ATOM 6450 O O . ASP B 1 297 ? 49.506 135.674 2.804 1.00 20.64 274 ASP B O 1
ATOM 6455 N N . PHE B 1 298 ? 47.927 135.716 4.405 1.00 19.97 275 PHE B N 1
ATOM 6456 C CA . PHE B 1 298 ? 48.465 134.608 5.179 1.00 18.94 275 PHE B CA 1
ATOM 6457 C C . PHE B 1 298 ? 47.290 133.947 5.879 1.00 18.40 275 PHE B C 1
ATOM 6458 O O . PHE B 1 298 ? 46.411 134.651 6.380 1.00 16.08 275 PHE B O 1
ATOM 6466 N N . ILE B 1 299 ? 47.285 132.613 5.900 1.00 18.39 276 ILE B N 1
ATOM 6467 C CA . ILE B 1 299 ? 46.232 131.837 6.568 1.00 17.05 276 ILE B CA 1
ATOM 6468 C C . ILE B 1 299 ? 46.888 130.923 7.593 1.00 16.29 276 ILE B C 1
ATOM 6469 O O . ILE B 1 299 ? 47.758 130.141 7.250 1.00 17.53 276 ILE B O 1
ATOM 6474 N N . LEU B 1 300 ? 46.469 131.001 8.854 1.00 16.60 277 LEU B N 1
ATOM 6475 C CA . LEU B 1 300 ? 46.926 130.040 9.844 1.00 15.48 277 LEU B CA 1
ATOM 6476 C C . LEU B 1 300 ? 45.734 129.158 10.197 1.00 16.25 277 LEU B C 1
ATOM 6477 O O . LEU B 1 300 ? 44.757 129.658 10.743 1.00 14.63 277 LEU B O 1
ATOM 6482 N N . MET B 1 301 ? 45.801 127.874 9.853 1.00 14.51 278 MET B N 1
ATOM 6483 C CA . MET B 1 301 ? 44.745 126.928 10.248 1.00 15.76 278 MET B CA 1
ATOM 6484 C C . MET B 1 301 ? 45.143 126.118 11.488 1.00 15.23 278 MET B C 1
ATOM 6485 O O . MET B 1 301 ? 46.218 125.525 11.554 1.00 15.45 278 MET B O 1
ATOM 6490 N N . LEU B 1 302 ? 44.241 126.078 12.463 1.00 13.83 279 LEU B N 1
ATOM 6491 C CA . LEU B 1 302 ? 44.497 125.378 13.712 1.00 14.30 279 LEU B CA 1
ATOM 6492 C C . LEU B 1 302 ? 43.427 124.299 13.944 1.00 13.71 279 LEU B C 1
ATOM 6493 O O . LEU B 1 302 ? 42.309 124.611 14.340 1.00 15.25 279 LEU B O 1
ATOM 6498 N N . GLY B 1 303 ? 43.778 123.041 13.684 1.00 12.96 280 GLY B N 1
ATOM 6499 C CA . GLY B 1 303 ? 42.905 121.897 13.995 1.00 12.26 280 GLY B CA 1
ATOM 6500 C C . GLY B 1 303 ? 41.689 121.779 13.095 1.00 13.12 280 GLY B C 1
ATOM 6501 O O . GLY B 1 303 ? 40.636 121.311 13.515 1.00 12.40 280 GLY B O 1
ATOM 6502 N N . VAL B 1 304 ? 41.863 122.160 11.834 1.00 14.05 281 VAL B N 1
ATOM 6503 C CA . VAL B 1 304 ? 40.783 122.207 10.871 1.00 13.96 281 VAL B CA 1
ATOM 6504 C C . VAL B 1 304 ? 40.827 121.001 9.951 1.00 13.63 281 VAL B C 1
ATOM 6505 O O . VAL B 1 304 ? 41.911 120.574 9.525 1.00 14.49 281 VAL B O 1
ATOM 6509 N N . LYS B 1 305 ? 39.653 120.455 9.647 1.00 13.45 282 LYS B N 1
ATOM 6510 C CA . LYS B 1 305 ? 39.501 119.546 8.497 1.00 14.01 282 LYS B CA 1
ATOM 6511 C C . LYS B 1 305 ? 38.395 120.040 7.582 1.00 15.15 282 LYS B C 1
ATOM 6512 O O . LYS B 1 305 ? 37.279 120.349 8.022 1.00 13.73 282 LYS B O 1
ATOM 6518 N N . LEU B 1 306 ? 38.717 120.095 6.288 1.00 12.51 283 LEU B N 1
ATOM 6519 C CA . LEU B 1 306 ? 37.820 120.616 5.268 1.00 14.20 283 LEU B CA 1
ATOM 6520 C C . LEU B 1 306 ? 36.965 119.479 4.718 1.00 14.85 283 LEU B C 1
ATOM 6521 O O . LEU B 1 306 ? 37.481 118.596 4.036 1.00 16.34 283 LEU B O 1
ATOM 6526 N N . THR B 1 307 ? 35.672 119.486 5.057 1.00 13.17 284 THR B N 1
ATOM 6527 C CA . THR B 1 307 ? 34.741 118.426 4.673 1.00 13.03 284 THR B CA 1
ATOM 6528 C C . THR B 1 307 ? 33.593 118.995 3.848 1.00 14.15 284 THR B C 1
ATOM 6529 O O . THR B 1 307 ? 33.415 120.214 3.766 1.00 15.06 284 THR B O 1
ATOM 6533 N N . ASP B 1 308 ? 32.791 118.123 3.249 1.00 12.77 285 ASP B N 1
ATOM 6534 C CA . ASP B 1 308 ? 31.718 118.608 2.375 1.00 15.10 285 ASP B CA 1
ATOM 6535 C C . ASP B 1 308 ? 30.750 119.579 3.070 1.00 15.16 285 ASP B C 1
ATOM 6536 O O . ASP B 1 308 ? 30.487 120.673 2.559 1.00 15.23 285 ASP B O 1
ATOM 6541 N N . SER B 1 309 ? 30.253 119.197 4.238 1.00 16.20 286 SER B N 1
ATOM 6542 C CA . SER B 1 309 ? 29.254 120.007 4.947 1.00 17.27 286 SER B CA 1
ATOM 6543 C C . SER B 1 309 ? 29.836 121.291 5.558 1.00 17.29 286 SER B C 1
ATOM 6544 O O . SER B 1 309 ? 29.080 122.199 5.933 1.00 16.54 286 SER B O 1
ATOM 6547 N N . SER B 1 310 ? 31.162 121.354 5.681 1.00 17.10 287 SER B N 1
ATOM 6548 C CA . SER B 1 310 ? 31.840 122.491 6.305 1.00 16.13 287 SER B CA 1
ATOM 6549 C C . SER B 1 310 ? 32.586 123.386 5.303 1.00 16.18 287 SER B C 1
ATOM 6550 O O . SER B 1 310 ? 33.270 124.341 5.708 1.00 16.33 287 SER B O 1
ATOM 6553 N N . THR B 1 311 ? 32.443 123.095 4.007 1.00 16.79 288 THR B N 1
ATOM 6554 C CA . THR B 1 311 ? 33.087 123.890 2.945 1.00 16.93 288 THR B CA 1
ATOM 6555 C C . THR B 1 311 ? 32.114 124.271 1.823 1.00 17.24 288 THR B C 1
ATOM 6556 O O . THR B 1 311 ? 32.543 124.580 0.714 1.00 18.25 288 THR B O 1
ATOM 6560 N N . GLY B 1 312 ? 30.810 124.255 2.094 1.00 16.21 289 GLY B N 1
ATOM 6561 C CA . GLY B 1 312 ? 29.816 124.534 1.056 1.00 18.01 289 GLY B CA 1
ATOM 6562 C C . GLY B 1 312 ? 29.973 123.579 -0.112 1.00 17.43 289 GLY B C 1
ATOM 6563 O O . GLY B 1 312 ? 29.964 123.995 -1.281 1.00 18.34 289 GLY B O 1
ATOM 6564 N N . ALA B 1 313 ? 30.136 122.294 0.209 1.00 16.56 290 ALA B N 1
ATOM 6565 C CA . ALA B 1 313 ? 30.323 121.250 -0.800 1.00 17.09 290 ALA B CA 1
ATOM 6566 C C . ALA B 1 313 ? 31.610 121.491 -1.593 1.00 16.56 290 ALA B C 1
ATOM 6567 O O . ALA B 1 313 ? 31.599 121.505 -2.824 1.00 19.27 290 ALA B O 1
ATOM 6569 N N . PHE B 1 314 ? 32.706 121.692 -0.863 1.00 15.43 291 PHE B N 1
ATOM 6570 C CA . PHE B 1 314 ? 34.045 121.861 -1.430 1.00 16.92 291 PHE B CA 1
ATOM 6571 C C . PHE B 1 314 ? 34.160 123.070 -2.372 1.00 17.39 291 PHE B C 1
ATOM 6572 O O . PHE B 1 314 ? 34.826 123.009 -3.395 1.00 18.99 291 PHE B O 1
ATOM 6580 N N . THR B 1 315 ? 33.539 124.177 -1.985 1.00 18.35 292 THR B N 1
ATOM 6581 C CA . THR B 1 315 ? 33.648 125.438 -2.735 1.00 18.72 292 THR B CA 1
ATOM 6582 C C . THR B 1 315 ? 34.490 126.483 -1.992 1.00 19.11 292 THR B C 1
ATOM 6583 O O . THR B 1 315 ? 34.359 127.687 -2.218 1.00 20.69 292 THR B O 1
ATOM 6587 N N . HIS B 1 316 ? 35.345 126.020 -1.091 1.00 17.39 293 HIS B N 1
ATOM 6588 C CA . HIS B 1 316 ? 36.305 126.879 -0.421 1.00 19.13 293 HIS B CA 1
ATOM 6589 C C . HIS B 1 316 ? 37.429 127.265 -1.376 1.00 21.14 293 HIS B C 1
ATOM 6590 O O . HIS B 1 316 ? 37.680 126.569 -2.359 1.00 20.98 293 HIS B O 1
ATOM 6597 N N . HIS B 1 317 ? 38.086 128.385 -1.093 1.00 22.05 294 HIS B N 1
ATOM 6598 C CA . HIS B 1 317 ? 39.276 128.793 -1.838 1.00 23.25 294 HIS B CA 1
ATOM 6599 C C . HIS B 1 317 ? 40.365 129.253 -0.887 1.00 23.47 294 HIS B C 1
ATOM 6600 O O . HIS B 1 317 ? 40.477 130.438 -0.569 1.00 23.74 294 HIS B O 1
ATOM 6607 N N . LEU B 1 318 ? 41.164 128.290 -0.433 1.00 23.23 295 LEU B N 1
ATOM 6608 C CA . LEU B 1 318 ? 42.203 128.526 0.567 1.00 24.71 295 LEU B CA 1
ATOM 6609 C C . LEU B 1 318 ? 43.558 128.131 -0.024 1.00 26.27 295 LEU B C 1
ATOM 6610 O O . LEU B 1 318 ? 43.851 126.948 -0.205 1.00 27.58 295 LEU B O 1
ATOM 6615 N N . ASP B 1 319 ? 44.370 129.140 -0.322 1.00 26.06 296 ASP B N 1
ATOM 6616 C CA . ASP B 1 319 ? 45.625 128.958 -1.043 1.00 26.25 296 ASP B CA 1
ATOM 6617 C C . ASP B 1 319 ? 46.715 128.383 -0.136 1.00 25.34 296 ASP B C 1
ATOM 6618 O O . ASP B 1 319 ? 47.219 129.059 0.766 1.00 24.87 296 ASP B O 1
ATOM 6623 N N . GLU B 1 320 ? 47.093 127.132 -0.393 1.00 25.35 297 GLU B N 1
ATOM 6624 C CA . GLU B 1 320 ? 48.128 126.459 0.397 1.00 26.88 297 GLU B CA 1
ATOM 6625 C C . GLU B 1 320 ? 49.470 127.181 0.368 1.00 24.51 297 GLU B C 1
ATOM 6626 O O . GLU B 1 320 ? 50.272 127.064 1.300 1.00 23.81 297 GLU B O 1
ATOM 6632 N N . ASN B 1 321 ? 49.717 127.922 -0.706 1.00 24.41 298 ASN B N 1
ATOM 6633 C CA . ASN B 1 321 ? 50.935 128.722 -0.819 1.00 24.78 298 ASN B CA 1
ATOM 6634 C C . ASN B 1 321 ? 51.025 129.859 0.188 1.00 24.54 298 ASN B C 1
ATOM 6635 O O . ASN B 1 321 ? 52.120 130.362 0.438 1.00 24.87 298 ASN B O 1
ATOM 6640 N N . LYS B 1 322 ? 49.879 130.276 0.735 1.00 22.56 299 LYS B N 1
ATOM 6641 C CA . LYS B 1 322 ? 49.830 131.316 1.767 1.00 23.09 299 LYS B CA 1
ATOM 6642 C C . LYS B 1 322 ? 49.452 130.752 3.128 1.00 21.70 299 LYS B C 1
ATOM 6643 O O . LYS B 1 322 ? 49.025 131.509 3.989 1.00 18.38 299 LYS B O 1
ATOM 6649 N N . MET B 1 323 ? 49.606 129.445 3.338 1.00 20.97 300 MET B N 1
ATOM 6650 C CA . MET B 1 323 ? 49.024 128.806 4.527 1.00 20.76 300 MET B CA 1
ATOM 6651 C C . MET B 1 323 ? 50.032 128.027 5.366 1.00 20.19 300 MET B C 1
ATOM 6652 O O . MET B 1 323 ? 50.879 127.310 4.840 1.00 19.14 300 MET B O 1
ATOM 6657 N N . ILE B 1 324 ? 49.916 128.174 6.684 1.00 19.60 301 ILE B N 1
ATOM 6658 C CA . ILE B 1 324 ? 50.452 127.206 7.621 1.00 18.20 301 ILE B CA 1
ATOM 6659 C C . ILE B 1 324 ? 49.244 126.542 8.259 1.00 18.50 301 ILE B C 1
ATOM 6660 O O . ILE B 1 324 ? 48.382 127.228 8.802 1.00 19.16 301 ILE B O 1
ATOM 6665 N N . SER B 1 325 ? 49.165 125.215 8.164 1.00 16.95 302 SER B N 1
ATOM 6666 C CA . SER B 1 325 ? 48.099 124.466 8.839 1.00 16.37 302 SER B CA 1
ATOM 6667 C C . SER B 1 325 ? 48.712 123.547 9.876 1.00 15.53 302 SER B C 1
ATOM 6668 O O . SER B 1 325 ? 49.734 122.911 9.631 1.00 14.78 302 SER B O 1
ATOM 6671 N N . LEU B 1 326 ? 48.085 123.490 11.049 1.00 13.48 303 LEU B N 1
ATOM 6672 C CA . LEU B 1 326 ? 48.513 122.597 12.108 1.00 15.04 303 LEU B CA 1
ATOM 6673 C C . LEU B 1 326 ? 47.341 121.703 12.474 1.00 14.05 303 LEU B C 1
ATOM 6674 O O . LEU B 1 326 ? 46.214 122.193 12.715 1.00 13.91 303 LEU B O 1
ATOM 6679 N N . ASN B 1 327 ? 47.607 120.400 12.488 1.00 14.29 304 ASN B N 1
ATOM 6680 C CA . ASN B 1 327 ? 46.632 119.397 12.902 1.00 14.40 304 ASN B CA 1
ATOM 6681 C C . ASN B 1 327 ? 47.302 118.445 13.870 1.00 16.07 304 ASN B C 1
ATOM 6682 O O . ASN B 1 327 ? 48.523 118.446 14.019 1.00 15.08 304 ASN B O 1
ATOM 6687 N N . ILE B 1 328 ? 46.495 117.621 14.532 1.00 15.94 305 ILE B N 1
ATOM 6688 C CA . ILE B 1 328 ? 47.028 116.665 15.484 1.00 16.93 305 ILE B CA 1
ATOM 6689 C C . ILE B 1 328 ? 48.044 115.736 14.814 1.00 17.15 305 ILE B C 1
ATOM 6690 O O . ILE B 1 328 ? 49.104 115.475 15.387 1.00 18.15 305 ILE B O 1
ATOM 6695 N N . ASP B 1 329 ? 47.727 115.274 13.605 1.00 17.89 306 ASP B N 1
ATOM 6696 C CA . ASP B 1 329 ? 48.528 114.253 12.914 1.00 20.62 306 ASP B CA 1
ATOM 6697 C C . ASP B 1 329 ? 49.544 114.806 11.933 1.00 21.30 306 ASP B C 1
ATOM 6698 O O . ASP B 1 329 ? 50.360 114.045 11.405 1.00 22.44 306 ASP B O 1
ATOM 6703 N N . GLU B 1 330 ? 49.481 116.098 11.640 1.00 20.82 307 GLU B N 1
ATOM 6704 C CA . GLU B 1 330 ? 50.240 116.630 10.513 1.00 21.08 307 GLU B CA 1
ATOM 6705 C C . GLU B 1 330 ? 50.266 118.140 10.540 1.00 20.96 307 GLU B C 1
ATOM 6706 O O . GLU B 1 330 ? 49.314 118.771 10.992 1.00 20.13 307 GLU B O 1
ATOM 6712 N N . GLY B 1 331 ? 51.359 118.705 10.040 1.00 20.19 308 GLY B N 1
ATOM 6713 C CA . GLY B 1 331 ? 51.468 120.137 9.822 1.00 20.41 308 GLY B CA 1
ATOM 6714 C C . GLY B 1 331 ? 51.940 120.380 8.401 1.00 20.12 308 GLY B C 1
ATOM 6715 O O . GLY B 1 331 ? 52.722 119.603 7.871 1.00 19.76 308 GLY B O 1
ATOM 6716 N N . ILE B 1 332 ? 51.431 121.438 7.783 1.00 20.25 309 ILE B N 1
ATOM 6717 C CA A ILE B 1 332 ? 51.876 121.843 6.456 0.50 20.78 309 ILE B CA 1
ATOM 6718 C CA B ILE B 1 332 ? 51.850 121.845 6.442 0.50 20.83 309 ILE B CA 1
ATOM 6719 C C . ILE B 1 332 ? 52.285 123.311 6.518 1.00 21.37 309 ILE B C 1
ATOM 6720 O O . ILE B 1 332 ? 51.475 124.190 6.822 1.00 21.02 309 ILE B O 1
ATOM 6729 N N . ILE B 1 333 ? 53.555 123.562 6.240 1.00 21.45 310 ILE B N 1
ATOM 6730 C CA . ILE B 1 333 ? 54.136 124.880 6.376 1.00 23.86 310 ILE B CA 1
ATOM 6731 C C . ILE B 1 333 ? 54.495 125.331 4.966 1.00 23.37 310 ILE B C 1
ATOM 6732 O O . ILE B 1 333 ? 55.528 124.935 4.419 1.00 24.17 310 ILE B O 1
ATOM 6737 N N . PHE B 1 334 ? 53.588 126.096 4.357 1.00 23.93 311 PHE B N 1
ATOM 6738 C CA . PHE B 1 334 ? 53.711 126.539 2.956 1.00 24.92 311 PHE B CA 1
ATOM 6739 C C . PHE B 1 334 ? 54.016 125.375 1.998 1.00 26.89 311 PHE B C 1
ATOM 6740 O O . PHE B 1 334 ? 54.987 125.407 1.230 1.00 26.08 311 PHE B O 1
ATOM 6748 N N . ASN B 1 335 ? 53.158 124.356 2.062 1.00 27.16 312 ASN B N 1
ATOM 6749 C CA . ASN B 1 335 ? 53.244 123.135 1.243 1.00 27.84 312 ASN B CA 1
ATOM 6750 C C . ASN B 1 335 ? 54.237 122.082 1.726 1.00 27.92 312 ASN B C 1
ATOM 6751 O O . ASN B 1 335 ? 54.239 120.973 1.205 1.00 28.70 312 ASN B O 1
ATOM 6756 N N . LYS B 1 336 ? 55.063 122.408 2.714 1.00 28.58 313 LYS B N 1
ATOM 6757 C CA . LYS B 1 336 ? 56.048 121.462 3.240 1.00 29.67 313 LYS B CA 1
ATOM 6758 C C . LYS B 1 336 ? 55.466 120.702 4.427 1.00 29.17 313 LYS B C 1
ATOM 6759 O O . LYS B 1 336 ? 55.157 121.295 5.464 1.00 27.34 313 LYS B O 1
ATOM 6765 N N . VAL B 1 337 ? 55.333 119.387 4.270 1.00 29.42 314 VAL B N 1
ATOM 6766 C CA . VAL B 1 337 ? 54.740 118.543 5.299 1.00 29.66 314 VAL B CA 1
ATOM 6767 C C . VAL B 1 337 ? 55.713 118.310 6.455 1.00 30.95 314 VAL B C 1
ATOM 6768 O O . VAL B 1 337 ? 56.901 118.046 6.237 1.00 31.94 314 VAL B O 1
ATOM 6772 N N . VAL B 1 338 ? 55.191 118.420 7.676 1.00 32.00 315 VAL B N 1
ATOM 6773 C CA . VAL B 1 338 ? 55.911 118.093 8.909 1.00 33.13 315 VAL B CA 1
ATOM 6774 C C . VAL B 1 338 ? 55.049 117.166 9.789 1.00 34.53 315 VAL B C 1
ATOM 6775 O O . VAL B 1 338 ? 53.814 117.268 9.801 1.00 32.49 315 VAL B O 1
ATOM 6779 N N . GLU B 1 339 ? 55.705 116.276 10.527 1.00 35.58 316 GLU B N 1
ATOM 6780 C CA . GLU B 1 339 ? 55.008 115.395 11.459 1.00 36.18 316 GLU B CA 1
ATOM 6781 C C . GLU B 1 339 ? 55.502 115.586 12.891 1.00 36.09 316 GLU B C 1
ATOM 6782 O O . GLU B 1 339 ? 54.706 115.701 13.823 1.00 36.50 316 GLU B O 1
ATOM 6788 N N . ASP B 1 340 ? 56.820 115.618 13.055 1.00 35.93 317 ASP B N 1
ATOM 6789 C CA . ASP B 1 340 ? 57.443 115.501 14.372 1.00 35.77 317 ASP B CA 1
ATOM 6790 C C . ASP B 1 340 ? 57.140 116.702 15.267 1.00 34.03 317 ASP B C 1
ATOM 6791 O O . ASP B 1 340 ? 58.060 117.436 15.642 1.00 34.09 317 ASP B O 1
ATOM 6796 N N . PHE B 1 341 ? 55.865 116.905 15.620 1.00 31.06 318 PHE B N 1
ATOM 6797 C CA . PHE B 1 341 ? 55.500 117.967 16.563 1.00 29.58 318 PHE B CA 1
ATOM 6798 C C . PHE B 1 341 ? 54.246 117.658 17.391 1.00 27.88 318 PHE B C 1
ATOM 6799 O O . PHE B 1 341 ? 53.378 116.874 16.985 1.00 27.66 318 PHE B O 1
ATOM 6807 N N . ASP B 1 342 ? 54.181 118.296 18.552 1.00 26.84 319 ASP B N 1
ATOM 6808 C CA . ASP B 1 342 ? 53.055 118.193 19.478 1.00 26.43 319 ASP B CA 1
ATOM 6809 C C . ASP B 1 342 ? 52.098 119.346 19.171 1.00 24.59 319 ASP B C 1
ATOM 6810 O O . ASP B 1 342 ? 52.424 120.514 19.399 1.00 23.82 319 ASP B O 1
ATOM 6815 N N . PHE B 1 343 ? 50.926 119.009 18.638 1.00 21.69 320 PHE B N 1
ATOM 6816 C CA . PHE B 1 343 ? 49.913 120.001 18.284 1.00 22.41 320 PHE B CA 1
ATOM 6817 C C . PHE B 1 343 ? 49.551 120.879 19.477 1.00 21.48 320 PHE B C 1
ATOM 6818 O O . PHE B 1 343 ? 49.543 122.108 19.370 1.00 20.38 320 PHE B O 1
ATOM 6826 N N . ARG B 1 344 ? 49.248 120.241 20.607 1.00 22.49 321 ARG B N 1
ATOM 6827 C CA . ARG B 1 344 ? 48.881 120.954 21.834 1.00 23.67 321 ARG B CA 1
ATOM 6828 C C . ARG B 1 344 ? 49.993 121.912 22.276 1.00 22.48 321 ARG B C 1
ATOM 6829 O O . ARG B 1 344 ? 49.723 123.066 22.599 1.00 20.78 321 ARG B O 1
ATOM 6837 N N . ALA B 1 345 ? 51.233 121.420 22.272 1.00 21.99 322 ALA B N 1
ATOM 6838 C CA . ALA B 1 345 ? 52.412 122.227 22.630 1.00 22.39 322 ALA B CA 1
ATOM 6839 C C . ALA B 1 345 ? 52.540 123.497 21.784 1.00 20.93 322 ALA B C 1
ATOM 6840 O O . ALA B 1 345 ? 52.748 124.591 22.323 1.00 22.23 322 ALA B O 1
ATOM 6842 N N . VAL B 1 346 ? 52.404 123.355 20.468 1.00 20.65 323 VAL B N 1
ATOM 6843 C CA . VAL B 1 346 ? 52.528 124.497 19.560 1.00 19.74 323 VAL B CA 1
ATOM 6844 C C . VAL B 1 346 ? 51.415 125.517 19.813 1.00 19.63 323 VAL B C 1
ATOM 6845 O O . VAL B 1 346 ? 51.681 126.710 19.953 1.00 18.72 323 VAL B O 1
ATOM 6849 N N . VAL B 1 347 ? 50.168 125.051 19.866 1.00 17.61 324 VAL B N 1
ATOM 6850 C CA . VAL B 1 347 ? 49.046 125.953 20.080 1.00 18.01 324 VAL B CA 1
ATOM 6851 C C . VAL B 1 347 ? 49.215 126.693 21.405 1.00 18.12 324 VAL B C 1
ATOM 6852 O O . VAL B 1 347 ? 48.963 127.897 21.484 1.00 18.41 324 VAL B O 1
ATOM 6856 N N . SER B 1 348 ? 49.681 125.976 22.426 1.00 19.61 325 SER B N 1
ATOM 6857 C CA . SER B 1 348 ? 49.863 126.540 23.764 1.00 21.37 325 SER B CA 1
ATOM 6858 C C . SER B 1 348 ? 51.035 127.518 23.869 1.00 22.54 325 SER B C 1
ATOM 6859 O O . SER B 1 348 ? 51.184 128.188 24.888 1.00 23.93 325 SER B O 1
ATOM 6862 N N . SER B 1 349 ? 51.858 127.593 22.827 1.00 23.18 326 SER B N 1
ATOM 6863 C CA . SER B 1 349 ? 52.988 128.534 22.767 1.00 23.67 326 SER B CA 1
ATOM 6864 C C . SER B 1 349 ? 52.728 129.753 21.879 1.00 24.36 326 SER B C 1
ATOM 6865 O O . SER B 1 349 ? 53.579 130.639 21.788 1.00 24.82 326 SER B O 1
ATOM 6868 N N . LEU B 1 350 ? 51.574 129.802 21.214 1.00 24.01 327 LEU B N 1
ATOM 6869 C CA . LEU B 1 350 ? 51.254 130.920 20.326 1.00 24.80 327 LEU B CA 1
ATOM 6870 C C . LEU B 1 350 ? 51.260 132.272 21.046 1.00 25.40 327 LEU B C 1
ATOM 6871 O O . LEU B 1 350 ? 51.644 133.288 20.455 1.00 25.42 327 LEU B O 1
ATOM 6876 N N . SER B 1 351 ? 50.866 132.286 22.317 1.00 26.43 328 SER B N 1
ATOM 6877 C CA A SER B 1 351 ? 50.834 133.530 23.090 0.40 28.00 328 SER B CA 1
ATOM 6878 C CA B SER B 1 351 ? 50.831 133.537 23.074 0.60 27.59 328 SER B CA 1
ATOM 6879 C C . SER B 1 351 ? 52.233 134.014 23.504 1.00 28.97 328 SER B C 1
ATOM 6880 O O . SER B 1 351 ? 52.383 135.135 24.014 1.00 29.27 328 SER B O 1
ATOM 6885 N N . GLU B 1 352 ? 53.255 133.180 23.281 1.00 29.78 329 GLU B N 1
ATOM 6886 C CA . GLU B 1 352 ? 54.656 133.564 23.536 1.00 31.64 329 GLU B CA 1
ATOM 6887 C C . GLU B 1 352 ? 55.253 134.345 22.358 1.00 31.76 329 GLU B C 1
ATOM 6888 O O . GLU B 1 352 ? 56.353 134.899 22.474 1.00 32.52 329 GLU B O 1
ATOM 6894 N N . LEU B 1 353 ? 54.554 134.376 21.225 1.00 30.27 330 LEU B N 1
ATOM 6895 C CA . LEU B 1 353 ? 55.056 135.056 20.032 1.00 31.18 330 LEU B CA 1
ATOM 6896 C C . LEU B 1 353 ? 54.961 136.570 20.215 1.00 31.67 330 LEU B C 1
ATOM 6897 O O . LEU B 1 353 ? 54.061 137.051 20.901 1.00 31.66 330 LEU B O 1
ATOM 6902 N N . LYS B 1 354 ? 55.887 137.307 19.597 1.00 32.98 331 LYS B N 1
ATOM 6903 C CA . LYS B 1 354 ? 55.989 138.769 19.777 1.00 34.33 331 LYS B CA 1
ATOM 6904 C C . LYS B 1 354 ? 55.866 139.548 18.468 1.00 33.64 331 LYS B C 1
ATOM 6905 O O . LYS B 1 354 ? 56.255 139.063 17.404 1.00 32.92 331 LYS B O 1
ATOM 6911 N N . GLY B 1 355 ? 55.332 140.765 18.575 1.00 34.56 332 GLY B N 1
ATOM 6912 C CA . GLY B 1 355 ? 55.258 141.714 17.460 1.00 34.77 332 GLY B CA 1
ATOM 6913 C C . GLY B 1 355 ? 54.273 141.388 16.353 1.00 35.46 332 GLY B C 1
ATOM 6914 O O . GLY B 1 355 ? 54.437 141.843 15.219 1.00 35.35 332 GLY B O 1
ATOM 6915 N N . ILE B 1 356 ? 53.233 140.627 16.683 1.00 35.65 333 ILE B N 1
ATOM 6916 C CA . ILE B 1 356 ? 52.336 140.059 15.669 1.00 35.29 333 ILE B CA 1
ATOM 6917 C C . ILE B 1 356 ? 50.933 140.695 15.670 1.00 35.31 333 ILE B C 1
ATOM 6918 O O . ILE B 1 356 ? 50.028 140.198 14.987 1.00 36.47 333 ILE B O 1
ATOM 6923 N N . GLU B 1 357 ? 50.770 141.793 16.415 1.00 34.57 334 GLU B N 1
ATOM 6924 C CA . GLU B 1 357 ? 49.480 142.499 16.555 1.00 33.64 334 GLU B CA 1
ATOM 6925 C C . GLU B 1 357 ? 48.900 142.957 15.206 1.00 31.70 334 GLU B C 1
ATOM 6926 O O . GLU B 1 357 ? 49.629 143.473 14.358 1.00 31.89 334 GLU B O 1
ATOM 6932 N N . TYR B 1 358 ? 47.593 142.759 15.015 1.00 27.72 335 TYR B N 1
ATOM 6933 C CA . TYR B 1 358 ? 46.885 143.178 13.795 1.00 28.17 335 TYR B CA 1
ATOM 6934 C C . TYR B 1 358 ? 46.285 144.560 14.010 1.00 27.65 335 TYR B C 1
ATOM 6935 O O . TYR B 1 358 ? 45.588 144.783 15.002 1.00 27.00 335 TYR B O 1
ATOM 6944 N N . GLU B 1 359 ? 46.539 145.470 13.074 1.00 28.29 336 GLU B N 1
ATOM 6945 C CA . GLU B 1 359 ? 46.114 146.863 13.211 1.00 30.63 336 GLU B CA 1
ATOM 6946 C C . GLU B 1 359 ? 45.137 147.273 12.108 1.00 30.51 336 GLU B C 1
ATOM 6947 O O . GLU B 1 359 ? 44.969 148.464 11.826 1.00 31.39 336 GLU B O 1
ATOM 6953 N N . GLY B 1 360 ? 44.487 146.293 11.487 1.00 29.90 337 GLY B N 1
ATOM 6954 C CA . GLY B 1 360 ? 43.565 146.561 10.399 1.00 28.70 337 GLY B CA 1
ATOM 6955 C C . GLY B 1 360 ? 42.111 146.461 10.818 1.00 28.19 337 GLY B C 1
ATOM 6956 O O . GLY B 1 360 ? 41.786 146.432 12.009 1.00 26.22 337 GLY B O 1
ATOM 6957 N N . GLN B 1 361 ? 41.241 146.404 9.816 1.00 28.70 338 GLN B N 1
ATOM 6958 C CA . GLN B 1 361 ? 39.808 146.310 10.026 1.00 29.29 338 GLN B CA 1
ATOM 6959 C C . GLN B 1 361 ? 39.345 144.865 9.864 1.00 28.20 338 GLN B C 1
ATOM 6960 O O . GLN B 1 361 ? 40.119 143.988 9.464 1.00 25.80 338 GLN B O 1
ATOM 6966 N N . TYR B 1 362 ? 38.072 144.638 10.164 1.00 27.25 339 TYR B N 1
ATOM 6967 C CA . TYR B 1 362 ? 37.451 143.331 9.976 1.00 26.61 339 TYR B CA 1
ATOM 6968 C C . TYR B 1 362 ? 36.387 143.443 8.891 1.00 27.16 339 TYR B C 1
ATOM 6969 O O . TYR B 1 362 ? 36.680 143.917 7.791 1.00 27.04 339 TYR B O 1
ATOM 6978 N N . ILE B 1 363 ? 35.175 142.987 9.178 1.00 27.77 340 ILE B N 1
ATOM 6979 C CA . ILE B 1 363 ? 34.051 143.159 8.270 1.00 29.96 340 ILE B CA 1
ATOM 6980 C C . ILE B 1 363 ? 32.912 143.801 9.054 1.00 31.74 340 ILE B C 1
ATOM 6981 O O . ILE B 1 363 ? 32.905 143.779 10.282 1.00 30.87 340 ILE B O 1
ATOM 6986 N N . ASP B 1 364 ? 31.958 144.382 8.342 1.00 36.24 341 ASP B N 1
ATOM 6987 C CA . ASP B 1 364 ? 30.867 145.102 8.994 1.00 39.73 341 ASP B CA 1
ATOM 6988 C C . ASP B 1 364 ? 29.887 144.134 9.645 1.00 42.11 341 ASP B C 1
ATOM 6989 O O . ASP B 1 364 ? 29.509 143.126 9.046 1.00 42.64 341 ASP B O 1
ATOM 6994 N N . LYS B 1 365 ? 29.509 144.438 10.885 1.00 45.09 342 LYS B N 1
ATOM 6995 C CA . LYS B 1 365 ? 28.438 143.727 11.569 1.00 47.17 342 LYS B CA 1
ATOM 6996 C C . LYS B 1 365 ? 27.096 144.327 11.142 1.00 49.35 342 LYS B C 1
ATOM 6997 O O . LYS B 1 365 ? 26.797 145.484 11.455 1.00 49.88 342 LYS B O 1
ATOM 7003 N N . GLN B 1 366 ? 26.304 143.549 10.409 1.00 51.28 343 GLN B N 1
ATOM 7004 C CA . GLN B 1 366 ? 24.922 143.919 10.108 1.00 51.88 343 GLN B CA 1
ATOM 7005 C C . GLN B 1 366 ? 24.085 143.776 11.375 1.00 52.68 343 GLN B C 1
ATOM 7006 O O . GLN B 1 366 ? 24.294 142.844 12.160 1.00 53.36 343 GLN B O 1
ATOM 7012 N N . TYR B 1 367 ? 23.153 144.704 11.581 1.00 52.72 344 TYR B N 1
ATOM 7013 C CA . TYR B 1 367 ? 22.238 144.620 12.713 1.00 51.74 344 TYR B CA 1
ATOM 7014 C C . TYR B 1 367 ? 20.806 144.895 12.293 1.00 51.35 344 TYR B C 1
ATOM 7015 O O . TYR B 1 367 ? 20.515 145.896 11.632 1.00 51.73 344 TYR B O 1
ATOM 7024 N N . GLU B 1 368 ? 19.922 143.986 12.687 1.00 49.36 345 GLU B N 1
ATOM 7025 C CA . GLU B 1 368 ? 18.494 144.206 12.620 1.00 47.55 345 GLU B CA 1
ATOM 7026 C C . GLU B 1 368 ? 17.913 143.714 13.933 1.00 45.33 345 GLU B C 1
ATOM 7027 O O . GLU B 1 368 ? 18.182 142.587 14.351 1.00 43.94 345 GLU B O 1
ATOM 7033 N N . GLU B 1 369 ? 17.146 144.572 14.596 1.00 42.54 346 GLU B N 1
ATOM 7034 C CA . GLU B 1 369 ? 16.420 144.176 15.793 1.00 41.04 346 GLU B CA 1
ATOM 7035 C C . GLU B 1 369 ? 15.332 143.191 15.381 1.00 37.73 346 GLU B C 1
ATOM 7036 O O . GLU B 1 369 ? 14.587 143.465 14.440 1.00 37.70 346 GLU B O 1
ATOM 7042 N N . PHE B 1 370 ? 15.254 142.044 16.055 1.00 34.09 347 PHE B N 1
ATOM 7043 C CA . PHE B 1 370 ? 14.187 141.085 15.777 1.00 32.66 347 PHE B CA 1
ATOM 7044 C C . PHE B 1 370 ? 12.901 141.538 16.462 1.00 31.60 347 PHE B C 1
ATOM 7045 O O . PHE B 1 370 ? 12.853 141.681 17.686 1.00 32.07 347 PHE B O 1
ATOM 7053 N N . ILE B 1 371 ? 11.865 141.755 15.662 1.00 30.24 348 ILE B N 1
ATOM 7054 C CA . ILE B 1 371 ? 10.571 142.186 16.158 1.00 29.78 348 ILE B CA 1
ATOM 7055 C C . ILE B 1 371 ? 9.564 141.090 15.832 1.00 28.25 348 ILE B C 1
ATOM 7056 O O . ILE B 1 371 ? 9.222 140.910 14.666 1.00 26.13 348 ILE B O 1
ATOM 7061 N N . PRO B 1 372 ? 9.092 140.350 16.852 1.00 27.15 349 PRO B N 1
ATOM 7062 C CA . PRO B 1 372 ? 8.160 139.253 16.566 1.00 27.59 349 PRO B CA 1
ATOM 7063 C C . PRO B 1 372 ? 6.761 139.734 16.205 1.00 27.87 349 PRO B C 1
ATOM 7064 O O . PRO B 1 372 ? 6.361 140.839 16.586 1.00 27.11 349 PRO B O 1
ATOM 7068 N N . SER B 1 373 ? 6.042 138.906 15.458 1.00 27.94 350 SER B N 1
ATOM 7069 C CA . SER B 1 373 ? 4.633 139.128 15.176 1.00 27.81 350 SER B CA 1
ATOM 7070 C C . SER B 1 373 ? 3.857 137.860 15.493 1.00 27.82 350 SER B C 1
ATOM 7071 O O . SER B 1 373 ? 4.413 136.887 15.997 1.00 27.01 350 SER B O 1
ATOM 7074 N N . SER B 1 374 ? 2.564 137.874 15.192 1.00 26.93 351 SER B N 1
ATOM 7075 C CA . SER B 1 374 ? 1.728 136.688 15.339 1.00 27.10 351 SER B CA 1
ATOM 7076 C C . SER B 1 374 ? 1.889 135.711 14.166 1.00 26.21 351 SER B C 1
ATOM 7077 O O . SER B 1 374 ? 1.217 134.677 14.138 1.00 26.55 351 SER B O 1
ATOM 7080 N N . ALA B 1 375 ? 2.757 136.041 13.203 1.00 25.27 352 ALA B N 1
ATOM 7081 C CA . ALA B 1 375 ? 2.993 135.188 12.036 1.00 24.75 352 ALA B CA 1
ATOM 7082 C C . ALA B 1 375 ? 3.437 133.793 12.476 1.00 24.51 352 ALA B C 1
ATOM 7083 O O . ALA B 1 375 ? 4.276 133.666 13.379 1.00 22.84 352 ALA B O 1
ATOM 7085 N N . PRO B 1 376 ? 2.852 132.745 11.870 1.00 24.45 353 PRO B N 1
ATOM 7086 C CA . PRO B 1 376 ? 3.390 131.407 12.052 1.00 24.05 353 PRO B CA 1
ATOM 7087 C C . PRO B 1 376 ? 4.901 131.351 11.844 1.00 23.03 353 PRO B C 1
ATOM 7088 O O . PRO B 1 376 ? 5.452 132.015 10.971 1.00 22.82 353 PRO B O 1
ATOM 7092 N N . LEU B 1 377 ? 5.542 130.529 12.656 1.00 21.72 354 LEU B N 1
ATOM 7093 C CA . LEU B 1 377 ? 6.987 130.400 12.658 1.00 21.78 354 LEU B CA 1
ATOM 7094 C C . LEU B 1 377 ? 7.474 129.917 11.287 1.00 20.78 354 LEU B C 1
ATOM 7095 O O . LEU B 1 377 ? 6.903 128.990 10.706 1.00 20.75 354 LEU B O 1
ATOM 7100 N N . SER B 1 378 ? 8.489 130.593 10.759 1.00 20.47 355 SER B N 1
ATOM 7101 C CA . SER B 1 378 ? 9.188 130.150 9.551 1.00 19.38 355 SER B CA 1
ATOM 7102 C C . SER B 1 378 ? 10.659 129.953 9.883 1.00 17.94 355 SER B C 1
ATOM 7103 O O . SER B 1 378 ? 11.168 130.496 10.874 1.00 16.76 355 SER B O 1
ATOM 7106 N N . GLN B 1 379 ? 11.347 129.175 9.052 1.00 16.79 356 GLN B N 1
ATOM 7107 C CA . GLN B 1 379 ? 12.719 128.778 9.374 1.00 16.90 356 GLN B CA 1
ATOM 7108 C C . GLN B 1 379 ? 13.664 129.963 9.544 1.00 15.90 356 GLN B C 1
ATOM 7109 O O . GLN B 1 379 ? 14.340 130.065 10.560 1.00 16.37 356 GLN B O 1
ATOM 7115 N N . ASP B 1 380 ? 13.731 130.859 8.567 1.00 17.09 357 ASP B N 1
ATOM 7116 C CA . ASP B 1 380 ? 14.702 131.961 8.652 1.00 18.16 357 ASP B CA 1
ATOM 7117 C C . ASP B 1 380 ? 14.410 132.905 9.828 1.00 18.02 357 ASP B C 1
ATOM 7118 O O . ASP B 1 380 ? 15.335 133.361 10.490 1.00 21.60 357 ASP B O 1
ATOM 7123 N N . ARG B 1 381 ? 13.131 133.157 10.102 1.00 18.79 358 ARG B N 1
ATOM 7124 C CA . ARG B 1 381 ? 12.723 133.974 11.244 1.00 19.05 358 ARG B CA 1
ATOM 7125 C C . ARG B 1 381 ? 13.061 133.276 12.565 1.00 18.97 358 ARG B C 1
ATOM 7126 O O . ARG B 1 381 ? 13.493 133.912 13.522 1.00 19.59 358 ARG B O 1
ATOM 7134 N N . LEU B 1 382 ? 12.865 131.964 12.617 1.00 17.97 359 LEU B N 1
ATOM 7135 C CA . LEU B 1 382 ? 13.233 131.199 13.810 1.00 16.92 359 LEU B CA 1
ATOM 7136 C C . LEU B 1 382 ? 14.688 131.447 14.207 1.00 15.75 359 LEU B C 1
ATOM 7137 O O . LEU B 1 382 ? 14.968 131.777 15.356 1.00 15.17 359 LEU B O 1
ATOM 7142 N N . TRP B 1 383 ? 15.617 131.297 13.262 1.00 15.87 360 TRP B N 1
ATOM 7143 C CA . TRP B 1 383 ? 17.043 131.425 13.581 1.00 16.64 360 TRP B CA 1
ATOM 7144 C C . TRP B 1 383 ? 17.439 132.872 13.847 1.00 17.27 360 TRP B C 1
ATOM 7145 O O . TRP B 1 383 ? 18.371 133.135 14.600 1.00 18.94 360 TRP B O 1
ATOM 7156 N N . GLN B 1 384 ? 16.719 133.804 13.232 1.00 19.62 361 GLN B N 1
ATOM 7157 C CA . GLN B 1 384 ? 16.865 135.220 13.562 1.00 19.60 361 GLN B CA 1
ATOM 7158 C C . GLN B 1 384 ? 16.495 135.458 15.029 1.00 18.23 361 GLN B C 1
ATOM 7159 O O . GLN B 1 384 ? 17.225 136.133 15.756 1.00 17.88 361 GLN B O 1
ATOM 7165 N N . ALA B 1 385 ? 15.378 134.885 15.463 1.00 17.39 362 ALA B N 1
ATOM 7166 C CA . ALA B 1 385 ? 14.936 135.014 16.853 1.00 17.38 362 ALA B CA 1
ATOM 7167 C C . ALA B 1 385 ? 15.934 134.388 17.821 1.00 18.06 362 ALA B C 1
ATOM 7168 O O . ALA B 1 385 ? 16.258 134.976 18.855 1.00 15.02 362 ALA B O 1
ATOM 7170 N N . VAL B 1 386 ? 16.441 133.204 17.479 1.00 16.18 363 VAL B N 1
ATOM 7171 C CA . VAL B 1 386 ? 17.373 132.505 18.355 1.00 16.88 363 VAL B CA 1
ATOM 7172 C C . VAL B 1 386 ? 18.651 133.331 18.518 1.00 16.37 363 VAL B C 1
ATOM 7173 O O . VAL B 1 386 ? 19.168 133.490 19.630 1.00 18.66 363 VAL B O 1
ATOM 7177 N N . GLU B 1 387 ? 19.157 133.876 17.415 1.00 18.25 364 GLU B N 1
ATOM 7178 C CA . GLU B 1 387 ? 20.337 134.730 17.498 1.00 19.09 364 GLU B CA 1
ATOM 7179 C C . GLU B 1 387 ? 20.114 135.931 18.417 1.00 19.90 364 GLU B C 1
ATOM 7180 O O . GLU B 1 387 ? 20.988 136.280 19.210 1.00 19.45 364 GLU B O 1
ATOM 7186 N N . SER B 1 388 ? 18.944 136.545 18.295 1.00 19.75 365 SER B N 1
ATOM 7187 C CA A SER B 1 388 ? 18.611 137.745 19.064 0.50 19.83 365 SER B CA 1
ATOM 7188 C CA B SER B 1 388 ? 18.611 137.747 19.065 0.50 20.06 365 SER B CA 1
ATOM 7189 C C . SER B 1 388 ? 18.458 137.429 20.550 1.00 20.52 365 SER B C 1
ATOM 7190 O O . SER B 1 388 ? 18.778 138.263 21.401 1.00 22.31 365 SER B O 1
ATOM 7195 N N . LEU B 1 389 ? 17.980 136.221 20.859 1.00 19.28 366 LEU B N 1
ATOM 7196 C CA . LEU B 1 389 ? 17.682 135.836 22.246 1.00 19.03 366 LEU B CA 1
ATOM 7197 C C . LEU B 1 389 ? 18.749 135.022 22.975 1.00 18.62 366 LEU B C 1
ATOM 7198 O O . LEU B 1 389 ? 18.748 134.983 24.207 1.00 17.86 366 LEU B O 1
ATOM 7203 N N . THR B 1 390 ? 19.674 134.389 22.255 1.00 18.31 367 THR B N 1
ATOM 7204 C CA A THR B 1 390 ? 20.719 133.604 22.912 0.50 18.16 367 THR B CA 1
ATOM 7205 C CA B THR B 1 390 ? 20.712 133.605 22.916 0.50 18.96 367 THR B CA 1
ATOM 7206 C C . THR B 1 390 ? 21.530 134.486 23.861 1.00 18.21 367 THR B C 1
ATOM 7207 O O . THR B 1 390 ? 21.701 135.689 23.616 1.00 19.86 367 THR B O 1
ATOM 7214 N N . GLN B 1 391 ? 22.014 133.884 24.948 1.00 17.37 368 GLN B N 1
ATOM 7215 C CA . GLN B 1 391 ? 22.726 134.601 26.007 1.00 18.28 368 GLN B CA 1
ATOM 7216 C C . GLN B 1 391 ? 24.134 134.035 26.207 1.00 17.28 368 GLN B C 1
ATOM 7217 O O . GLN B 1 391 ? 24.493 132.985 25.651 1.00 16.12 368 GLN B O 1
ATOM 7223 N N . SER B 1 392 ? 24.926 134.731 27.018 1.00 15.07 369 SER B N 1
ATOM 7224 C CA . SER B 1 392 ? 26.207 134.212 27.476 1.00 16.70 369 SER B CA 1
ATOM 7225 C C . SER B 1 392 ? 25.984 132.967 28.297 1.00 15.62 369 SER B C 1
ATOM 7226 O O . SER B 1 392 ? 24.882 132.748 28.823 1.00 15.55 369 SER B O 1
ATOM 7229 N N . ASN B 1 393 ? 27.040 132.162 28.431 1.00 15.39 370 ASN B N 1
ATOM 7230 C CA . ASN B 1 393 ? 27.047 130.985 29.290 1.00 15.61 370 ASN B CA 1
ATOM 7231 C C . ASN B 1 393 ? 26.014 129.941 28.876 1.00 15.08 370 ASN B C 1
ATOM 7232 O O . ASN B 1 393 ? 25.383 129.329 29.739 1.00 17.47 370 ASN B O 1
ATOM 7237 N N . GLU B 1 394 ? 25.828 129.776 27.557 1.00 15.28 371 GLU B N 1
ATOM 7238 C CA . GLU B 1 394 ? 24.936 128.754 26.991 1.00 14.20 371 GLU B CA 1
ATOM 7239 C C . GLU B 1 394 ? 25.734 127.812 26.103 1.00 12.31 371 GLU B C 1
ATOM 7240 O O . GLU B 1 394 ? 26.788 128.183 25.604 1.00 13.69 371 GLU B O 1
ATOM 7246 N N . THR B 1 395 ? 25.230 126.598 25.918 1.00 12.47 372 THR B N 1
ATOM 7247 C CA . THR B 1 395 ? 25.768 125.694 24.887 1.00 12.30 372 THR B CA 1
ATOM 7248 C C . THR B 1 395 ? 24.632 125.354 23.923 1.00 12.54 372 THR B C 1
ATOM 7249 O O . THR B 1 395 ? 23.619 124.778 24.333 1.00 12.73 372 THR B O 1
ATOM 7253 N N . ILE B 1 396 ? 24.798 125.731 22.657 1.00 12.09 373 ILE B N 1
ATOM 7254 C CA . ILE B 1 396 ? 23.811 125.454 21.630 1.00 12.41 373 ILE B CA 1
ATOM 7255 C C . ILE B 1 396 ? 24.173 124.132 20.957 1.00 11.89 373 ILE B C 1
ATOM 7256 O O . ILE B 1 396 ? 25.293 123.978 20.479 1.00 11.38 373 ILE B O 1
ATOM 7261 N N . VAL B 1 397 ? 23.230 123.198 20.927 1.00 11.20 374 VAL B N 1
ATOM 7262 C CA . VAL B 1 397 ? 23.435 121.875 20.315 1.00 12.02 374 VAL B CA 1
ATOM 7263 C C . VAL B 1 397 ? 22.430 121.762 19.173 1.00 11.75 374 VAL B C 1
ATOM 7264 O O . VAL B 1 397 ? 21.242 122.011 19.371 1.00 14.06 374 VAL B O 1
ATOM 7268 N N . ALA B 1 398 ? 22.902 121.427 17.972 1.00 10.67 375 ALA B N 1
ATOM 7269 C CA . ALA B 1 398 ? 22.054 121.429 16.772 1.00 10.65 375 ALA B CA 1
ATOM 7270 C C . ALA B 1 398 ? 22.250 120.168 15.924 1.00 11.82 375 ALA B C 1
ATOM 7271 O O . ALA B 1 398 ? 23.372 119.831 15.526 1.00 12.25 375 ALA B O 1
ATOM 7273 N N . GLU B 1 399 ? 21.136 119.521 15.611 1.00 10.82 376 GLU B N 1
ATOM 7274 C CA . GLU B 1 399 ? 21.130 118.249 14.905 1.00 10.73 376 GLU B CA 1
ATOM 7275 C C . GLU B 1 399 ? 21.186 118.492 13.428 1.00 10.61 376 GLU B C 1
ATOM 7276 O O . GLU B 1 399 ? 20.662 119.478 12.936 1.00 12.68 376 GLU B O 1
ATOM 7282 N N . GLN B 1 400 ? 21.784 117.541 12.715 1.00 11.32 377 GLN B N 1
ATOM 7283 C CA . GLN B 1 400 ? 21.785 117.565 11.262 1.00 11.53 377 GLN B CA 1
ATOM 7284 C C . GLN B 1 400 ? 20.349 117.648 10.768 1.00 11.85 377 GLN B C 1
ATOM 7285 O O . GLN B 1 400 ? 19.450 117.020 11.330 1.00 12.39 377 GLN B O 1
ATOM 7291 N N . GLY B 1 401 ? 20.150 118.446 9.728 1.00 11.71 378 GLY B N 1
ATOM 7292 C CA . GLY B 1 401 ? 18.796 118.818 9.282 1.00 13.01 378 GLY B CA 1
ATOM 7293 C C . GLY B 1 401 ? 18.657 120.335 9.308 1.00 12.86 378 GLY B C 1
ATOM 7294 O O . GLY B 1 401 ? 19.656 121.055 9.365 1.00 13.92 378 GLY B O 1
ATOM 7295 N N . THR B 1 402 ? 17.425 120.839 9.301 1.00 13.91 379 THR B N 1
ATOM 7296 C CA . THR B 1 402 ? 17.238 122.288 9.323 1.00 14.12 379 THR B CA 1
ATOM 7297 C C . THR B 1 402 ? 17.888 122.942 10.556 1.00 12.09 379 THR B C 1
ATOM 7298 O O . THR B 1 402 ? 18.403 124.051 10.456 1.00 14.72 379 THR B O 1
ATOM 7302 N N . SER B 1 403 ? 17.887 122.259 11.704 1.00 14.70 380 SER B N 1
ATOM 7303 C CA . SER B 1 403 ? 18.496 122.830 12.926 1.00 13.31 380 SER B CA 1
ATOM 7304 C C . SER B 1 403 ? 19.970 123.211 12.740 1.00 14.51 380 SER B C 1
ATOM 7305 O O . SER B 1 403 ? 20.380 124.320 13.100 1.00 14.61 380 SER B O 1
ATOM 7308 N N . PHE B 1 404 ? 20.770 122.298 12.188 1.00 12.45 381 PHE B N 1
ATOM 7309 C CA . PHE B 1 404 ? 22.203 122.561 12.036 1.00 13.81 381 PHE B CA 1
ATOM 7310 C C . PHE B 1 404 ? 22.421 123.693 11.038 1.00 14.85 381 PHE B C 1
ATOM 7311 O O . PHE B 1 404 ? 23.215 124.607 11.257 1.00 14.46 381 PHE B O 1
ATOM 7319 N N . PHE B 1 405 ? 21.703 123.614 9.935 1.00 16.69 382 PHE B N 1
ATOM 7320 C CA . PHE B 1 405 ? 21.792 124.619 8.880 1.00 18.67 382 PHE B CA 1
ATOM 7321 C C . PHE B 1 405 ? 21.430 126.012 9.363 1.00 19.71 382 PHE B C 1
ATOM 7322 O O . PHE B 1 405 ? 22.067 126.998 8.975 1.00 21.87 382 PHE B O 1
ATOM 7330 N N . GLY B 1 406 ? 20.405 126.091 10.203 1.00 17.06 383 GLY B N 1
ATOM 7331 C CA . GLY B 1 406 ? 19.960 127.358 10.753 1.00 16.10 383 GLY B CA 1
ATOM 7332 C C . GLY B 1 406 ? 20.839 127.848 11.884 1.00 16.10 383 GLY B C 1
ATOM 7333 O O . GLY B 1 406 ? 21.282 128.998 11.871 1.00 17.50 383 GLY B O 1
ATOM 7334 N N . ALA B 1 407 ? 21.099 126.971 12.853 1.00 14.63 384 ALA B N 1
ATOM 7335 C CA . ALA B 1 407 ? 21.808 127.342 14.083 1.00 14.66 384 ALA B CA 1
ATOM 7336 C C . ALA B 1 407 ? 23.300 127.577 13.897 1.00 15.96 384 ALA B C 1
ATOM 7337 O O . ALA B 1 407 ? 23.898 128.323 14.658 1.00 14.38 384 ALA B O 1
ATOM 7339 N N . SER B 1 408 ? 23.907 126.925 12.905 1.00 14.63 385 SER B N 1
ATOM 7340 C CA . SER B 1 408 ? 25.356 127.005 12.724 1.00 14.71 385 SER B CA 1
ATOM 7341 C C . SER B 1 408 ? 25.869 128.411 12.419 1.00 15.59 385 SER B C 1
ATOM 7342 O O . SER B 1 408 ? 27.017 128.701 12.714 1.00 15.97 385 SER B O 1
ATOM 7345 N N . THR B 1 409 ? 25.031 129.287 11.852 1.00 17.24 386 THR B N 1
ATOM 7346 C CA . THR B 1 409 ? 25.480 130.645 11.511 1.00 19.64 386 THR B CA 1
ATOM 7347 C C . THR B 1 409 ? 25.107 131.730 12.530 1.00 21.08 386 THR B C 1
ATOM 7348 O O . THR B 1 409 ? 25.377 132.918 12.304 1.00 22.46 386 THR B O 1
ATOM 7352 N N . ILE B 1 410 ? 24.519 131.325 13.648 1.00 19.15 387 ILE B N 1
ATOM 7353 C CA . ILE B 1 410 ? 24.214 132.247 14.737 1.00 19.79 387 ILE B CA 1
ATOM 7354 C C . ILE B 1 410 ? 25.510 132.694 15.402 1.00 18.57 387 ILE B C 1
ATOM 7355 O O . ILE B 1 410 ? 26.405 131.883 15.617 1.00 18.20 387 ILE B O 1
ATOM 7360 N N . PHE B 1 411 ? 25.615 133.985 15.728 1.00 17.69 388 PHE B N 1
ATOM 7361 C CA . PHE B 1 411 ? 26.755 134.468 16.507 1.00 17.43 388 PHE B CA 1
ATOM 7362 C C . PHE B 1 411 ? 26.552 134.170 17.992 1.00 17.99 388 PHE B C 1
ATOM 7363 O O . PHE B 1 411 ? 25.576 134.617 18.597 1.00 18.40 388 PHE B O 1
ATOM 7371 N N . LEU B 1 412 ? 27.461 133.402 18.578 1.00 16.61 389 LEU B N 1
ATOM 7372 C CA . LEU B 1 412 ? 27.360 133.051 19.985 1.00 16.92 389 LEU B CA 1
ATOM 7373 C C . LEU B 1 412 ? 27.812 134.223 20.867 1.00 16.38 389 LEU B C 1
ATOM 7374 O O . LEU B 1 412 ? 28.678 135.023 20.474 1.00 18.14 389 LEU B O 1
ATOM 7379 N N . LYS B 1 413 ? 27.210 134.311 22.048 1.00 16.34 390 LYS B N 1
ATOM 7380 C CA . LYS B 1 413 ? 27.604 135.294 23.045 1.00 17.14 390 LYS B CA 1
ATOM 7381 C C . LYS B 1 413 ? 28.847 134.842 23.768 1.00 16.15 390 LYS B C 1
ATOM 7382 O O . LYS B 1 413 ? 29.339 133.724 23.562 1.00 13.67 390 LYS B O 1
ATOM 7388 N N . SER B 1 414 ? 29.348 135.701 24.652 1.00 15.16 391 SER B N 1
ATOM 7389 C CA . SER B 1 414 ? 30.550 135.396 25.400 1.00 16.17 391 SER B CA 1
ATOM 7390 C C . SER B 1 414 ? 30.382 134.150 26.259 1.00 16.08 391 SER B C 1
ATOM 7391 O O . SER B 1 414 ? 29.302 133.891 26.817 1.00 15.80 391 SER B O 1
ATOM 7394 N N . ASN B 1 415 ? 31.460 133.376 26.347 1.00 15.44 392 ASN B N 1
ATOM 7395 C CA . ASN B 1 415 ? 31.487 132.102 27.069 1.00 16.41 392 ASN B CA 1
ATOM 7396 C C . ASN B 1 415 ? 30.412 131.099 26.645 1.00 15.94 392 ASN B C 1
ATOM 7397 O O . ASN B 1 415 ? 30.017 130.245 27.436 1.00 19.22 392 ASN B O 1
ATOM 7402 N N . SER B 1 416 ? 29.963 131.181 25.398 1.00 15.75 393 SER B N 1
ATOM 7403 C CA . SER B 1 416 ? 28.968 130.247 24.897 1.00 14.30 393 SER B CA 1
ATOM 7404 C C . SER B 1 416 ? 29.636 129.302 23.911 1.00 14.92 393 SER B C 1
ATOM 7405 O O . SER B 1 416 ? 30.635 129.665 23.263 1.00 17.22 393 SER B O 1
ATOM 7408 N N . ARG B 1 417 ? 29.097 128.087 23.838 1.00 14.77 394 ARG B N 1
ATOM 7409 C CA . ARG B 1 417 ? 29.663 127.027 23.028 1.00 15.25 394 ARG B CA 1
ATOM 7410 C C . ARG B 1 417 ? 28.620 126.417 22.111 1.00 13.47 394 ARG B C 1
ATOM 7411 O O . ARG B 1 417 ? 27.447 126.775 22.166 1.00 12.14 394 ARG B O 1
ATOM 7419 N N . PHE B 1 418 ? 29.086 125.528 21.238 1.00 13.04 395 PHE B N 1
ATOM 7420 C CA . PHE B 1 418 ? 28.263 124.891 20.228 1.00 12.64 395 PHE B CA 1
ATOM 7421 C C . PHE B 1 418 ? 28.702 123.440 20.108 1.00 12.01 395 PHE B C 1
ATOM 7422 O O . PHE B 1 418 ? 29.902 123.126 20.211 1.00 12.20 395 PHE B O 1
ATOM 7430 N N . ILE B 1 419 ? 27.717 122.562 19.931 1.00 11.40 396 ILE B N 1
ATOM 7431 C CA . ILE B 1 419 ? 27.946 121.168 19.567 1.00 11.70 396 ILE B CA 1
ATOM 7432 C C . ILE B 1 419 ? 27.135 120.842 18.305 1.00 11.21 396 ILE B C 1
ATOM 7433 O O . ILE B 1 419 ? 25.912 120.962 18.265 1.00 12.00 396 ILE B O 1
ATOM 7438 N N . GLY B 1 420 ? 27.857 120.466 17.260 1.00 11.52 397 GLY B N 1
ATOM 7439 C CA . GLY B 1 420 ? 27.272 119.878 16.080 1.00 11.58 397 GLY B CA 1
ATOM 7440 C C . GLY B 1 420 ? 28.239 118.839 15.560 1.00 9.74 397 GLY B C 1
ATOM 7441 O O . GLY B 1 420 ? 29.391 118.831 15.950 1.00 9.88 397 GLY B O 1
ATOM 7442 N N . GLN B 1 421 ? 27.758 117.988 14.663 1.00 9.40 398 GLN B N 1
ATOM 7443 C CA . GLN B 1 421 ? 28.498 116.804 14.222 1.00 9.96 398 GLN B CA 1
ATOM 7444 C C . GLN B 1 421 ? 28.442 116.705 12.699 1.00 9.12 398 GLN B C 1
ATOM 7445 O O . GLN B 1 421 ? 27.892 115.754 12.157 1.00 10.50 398 GLN B O 1
ATOM 7451 N N . PRO B 1 422 ? 28.982 117.722 12.005 1.00 9.73 399 PRO B N 1
ATOM 7452 C CA . PRO B 1 422 ? 28.837 117.783 10.554 1.00 10.61 399 PRO B CA 1
ATOM 7453 C C . PRO B 1 422 ? 29.641 116.751 9.753 1.00 10.71 399 PRO B C 1
ATOM 7454 O O . PRO B 1 422 ? 29.306 116.511 8.591 1.00 11.23 399 PRO B O 1
ATOM 7458 N N . LEU B 1 423 ? 30.699 116.171 10.320 1.00 10.68 400 LEU B N 1
ATOM 7459 C CA . LEU B 1 423 ? 31.467 115.164 9.566 1.00 10.66 400 LEU B CA 1
ATOM 7460 C C . LEU B 1 423 ? 30.804 113.812 9.714 1.00 10.44 400 LEU B C 1
ATOM 7461 O O . LEU B 1 423 ? 30.449 113.179 8.739 1.00 11.11 400 LEU B O 1
ATOM 7466 N N . TRP B 1 424 ? 30.637 113.337 10.945 1.00 9.57 401 TRP B N 1
ATOM 7467 C CA . TRP B 1 424 ? 30.020 112.028 11.088 1.00 9.44 401 TRP B CA 1
ATOM 7468 C C . TRP B 1 424 ? 28.516 112.101 10.759 1.00 8.71 401 TRP B C 1
ATOM 7469 O O . TRP B 1 424 ? 28.014 111.266 10.023 1.00 10.53 401 TRP B O 1
ATOM 7480 N N . GLY B 1 425 ? 27.814 113.097 11.288 1.00 8.48 402 GLY B N 1
ATOM 7481 C CA . GLY B 1 425 ? 26.447 113.421 10.887 1.00 10.92 402 GLY B CA 1
ATOM 7482 C C . GLY B 1 425 ? 25.416 112.338 11.175 1.00 11.68 402 GLY B C 1
ATOM 7483 O O . GLY B 1 425 ? 24.584 112.036 10.337 1.00 11.99 402 GLY B O 1
ATOM 7484 N N . SER B 1 426 ? 25.475 111.760 12.368 1.00 9.71 403 SER B N 1
ATOM 7485 C CA . SER B 1 426 ? 24.562 110.679 12.747 1.00 9.04 403 SER B CA 1
ATOM 7486 C C . SER B 1 426 ? 23.321 111.240 13.428 1.00 10.06 403 SER B C 1
ATOM 7487 O O . SER B 1 426 ? 23.381 111.615 14.594 1.00 9.96 403 SER B O 1
ATOM 7490 N N . ILE B 1 427 ? 22.190 111.269 12.728 1.00 9.45 404 ILE B N 1
ATOM 7491 C CA . ILE B 1 427 ? 20.995 111.879 13.323 1.00 10.55 404 ILE B CA 1
ATOM 7492 C C . ILE B 1 427 ? 20.537 111.113 14.566 1.00 10.45 404 ILE B C 1
ATOM 7493 O O . ILE B 1 427 ? 20.598 109.882 14.611 1.00 10.30 404 ILE B O 1
ATOM 7498 N N . GLY B 1 428 ? 20.094 111.861 15.577 1.00 10.06 405 GLY B N 1
ATOM 7499 C CA . GLY B 1 428 ? 19.781 111.306 16.878 1.00 11.11 405 GLY B CA 1
ATOM 7500 C C . GLY B 1 428 ? 20.875 111.595 17.896 1.00 11.34 405 GLY B C 1
ATOM 7501 O O . GLY B 1 428 ? 20.605 111.730 19.087 1.00 10.57 405 GLY B O 1
ATOM 7502 N N . TYR B 1 429 ? 22.110 111.697 17.418 1.00 9.49 406 TYR B N 1
ATOM 7503 C CA . TYR B 1 429 ? 23.273 111.971 18.258 1.00 9.41 406 TYR B CA 1
ATOM 7504 C C . TYR B 1 429 ? 23.035 113.078 19.295 1.00 9.13 406 TYR B C 1
ATOM 7505 O O . TYR B 1 429 ? 23.415 112.965 20.476 1.00 11.22 406 TYR B O 1
ATOM 7514 N N . THR B 1 430 ? 22.429 114.169 18.842 1.00 10.01 407 THR B N 1
ATOM 7515 C CA . THR B 1 430 ? 22.460 115.409 19.604 1.00 9.65 407 THR B CA 1
ATOM 7516 C C . THR B 1 430 ? 21.647 115.349 20.876 1.00 9.09 407 THR B C 1
ATOM 7517 O O . THR B 1 430 ? 21.933 116.124 21.789 1.00 10.54 407 THR B O 1
ATOM 7521 N N . PHE B 1 431 ? 20.631 114.484 20.939 1.00 9.65 408 PHE B N 1
ATOM 7522 C CA . PHE B 1 431 ? 19.805 114.453 22.168 1.00 10.71 408 PHE B CA 1
ATOM 7523 C C . PHE B 1 431 ? 20.595 113.848 23.336 1.00 12.09 408 PHE B C 1
ATOM 7524 O O . PHE B 1 431 ? 20.813 114.530 24.344 1.00 9.28 408 PHE B O 1
ATOM 7532 N N . PRO B 1 432 ? 21.066 112.587 23.215 1.00 11.95 409 PRO B N 1
ATOM 7533 C CA . PRO B 1 432 ? 21.958 112.147 24.296 1.00 11.39 409 PRO B CA 1
ATOM 7534 C C . PRO B 1 432 ? 23.220 112.989 24.466 1.00 10.53 409 PRO B C 1
ATOM 7535 O O . PRO B 1 432 ? 23.654 113.219 25.599 1.00 10.44 409 PRO B O 1
ATOM 7539 N N . ALA B 1 433 ? 23.816 113.445 23.364 1.00 10.41 410 ALA B N 1
ATOM 7540 C CA . ALA B 1 433 ? 25.016 114.301 23.461 1.00 10.27 410 ALA B CA 1
ATOM 7541 C C . ALA B 1 433 ? 24.759 115.597 24.248 1.00 10.64 410 ALA B C 1
ATOM 7542 O O . ALA B 1 433 ? 25.569 115.946 25.107 1.00 10.66 410 ALA B O 1
ATOM 7544 N N . ALA B 1 434 ? 23.644 116.280 23.985 1.00 9.63 411 ALA B N 1
ATOM 7545 C CA . ALA B 1 434 ? 23.266 117.483 24.757 1.00 10.27 411 ALA B CA 1
ATOM 7546 C C . ALA B 1 434 ? 23.171 117.183 26.257 1.00 11.30 411 ALA B C 1
ATOM 7547 O O . ALA B 1 434 ? 23.679 117.952 27.084 1.00 12.46 411 ALA B O 1
ATOM 7549 N N . LEU B 1 435 ? 22.545 116.064 26.604 1.00 9.54 412 LEU B N 1
ATOM 7550 C CA . LEU B 1 435 ? 22.401 115.677 28.016 1.00 9.99 412 LEU B CA 1
ATOM 7551 C C . LEU B 1 435 ? 23.766 115.398 28.638 1.00 9.49 412 LEU B C 1
ATOM 7552 O O . LEU B 1 435 ? 24.028 115.760 29.789 1.00 11.46 412 LEU B O 1
ATOM 7557 N N . GLY B 1 436 ? 24.638 114.718 27.896 1.00 9.60 413 GLY B N 1
ATOM 7558 C CA . GLY B 1 436 ? 25.979 114.416 28.399 1.00 11.64 413 GLY B CA 1
ATOM 7559 C C . GLY B 1 436 ? 26.803 115.678 28.631 1.00 9.91 413 GLY B C 1
ATOM 7560 O O . GLY B 1 436 ? 27.490 115.806 29.656 1.00 10.97 413 GLY B O 1
ATOM 7561 N N . SER B 1 437 ? 26.751 116.599 27.683 1.00 10.84 414 SER B N 1
ATOM 7562 C CA . SER B 1 437 ? 27.440 117.877 27.798 1.00 11.21 414 SER B CA 1
ATOM 7563 C C . SER B 1 437 ? 26.857 118.680 28.980 1.00 9.78 414 SER B C 1
ATOM 7564 O O . SER B 1 437 ? 27.587 119.336 29.719 1.00 12.36 414 SER B O 1
ATOM 7567 N N . GLN B 1 438 ? 25.549 118.576 29.165 1.00 10.94 415 GLN B N 1
ATOM 7568 C CA . GLN B 1 438 ? 24.864 119.328 30.231 1.00 12.15 415 GLN B CA 1
ATOM 7569 C C . GLN B 1 438 ? 25.278 118.799 31.597 1.00 12.86 415 GLN B C 1
ATOM 7570 O O . GLN B 1 438 ? 25.471 119.571 32.531 1.00 12.99 415 GLN B O 1
ATOM 7576 N N . ILE B 1 439 ? 25.426 117.483 31.708 1.00 11.25 416 ILE B N 1
ATOM 7577 C CA . ILE B 1 439 ? 25.992 116.870 32.922 1.00 12.02 416 ILE B CA 1
ATOM 7578 C C . ILE B 1 439 ? 27.442 117.313 33.156 1.00 12.58 416 ILE B C 1
ATOM 7579 O O . ILE B 1 439 ? 27.865 117.537 34.293 1.00 13.52 416 ILE B O 1
ATOM 7584 N N . ALA B 1 440 ? 28.206 117.417 32.068 1.00 11.96 417 ALA B N 1
ATOM 7585 C CA . ALA B 1 440 ? 29.601 117.795 32.127 1.00 13.45 417 ALA B CA 1
ATOM 7586 C C . ALA B 1 440 ? 29.789 119.218 32.652 1.00 15.10 417 ALA B C 1
ATOM 7587 O O . ALA B 1 440 ? 30.710 119.452 33.429 1.00 15.44 417 ALA B O 1
ATOM 7589 N N . ASP B 1 441 ? 28.948 120.159 32.208 1.00 15.48 418 ASP B N 1
ATOM 7590 C CA . ASP B 1 441 ? 28.990 121.536 32.734 1.00 16.11 418 ASP B CA 1
ATOM 7591 C C . ASP B 1 441 ? 27.607 122.032 33.137 1.00 16.19 418 ASP B C 1
ATOM 7592 O O . ASP B 1 441 ? 26.863 122.590 32.318 1.00 14.99 418 ASP B O 1
ATOM 7597 N N . LYS B 1 442 ? 27.294 121.856 34.420 1.00 18.21 419 LYS B N 1
ATOM 7598 C CA . LYS B 1 442 ? 25.992 122.245 34.956 1.00 19.51 419 LYS B CA 1
ATOM 7599 C C . LYS B 1 442 ? 25.766 123.764 34.917 1.00 18.64 419 LYS B C 1
ATOM 7600 O O . LYS B 1 442 ? 24.635 124.214 35.065 1.00 19.16 419 LYS B O 1
ATOM 7606 N N . GLU B 1 443 ? 26.832 124.537 34.709 1.00 19.72 420 GLU B N 1
ATOM 7607 C CA . GLU B 1 443 ? 26.742 126.003 34.690 1.00 20.78 420 GLU B CA 1
ATOM 7608 C C . GLU B 1 443 ? 26.580 126.607 33.292 1.00 19.95 420 GLU B C 1
ATOM 7609 O O . GLU B 1 443 ? 26.459 127.830 33.159 1.00 20.77 420 GLU B O 1
ATOM 7615 N N . SER B 1 444 ? 26.570 125.761 32.258 1.00 16.66 421 SER B N 1
ATOM 7616 C CA . SER B 1 444 ? 26.285 126.209 30.903 1.00 16.13 421 SER B CA 1
ATOM 7617 C C . SER B 1 444 ? 24.904 125.696 30.533 1.00 15.13 421 SER B C 1
ATOM 7618 O O . SER B 1 444 ? 24.684 124.476 30.507 1.00 15.40 421 SER B O 1
ATOM 7621 N N . ARG B 1 445 ? 23.973 126.618 30.278 1.00 15.96 422 ARG B N 1
ATOM 7622 C CA . ARG B 1 445 ? 22.609 126.255 29.918 1.00 14.54 422 ARG B CA 1
ATOM 7623 C C . ARG B 1 445 ? 22.600 125.716 28.500 1.00 13.37 422 ARG B C 1
ATOM 7624 O O . ARG B 1 445 ? 22.912 126.445 27.553 1.00 12.42 422 ARG B O 1
ATOM 7632 N N . HIS B 1 446 ? 22.259 124.440 28.363 1.00 11.52 423 HIS B N 1
ATOM 7633 C CA . HIS B 1 446 ? 22.182 123.817 27.047 1.00 11.92 423 HIS B CA 1
ATOM 7634 C C . HIS B 1 446 ? 20.833 124.074 26.395 1.00 12.64 423 HIS B C 1
ATOM 7635 O O . HIS B 1 446 ? 19.768 123.892 27.014 1.00 13.30 423 HIS B O 1
ATOM 7642 N N . LEU B 1 447 ? 20.908 124.562 25.164 1.00 11.64 424 LEU B N 1
ATOM 7643 C CA . LEU B 1 447 ? 19.775 124.722 24.268 1.00 11.32 424 LEU B CA 1
ATOM 7644 C C . LEU B 1 447 ? 19.952 123.745 23.120 1.00 11.18 424 LEU B C 1
ATOM 7645 O O . LEU B 1 447 ? 20.879 123.903 22.324 1.00 13.39 424 LEU B O 1
ATOM 7650 N N . LEU B 1 448 ? 19.043 122.779 23.023 1.00 12.07 425 LEU B N 1
ATOM 7651 C CA . LEU B 1 448 ? 19.075 121.754 21.975 1.00 12.06 425 LEU B CA 1
ATOM 7652 C C . LEU B 1 448 ? 18.029 122.054 20.919 1.00 13.25 425 LEU B C 1
ATOM 7653 O O . LEU B 1 448 ? 16.866 122.300 21.246 1.00 12.88 425 LEU B O 1
ATOM 7658 N N . PHE B 1 449 ? 18.459 122.017 19.659 1.00 12.52 426 PHE B N 1
ATOM 7659 C CA . PHE B 1 449 ? 17.591 122.103 18.500 1.00 11.81 426 PHE B CA 1
ATOM 7660 C C . PHE B 1 449 ? 17.697 120.788 17.730 1.00 12.37 426 PHE B C 1
ATOM 7661 O O . PHE B 1 449 ? 18.729 120.492 17.135 1.00 13.48 426 PHE B O 1
ATOM 7669 N N . ILE B 1 450 ? 16.636 119.986 17.810 1.00 13.71 427 ILE B N 1
ATOM 7670 C CA . ILE B 1 450 ? 16.603 118.672 17.182 1.00 11.76 427 ILE B CA 1
ATOM 7671 C C . ILE B 1 450 ? 15.321 118.508 16.388 1.00 13.31 427 ILE B C 1
ATOM 7672 O O . ILE B 1 450 ? 14.227 118.890 16.837 1.00 11.66 427 ILE B O 1
ATOM 7677 N N . GLY B 1 451 ? 15.443 117.949 15.192 1.00 12.07 428 GLY B N 1
ATOM 7678 C CA . GLY B 1 451 ? 14.272 117.686 14.376 1.00 12.35 428 GLY B CA 1
ATOM 7679 C C . GLY B 1 451 ? 13.441 116.509 14.849 1.00 12.35 428 GLY B C 1
ATOM 7680 O O . GLY B 1 451 ? 13.916 115.637 15.598 1.00 11.02 428 GLY B O 1
ATOM 7681 N N . ASP B 1 452 ? 12.186 116.468 14.407 1.00 12.28 429 ASP B N 1
ATOM 7682 C CA . ASP B 1 452 ? 11.275 115.373 14.744 1.00 11.68 429 ASP B CA 1
ATOM 7683 C C . ASP B 1 452 ? 11.833 114.008 14.308 1.00 11.56 429 ASP B C 1
ATOM 7684 O O . ASP B 1 452 ? 11.813 113.039 15.083 1.00 12.29 429 ASP B O 1
ATOM 7689 N N . GLY B 1 453 ? 12.363 113.968 13.091 1.00 12.75 430 GLY B N 1
ATOM 7690 C CA . GLY B 1 453 ? 12.908 112.734 12.528 1.00 11.85 430 GLY B CA 1
ATOM 7691 C C . GLY B 1 453 ? 14.055 112.197 13.367 1.00 12.26 430 GLY B C 1
ATOM 7692 O O . GLY B 1 453 ? 14.141 110.996 13.616 1.00 14.08 430 GLY B O 1
ATOM 7693 N N . SER B 1 454 ? 14.912 113.108 13.822 1.00 11.22 431 SER B N 1
ATOM 7694 C CA . SER B 1 454 ? 16.119 112.743 14.554 1.00 11.21 431 SER B CA 1
ATOM 7695 C C . SER B 1 454 ? 15.835 112.360 15.993 1.00 9.99 431 SER B C 1
ATOM 7696 O O . SER B 1 454 ? 16.445 111.422 16.530 1.00 10.81 431 SER B O 1
ATOM 7699 N N . LEU B 1 455 ? 14.913 113.085 16.634 1.00 10.10 432 LEU B N 1
ATOM 7700 C CA . LEU B 1 455 ? 14.505 112.735 17.985 1.00 10.33 432 LEU B CA 1
ATOM 7701 C C . LEU B 1 455 ? 14.025 111.292 18.064 1.00 10.10 432 LEU B C 1
ATOM 7702 O O . LEU B 1 455 ? 14.312 110.596 19.033 1.00 11.71 432 LEU B O 1
ATOM 7707 N N . GLN B 1 456 ? 13.331 110.822 17.029 1.00 9.86 433 GLN B N 1
ATOM 7708 C CA . GLN B 1 456 ? 12.798 109.466 17.065 1.00 11.31 433 GLN B CA 1
ATOM 7709 C C . GLN B 1 456 ? 13.875 108.368 17.183 1.00 11.10 433 GLN B C 1
ATOM 7710 O O . GLN B 1 456 ? 13.552 107.252 17.591 1.00 11.46 433 GLN B O 1
ATOM 7716 N N . LEU B 1 457 ? 15.124 108.667 16.822 1.00 10.53 434 LEU B N 1
ATOM 7717 C CA . LEU B 1 457 ? 16.209 107.672 16.961 1.00 10.72 434 LEU B CA 1
ATOM 7718 C C . LEU B 1 457 ? 16.691 107.433 18.397 1.00 10.59 434 LEU B C 1
ATOM 7719 O O . LEU B 1 457 ? 17.188 106.342 18.711 1.00 11.02 434 LEU B O 1
ATOM 7724 N N . THR B 1 458 ? 16.550 108.437 19.265 1.00 10.93 435 THR B N 1
ATOM 7725 C CA . THR B 1 458 ? 17.210 108.421 20.559 1.00 10.82 435 THR B CA 1
ATOM 7726 C C . THR B 1 458 ? 16.341 108.923 21.718 1.00 11.87 435 THR B C 1
ATOM 7727 O O . THR B 1 458 ? 16.865 109.196 22.800 1.00 10.58 435 THR B O 1
ATOM 7731 N N . VAL B 1 459 ? 15.030 108.995 21.491 1.00 11.26 436 VAL B N 1
ATOM 7732 C CA . VAL B 1 459 ? 14.080 109.584 22.454 1.00 11.58 436 VAL B CA 1
ATOM 7733 C C . VAL B 1 459 ? 14.137 108.994 23.872 1.00 11.54 436 VAL B C 1
ATOM 7734 O O . VAL B 1 459 ? 13.785 109.671 24.842 1.00 12.28 436 VAL B O 1
ATOM 7738 N N . GLN B 1 460 ? 14.556 107.738 24.008 1.00 11.21 437 GLN B N 1
ATOM 7739 C CA . GLN B 1 460 ? 14.465 107.059 25.317 1.00 11.51 437 GLN B CA 1
ATOM 7740 C C . GLN B 1 460 ? 15.333 107.642 26.443 1.00 11.02 437 GLN B C 1
ATOM 7741 O O . GLN B 1 460 ? 15.096 107.327 27.607 1.00 13.80 437 GLN B O 1
ATOM 7747 N N . GLU B 1 461 ? 16.316 108.495 26.127 1.00 10.06 438 GLU B N 1
ATOM 7748 C CA . GLU B 1 461 ? 17.153 109.082 27.173 1.00 11.79 438 GLU B CA 1
ATOM 7749 C C . GLU B 1 461 ? 16.423 110.221 27.896 1.00 11.78 438 GLU B C 1
ATOM 7750 O O . GLU B 1 461 ? 16.955 110.812 28.837 1.00 12.18 438 GLU B O 1
ATOM 7756 N N . LEU B 1 462 ? 15.214 110.528 27.441 1.00 12.36 439 LEU B N 1
ATOM 7757 C CA . LEU B 1 462 ? 14.299 111.400 28.195 1.00 14.18 439 LEU B CA 1
ATOM 7758 C C . LEU B 1 462 ? 14.121 110.909 29.649 1.00 14.15 439 LEU B C 1
ATOM 7759 O O . LEU B 1 462 ? 14.090 111.714 30.585 1.00 15.05 439 LEU B O 1
ATOM 7764 N N . GLY B 1 463 ? 14.051 109.600 29.861 1.00 13.10 440 GLY B N 1
ATOM 7765 C CA . GLY B 1 463 ? 13.964 109.055 31.226 1.00 12.91 440 GLY B CA 1
ATOM 7766 C C . GLY B 1 463 ? 15.163 109.435 32.100 1.00 14.24 440 GLY B C 1
ATOM 7767 O O . GLY B 1 463 ? 15.017 109.862 33.245 1.00 12.98 440 GLY B O 1
ATOM 7768 N N . LEU B 1 464 ? 16.361 109.277 31.548 1.00 12.89 441 LEU B N 1
ATOM 7769 C CA . LEU B 1 464 ? 17.596 109.695 32.217 1.00 12.70 441 LEU B CA 1
ATOM 7770 C C . LEU B 1 464 ? 17.562 111.185 32.561 1.00 12.80 441 LEU B C 1
ATOM 7771 O O . LEU B 1 464 ? 17.908 111.570 33.670 1.00 12.48 441 LEU B O 1
ATOM 7776 N N . SER B 1 465 ? 17.116 112.021 31.625 1.00 12.09 442 SER B N 1
ATOM 7777 C CA . SER B 1 465 ? 17.083 113.469 31.869 1.00 12.28 442 SER B CA 1
ATOM 7778 C C . SER B 1 465 ? 16.198 113.847 33.060 1.00 14.32 442 SER B C 1
ATOM 7779 O O . SER B 1 465 ? 16.532 114.753 33.811 1.00 13.73 442 SER B O 1
ATOM 7782 N N . ILE B 1 466 ? 15.090 113.127 33.207 1.00 12.12 443 ILE B N 1
ATOM 7783 C CA . ILE B 1 466 ? 14.162 113.297 34.340 1.00 13.36 443 ILE B CA 1
ATOM 7784 C C . ILE B 1 466 ? 14.792 112.803 35.642 1.00 13.06 443 ILE B C 1
ATOM 7785 O O . ILE B 1 466 ? 14.825 113.525 36.639 1.00 15.58 443 ILE B O 1
ATOM 7790 N N . ARG B 1 467 ? 15.327 111.588 35.633 1.00 12.41 444 ARG B N 1
ATOM 7791 C CA . ARG B 1 467 ? 15.950 111.017 36.818 1.00 12.14 444 ARG B CA 1
ATOM 7792 C C . ARG B 1 467 ? 17.095 111.889 37.320 1.00 11.06 444 ARG B C 1
ATOM 7793 O O . ARG B 1 467 ? 17.256 112.085 38.541 1.00 15.33 444 ARG B O 1
ATOM 7801 N N . GLU B 1 468 ? 17.913 112.399 36.395 1.00 11.74 445 GLU B N 1
ATOM 7802 C CA . GLU B 1 468 ? 19.092 113.180 36.763 1.00 13.41 445 GLU B CA 1
ATOM 7803 C C . GLU B 1 468 ? 18.762 114.645 37.034 1.00 13.49 445 GLU B C 1
ATOM 7804 O O . GLU B 1 468 ? 19.637 115.413 37.455 1.00 15.94 445 GLU B O 1
ATOM 7810 N N . LYS B 1 469 ? 17.508 115.021 36.791 1.00 14.57 446 LYS B N 1
ATOM 7811 C CA . LYS B 1 469 ? 17.013 116.383 37.043 1.00 15.91 446 LYS B CA 1
ATOM 7812 C C . LYS B 1 469 ? 17.833 117.431 36.281 1.00 15.49 446 LYS B C 1
ATOM 7813 O O . LYS B 1 469 ? 18.199 118.484 36.814 1.00 15.77 446 LYS B O 1
ATOM 7819 N N . LEU B 1 470 ? 18.106 117.134 35.010 1.00 13.14 447 LEU B N 1
ATOM 7820 C CA . LEU B 1 470 ? 18.811 118.056 34.139 1.00 13.96 447 LEU B CA 1
ATOM 7821 C C . LEU B 1 470 ? 17.830 119.109 33.644 1.00 14.46 447 LEU B C 1
ATOM 7822 O O . LEU B 1 470 ? 16.648 118.806 33.445 1.00 15.17 447 LEU B O 1
ATOM 7827 N N . ASN B 1 471 ? 18.322 120.327 33.435 1.00 14.34 448 ASN B N 1
ATOM 7828 C CA . ASN B 1 471 ? 17.465 121.457 33.069 1.00 14.69 448 ASN B CA 1
ATOM 7829 C C . ASN B 1 471 ? 17.781 122.083 31.716 1.00 14.35 448 ASN B C 1
ATOM 7830 O O . ASN B 1 471 ? 17.723 123.303 31.570 1.00 13.17 448 ASN B O 1
ATOM 7835 N N . PRO B 1 472 ? 18.029 121.251 30.684 1.00 13.22 449 PRO B N 1
ATOM 7836 C CA . PRO B 1 472 ? 18.268 121.847 29.380 1.00 14.00 449 PRO B CA 1
ATOM 7837 C C . PRO B 1 472 ? 16.990 122.454 28.799 1.00 14.30 449 PRO B C 1
ATOM 7838 O O . PRO B 1 472 ? 15.880 122.140 29.260 1.00 14.65 449 PRO B O 1
ATOM 7842 N N . ILE B 1 473 ? 17.156 123.300 27.792 1.00 12.98 450 ILE B N 1
ATOM 7843 C CA . ILE B 1 473 ? 16.036 123.831 27.024 1.00 13.75 450 ILE B CA 1
ATOM 7844 C C . ILE B 1 473 ? 16.057 123.117 25.686 1.00 13.58 450 ILE B C 1
ATOM 7845 O O . ILE B 1 473 ? 16.998 123.296 24.919 1.00 13.32 450 ILE B O 1
ATOM 7850 N N . CYS B 1 474 ? 15.036 122.303 25.437 1.00 13.22 451 CYS B N 1
ATOM 7851 C CA . CYS B 1 474 ? 14.974 121.460 24.239 1.00 13.02 451 CYS B CA 1
ATOM 7852 C C . CYS B 1 474 ? 13.884 121.926 23.280 1.00 13.37 451 CYS B C 1
ATOM 7853 O O . CYS B 1 474 ? 12.708 122.031 23.668 1.00 13.98 451 CYS B O 1
ATOM 7856 N N . PHE B 1 475 ? 14.277 122.157 22.030 1.00 12.09 452 PHE B N 1
ATOM 7857 C CA . PHE B 1 475 ? 13.377 122.557 20.938 1.00 12.98 452 PHE B CA 1
ATOM 7858 C C . PHE B 1 475 ? 13.282 121.439 19.923 1.00 13.02 452 PHE B C 1
ATOM 7859 O O . PHE B 1 475 ? 14.298 121.035 19.364 1.00 12.46 452 PHE B O 1
ATOM 7867 N N . ILE B 1 476 ? 12.076 120.939 19.695 1.00 12.03 453 ILE B N 1
ATOM 7868 C CA . ILE B 1 476 ? 11.850 119.843 18.764 1.00 14.24 453 ILE B CA 1
ATOM 7869 C C . ILE B 1 476 ? 11.161 120.457 17.569 1.00 13.61 453 ILE B C 1
ATOM 7870 O O . ILE B 1 476 ? 10.054 120.991 17.705 1.00 13.79 453 ILE B O 1
ATOM 7875 N N . ILE B 1 477 ? 11.816 120.427 16.410 1.00 13.54 454 ILE B N 1
ATOM 7876 C CA . ILE B 1 477 ? 11.251 121.012 15.208 1.00 14.13 454 ILE B CA 1
ATOM 7877 C C . ILE B 1 477 ? 10.349 119.992 14.518 1.00 13.98 454 ILE B C 1
ATOM 7878 O O . ILE B 1 477 ? 10.812 119.086 13.808 1.00 14.45 454 ILE B O 1
ATOM 7883 N N . ASN B 1 478 ? 9.053 120.139 14.763 1.00 13.74 455 ASN B N 1
ATOM 7884 C CA . ASN B 1 478 ? 8.038 119.322 14.130 1.00 14.15 455 ASN B CA 1
ATOM 7885 C C . ASN B 1 478 ? 7.654 119.937 12.795 1.00 14.20 455 ASN B C 1
ATOM 7886 O O . ASN B 1 478 ? 6.823 120.856 12.721 1.00 14.17 455 ASN B O 1
ATOM 7891 N N . ASN B 1 479 ? 8.272 119.422 11.735 1.00 14.04 456 ASN B N 1
ATOM 7892 C CA . ASN B 1 479 ? 7.920 119.826 10.368 1.00 13.34 456 ASN B CA 1
ATOM 7893 C C . ASN B 1 479 ? 7.443 118.602 9.591 1.00 13.96 456 ASN B C 1
ATOM 7894 O O . ASN B 1 479 ? 7.563 118.550 8.362 1.00 15.27 456 ASN B O 1
ATOM 7899 N N . ASP B 1 480 ? 6.885 117.631 10.316 1.00 15.63 457 ASP B N 1
ATOM 7900 C CA . ASP B 1 480 ? 6.182 116.502 9.711 1.00 16.10 457 ASP B CA 1
ATOM 7901 C C . ASP B 1 480 ? 7.099 115.717 8.783 1.00 15.74 457 ASP B C 1
ATOM 7902 O O . ASP B 1 480 ? 6.753 115.468 7.632 1.00 15.22 457 ASP B O 1
ATOM 7907 N N . GLY B 1 481 ? 8.277 115.351 9.289 1.00 15.46 458 GLY B N 1
ATOM 7908 C CA . GLY B 1 481 ? 9.192 114.464 8.552 1.00 14.63 458 GLY B CA 1
ATOM 7909 C C . GLY B 1 481 ? 10.593 115.000 8.315 1.00 14.33 458 GLY B C 1
ATOM 7910 O O . GLY B 1 481 ? 11.052 115.910 9.010 1.00 12.71 458 GLY B O 1
ATOM 7911 N N . TYR B 1 482 ? 11.276 114.413 7.330 1.00 13.35 459 TYR B N 1
ATOM 7912 C CA . TYR B 1 482 ? 12.689 114.688 7.048 1.00 14.69 459 TYR B CA 1
ATOM 7913 C C . TYR B 1 482 ? 12.854 115.829 6.025 1.00 15.46 459 TYR B C 1
ATOM 7914 O O . TYR B 1 482 ? 13.076 115.593 4.840 1.00 14.04 459 TYR B O 1
ATOM 7923 N N . THR B 1 483 ? 12.748 117.076 6.472 1.00 15.33 460 THR B N 1
ATOM 7924 C CA . THR B 1 483 ? 12.760 118.187 5.534 1.00 16.08 460 THR B CA 1
ATOM 7925 C C . THR B 1 483 ? 14.098 118.333 4.788 1.00 16.55 460 THR B C 1
ATOM 7926 O O . THR B 1 483 ? 14.113 118.607 3.590 1.00 18.96 460 THR B O 1
ATOM 7930 N N . VAL B 1 484 ? 15.220 118.139 5.474 1.00 17.38 461 VAL B N 1
ATOM 7931 C CA . VAL B 1 484 ? 16.523 118.184 4.791 1.00 18.83 461 VAL B CA 1
ATOM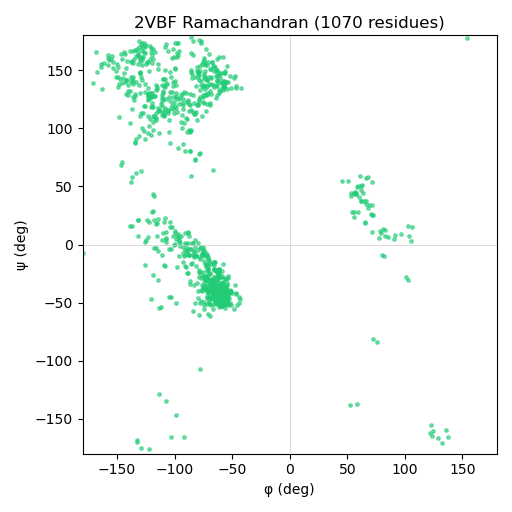 7932 C C . VAL B 1 484 ? 16.586 117.173 3.638 1.00 19.22 461 VAL B C 1
ATOM 7933 O O . VAL B 1 484 ? 17.141 117.472 2.587 1.00 19.15 461 VAL B O 1
ATOM 7937 N N . GLU B 1 485 ? 15.991 115.998 3.822 1.00 19.96 462 GLU B N 1
ATOM 7938 C CA . GLU B 1 485 ? 15.983 114.984 2.748 1.00 21.33 462 GLU B CA 1
ATOM 7939 C C . GLU B 1 485 ? 15.080 115.414 1.600 1.00 21.48 462 GLU B C 1
ATOM 7940 O O . GLU B 1 485 ? 15.433 115.235 0.431 1.00 22.16 462 GLU B O 1
ATOM 7946 N N . ARG B 1 486 ? 13.915 115.974 1.941 1.00 20.43 463 ARG B N 1
ATOM 7947 C CA . ARG B 1 486 ? 12.955 116.490 0.956 1.00 19.77 463 ARG B CA 1
ATOM 7948 C C . ARG B 1 486 ? 13.622 117.526 0.055 1.00 21.69 463 ARG B C 1
ATOM 7949 O O . ARG B 1 486 ? 13.318 117.597 -1.136 1.00 21.95 463 ARG B O 1
ATOM 7957 N N . GLU B 1 487 ? 14.530 118.313 0.641 1.00 22.01 464 GLU B N 1
ATOM 7958 C CA . GLU B 1 487 ? 15.348 119.302 -0.084 1.00 24.18 464 GLU B CA 1
ATOM 7959 C C . GLU B 1 487 ? 16.453 118.672 -0.943 1.00 23.95 464 GLU B C 1
ATOM 7960 O O . GLU B 1 487 ? 16.837 119.227 -1.964 1.00 27.98 464 GLU B O 1
ATOM 7966 N N . ILE B 1 488 ? 16.985 117.527 -0.530 1.00 24.79 465 ILE B N 1
ATOM 7967 C CA . ILE B 1 488 ? 17.985 116.829 -1.336 1.00 24.48 465 ILE B CA 1
ATOM 7968 C C . ILE B 1 488 ? 17.316 116.105 -2.509 1.00 25.73 465 ILE B C 1
ATOM 7969 O O . ILE B 1 488 ? 17.756 116.233 -3.658 1.00 24.74 465 ILE B O 1
ATOM 7974 N N . HIS B 1 489 ? 16.253 115.362 -2.216 1.00 24.38 466 HIS B N 1
ATOM 7975 C CA . HIS B 1 489 ? 15.635 114.467 -3.193 1.00 23.83 466 HIS B CA 1
ATOM 7976 C C . HIS B 1 489 ? 14.299 113.902 -2.690 1.00 24.03 466 HIS B C 1
ATOM 7977 O O . HIS B 1 489 ? 14.166 113.533 -1.509 1.00 22.25 466 HIS B O 1
ATOM 7984 N N . GLY B 1 490 ? 13.311 113.834 -3.588 1.00 22.89 467 GLY B N 1
ATOM 7985 C CA . GLY B 1 490 ? 12.022 113.223 -3.275 1.00 22.46 467 GLY B CA 1
ATOM 7986 C C . GLY B 1 490 ? 11.183 113.989 -2.262 1.00 21.98 467 GLY B C 1
ATOM 7987 O O . GLY B 1 490 ? 10.784 113.434 -1.234 1.00 19.84 467 GLY B O 1
ATOM 7988 N N . PRO B 1 491 ? 10.860 115.257 -2.563 1.00 21.56 468 PRO B N 1
ATOM 7989 C CA . PRO B 1 491 ? 10.125 116.086 -1.600 1.00 22.66 468 PRO B CA 1
ATOM 7990 C C . PRO B 1 491 ? 8.757 115.566 -1.196 1.00 22.33 468 PRO B C 1
ATOM 7991 O O . PRO B 1 491 ? 8.295 115.887 -0.100 1.00 22.88 468 PRO B O 1
ATOM 7995 N N . THR B 1 492 ? 8.099 114.806 -2.069 1.00 22.65 469 THR B N 1
ATOM 7996 C CA . THR B 1 492 ? 6.800 114.227 -1.741 1.00 22.53 469 THR B CA 1
ATOM 7997 C C . THR B 1 492 ? 6.832 112.702 -1.717 1.00 22.12 469 THR B C 1
ATOM 7998 O O . THR B 1 492 ? 5.782 112.062 -1.740 1.00 21.51 469 THR B O 1
ATOM 8002 N N . GLN B 1 493 ? 8.033 112.119 -1.631 1.00 21.18 470 GLN B N 1
ATOM 8003 C CA . GLN B 1 493 ? 8.165 110.665 -1.526 1.00 20.95 470 GLN B CA 1
ATOM 8004 C C . GLN B 1 493 ? 7.842 110.189 -0.109 1.00 20.15 470 GLN B C 1
ATOM 8005 O O . GLN B 1 493 ? 8.204 110.837 0.886 1.00 18.95 470 GLN B O 1
ATOM 8011 N N . SER B 1 494 ? 7.156 109.056 -0.020 1.00 19.74 471 SER B N 1
ATOM 8012 C CA . SER B 1 494 ? 6.654 108.567 1.255 1.00 18.66 471 SER B CA 1
ATOM 8013 C C . SER B 1 494 ? 7.768 108.235 2.252 1.00 18.08 471 SER B C 1
ATOM 8014 O O . SER B 1 494 ? 7.536 108.242 3.462 1.00 19.57 471 SER B O 1
ATOM 8017 N N . TYR B 1 495 ? 8.974 107.949 1.757 1.00 16.67 472 TYR B N 1
ATOM 8018 C CA . TYR B 1 495 ? 10.079 107.622 2.666 1.00 16.23 472 TYR B CA 1
ATOM 8019 C C . TYR B 1 495 ? 10.557 108.832 3.471 1.00 15.96 472 TYR B C 1
ATOM 8020 O O . TYR B 1 495 ? 11.276 108.668 4.445 1.00 15.06 472 TYR B O 1
ATOM 8029 N N . ASN B 1 496 ? 10.167 110.046 3.062 1.00 15.01 473 ASN B N 1
ATOM 8030 C CA . ASN B 1 496 ? 10.490 111.257 3.838 1.00 14.43 473 ASN B CA 1
ATOM 8031 C C . ASN B 1 496 ? 9.461 111.617 4.894 1.00 15.41 473 ASN B C 1
ATOM 8032 O O . ASN B 1 496 ? 9.679 112.534 5.691 1.00 14.93 473 ASN B O 1
ATOM 8037 N N . ASP B 1 497 ? 8.362 110.874 4.913 1.00 14.42 474 ASP B N 1
ATOM 8038 C CA . ASP B 1 497 ? 7.362 110.969 5.972 1.00 16.00 474 ASP B CA 1
ATOM 8039 C C . ASP B 1 497 ? 7.739 110.081 7.158 1.00 15.75 474 ASP B C 1
ATOM 8040 O O . ASP B 1 497 ? 8.310 109.016 6.975 1.00 17.03 474 ASP B O 1
ATOM 8045 N N . ILE B 1 498 ? 7.364 110.512 8.359 1.00 14.63 475 ILE B N 1
ATOM 8046 C CA . ILE B 1 498 ? 7.541 109.736 9.585 1.00 14.28 475 ILE B CA 1
ATOM 8047 C C . ILE B 1 498 ? 6.240 109.722 10.383 1.00 13.71 475 ILE B C 1
ATOM 8048 O O . ILE B 1 498 ? 5.406 110.616 10.225 1.00 15.55 475 ILE B O 1
ATOM 8053 N N . PRO B 1 499 ? 6.040 108.702 11.236 1.00 14.93 476 PRO B N 1
ATOM 8054 C CA . PRO B 1 499 ? 4.841 108.735 12.076 1.00 14.39 476 PRO B CA 1
ATOM 8055 C C . PRO B 1 499 ? 4.872 109.946 13.019 1.00 16.70 476 PRO B C 1
ATOM 8056 O O . PRO B 1 499 ? 5.878 110.169 13.690 1.00 16.00 476 PRO B O 1
ATOM 8060 N N . MET B 1 500 ? 3.808 110.747 13.047 1.00 16.19 477 MET B N 1
ATOM 8061 C CA . MET B 1 500 ? 3.807 111.938 13.920 1.00 17.01 477 MET B CA 1
ATOM 8062 C C . MET B 1 500 ? 3.445 111.571 15.342 1.00 17.16 477 MET B C 1
ATOM 8063 O O . MET B 1 500 ? 2.319 111.150 15.636 1.00 19.55 477 MET B O 1
ATOM 8068 N N . TRP B 1 501 ? 4.403 111.738 16.239 1.00 14.80 478 TRP B N 1
ATOM 8069 C CA . TRP B 1 501 ? 4.135 111.550 17.645 1.00 14.98 478 TRP B CA 1
ATOM 8070 C C . TRP B 1 501 ? 3.596 112.852 18.211 1.00 14.35 478 TRP B C 1
ATOM 8071 O O . TRP B 1 501 ? 3.748 113.923 17.604 1.00 14.53 478 TRP B O 1
ATOM 8082 N N . ASN B 1 502 ? 3.008 112.757 19.394 1.00 14.62 479 ASN B N 1
ATOM 8083 C CA . ASN B 1 502 ? 2.658 113.944 20.180 1.00 15.78 479 ASN B CA 1
ATOM 8084 C C . ASN B 1 502 ? 3.858 114.369 21.020 1.00 14.06 479 ASN B C 1
ATOM 8085 O O . ASN B 1 502 ? 3.958 114.042 22.200 1.00 14.13 479 ASN B O 1
ATOM 8090 N N . TYR B 1 503 ? 4.789 115.082 20.385 1.00 15.36 480 TYR B N 1
ATOM 8091 C CA . TYR B 1 503 ? 6.115 115.329 20.982 1.00 15.20 480 TYR B CA 1
ATOM 8092 C C . TYR B 1 503 ? 6.033 116.032 22.322 1.00 16.20 480 TYR B C 1
ATOM 8093 O O . TYR B 1 503 ? 6.747 115.665 23.239 1.00 16.04 480 TYR B O 1
ATOM 8102 N N . SER B 1 504 ? 5.137 117.006 22.450 1.00 16.97 481 SER B N 1
ATOM 8103 C CA . SER B 1 504 ? 5.007 117.748 23.705 1.00 16.76 481 SER B CA 1
ATOM 8104 C C . SER B 1 504 ? 4.578 116.885 24.901 1.00 16.28 481 SER B C 1
ATOM 8105 O O . SER B 1 504 ? 4.807 117.280 26.040 1.00 17.64 481 SER B O 1
ATOM 8108 N N . LYS B 1 505 ? 3.956 115.735 24.637 1.00 14.93 482 LYS B N 1
ATOM 8109 C CA . LYS B 1 505 ? 3.470 114.821 25.682 1.00 16.65 482 LYS B CA 1
ATOM 8110 C C . LYS B 1 505 ? 4.506 113.789 26.114 1.00 16.37 482 LYS B C 1
ATOM 8111 O O . LYS B 1 505 ? 4.259 113.001 27.018 1.00 14.62 482 LYS B O 1
ATOM 8117 N N . LEU B 1 506 ? 5.678 113.780 25.483 1.00 15.23 483 LEU B N 1
ATOM 8118 C CA . LEU B 1 506 ? 6.675 112.760 25.817 1.00 15.06 483 LEU B CA 1
ATOM 8119 C C . LEU B 1 506 ? 7.150 112.793 27.280 1.00 13.90 483 LEU B C 1
ATOM 8120 O O . LEU B 1 506 ? 7.204 111.749 27.930 1.00 14.79 483 LEU B O 1
ATOM 8125 N N . PRO B 1 507 ? 7.512 113.978 27.811 1.00 15.14 484 PRO B N 1
ATOM 8126 C CA . PRO B 1 507 ? 7.978 113.982 29.214 1.00 15.48 484 PRO B CA 1
ATOM 8127 C C . PRO B 1 507 ? 6.984 113.387 30.217 1.00 15.70 484 PRO B C 1
ATOM 8128 O O . PRO B 1 507 ? 7.367 112.563 31.041 1.00 15.34 484 PRO B O 1
ATOM 8132 N N . GLU B 1 508 ? 5.714 113.771 30.113 1.00 17.55 485 GLU B N 1
ATOM 8133 C CA . GLU B 1 508 ? 4.687 113.230 31.005 1.00 17.69 485 GLU B CA 1
ATOM 8134 C C . GLU B 1 508 ? 4.610 111.720 30.883 1.00 17.33 485 GLU B C 1
ATOM 8135 O O . GLU B 1 508 ? 4.501 111.008 31.883 1.00 16.34 485 GLU B O 1
ATOM 8141 N N . THR B 1 509 ? 4.678 111.224 29.653 1.00 15.51 486 THR B N 1
ATOM 8142 C CA . THR B 1 509 ? 4.552 109.786 29.415 1.00 16.44 486 THR B CA 1
ATOM 8143 C C . THR B 1 509 ? 5.773 109.022 29.928 1.00 17.20 486 THR B C 1
ATOM 8144 O O . THR B 1 509 ? 5.655 107.871 30.358 1.00 18.00 486 THR B O 1
ATOM 8148 N N . PHE B 1 510 ? 6.932 109.685 29.915 1.00 17.85 487 PHE B N 1
ATOM 8149 C CA . PHE B 1 510 ? 8.174 109.122 30.441 1.00 18.18 487 PHE B CA 1
ATOM 8150 C C . PHE B 1 510 ? 8.352 109.390 31.948 1.00 17.79 487 PHE B C 1
ATOM 8151 O O . PHE B 1 510 ? 9.404 109.088 32.522 1.00 20.08 487 PHE B O 1
ATOM 8159 N N . GLY B 1 511 ? 7.327 109.941 32.590 1.00 17.74 488 GLY B N 1
ATOM 8160 C CA . GLY B 1 511 ? 7.292 110.036 34.046 1.00 18.54 488 GLY B CA 1
ATOM 8161 C C . GLY B 1 511 ? 7.592 111.392 34.654 1.00 19.30 488 GLY B C 1
ATOM 8162 O O . GLY B 1 511 ? 7.695 111.498 35.874 1.00 20.57 488 GLY B O 1
ATOM 8163 N N . ALA B 1 512 ? 7.724 112.424 33.824 1.00 17.97 489 ALA B N 1
ATOM 8164 C CA . ALA B 1 512 ? 8.052 113.756 34.319 1.00 17.71 489 ALA B CA 1
ATOM 8165 C C . ALA B 1 512 ? 6.830 114.374 34.982 1.00 18.26 489 ALA B C 1
ATOM 8166 O O . ALA B 1 512 ? 5.700 114.126 34.576 1.00 18.08 489 ALA B O 1
ATOM 8168 N N . THR B 1 513 ? 7.074 115.176 36.005 1.00 20.66 490 THR B N 1
ATOM 8169 C CA . THR B 1 513 ? 6.028 116.008 36.593 1.00 21.34 490 THR B CA 1
ATOM 8170 C C . THR B 1 513 ? 6.276 117.477 36.232 1.00 22.60 490 THR B C 1
ATOM 8171 O O . THR B 1 513 ? 7.337 117.839 35.716 1.00 18.75 490 THR B O 1
ATOM 8175 N N . GLU B 1 514 ? 5.297 118.334 36.513 1.00 23.04 491 GLU B N 1
ATOM 8176 C CA . GLU B 1 514 ? 5.375 119.728 36.092 1.00 24.27 491 GLU B CA 1
ATOM 8177 C C . GLU B 1 514 ? 6.406 120.542 36.885 1.00 21.77 491 GLU B C 1
ATOM 8178 O O . GLU B 1 514 ? 6.842 121.595 36.434 1.00 22.24 491 GLU B O 1
ATOM 8184 N N . ASP B 1 515 ? 6.818 120.042 38.044 1.00 20.87 492 ASP B N 1
ATOM 8185 C CA . ASP B 1 515 ? 7.928 120.641 38.796 1.00 20.74 492 ASP B CA 1
ATOM 8186 C C . ASP B 1 515 ? 9.310 120.343 38.194 1.00 19.76 492 ASP B C 1
ATOM 8187 O O . ASP B 1 515 ? 10.298 120.907 38.646 1.00 19.79 492 ASP B O 1
ATOM 8192 N N . ARG B 1 516 ? 9.354 119.445 37.208 1.00 18.60 493 ARG B N 1
ATOM 8193 C CA . ARG B 1 516 ? 10.604 118.974 36.583 1.00 17.38 493 ARG B CA 1
ATOM 8194 C C . ARG B 1 516 ? 10.741 119.446 35.130 1.00 16.90 493 ARG B C 1
ATOM 8195 O O . ARG B 1 516 ? 11.766 120.030 34.765 1.00 15.77 493 ARG B O 1
ATOM 8203 N N . VAL B 1 517 ? 9.720 119.161 34.316 1.00 15.79 494 VAL B N 1
ATOM 8204 C CA . VAL B 1 517 ? 9.702 119.519 32.891 1.00 15.75 494 VAL B CA 1
ATOM 8205 C C . VAL B 1 517 ? 8.494 120.375 32.526 1.00 16.26 494 VAL B C 1
ATOM 8206 O O . VAL B 1 517 ? 7.342 120.006 32.825 1.00 18.64 494 VAL B O 1
ATOM 8210 N N . VAL B 1 518 ? 8.762 121.508 31.880 1.00 15.26 495 VAL B N 1
ATOM 8211 C CA . VAL B 1 518 ? 7.715 122.341 31.312 1.00 15.92 495 VAL B CA 1
ATOM 8212 C C . VAL B 1 518 ? 7.583 122.051 29.818 1.00 16.29 495 VAL B C 1
ATOM 8213 O O . VAL B 1 518 ? 8.518 122.283 29.038 1.00 16.65 495 VAL B O 1
ATOM 8217 N N . SER B 1 519 ? 6.419 121.550 29.417 1.00 17.34 496 SER B N 1
ATOM 8218 C CA . SER B 1 519 ? 6.170 121.204 28.020 1.00 18.34 496 SER B CA 1
ATOM 8219 C C . SER B 1 519 ? 5.221 122.187 27.354 1.00 20.11 496 SER B C 1
ATOM 8220 O O . SER B 1 519 ? 4.225 122.602 27.951 1.00 20.40 496 SER B O 1
ATOM 8223 N N . LYS B 1 520 ? 5.521 122.541 26.110 1.00 20.76 497 LYS B N 1
ATOM 8224 C CA . LYS B 1 520 ? 4.732 123.515 25.364 1.00 22.35 497 LYS B CA 1
ATOM 8225 C C . LYS B 1 520 ? 4.749 123.223 23.867 1.00 21.42 497 LYS B C 1
ATOM 8226 O O . LYS B 1 520 ? 5.702 122.626 23.347 1.00 20.63 497 LYS B O 1
ATOM 8232 N N . ILE B 1 521 ? 3.683 123.632 23.178 1.00 20.60 498 ILE B N 1
ATOM 8233 C CA . ILE B 1 521 ? 3.673 123.666 21.724 1.00 20.41 498 ILE B CA 1
ATOM 8234 C C . ILE B 1 521 ? 3.684 125.126 21.273 1.00 19.91 498 ILE B C 1
ATOM 8235 O O . ILE B 1 521 ? 2.881 125.935 21.755 1.00 20.50 498 ILE B O 1
ATOM 8240 N N . VAL B 1 522 ? 4.592 125.453 20.351 1.00 19.09 499 VAL B N 1
ATOM 8241 C CA . VAL B 1 522 ? 4.796 126.825 19.872 1.00 19.73 499 VAL B CA 1
ATOM 8242 C C . VAL B 1 522 ? 4.574 126.908 18.359 1.00 21.07 499 VAL B C 1
ATOM 8243 O O . VAL B 1 522 ? 5.186 126.156 17.595 1.00 19.03 499 VAL B O 1
ATOM 8247 N N . ARG B 1 523 ? 3.688 127.816 17.929 1.00 20.93 500 ARG B N 1
ATOM 8248 C CA . ARG B 1 523 ? 3.353 127.977 16.513 1.00 21.28 500 ARG B CA 1
ATOM 8249 C C . ARG B 1 523 ? 3.768 129.315 15.886 1.00 20.24 500 ARG B C 1
ATOM 8250 O O . ARG B 1 523 ? 4.025 129.366 14.688 1.00 21.15 500 ARG B O 1
ATOM 8258 N N . THR B 1 524 ? 3.800 130.392 16.675 1.00 19.78 501 THR B N 1
ATOM 8259 C CA . THR B 1 524 ? 4.006 131.744 16.134 1.00 19.45 501 THR B CA 1
ATOM 8260 C C . THR B 1 524 ? 5.288 132.373 16.642 1.00 18.63 501 THR B C 1
ATOM 8261 O O . THR B 1 524 ? 5.857 131.928 17.631 1.00 17.88 501 THR B O 1
ATOM 8265 N N . GLU B 1 525 ? 5.708 133.449 15.991 1.00 19.28 502 GLU B N 1
ATOM 8266 C CA . GLU B 1 525 ? 6.901 134.174 16.429 1.00 19.45 502 GLU B CA 1
ATOM 8267 C C . GLU B 1 525 ? 6.754 134.752 17.842 1.00 19.67 502 GLU B C 1
ATOM 8268 O O . GLU B 1 525 ? 7.671 134.645 18.655 1.00 21.19 502 GLU B O 1
ATOM 8274 N N . ASN B 1 526 ? 5.608 135.371 18.136 1.00 20.78 503 ASN B N 1
ATOM 8275 C CA . ASN B 1 526 ? 5.339 135.883 19.488 1.00 20.24 503 ASN B CA 1
ATOM 8276 C C . ASN B 1 526 ? 5.445 134.784 20.546 1.00 18.90 503 ASN B C 1
ATOM 8277 O O . ASN B 1 526 ? 6.074 134.975 21.587 1.00 19.79 503 ASN B O 1
ATOM 8282 N N . GLU B 1 527 ? 4.818 133.641 20.275 1.00 19.27 504 GLU B N 1
ATOM 8283 C CA . GLU B 1 527 ? 4.869 132.486 21.170 1.00 19.79 504 GLU B CA 1
ATOM 8284 C C . GLU B 1 527 ? 6.298 132.005 21.386 1.00 18.52 504 GLU B C 1
ATOM 8285 O O . GLU B 1 527 ? 6.683 131.676 22.509 1.00 18.06 504 GLU B O 1
ATOM 8291 N N . PHE B 1 528 ? 7.078 131.980 20.313 1.00 18.96 505 PHE B N 1
ATOM 8292 C CA . PHE B 1 528 ? 8.463 131.530 20.408 1.00 19.01 505 PHE B CA 1
ATOM 8293 C C . PHE B 1 528 ? 9.289 132.450 21.298 1.00 18.45 505 PHE B C 1
ATOM 8294 O O . PHE B 1 528 ? 9.996 131.988 22.199 1.00 17.57 505 PHE B O 1
ATOM 8302 N N . VAL B 1 529 ? 9.210 133.753 21.049 1.00 18.37 506 VAL B N 1
ATOM 8303 C CA . VAL B 1 529 ? 9.969 134.706 21.873 1.00 19.24 506 VAL B CA 1
ATOM 8304 C C . VAL B 1 529 ? 9.570 134.568 23.340 1.00 18.48 506 VAL B C 1
ATOM 8305 O O . VAL B 1 529 ? 10.427 134.514 24.221 1.00 20.30 506 VAL B O 1
ATOM 8309 N N . SER B 1 530 ? 8.271 134.483 23.589 1.00 19.43 507 SER B N 1
ATOM 8310 C CA . SER B 1 530 ? 7.755 134.342 24.947 1.00 18.97 507 SER B CA 1
ATOM 8311 C C . SER B 1 530 ? 8.306 133.098 25.652 1.00 19.51 507 SER B C 1
ATOM 8312 O O . SER B 1 530 ? 8.804 133.187 26.775 1.00 18.16 507 SER B O 1
ATOM 8315 N N . VAL B 1 531 ? 8.222 131.948 24.983 1.00 18.92 508 VAL B N 1
ATOM 8316 C CA . VAL B 1 531 ? 8.628 130.685 25.586 1.00 19.49 508 VAL B CA 1
ATOM 8317 C C . VAL B 1 531 ? 10.148 130.596 25.757 1.00 18.33 508 VAL B C 1
ATOM 8318 O O . VAL B 1 531 ? 10.620 130.097 26.774 1.00 17.41 508 VAL B O 1
ATOM 8322 N N . MET B 1 532 ? 10.923 131.087 24.792 1.00 18.66 509 MET B N 1
ATOM 8323 C CA . MET B 1 532 ? 12.382 131.016 24.917 1.00 19.38 509 MET B CA 1
ATOM 8324 C C . MET B 1 532 ? 12.872 131.863 26.095 1.00 18.03 509 MET B C 1
ATOM 8325 O O . MET B 1 532 ? 13.692 131.407 26.895 1.00 20.28 509 MET B O 1
ATOM 8330 N N . LYS B 1 533 ? 12.343 133.081 26.218 1.00 19.31 510 LYS B N 1
ATOM 8331 C CA . LYS B 1 533 ? 12.663 133.946 27.359 1.00 19.31 510 LYS B CA 1
ATOM 8332 C C . LYS B 1 533 ? 12.255 133.299 28.687 1.00 17.88 510 LYS B C 1
ATOM 8333 O O . LYS B 1 533 ? 12.997 133.329 29.674 1.00 18.26 510 LYS B O 1
ATOM 8339 N N . GLU B 1 534 ? 11.057 132.731 28.689 1.00 19.69 511 GLU B N 1
ATOM 8340 C CA . GLU B 1 534 ? 10.504 132.025 29.837 1.00 20.19 511 GLU B CA 1
ATOM 8341 C C . GLU B 1 534 ? 11.460 130.895 30.239 1.00 19.36 511 GLU B C 1
ATOM 8342 O O . GLU B 1 534 ? 11.878 130.789 31.393 1.00 19.32 511 GLU B O 1
ATOM 8348 N N . ALA B 1 535 ? 11.843 130.091 29.253 1.00 17.69 512 ALA B N 1
ATOM 8349 C CA . ALA B 1 535 ? 12.776 128.994 29.477 1.00 17.45 512 ALA B CA 1
ATOM 8350 C C . ALA B 1 535 ? 14.104 129.469 30.063 1.00 15.96 512 ALA B C 1
ATOM 8351 O O . ALA B 1 535 ? 14.559 128.939 31.060 1.00 16.01 512 ALA B O 1
ATOM 8353 N N . GLN B 1 536 ? 14.712 130.471 29.441 1.00 15.66 513 GLN B N 1
ATOM 8354 C CA . GLN B 1 536 ? 15.999 130.999 29.894 1.00 17.16 513 GLN B CA 1
ATOM 8355 C C . GLN B 1 536 ? 15.940 131.584 31.315 1.00 16.71 513 GLN B C 1
ATOM 8356 O O . GLN B 1 536 ? 16.904 131.512 32.076 1.00 16.81 513 GLN B O 1
ATOM 8362 N N . ALA B 1 537 ? 14.789 132.149 31.653 1.00 17.22 514 ALA B N 1
ATOM 8363 C CA . ALA B 1 537 ? 14.555 132.756 32.964 1.00 17.61 514 ALA B CA 1
ATOM 8364 C C . ALA B 1 537 ? 14.334 131.721 34.071 1.00 18.20 514 ALA B C 1
ATOM 8365 O O . ALA B 1 537 ? 14.551 131.998 35.243 1.00 20.34 514 ALA B O 1
ATOM 8367 N N . ASP B 1 538 ? 13.900 130.524 33.703 1.00 16.81 515 ASP B N 1
ATOM 8368 C CA . ASP B 1 538 ? 13.629 129.471 34.676 1.00 15.95 515 ASP B CA 1
ATOM 8369 C C . ASP B 1 538 ? 14.763 128.438 34.648 1.00 16.49 515 ASP B C 1
ATOM 8370 O O . ASP B 1 538 ? 14.675 127.424 33.958 1.00 15.86 515 ASP B O 1
ATOM 8375 N N . VAL B 1 539 ? 15.810 128.691 35.425 1.00 16.14 516 VAL B N 1
ATOM 8376 C CA . VAL B 1 539 ? 16.990 127.811 35.444 1.00 16.50 516 VAL B CA 1
ATOM 8377 C C . VAL B 1 539 ? 16.775 126.483 36.181 1.00 18.14 516 VAL B C 1
ATOM 8378 O O . VAL B 1 539 ? 17.623 125.584 36.124 1.00 18.69 516 VAL B O 1
ATOM 8382 N N . ASN B 1 540 ? 15.639 126.344 36.857 1.00 16.98 517 ASN B N 1
ATOM 8383 C CA . ASN B 1 540 ? 15.419 125.204 37.741 1.00 17.58 517 ASN B CA 1
ATOM 8384 C C . ASN B 1 540 ? 14.589 124.074 37.147 1.00 16.22 517 ASN B C 1
ATOM 8385 O O . ASN B 1 540 ? 14.368 123.063 37.820 1.00 15.62 517 ASN B O 1
ATOM 8390 N N . ARG B 1 541 ? 14.151 124.222 35.899 1.00 15.92 518 ARG B N 1
ATOM 8391 C CA . ARG B 1 541 ? 13.427 123.149 35.216 1.00 15.55 518 ARG B CA 1
ATOM 8392 C C . ARG B 1 541 ? 13.914 122.935 33.789 1.00 14.50 518 ARG B C 1
ATOM 8393 O O . ARG B 1 541 ? 14.508 123.831 33.178 1.00 14.86 518 ARG B O 1
ATOM 8401 N N . MET B 1 542 ? 13.615 121.747 33.273 1.00 15.35 519 MET B N 1
ATOM 8402 C CA . MET B 1 542 ? 13.860 121.403 31.871 1.00 14.91 519 MET B CA 1
ATOM 8403 C C . MET B 1 542 ? 12.682 121.885 31.040 1.00 14.11 519 MET B C 1
ATOM 8404 O O . MET B 1 542 ? 11.528 121.818 31.477 1.00 15.08 519 MET B O 1
ATOM 8409 N N . TYR B 1 543 ? 12.963 122.365 29.834 1.00 14.06 520 TYR B N 1
ATOM 8410 C CA . TYR B 1 543 ? 11.926 122.825 28.919 1.00 13.49 520 TYR B CA 1
ATOM 8411 C C . TYR B 1 543 ? 11.913 121.922 27.695 1.00 15.14 520 TYR B C 1
ATOM 8412 O O . TYR B 1 543 ? 12.974 121.594 27.142 1.00 14.69 520 TYR B O 1
ATOM 8421 N N . TRP B 1 544 ? 10.704 121.516 27.307 1.00 14.01 521 TRP B N 1
ATOM 8422 C CA . TRP B 1 544 ? 10.466 120.608 26.198 1.00 14.36 521 TRP B CA 1
ATOM 8423 C C . TRP B 1 544 ? 9.456 121.287 25.265 1.00 16.59 521 TRP B C 1
ATOM 8424 O O . TRP B 1 544 ? 8.245 121.244 25.498 1.00 15.79 521 TRP B O 1
ATOM 8435 N N . ILE B 1 545 ? 9.972 121.910 24.209 1.00 15.34 522 ILE B N 1
ATOM 8436 C CA . ILE B 1 545 ? 9.223 122.850 23.371 1.00 16.10 522 ILE B CA 1
ATOM 8437 C C . ILE B 1 545 ? 9.093 122.309 21.962 1.00 16.01 522 ILE B C 1
ATOM 8438 O O . ILE B 1 545 ? 10.085 122.242 21.228 1.00 15.21 522 ILE B O 1
ATOM 8443 N N . GLU B 1 546 ? 7.874 121.908 21.599 1.00 16.15 523 GLU B N 1
ATOM 8444 C CA . GLU B 1 546 ? 7.552 121.481 20.235 1.00 16.26 523 GLU B CA 1
ATOM 8445 C C . GLU B 1 546 ? 7.286 122.711 19.366 1.00 15.92 523 GLU B C 1
ATOM 8446 O O . GLU B 1 546 ? 6.315 123.445 19.602 1.00 16.73 523 GLU B O 1
ATOM 8452 N N . LEU B 1 547 ? 8.178 122.949 18.405 1.00 15.88 524 LEU B N 1
ATOM 8453 C CA . LEU B 1 547 ? 8.005 123.990 17.398 1.00 15.14 524 LEU B CA 1
ATOM 8454 C C . LEU B 1 547 ? 7.321 123.427 16.163 1.00 16.38 524 LEU B C 1
ATOM 8455 O O . LEU B 1 547 ? 7.735 122.400 15.632 1.00 15.50 524 LEU B O 1
ATOM 8460 N N . VAL B 1 548 ? 6.284 124.113 15.689 1.00 15.10 525 VAL B N 1
ATOM 8461 C CA . VAL B 1 548 ? 5.553 123.681 14.496 1.00 16.07 525 VAL B CA 1
ATOM 8462 C C . VAL B 1 548 ? 6.004 124.530 13.307 1.00 17.09 525 VAL B C 1
ATOM 8463 O O . VAL B 1 548 ? 5.827 125.749 13.302 1.00 15.66 525 VAL B O 1
ATOM 8467 N N . LEU B 1 549 ? 6.614 123.873 12.323 1.00 15.45 526 LEU B N 1
ATOM 8468 C CA . LEU B 1 549 ? 7.035 124.508 11.080 1.00 17.80 526 LEU B CA 1
ATOM 8469 C C . LEU B 1 549 ? 6.551 123.679 9.900 1.00 17.07 526 LEU B C 1
ATOM 8470 O O . LEU B 1 549 ? 6.245 122.504 10.058 1.00 18.80 526 LEU B O 1
ATOM 8475 N N . GLU B 1 550 ? 6.498 124.288 8.713 1.00 18.12 527 GLU B N 1
ATOM 8476 C CA . GLU B 1 550 ? 5.995 123.602 7.516 1.00 19.93 527 GLU B CA 1
ATOM 8477 C C . GLU B 1 550 ? 7.064 122.686 6.920 1.00 18.94 527 GLU B C 1
ATOM 8478 O O . GLU B 1 550 ? 8.245 123.021 6.916 1.00 17.47 527 GLU B O 1
ATOM 8484 N N . LYS B 1 551 ? 6.645 121.542 6.383 1.00 18.86 528 LYS B N 1
ATOM 8485 C CA . LYS B 1 551 ? 7.593 120.565 5.824 1.00 19.82 528 LYS B CA 1
ATOM 8486 C C . LYS B 1 551 ? 8.401 121.093 4.645 1.00 19.32 528 LYS B C 1
ATOM 8487 O O . LYS B 1 551 ? 9.524 120.666 4.429 1.00 18.41 528 LYS B O 1
ATOM 8493 N N . GLU B 1 552 ? 7.827 122.030 3.893 1.00 18.51 529 GLU B N 1
ATOM 8494 C CA . GLU B 1 552 ? 8.468 122.589 2.707 1.00 20.24 529 GLU B CA 1
ATOM 8495 C C . GLU B 1 552 ? 9.444 123.717 3.047 1.00 19.97 529 GLU B C 1
ATOM 8496 O O . GLU B 1 552 ? 10.183 124.177 2.182 1.00 21.24 529 GLU B O 1
ATOM 8502 N N . ASP B 1 553 ? 9.443 124.149 4.309 1.00 18.68 530 ASP B N 1
ATOM 8503 C CA . ASP B 1 553 ? 10.224 125.298 4.756 1.00 19.08 530 ASP B CA 1
ATOM 8504 C C . ASP B 1 553 ? 11.641 124.880 5.183 1.00 19.38 530 ASP B C 1
ATOM 8505 O O . ASP B 1 553 ? 11.818 124.024 6.046 1.00 19.30 530 ASP B O 1
ATOM 8510 N N . ALA B 1 554 ? 12.644 125.482 4.555 1.00 20.33 531 ALA B N 1
ATOM 8511 C CA . ALA B 1 554 ? 14.047 125.225 4.865 1.00 19.96 531 ALA B CA 1
ATOM 8512 C C . ALA B 1 554 ? 14.754 126.560 5.057 1.00 20.37 531 ALA B C 1
ATOM 8513 O O . ALA B 1 554 ? 14.372 127.545 4.422 1.00 19.17 531 ALA B O 1
ATOM 8515 N N . PRO B 1 555 ? 15.774 126.605 5.933 1.00 20.26 532 PRO B N 1
ATOM 8516 C CA . PRO B 1 555 ? 16.559 127.826 6.098 1.00 21.52 532 PRO B CA 1
ATOM 8517 C C . PRO B 1 555 ? 17.342 128.127 4.826 1.00 23.60 532 PRO B C 1
ATOM 8518 O O . PRO B 1 555 ? 17.667 127.203 4.080 1.00 22.39 532 PRO B O 1
ATOM 8522 N N . LYS B 1 556 ? 17.652 129.397 4.592 1.00 25.25 533 LYS B N 1
ATOM 8523 C CA . LYS B 1 556 ? 18.275 129.793 3.322 1.00 28.37 533 LYS B CA 1
ATOM 8524 C C . LYS B 1 556 ? 19.577 129.031 3.001 1.00 28.47 533 LYS B C 1
ATOM 8525 O O . LYS B 1 556 ? 19.808 128.666 1.847 1.00 29.66 533 LYS B O 1
ATOM 8531 N N . LEU B 1 557 ? 20.403 128.760 4.007 1.00 29.19 534 LEU B N 1
ATOM 8532 C CA . LEU B 1 557 ? 21.630 127.985 3.795 1.00 29.50 534 LEU B CA 1
ATOM 8533 C C . LEU B 1 557 ? 21.316 126.588 3.245 1.00 30.21 534 LEU B C 1
ATOM 8534 O O . LEU B 1 557 ? 22.021 126.101 2.359 1.00 28.85 534 LEU B O 1
ATOM 8539 N N . LEU B 1 558 ? 20.261 125.955 3.763 1.00 30.06 535 LEU B N 1
ATOM 8540 C CA . LEU B 1 558 ? 19.871 124.603 3.329 1.00 30.80 535 LEU B CA 1
ATOM 8541 C C . LEU B 1 558 ? 19.276 124.591 1.930 1.00 31.80 535 LEU B C 1
ATOM 8542 O O . LEU B 1 558 ? 19.456 123.619 1.180 1.00 32.75 535 LEU B O 1
ATOM 8547 N N . LYS B 1 559 ? 18.559 125.651 1.579 1.00 31.59 536 LYS B N 1
ATOM 8548 C CA . LYS B 1 559 ? 18.063 125.805 0.218 1.00 32.94 536 LYS B CA 1
ATOM 8549 C C . LYS B 1 559 ? 19.220 125.781 -0.799 1.00 34.11 536 LYS B C 1
ATOM 8550 O O . LYS B 1 559 ? 18.985 125.578 -1.991 1.00 36.01 536 LYS B O 1
ATOM 8556 N N . LYS B 1 560 ? 20.457 125.971 -0.329 1.00 32.93 537 LYS B N 1
ATOM 8557 C CA . LYS B 1 560 ? 21.646 125.873 -1.181 1.00 31.20 537 LYS B CA 1
ATOM 8558 C C . LYS B 1 560 ? 22.351 124.509 -1.061 1.00 30.04 537 LYS B C 1
ATOM 8559 O O . LYS B 1 560 ? 22.617 123.856 -2.074 1.00 29.76 537 LYS B O 1
ATOM 8565 N N A MET B 1 561 ? 22.628 124.061 0.161 0.50 27.02 538 MET B N 1
ATOM 8566 C CA A MET B 1 561 ? 23.307 122.772 0.357 0.50 25.64 538 MET B CA 1
ATOM 8567 C C A MET B 1 561 ? 22.486 121.582 -0.123 0.50 24.97 538 MET B C 1
ATOM 8568 O O A MET B 1 561 ? 23.045 120.601 -0.601 0.50 24.80 538 MET B O 1
ATOM 8573 N N A GLY B 1 562 ? 21.170 121.652 0.048 0.50 23.74 539 GLY B N 1
ATOM 8574 C CA A GLY B 1 562 ? 20.287 120.630 -0.499 0.50 22.97 539 GLY B CA 1
ATOM 8575 C C A GLY B 1 562 ? 20.704 120.286 -1.919 0.50 22.46 539 GLY B C 1
ATOM 8576 O O A GLY B 1 562 ? 20.890 119.117 -2.251 0.50 21.28 539 GLY B O 1
ATOM 8577 N N A LYS B 1 563 ? 20.870 121.308 -2.755 0.50 21.72 540 LYS B N 1
ATOM 8578 C CA A LYS B 1 563 ? 21.248 121.085 -4.152 0.50 21.89 540 LYS B CA 1
ATOM 8579 C C A LYS B 1 563 ? 22.663 120.555 -4.289 0.50 20.66 540 LYS B C 1
ATOM 8580 O O A LYS B 1 563 ? 22.948 119.755 -5.170 0.50 20.07 540 LYS B O 1
ATOM 8586 N N A LEU B 1 564 ? 23.558 121.040 -3.437 0.50 20.34 541 LEU B N 1
ATOM 8587 C CA A LEU B 1 564 ? 24.969 120.688 -3.556 0.50 20.22 541 LEU B CA 1
ATOM 8588 C C A LEU B 1 564 ? 25.195 119.218 -3.213 0.50 19.61 541 LEU B C 1
ATOM 8589 O O A LEU B 1 564 ? 25.999 118.545 -3.869 0.50 18.78 541 LEU B O 1
ATOM 8594 N N A PHE B 1 565 ? 24.475 118.719 -2.206 0.50 19.49 542 PHE B N 1
ATOM 8595 C CA A PHE B 1 565 ? 24.486 117.284 -1.895 0.50 19.75 542 PHE B CA 1
ATOM 8596 C C A PHE B 1 565 ? 23.942 116.492 -3.082 0.50 20.21 542 PHE B C 1
ATOM 8597 O O A PHE B 1 565 ? 24.534 115.497 -3.501 0.50 20.38 542 PHE B O 1
ATOM 8605 N N A ALA B 1 566 ? 22.804 116.931 -3.612 0.50 20.10 543 ALA B N 1
ATOM 8606 C CA A ALA B 1 566 ? 22.190 116.271 -4.759 0.50 19.68 543 ALA B CA 1
ATOM 8607 C C A ALA B 1 566 ? 23.200 116.149 -5.888 0.50 19.69 543 ALA B C 1
ATOM 8608 O O A ALA B 1 566 ? 23.296 115.109 -6.530 0.50 19.26 543 ALA B O 1
ATOM 8610 N N A GLU B 1 567 ? 23.958 117.217 -6.116 0.50 20.80 544 GLU B N 1
ATOM 8611 C CA A GLU B 1 567 ? 24.917 117.246 -7.214 0.50 20.61 544 GLU B CA 1
ATOM 8612 C C A GLU B 1 567 ? 26.000 116.228 -6.910 0.50 20.33 544 GLU B C 1
ATOM 8613 O O A GLU B 1 567 ? 26.435 115.477 -7.783 0.50 18.13 544 GLU B O 1
ATOM 8619 N N A GLN B 1 568 ? 26.421 116.211 -5.650 0.50 19.07 545 GLN B N 1
ATOM 8620 C CA A GLN B 1 568 ? 27.503 115.343 -5.202 0.50 19.27 545 GLN B CA 1
ATOM 8621 C C A GLN B 1 568 ? 27.147 113.874 -5.397 0.50 18.75 545 GLN B C 1
ATOM 8622 O O A GLN B 1 568 ? 28.040 113.023 -5.492 0.50 18.41 545 GLN B O 1
ATOM 8628 N N A ASN B 1 569 ? 25.847 113.579 -5.450 0.50 18.50 546 ASN B N 1
ATOM 8629 C CA A ASN B 1 569 ? 25.368 112.200 -5.602 0.50 19.03 546 ASN B CA 1
ATOM 8630 C C A ASN B 1 569 ? 25.056 111.836 -7.055 0.50 19.21 546 ASN B C 1
ATOM 8631 O O A ASN B 1 569 ? 24.521 110.760 -7.333 0.50 18.77 546 ASN B O 1
ATOM 8636 N N A LYS B 1 570 ? 25.387 112.737 -7.975 0.50 20.55 547 LYS B N 1
ATOM 8637 C CA A LYS B 1 570 ? 25.229 112.467 -9.407 0.50 21.67 547 LYS B CA 1
ATOM 8638 C C A LYS B 1 570 ? 26.371 111.597 -9.898 0.50 21.38 547 LYS B C 1
ATOM 8639 O O A LYS B 1 570 ? 27.533 111.945 -9.708 0.50 21.91 547 LYS B O 1
#

Sequence (1092 aa):
HSSGLMYTVGDYLLDRLHELGIEEIFGVPGDYNLQQFLDQIISREDMMKWIGNANELNASYMADGYARTKKAAAFLTTFGVGELSAINGLAGSYAENLPVVEIVGSPTSKVQNDGKFVHHTLADGDFKHFMKMHEPVTAARTLLTAENATYYEIDRVLSQLLKERKPVYINLPVDVAAAKAEKPALSLENTTEQVILSKIEESLKNAQQKPVVIAGHEVISFGLEKTVTQQFVSSETKLPITTLNFGKSAVDESLPSFLGIYNGKLSEISLKNFVESADFILMLGVKLTDSSTGAFTHHLDENKMISLNIDEGIIFNKVVEDFDFRAVVSSSSLSELKGIEYEGQYIDKQYEEFIPSSAPLSQDRLWQQAVESLTQSSNETIVAEQGTSFFGASTIIFLKSNSRFIGQPLWGSIGYTFPAALGSQIADKESRHLLFIGDGSLQLTVQELGLSIREKLNPICFIINNDGYTVEREIHGPTQSYNDIPMWNYSKLPETFGATEDRVVSKIVRTENEFVSVMKEAQADVNRMYWIELVLEKEDAPKLLKKMGKLFAEQNKHSSGLMYTVGDYLLDRLHELGIEEIFGVPGDYNLQFLDQIISREDMKWIGNANELNASYMADGYARTKKAAAFLTTFGVGELSAINGLAGSYAENLPVVEIVGSPTSSKVQNDGKFVHHTLADGDFKHFMKMHEPVTAARTLLTAENATYEIDRVVLSQLLKERKPVYINLPVDVAAAKAEKPALSLENTTEQVILSSKIEESLKNAQKPVVIAGHEVISFGLEKTVTQFVSETKLPITTLNFGKSAVDESLPSFLGIYNGKLSEISLKNFVESADFILMLGVKLTDSSTGAFTHHLDENKMISLNIDEGIIIFNKVVEDFDFRAVVSSLSSELKGIEYEGQYIDKQYEEFIPSSAPLSQDRLWQAVESSLTTQSNETIVAEQGTSFFGASTIFLKSNSRFIGQPLWGSIGYTFPAALGSQIADKESRHLLFIGDGSLQLTVQELGLSIREKLNPICFIINNDGYTVEREIHGPTQSYNDIPMWNYSKLPETFGATEDRVVSKIVRTENEFVSVMKEAQADVNRMYWIELVLEKEDAPKLLKKMGKLFAEQNK

InterPro domains:
  IPR011766 Thiamine pyrophosphate enzyme, TPP-binding [PF02775] (388-515)
  IPR012000 Thiamine pyrophosphate enzyme, central domain [PF00205] (196-313)
  IPR012001 Thiamine pyrophosphate enzyme, N-terminal TPP-binding domain [PF02776] (3-112)
  IPR012110 Pyruvate decarboxylase/indolepyruvate decarboxylase-like [PIRSF036565] (2-547)
  IPR012110 Pyruvate decarboxylase/indolepyruvate decarboxylase-like [PTHR43452] (2-546)
  IPR029035 DHS-like NAD/FAD-binding domain superfamily [SSF52467] (163-330)
  IPR029061 Thiamin diphosphate-binding fold [SSF52518] (1-177)
  IPR029061 Thiamin diphosphate-binding fold [SSF52518] (353-546)
  IPR047213 Pyruvate decarboxylase/indolepyruvate decarboxylase-like, pyrimidine-binding domain [cd07038] (6-166)
  IPR047214 Pyruvate decarboxylase/indolepyruvate decarboxylase-like, PP-binding domain [cd02005] (353-536)

Nearest PDB structures (foldseek):
  2vbg-assembly1_B  TM=1.002E+00  e=0.000E+00  Lactococcus lactis
  2vbg-assembly1_A  TM=9.910E-01  e=0.000E+00  Lactococcus lactis
  6vgs-assembly2_DDD  TM=1.000E+00  e=3.483E-104  Lactococcus lactis subsp. lactis
  6vgs-assembly1_BBB  TM=9.986E-01  e=0.000E+00  Lactococcus lactis subsp. lactis
  6vgs-assembly2_CCC  TM=9.976E-01  e=0.000E+00  Lactococcus lactis subsp. lactis

B-factor: mean 20.2, std 8.99, range [6.85, 72.05]

Solvent-accessible surface area: 37652 Å² total; per-residue (Å²): 184,133,95,69,182,160,52,13,1,0,35,9,0,0,21,11,0,87,77,24,31,0,80,28,0,0,0,3,14,8,8,3,2,0,53,5,0,32,36,0,57,91,44,174,47,10,105,22,3,13,6,10,6,10,9,0,0,1,2,0,0,1,0,0,1,22,23,55,51,3,0,0,0,0,0,5,2,0,9,0,0,0,5,0,0,0,3,0,0,0,0,50,3,4,3,4,0,0,0,0,0,0,1,0,2,3,48,143,15,25,132,71,23,72,69,0,15,17,1,11,5,74,21,53,11,121,37,0,39,106,2,0,72,25,0,5,24,6,64,3,40,1,48,52,155,44,0,47,143,26,0,29,83,0,0,46,53,0,30,133,31,18,13,0,0,1,0,5,4,2,11,56,2,3,58,20,158,14,147,136,32,101,144,76,29,132,132,106,41,22,84,76,5,5,61,86,0,50,100,16,6,100,113,22,164,64,2,0,0,0,0,0,10,2,0,19,1,16,32,10,19,140,43,0,21,101,2,0,62,99,6,94,1,0,0,0,0,0,3,2,8,4,7,0,1,27,3,58,21,107,2,2,4,4,16,0,4,0,111,28,12,97,107,38,4,36,81,12,0,59,64,5,60,7,4,0,12,0,0,4,42,43,0,0,2,0,0,0,22,51,32,48,121,20,47,92,90,92,16,0,6,0,20,23,90,64,0,42,11,72,78,136,84,11,125,94,24,57,4,102,39,0,0,62,12,1,34,118,23,150,72,12,105,23,156,36,148,60,30,145,101,170,179,66,76,15,122,43,52,89,40,105,8,40,0,56,74,0,13,67,0,0,28,33,37,2,88,58,54,3,0,0,0,0,1,28,8,9,2,0,4,4,0,0,72,6,54,3,68,54,56,4,46,9,6,9,3,1,0,0,6,4,46,0,0,0,0,0,0,1,0,0,0,10,22,10,37,170,126,0,30,0,0,0,0,0,18,3,4,7,0,3,7,0,0,1,0,0,1,4,0,25,86,27,136,19,37,1,0,1,0,0,0,8,6,50,3,22,3,27,22,15,22,18,64,12,82,129,50,66,4,0,65,20,28,94,2,67,0,7,112,0,2,114,6,2,33,12,85,152,110,30,7,21,47,59,87,0,138,31,6,69,74,1,15,67,13,0,121,67,0,16,84,33,85,109,76,0,1,0,0,10,0,38,8,118,60,124,36,4,5,134,20,0,109,116,0,0,123,21,12,18,116,22,17,192,191,133,98,70,183,173,52,14,1,0,32,9,0,0,26,7,0,93,77,25,34,0,80,29,0,0,0,2,13,6,13,4,3,2,76,7,0,32,36,0,58,83,47,178,47,12,107,22,3,14,6,10,7,9,9,0,0,1,4,0,0,1,0,0,1,24,23,56,48,3,0,0,0,0,0,4,2,0,11,0,0,0,5,0,0,0,2,0,0,0,1,52,3,4,3,5,0,0,0,0,0,0,1,0,1,5,41,142,8,24,128,81,22,70,69,0,16,16,1,10,4,75,19,36,7,121,36,2,40,104,3,0,74,26,0,6,24,7,63,4,46,1,52,54,141,42,2,32,158,36,0,32,108,0,0,50,46,1,38,146,32,24,12,0,0,1,0,2,2,2,11,56,3,4,46,20,159,14,148,131,33,106,144,94,28,190,108,104,37,27,119,81,4,14,65,77,0,40,89,12,6,118,100,18,142,64,3,0,0,0,0,0,10,3,0,19,0,9,30,1,21,159,44,0,27,102,2,0,64,93,11,105,0,0,0,0,0,0,5,2,7,4,6,0,0,28,8,58,20,98,3,3,5,4,15,0,6,0,126,22,12,98,103,38,4,42,79,13,0,53,59,2,58,6,4,0,12,0,0,5,46,44,0,0,10,0,0,0,19,47,29,45,122,22,63,95,102,78,12,0,7,2,22,22,89,66,2,42,22,48,69,136,90,35,106,106,22,72,5,89,37,1,0,49,21,1,50,115,21,142,65,8,103,19,154,32,144,62,29,137,124,179,181,132,112,19,122,46,50,84,42,94,8,40,0,57,68,0,15,52,1,0,60,62,24,4,91,43,73,4,0,0,0,0,1,35,9,9,3,7,15,4,0,1,69,5,75,4,68,50,66,4,53,8,6,8,2,1,0,0,7,4,48,0,0,0,0,0,0,0,0,0,0,11,15,11,39,176,155,4,33,0,0,0,0,0,17,2,6,6,0,4,8,0,0,1,0,0,1,4,0,25,93,28,137,18,36,0,0,1,0,0,1,10,7,46,3,21,4,29,22,16,46,18,59,11,80,130,50,65,5,0,67,17,27,93,2,64,0,8,99,0,2,118,7,2,33,12,83,149,107,22,7,20,47,67,90,0,131,15,7,68,70,0,17,67,11,0,111,60,0,16,88,29,90,108,77,0,2,0,0,12,0,55,8,116,52,116,35,5,4,143,20,0,98,101,1,1,123,34,17,21,70,30,5,156